Protein 7UBX (pdb70)

Radius of gyration: 33.04 Å; Cα contacts (8 Å, |Δi|>4): 2488; chains: 4; bounding box: 74×95×73 Å

GO terms:
  GO:0005576 extracellular region (C, EXP)
  GO:0008233 peptidase activity (F, IDA)
  GO:0005576 extracellular region (C, IDA)
  GO:0000822 inositol hexakisphosphate binding (F, IDA)
  GO:0016540 protein autoprocessing (P, IDA)
  GO:0090729 toxin activity (F, IDA)
  GO:0034260 negative regulation of GTPase activity (P, IDA)
  GO:0030145 manganese ion binding (F, IDA)
  GO:0044083 symbiont-mediated perturbation of host Rho small GTPase signal transduction (P, IDA)
  GO:0035251 UDP-glucosyltransferase activity (F, IDA)
  GO:0030836 positive regulation of actin filament depolymerization (P, IDA)

Structure (mmCIF, N/CA/C/O backbone):
data_7UBX
#
_entry.id   7UBX
#
_cell.length_a   54.018
_cell.length_b   85.995
_cell.length_c   109.339
_cell.angle_alpha   90.000
_cell.angle_beta   91.452
_cell.angle_gamma   90.000
#
_symmetry.space_group_name_H-M   'P 1 21 1'
#
loop_
_entity.id
_entity.type
_entity.pdbx_description
1 polymer 'Toxin A'
2 polymer 'Nanobody VHH AA6'
3 water water
#
loop_
_atom_site.group_PDB
_atom_site.id
_atom_site.type_symbol
_atom_site.label_atom_id
_atom_site.label_alt_id
_atom_site.label_comp_id
_atom_site.label_asym_id
_atom_site.label_entity_id
_atom_site.label_seq_id
_atom_site.pdbx_PDB_ins_code
_atom_site.Cartn_x
_atom_site.Cartn_y
_atom_site.Cartn_z
_atom_site.occupancy
_atom_site.B_iso_or_equiv
_atom_site.auth_seq_id
_atom_site.auth_comp_id
_atom_site.auth_asym_id
_atom_site.auth_atom_id
_atom_site.pdbx_PDB_model_num
ATOM 1 N N . THR A 1 9 ? 9.34945 -12.41922 61.26690 1.000 74.36569 1080 THR A N 1
ATOM 2 C CA . THR A 1 9 ? 8.88983 -13.24237 60.14965 1.000 76.75472 1080 THR A CA 1
ATOM 3 C C . THR A 1 9 ? 8.54438 -12.36820 58.94559 1.000 75.66291 1080 THR A C 1
ATOM 4 O O . THR A 1 9 ? 9.19492 -12.44231 57.90067 1.000 78.09758 1080 THR A O 1
ATOM 8 N N . VAL A 1 10 ? 7.53348 -11.51015 59.09805 1.000 74.08879 1081 VAL A N 1
ATOM 9 C CA . VAL A 1 10 ? 7.35486 -10.43913 58.12619 1.000 73.78069 1081 VAL A CA 1
ATOM 10 C C . VAL A 1 10 ? 8.54817 -9.49671 58.15517 1.000 75.22662 1081 VAL A C 1
ATOM 11 O O . VAL A 1 10 ? 8.83489 -8.82401 57.15503 1.000 74.68279 1081 VAL A O 1
ATOM 15 N N . ALA A 1 11 ? 9.28128 -9.48830 59.27596 1.000 76.34369 1082 ALA A N 1
ATOM 16 C CA . ALA A 1 11 ? 10.57487 -8.82011 59.34203 1.000 77.58433 1082 ALA A CA 1
ATOM 17 C C . ALA A 1 11 ? 11.58143 -9.48658 58.41552 1.000 77.19322 1082 ALA A C 1
ATOM 18 O O . ALA A 1 11 ? 12.32838 -8.79824 57.70857 1.000 78.65361 1082 ALA A O 1
ATOM 20 N N . SER A 1 12 ? 11.61345 -10.82420 58.40662 1.000 76.55842 1083 SER A N 1
ATOM 21 C CA . SER A 1 12 ? 12.46585 -11.54062 57.46297 1.000 76.37770 1083 SER A CA 1
ATOM 22 C C . SER A 1 12 ? 12.01316 -11.31868 56.02739 1.000 76.13799 1083 SER A C 1
ATOM 23 O O . SER A 1 12 ? 12.84113 -11.28194 55.10341 1.000 76.00916 1083 SER A O 1
ATOM 26 N N . ILE A 1 13 ? 10.70062 -11.19701 55.82906 1.000 75.93797 1084 ILE A N 1
ATOM 27 C CA . ILE A 1 13 ? 10.15249 -10.88615 54.51560 1.000 71.19640 1084 ILE A CA 1
ATOM 28 C C . ILE A 1 13 ? 10.67336 -9.53527 54.03921 1.000 76.12683 1084 ILE A C 1
ATOM 29 O O . ILE A 1 13 ? 11.10900 -9.38090 52.88765 1.000 74.39086 1084 ILE A O 1
ATOM 34 N N . VAL A 1 14 ? 10.64637 -8.54236 54.93364 1.000 76.94695 1085 VAL A N 1
ATOM 35 C CA . VAL A 1 14 ? 11.12215 -7.19959 54.63320 1.000 80.35725 1085 VAL A CA 1
ATOM 36 C C . VAL A 1 14 ? 12.64352 -7.12166 54.58898 1.000 81.61263 1085 VAL A C 1
ATOM 37 O O . VAL A 1 14 ? 13.18227 -6.18533 53.98487 1.000 81.02086 1085 VAL A O 1
ATOM 39 N N . GLY A 1 15 ? 13.35291 -8.07362 55.21735 1.000 81.06157 1086 GLY A N 1
ATOM 40 C CA . GLY A 1 15 ? 14.79845 -8.16230 55.06212 1.000 80.93756 1086 GLY A CA 1
ATOM 41 C C . GLY A 1 15 ? 15.24853 -8.75596 53.74361 1.000 84.30574 1086 GLY A C 1
ATOM 42 O O . GLY A 1 15 ? 16.35114 -8.44972 53.27827 1.000 86.01739 1086 GLY A O 1
ATOM 43 N N . ILE A 1 16 ? 14.41526 -9.58441 53.12500 1.000 82.91223 1087 ILE A N 1
ATOM 44 C CA . ILE A 1 16 ? 14.66830 -10.07755 51.77160 1.000 83.74896 1087 ILE A CA 1
ATOM 45 C C . ILE A 1 16 ? 14.68913 -8.91860 50.79461 1.000 83.90086 1087 ILE A C 1
ATOM 46 O O . ILE A 1 16 ? 15.54027 -8.86305 49.91837 1.000 88.01086 1087 ILE A O 1
ATOM 48 N N . PHE A 1 23 ? 21.29621 -4.47217 43.85086 1.000 95.76086 1094 PHE A N 1
ATOM 49 C CA . PHE A 1 23 ? 22.35667 -5.20450 43.15731 1.000 87.66086 1094 PHE A CA 1
ATOM 50 C C . PHE A 1 23 ? 22.65721 -4.80376 41.71086 1.000 77.11021 1094 PHE A C 1
ATOM 51 O O . PHE A 1 23 ? 21.77966 -4.75266 40.84233 1.000 76.29277 1094 PHE A O 1
ATOM 59 N N . LEU A 1 24 ? 23.94232 -4.54886 41.47336 1.000 71.09594 1095 LEU A N 1
ATOM 60 C CA . LEU A 1 24 ? 24.45654 -4.16718 40.16558 1.000 63.16180 1095 LEU A CA 1
ATOM 61 C C . LEU A 1 24 ? 25.05106 -5.34762 39.40874 1.000 56.17433 1095 LEU A C 1
ATOM 62 O O . LEU A 1 24 ? 26.16236 -5.24355 38.87457 1.000 57.67202 1095 LEU A O 1
ATOM 67 N N . LEU A 1 25 ? 24.34405 -6.47192 39.37511 1.000 52.24474 1096 LEU A N 1
ATOM 68 C CA . LEU A 1 25 ? 24.81108 -7.61219 38.59426 1.000 48.73542 1096 LEU A CA 1
ATOM 69 C C . LEU A 1 25 ? 24.48768 -7.40140 37.11880 1.000 45.21572 1096 LEU A C 1
ATOM 70 O O . LEU A 1 25 ? 23.44424 -6.83239 36.79017 1.000 42.81331 1096 LEU A O 1
ATOM 75 N N . PRO A 1 26 ? 25.34796 -7.84647 36.21470 1.000 39.10805 1097 PRO A N 1
ATOM 76 C CA . PRO A 1 26 ? 25.09626 -7.62171 34.79142 1.000 37.13099 1097 PRO A CA 1
ATOM 77 C C . PRO A 1 26 ? 24.04491 -8.57649 34.24215 1.000 37.55374 1097 PRO A C 1
ATOM 78 O O . PRO A 1 26 ? 23.68259 -9.59062 34.84929 1.000 37.54466 1097 PRO A O 1
ATOM 82 N N . ILE A 1 27 ? 23.52852 -8.20555 33.07711 1.000 33.88716 1098 ILE A N 1
ATOM 83 C CA . ILE A 1 27 ? 22.59326 -9.06875 32.38056 1.000 34.32921 1098 ILE A CA 1
ATOM 84 C C . ILE A 1 27 ? 23.36739 -10.27689 31.85669 1.000 32.80361 1098 ILE A C 1
ATOM 85 O O . ILE A 1 27 ? 24.60420 -10.29127 31.86915 1.000 31.57851 1098 ILE A O 1
ATOM 90 N N . ALA A 1 28 ? 22.65207 -11.31765 31.43981 1.000 33.18445 1099 ALA A N 1
ATOM 91 C CA . ALA A 1 28 ? 23.32283 -12.46801 30.86462 1.000 29.66482 1099 ALA A CA 1
ATOM 92 C C . ALA A 1 28 ? 24.05871 -12.04324 29.59906 1.000 31.37977 1099 ALA A C 1
ATOM 93 O O . ALA A 1 28 ? 23.64089 -11.12085 28.89568 1.000 28.50543 1099 ALA A O 1
ATOM 95 N N . GLY A 1 29 ? 25.16575 -12.72976 29.30743 1.000 31.01284 1100 GLY A N 1
ATOM 96 C CA . GLY A 1 29 ? 25.85335 -12.54091 28.04640 1.000 30.24702 1100 GLY A CA 1
ATOM 97 C C . GLY A 1 29 ? 26.88263 -11.43534 28.02904 1.000 30.86160 1100 GLY A C 1
ATOM 98 O O . GLY A 1 29 ? 27.52655 -11.23607 26.98656 1.000 31.90318 1100 GLY A O 1
ATOM 99 N N . ILE A 1 30 ? 27.06062 -10.70004 29.13262 1.000 31.21143 1101 ILE A N 1
ATOM 100 C CA . ILE A 1 30 ? 28.04849 -9.62672 29.10180 1.000 33.98597 1101 ILE A CA 1
ATOM 101 C C . ILE A 1 30 ? 29.45586 -10.19618 28.92517 1.000 36.06919 1101 ILE A C 1
ATOM 102 O O . ILE A 1 30 ? 30.30052 -9.57921 28.26659 1.000 37.23320 1101 ILE A O 1
ATOM 107 N N . SER A 1 31 ? 29.72885 -11.37779 29.49163 1.000 38.00983 1102 SER A N 1
ATOM 108 C CA . SER A 1 31 ? 31.00622 -12.08009 29.34344 1.000 34.06224 1102 SER A CA 1
ATOM 109 C C . SER A 1 31 ? 31.00332 -13.12593 28.23573 1.000 33.82066 1102 SER A C 1
ATOM 110 O O . SER A 1 31 ? 31.98150 -13.23363 27.49204 1.000 37.90476 1102 SER A O 1
ATOM 113 N N . ALA A 1 32 ? 29.93960 -13.90990 28.09574 1.000 28.77745 1103 ALA A N 1
ATOM 114 C CA . ALA A 1 32 ? 29.92631 -14.94127 27.06577 1.000 32.30398 1103 ALA A CA 1
ATOM 115 C C . ALA A 1 32 ? 29.51761 -14.40889 25.69982 1.000 30.65623 1103 ALA A C 1
ATOM 116 O O . ALA A 1 32 ? 29.76863 -15.07550 24.69612 1.000 33.31607 1103 ALA A O 1
ATOM 118 N N . GLY A 1 33 ? 28.90363 -13.23855 25.63841 1.000 31.02654 1104 GLY A N 1
ATOM 119 C CA . GLY A 1 33 ? 28.33479 -12.71765 24.41453 1.000 33.94603 1104 GLY A CA 1
ATOM 120 C C . GLY A 1 33 ? 26.82837 -12.89556 24.37602 1.000 32.54076 1104 GLY A C 1
ATOM 121 O O . GLY A 1 33 ? 26.26827 -13.85593 24.92594 1.000 33.70176 1104 GLY A O 1
ATOM 122 N N . ILE A 1 34 ? 26.15724 -11.95166 23.73826 1.000 28.16251 1105 ILE A N 1
ATOM 123 C CA . ILE A 1 34 ? 24.72773 -12.03989 23.45259 1.000 30.90003 1105 ILE A CA 1
ATOM 124 C C . ILE A 1 34 ? 24.57997 -12.32369 21.96624 1.000 29.14743 1105 ILE A C 1
ATOM 125 O O . ILE A 1 34 ? 25.15707 -11.59557 21.14953 1.000 32.44465 1105 ILE A O 1
ATOM 130 N N . PRO A 1 35 ? 23.85028 -13.35598 21.57238 1.000 32.71222 1106 PRO A N 1
ATOM 131 C CA . PRO A 1 35 ? 23.82787 -13.73462 20.15720 1.000 33.72455 1106 PRO A CA 1
ATOM 132 C C . PRO A 1 35 ? 23.02702 -12.74210 19.32590 1.000 40.44240 1106 PRO A C 1
ATOM 133 O O . PRO A 1 35 ? 22.24680 -11.93691 19.84319 1.000 38.02519 1106 PRO A O 1
ATOM 137 N N . SER A 1 36 ? 23.24499 -12.81097 18.01115 1.000 41.88388 1107 SER A N 1
ATOM 138 C CA . SER A 1 36 ? 22.51366 -12.02432 17.02650 1.000 42.02169 1107 SER A CA 1
ATOM 139 C C . SER A 1 36 ? 21.80439 -12.95249 16.04898 1.000 45.48426 1107 SER A C 1
ATOM 140 O O . SER A 1 36 ? 22.25272 -14.07518 15.79026 1.000 43.38732 1107 SER A O 1
ATOM 143 N N . LEU A 1 37 ? 20.68702 -12.47934 15.50976 1.000 45.28890 1108 LEU A N 1
ATOM 144 C CA . LEU A 1 37 ? 19.93869 -13.22493 14.50568 1.000 50.71530 1108 LEU A CA 1
ATOM 145 C C . LEU A 1 37 ? 20.44647 -12.80256 13.12956 1.000 50.67466 1108 LEU A C 1
ATOM 146 O O . LEU A 1 37 ? 20.25761 -11.65656 12.71662 1.000 54.09202 1108 LEU A O 1
ATOM 151 N N . VAL A 1 38 ? 21.12047 -13.71107 12.43109 1.000 55.03761 1109 VAL A N 1
ATOM 152 C CA . VAL A 1 38 ? 21.65355 -13.43220 11.10156 1.000 53.75997 1109 VAL A CA 1
ATOM 153 C C . VAL A 1 38 ? 21.16163 -14.52125 10.16199 1.000 57.48313 1109 VAL A C 1
ATOM 154 O O . VAL A 1 38 ? 21.42168 -15.70788 10.39464 1.000 55.08326 1109 VAL A O 1
ATOM 158 N N . ASN A 1 39 ? 20.46082 -14.11591 9.09947 1.000 60.43622 1110 ASN A N 1
ATOM 159 C CA . ASN A 1 39 ? 19.79196 -15.04225 8.18079 1.000 59.52782 1110 ASN A CA 1
ATOM 160 C C . ASN A 1 39 ? 18.99311 -16.09775 8.94064 1.000 57.66778 1110 ASN A C 1
ATOM 161 O O . ASN A 1 39 ? 19.05791 -17.29172 8.64577 1.000 58.82406 1110 ASN A O 1
ATOM 166 N N . ASN A 1 40 ? 18.25192 -15.64177 9.95184 1.000 56.93267 1111 ASN A N 1
ATOM 167 C CA . ASN A 1 40 ? 17.26304 -16.44322 10.66583 1.000 54.16349 1111 ASN A CA 1
ATOM 168 C C . ASN A 1 40 ? 17.89806 -17.57084 11.48115 1.000 56.98786 1111 ASN A C 1
ATOM 169 O O . ASN A 1 40 ? 17.28297 -18.62071 11.68728 1.000 57.71321 1111 ASN A O 1
ATOM 174 N N . GLU A 1 41 ? 19.12583 -17.37859 11.96164 1.000 56.55114 1112 GLU A N 1
ATOM 175 C CA . GLU A 1 41 ? 19.68889 -18.27817 12.96158 1.000 53.60644 1112 GLU A CA 1
ATOM 176 C C . GLU A 1 41 ? 20.54548 -17.46975 13.92673 1.000 49.37088 1112 GLU A C 1
ATOM 177 O O . GLU A 1 41 ? 21.06696 -16.40335 13.58198 1.000 47.78399 1112 GLU A O 1
ATOM 183 N N . LEU A 1 42 ? 20.66731 -17.97234 15.14994 1.000 47.47153 1113 LEU A N 1
ATOM 184 C CA . LEU A 1 42 ? 21.37792 -17.23905 16.18782 1.000 44.31997 1113 LEU A CA 1
ATOM 185 C C . LEU A 1 42 ? 22.87674 -17.46350 16.02788 1.000 37.73692 1113 LEU A C 1
ATOM 186 O O . LEU A 1 42 ? 23.34224 -18.60428 15.96292 1.000 37.47991 1113 LEU A O 1
ATOM 191 N N . ILE A 1 43 ? 23.62556 -16.37297 15.93732 1.000 35.87227 1114 ILE A N 1
ATOM 192 C CA . ILE A 1 43 ? 25.07685 -16.41782 15.86517 1.000 35.77054 1114 ILE A CA 1
ATOM 193 C C . ILE A 1 43 ? 25.59807 -15.87446 17.18237 1.000 36.91661 1114 ILE A C 1
ATOM 194 O O . ILE A 1 43 ? 25.36331 -14.70401 17.50527 1.000 34.95889 1114 ILE A O 1
ATOM 199 N N . LEU A 1 44 ? 26.28889 -16.72073 17.95515 1.000 32.81871 1115 LEU A N 1
ATOM 200 C CA . LEU A 1 44 ? 26.85655 -16.22842 19.20218 1.000 32.44127 1115 LEU A CA 1
ATOM 201 C C . LEU A 1 44 ? 28.13558 -15.44211 18.94949 1.000 33.93148 1115 LEU A C 1
ATOM 202 O O . LEU A 1 44 ? 28.33837 -14.37697 19.54835 1.000 30.83880 1115 LEU A O 1
ATOM 207 N N . HIS A 1 45 ? 29.00672 -15.94513 18.07421 1.000 31.27818 1116 HIS A N 1
ATOM 208 C CA . HIS A 1 45 ? 30.23103 -15.24866 17.70772 1.000 28.53330 1116 HIS A CA 1
ATOM 209 C C . HIS A 1 45 ? 30.54292 -15.54431 16.24748 1.000 31.12536 1116 HIS A C 1
ATOM 210 O O . HIS A 1 45 ? 30.26123 -16.63524 15.74626 1.000 31.20303 1116 HIS A O 1
ATOM 217 N N . ASP A 1 46 ? 31.12715 -14.55477 15.56668 1.000 31.41446 1117 ASP A N 1
ATOM 218 C CA . ASP A 1 46 ? 31.29862 -14.62824 14.11868 1.000 32.97287 1117 ASP A CA 1
ATOM 219 C C . ASP A 1 46 ? 32.71182 -14.27082 13.66594 1.000 33.17823 1117 ASP A C 1
ATOM 220 O O . ASP A 1 46 ? 32.92826 -14.01396 12.47229 1.000 32.51794 1117 ASP A O 1
ATOM 225 N N . LYS A 1 47 ? 33.67854 -14.26435 14.57821 1.000 32.46841 1118 LYS A N 1
ATOM 226 C CA . LYS A 1 47 ? 35.07988 -14.07534 14.23624 1.000 31.98884 1118 LYS A CA 1
ATOM 227 C C . LYS A 1 47 ? 35.88501 -15.17486 14.91805 1.000 33.19363 1118 LYS A C 1
ATOM 228 O O . LYS A 1 47 ? 35.52493 -15.62919 16.00912 1.000 29.49002 1118 LYS A O 1
ATOM 234 N N . ALA A 1 48 ? 36.96153 -15.62860 14.26160 1.000 30.80186 1119 ALA A N 1
ATOM 235 C CA . ALA A 1 48 ? 37.80725 -16.65661 14.87317 1.000 30.63434 1119 ALA A CA 1
ATOM 236 C C . ALA A 1 48 ? 38.25013 -16.24925 16.27865 1.000 28.90756 1119 ALA A C 1
ATOM 237 O O . ALA A 1 48 ? 38.07264 -17.00828 17.23875 1.000 32.18695 1119 ALA A O 1
ATOM 239 N N . THR A 1 49 ? 38.80349 -15.03703 16.42938 1.000 29.40389 1120 THR A N 1
ATOM 240 C CA . THR A 1 49 ? 39.29821 -14.62066 17.73903 1.000 31.05320 1120 THR A CA 1
ATOM 241 C C . THR A 1 49 ? 38.16561 -14.50027 18.75228 1.000 30.76286 1120 THR A C 1
ATOM 242 O O . THR A 1 49 ? 38.36323 -14.77957 19.94270 1.000 30.92108 1120 THR A O 1
ATOM 246 N N . SER A 1 50 ? 36.97992 -14.07517 18.30372 1.000 30.11499 1121 SER A N 1
ATOM 247 C CA . SER A 1 50 ? 35.81851 -13.99372 19.19328 1.000 32.29104 1121 SER A CA 1
ATOM 248 C C . SER A 1 50 ? 35.38490 -15.37386 19.65009 1.000 31.42860 1121 SER A C 1
ATOM 249 O O . SER A 1 50 ? 35.03025 -15.57526 20.82395 1.000 29.21575 1121 SER A O 1
ATOM 252 N N . VAL A 1 51 ? 35.38448 -16.32967 18.72196 1.000 28.74401 1122 VAL A N 1
ATOM 253 C CA . VAL A 1 51 ? 35.06373 -17.70678 19.06235 1.000 28.19952 1122 VAL A CA 1
ATOM 254 C C . VAL A 1 51 ? 36.07379 -18.24291 20.06055 1.000 30.10971 1122 VAL A C 1
ATOM 255 O O . VAL A 1 51 ? 35.69855 -18.78678 21.10255 1.000 28.92763 1122 VAL A O 1
ATOM 259 N N . VAL A 1 52 ? 37.36944 -18.07565 19.77204 1.000 27.53156 1123 VAL A N 1
ATOM 260 C CA . VAL A 1 52 ? 38.39283 -18.53212 20.71315 1.000 28.37326 1123 VAL A CA 1
ATOM 261 C C . VAL A 1 52 ? 38.16085 -17.90339 22.07983 1.000 29.64198 1123 VAL A C 1
ATOM 262 O O . VAL A 1 52 ? 38.22061 -18.58390 23.11704 1.000 27.21390 1123 VAL A O 1
ATOM 266 N N . ASN A 1 53 ? 37.85589 -16.60140 22.09653 1.000 29.32442 1124 ASN A N 1
ATOM 267 C CA . ASN A 1 53 ? 37.60325 -15.90952 23.36137 1.000 30.13631 1124 ASN A CA 1
ATOM 268 C C . ASN A 1 53 ? 36.42811 -16.50762 24.12724 1.000 31.15317 1124 ASN A C 1
ATOM 269 O O . ASN A 1 53 ? 36.41636 -16.46743 25.36512 1.000 30.77869 1124 ASN A O 1
ATOM 274 N N . TYR A 1 54 ? 35.41061 -17.01531 23.42129 1.000 28.53995 1125 TYR A N 1
ATOM 275 C CA . TYR A 1 54 ? 34.30451 -17.67835 24.10326 1.000 29.49102 1125 TYR A CA 1
ATOM 276 C C . TYR A 1 54 ? 34.78960 -18.91537 24.84610 1.000 31.13771 1125 TYR A C 1
ATOM 277 O O . TYR A 1 54 ? 34.40261 -19.16255 25.99755 1.000 30.88015 1125 TYR A O 1
ATOM 286 N N . PHE A 1 55 ? 35.62978 -19.71451 24.19373 1.000 27.48802 1126 PHE A N 1
ATOM 287 C CA . PHE A 1 55 ? 36.20125 -20.87293 24.86299 1.000 29.60306 1126 PHE A CA 1
ATOM 288 C C . PHE A 1 55 ? 37.14777 -20.46032 25.97856 1.000 29.04646 1126 PHE A C 1
ATOM 289 O O . PHE A 1 55 ? 37.23656 -21.14724 27.00145 1.000 31.45714 1126 PHE A O 1
ATOM 297 N N . ASN A 1 56 ? 37.83644 -19.33377 25.81880 1.000 28.47355 1127 ASN A N 1
ATOM 298 C CA . ASN A 1 56 ? 38.63992 -18.80531 26.91206 1.000 31.84006 1127 ASN A CA 1
ATOM 299 C C . ASN A 1 56 ? 37.75440 -18.46696 28.10570 1.000 34.48577 1127 ASN A C 1
ATOM 300 O O . ASN A 1 56 ? 38.05805 -18.84165 29.24902 1.000 34.96214 1127 ASN A O 1
ATOM 305 N N . HIS A 1 57 ? 36.62946 -17.79097 27.85160 1.000 30.97321 1128 HIS A N 1
ATOM 306 C CA . HIS A 1 57 ? 35.66940 -17.51657 28.92456 1.000 32.55013 1128 HIS A CA 1
ATOM 307 C C . HIS A 1 57 ? 35.19971 -18.80951 29.58922 1.000 33.10196 1128 HIS A C 1
ATOM 308 O O . HIS A 1 57 ? 35.13556 -18.90276 30.81866 1.000 32.90565 1128 HIS A O 1
ATOM 315 N N . LEU A 1 58 ? 34.84833 -19.81423 28.78755 1.000 32.49306 1129 LEU A N 1
ATOM 316 C CA . LEU A 1 58 ? 34.39867 -21.09017 29.34032 1.000 32.71895 1129 LEU A CA 1
ATOM 317 C C . LEU A 1 58 ? 35.44194 -21.71432 30.25276 1.000 35.42953 1129 LEU A C 1
ATOM 318 O O . LEU A 1 58 ? 35.09388 -22.29818 31.28648 1.000 33.85809 1129 LEU A O 1
ATOM 323 N N . SER A 1 59 ? 36.72373 -21.60183 29.88657 1.000 36.61864 1130 SER A N 1
ATOM 324 C CA . SER A 1 59 ? 37.81528 -22.15918 30.68128 1.000 36.37943 1130 SER A CA 1
ATOM 325 C C . SER A 1 59 ? 37.88213 -21.57437 32.08804 1.000 40.63732 1130 SER A C 1
ATOM 326 O O . SER A 1 59 ? 38.56474 -22.14530 32.95022 1.000 38.95510 1130 SER A O 1
ATOM 329 N N . GLU A 1 60 ? 37.19018 -20.45490 32.33786 1.000 38.44643 1131 GLU A N 1
ATOM 330 C CA . GLU A 1 60 ? 37.13607 -19.88017 33.67885 1.000 42.91451 1131 GLU A CA 1
ATOM 331 C C . GLU A 1 60 ? 36.42989 -20.80929 34.65628 1.000 38.21377 1131 GLU A C 1
ATOM 332 O O . GLU A 1 60 ? 36.74954 -20.80995 35.84555 1.000 42.29374 1131 GLU A O 1
ATOM 338 N N . SER A 1 61 ? 35.46763 -21.60111 34.17537 1.000 35.44082 1132 SER A N 1
ATOM 339 C CA . SER A 1 61 ? 34.83075 -22.59770 35.02619 1.000 36.95539 1132 SER A CA 1
ATOM 340 C C . SER A 1 61 ? 35.85906 -23.54145 35.63788 1.000 40.81730 1132 SER A C 1
ATOM 341 O O . SER A 1 61 ? 35.65109 -24.04326 36.74893 1.000 39.73171 1132 SER A O 1
ATOM 344 N N . LYS A 1 62 ? 36.97899 -23.78133 34.95010 1.000 37.14552 1133 LYS A N 1
ATOM 345 C CA . LYS A 1 62 ? 38.01736 -24.63675 35.52537 1.000 44.03965 1133 LYS A CA 1
ATOM 346 C C . LYS A 1 62 ? 38.91760 -23.84898 36.46607 1.000 43.12657 1133 LYS A C 1
ATOM 347 O O . LYS A 1 62 ? 39.28522 -24.33971 37.54065 1.000 45.66839 1133 LYS A O 1
ATOM 353 N N . LYS A 1 63 ? 39.26607 -22.62295 36.08299 1.000 40.37217 1134 LYS A N 1
ATOM 354 C CA . LYS A 1 63 ? 40.17535 -21.82399 36.89198 1.000 44.54584 1134 LYS A CA 1
ATOM 355 C C . LYS A 1 63 ? 39.49599 -21.31354 38.15800 1.000 47.68750 1134 LYS A C 1
ATOM 356 O O . LYS A 1 63 ? 40.15168 -21.17885 39.19648 1.000 54.39072 1134 LYS A O 1
ATOM 362 N N . TYR A 1 64 ? 38.18567 -21.05697 38.11180 1.000 46.87213 1135 TYR A N 1
ATOM 363 C CA . TYR A 1 64 ? 37.48210 -20.48142 39.25231 1.000 46.62114 1135 TYR A CA 1
ATOM 364 C C . TYR A 1 64 ? 36.37584 -21.36593 39.81744 1.000 45.43169 1135 TYR A C 1
ATOM 365 O O . TYR A 1 64 ? 35.87022 -21.06719 40.90573 1.000 53.07379 1135 TYR A O 1
ATOM 374 N N . GLY A 1 65 ? 36.00357 -22.45144 39.14224 1.000 42.34402 1136 GLY A N 1
ATOM 375 C CA . GLY A 1 65 ? 34.88236 -23.26234 39.56121 1.000 42.68855 1136 GLY A CA 1
ATOM 376 C C . GLY A 1 65 ? 33.64235 -22.84235 38.80164 1.000 39.77636 1136 GLY A C 1
ATOM 377 O O . GLY A 1 65 ? 33.63900 -21.80612 38.13681 1.000 42.83782 1136 GLY A O 1
ATOM 378 N N . PRO A 1 66 ? 32.56230 -23.62624 38.88907 1.000 38.23560 1137 PRO A N 1
ATOM 379 C CA . PRO A 1 66 ? 31.33088 -23.26180 38.16332 1.000 37.99792 1137 PRO A CA 1
ATOM 380 C C . PRO A 1 66 ? 30.64748 -22.00978 38.69077 1.000 39.91105 1137 PRO A C 1
ATOM 381 O O . PRO A 1 66 ? 29.89883 -21.37131 37.93682 1.000 36.54810 1137 PRO A O 1
ATOM 385 N N . LEU A 1 67 ? 30.84941 -21.65533 39.95567 1.000 36.88860 1138 LEU A N 1
ATOM 386 C CA . LEU A 1 67 ? 30.26770 -20.45242 40.53320 1.000 37.70043 1138 LEU A CA 1
ATOM 387 C C . LEU A 1 67 ? 31.38137 -19.55197 41.04372 1.000 38.75977 1138 LEU A C 1
ATOM 388 O O . LEU A 1 67 ? 32.35152 -20.02369 41.64058 1.000 44.39286 1138 LEU A O 1
ATOM 393 N N . LYS A 1 68 ? 31.24969 -18.26254 40.77863 1.000 40.07045 1139 LYS A N 1
ATOM 394 C CA . LYS A 1 68 ? 32.10852 -17.22737 41.33038 1.000 43.49904 1139 LYS A CA 1
ATOM 395 C C . LYS A 1 68 ? 31.40199 -16.58623 42.50894 1.000 43.94977 1139 LYS A C 1
ATOM 396 O O . LYS A 1 68 ? 30.17446 -16.62859 42.61569 1.000 43.27139 1139 LYS A O 1
ATOM 402 N N . THR A 1 69 ? 32.18627 -15.97926 43.39005 1.000 47.02426 1140 THR A N 1
ATOM 403 C CA . THR A 1 69 ? 31.65728 -15.25899 44.54214 1.000 47.46973 1140 THR A CA 1
ATOM 404 C C . THR A 1 69 ? 31.95302 -13.78086 44.33667 1.000 50.23389 1140 THR A C 1
ATOM 405 O O . THR A 1 69 ? 33.11702 -13.36841 44.32902 1.000 48.57139 1140 THR A O 1
ATOM 409 N N . GLU A 1 70 ? 30.90346 -12.99091 44.14861 1.000 51.43452 1141 GLU A N 1
ATOM 410 C CA . GLU A 1 70 ? 31.04336 -11.56609 43.90193 1.000 51.25558 1141 GLU A CA 1
ATOM 411 C C . GLU A 1 70 ? 30.74224 -10.79180 45.17590 1.000 53.42857 1141 GLU A C 1
ATOM 412 O O . GLU A 1 70 ? 29.76434 -11.08825 45.87586 1.000 50.55475 1141 GLU A O 1
ATOM 418 N N . ASP A 1 71 ? 31.60697 -9.82015 45.48059 1.000 54.30023 1142 ASP A N 1
ATOM 419 C CA . ASP A 1 71 ? 31.42768 -8.90117 46.60227 1.000 56.83476 1142 ASP A CA 1
ATOM 420 C C . ASP A 1 71 ? 31.28336 -9.63634 47.93162 1.000 57.29266 1142 ASP A C 1
ATOM 421 O O . ASP A 1 71 ? 30.68213 -9.11364 48.87143 1.000 58.84763 1142 ASP A O 1
ATOM 423 N N . ASP A 1 72 ? 31.82723 -10.85405 48.00977 1.000 54.56221 1143 ASP A N 1
ATOM 424 C CA . ASP A 1 72 ? 31.77230 -11.68439 49.21838 1.000 57.11433 1143 ASP A CA 1
ATOM 425 C C . ASP A 1 72 ? 30.35013 -11.83578 49.75531 1.000 57.00021 1143 ASP A C 1
ATOM 426 O O . ASP A 1 72 ? 30.13550 -11.98097 50.96077 1.000 60.08876 1143 ASP A O 1
ATOM 431 N N . LYS A 1 73 ? 29.35981 -11.82004 48.87008 1.000 52.25465 1144 LYS A N 1
ATOM 432 C CA . LYS A 1 73 ? 27.98554 -12.00876 49.32371 1.000 52.72740 1144 LYS A CA 1
ATOM 433 C C . LYS A 1 73 ? 27.15579 -12.93246 48.44215 1.000 49.36308 1144 LYS A C 1
ATOM 434 O O . LYS A 1 73 ? 26.23900 -13.57797 48.96445 1.000 42.39099 1144 LYS A O 1
ATOM 436 N N . ILE A 1 74 ? 27.44381 -13.05265 47.14590 1.000 47.76098 1145 ILE A N 1
ATOM 437 C CA . ILE A 1 74 ? 26.53578 -13.73566 46.23391 1.000 44.03178 1145 ILE A CA 1
ATOM 438 C C . ILE A 1 74 ? 27.30345 -14.68559 45.31988 1.000 41.88326 1145 ILE A C 1
ATOM 439 O O . ILE A 1 74 ? 28.36846 -14.35019 44.78949 1.000 43.26610 1145 ILE A O 1
ATOM 444 N N . LEU A 1 75 ? 26.74116 -15.87837 45.14267 1.000 38.49033 1146 LEU A N 1
ATOM 445 C CA . LEU A 1 75 ? 27.26101 -16.89649 44.23815 1.000 34.85751 1146 LEU A CA 1
ATOM 446 C C . LEU A 1 75 ? 26.69981 -16.63553 42.84405 1.000 35.20378 1146 LEU A C 1
ATOM 447 O O . LEU A 1 75 ? 25.48153 -16.50971 42.68074 1.000 34.52570 1146 LEU A O 1
ATOM 452 N N . VAL A 1 76 ? 27.58041 -16.56031 41.84455 1.000 36.41557 1147 VAL A N 1
ATOM 453 C CA . VAL A 1 76 ? 27.20561 -16.24501 40.47463 1.000 32.78752 1147 VAL A CA 1
ATOM 454 C C . VAL A 1 76 ? 27.80111 -17.30261 39.55863 1.000 35.36060 1147 VAL A C 1
ATOM 455 O O . VAL A 1 76 ? 29.03187 -17.40528 39.46425 1.000 35.30627 1147 VAL A O 1
ATOM 459 N N . PRO A 1 77 ? 27.00510 -18.09486 38.85762 1.000 33.74582 1148 PRO A N 1
ATOM 460 C CA . PRO A 1 77 ? 27.56085 -19.08800 37.93449 1.000 31.96459 1148 PRO A CA 1
ATOM 461 C C . PRO A 1 77 ? 28.27541 -18.41522 36.77448 1.000 34.37779 1148 PRO A C 1
ATOM 462 O O . PRO A 1 77 ? 28.02825 -17.25526 36.45012 1.000 32.75885 1148 PRO A O 1
ATOM 466 N N . ILE A 1 78 ? 29.18802 -19.16812 36.15380 1.000 34.06856 1149 ILE A N 1
ATOM 467 C CA . ILE A 1 78 ? 29.88991 -18.67268 34.97631 1.000 33.57753 1149 ILE A CA 1
ATOM 468 C C . ILE A 1 78 ? 28.87399 -18.30531 33.90261 1.000 32.34831 1149 ILE A C 1
ATOM 469 O O . ILE A 1 78 ? 27.92263 -19.05236 33.64278 1.000 30.74435 1149 ILE A O 1
ATOM 474 N N . ASP A 1 79 ? 29.04522 -17.12381 33.30471 1.000 31.52279 1150 ASP A N 1
ATOM 475 C CA . ASP A 1 79 ? 28.11355 -16.67234 32.27922 1.000 31.31024 1150 ASP A CA 1
ATOM 476 C C . ASP A 1 79 ? 28.04044 -17.71306 31.16132 1.000 30.77196 1150 ASP A C 1
ATOM 477 O O . ASP A 1 79 ? 29.06766 -18.12007 30.61282 1.000 32.25161 1150 ASP A O 1
ATOM 482 N N . ASP A 1 80 ? 26.82510 -18.17971 30.87178 1.000 30.85604 1151 ASP A N 1
ATOM 483 C CA . ASP A 1 80 ? 26.50231 -19.16788 29.84166 1.000 29.42270 1151 ASP A CA 1
ATOM 484 C C . ASP A 1 80 ? 26.95116 -20.59010 30.18614 1.000 33.17183 1151 ASP A C 1
ATOM 485 O O . ASP A 1 80 ? 26.96376 -21.45199 29.30784 1.000 30.97372 1151 ASP A O 1
ATOM 490 N N . LEU A 1 81 ? 27.24527 -20.88864 31.45761 1.000 31.76934 1152 LEU A N 1
ATOM 491 C CA . LEU A 1 81 ? 27.53681 -22.26658 31.85770 1.000 32.86291 1152 LEU A CA 1
ATOM 492 C C . LEU A 1 81 ? 26.24102 -23.02738 32.10827 1.000 32.54406 1152 LEU A C 1
ATOM 493 O O . LEU A 1 81 ? 25.40038 -22.59945 32.90537 1.000 30.95054 1152 LEU A O 1
ATOM 498 N N . VAL A 1 82 ? 26.09097 -24.17297 31.45016 1.000 29.78661 1153 VAL A N 1
ATOM 499 C CA . VAL A 1 82 ? 24.83635 -24.90395 31.51876 1.000 30.69073 1153 VAL A CA 1
ATOM 500 C C . VAL A 1 82 ? 24.80789 -25.73459 32.79126 1.000 32.72558 1153 VAL A C 1
ATOM 501 O O . VAL A 1 82 ? 25.35072 -26.84824 32.84368 1.000 33.78291 1153 VAL A O 1
ATOM 505 N N . ILE A 1 83 ? 24.18331 -25.18938 33.81939 1.000 32.70215 1154 ILE A N 1
ATOM 506 C CA . ILE A 1 83 ? 23.95982 -25.89773 35.06676 1.000 32.24503 1154 ILE A CA 1
ATOM 507 C C . ILE A 1 83 ? 22.51744 -26.38236 35.06573 1.000 32.82349 1154 ILE A C 1
ATOM 508 O O . ILE A 1 83 ? 21.58214 -25.57533 35.01043 1.000 37.04119 1154 ILE A O 1
ATOM 513 N N . SER A 1 84 ? 22.33602 -27.69616 35.12785 1.000 33.22718 1155 SER A N 1
ATOM 514 C CA . SER A 1 84 ? 21.01863 -28.31943 35.08285 1.000 30.22512 1155 SER A CA 1
ATOM 515 C C . SER A 1 84 ? 20.47226 -28.68314 36.45710 1.000 33.18552 1155 SER A C 1
ATOM 516 O O . SER A 1 84 ? 19.28749 -29.01996 36.56593 1.000 32.75946 1155 SER A O 1
ATOM 519 N N . GLU A 1 85 ? 21.30525 -28.66341 37.49056 1.000 30.20579 1156 GLU A N 1
ATOM 520 C CA . GLU A 1 85 ? 20.81449 -28.97729 38.82271 1.000 32.37790 1156 GLU A CA 1
ATOM 521 C C . GLU A 1 85 ? 21.75705 -28.35982 39.83638 1.000 35.18181 1156 GLU A C 1
ATOM 522 O O . GLU A 1 85 ? 22.96743 -28.30320 39.60678 1.000 33.77969 1156 GLU A O 1
ATOM 528 N N . ILE A 1 86 ? 21.17966 -27.86166 40.93405 1.000 32.45069 1157 ILE A N 1
ATOM 529 C CA . ILE A 1 86 ? 21.91257 -27.33881 42.07760 1.000 33.19328 1157 ILE A CA 1
ATOM 530 C C . ILE A 1 86 ? 21.34632 -28.05487 43.29451 1.000 35.32599 1157 ILE A C 1
ATOM 531 O O . ILE A 1 86 ? 20.13459 -28.00701 43.52306 1.000 34.59679 1157 ILE A O 1
ATOM 536 N N . ASP A 1 87 ? 22.19848 -28.74732 44.04596 1.000 37.53265 1158 ASP A N 1
ATOM 537 C CA . ASP A 1 87 ? 21.74209 -29.57653 45.16236 1.000 37.16636 1158 ASP A CA 1
ATOM 538 C C . ASP A 1 87 ? 22.39405 -29.02133 46.42174 1.000 40.84268 1158 ASP A C 1
ATOM 539 O O . ASP A 1 87 ? 23.58468 -29.24315 46.66452 1.000 42.55915 1158 ASP A O 1
ATOM 544 N N . PHE A 1 88 ? 21.60361 -28.30056 47.21746 1.000 40.87491 1159 PHE A N 1
ATOM 545 C CA . PHE A 1 88 ? 22.08317 -27.67776 48.44451 1.000 38.97022 1159 PHE A CA 1
ATOM 546 C C . PHE A 1 88 ? 22.23655 -28.67493 49.58024 1.000 43.37435 1159 PHE A C 1
ATOM 547 O O . PHE A 1 88 ? 22.81029 -28.32980 50.62044 1.000 42.15367 1159 PHE A O 1
ATOM 555 N N . ASN A 1 89 ? 21.73513 -29.89087 49.39370 1.000 43.67512 1160 ASN A N 1
ATOM 556 C CA . ASN A 1 89 ? 21.83521 -30.95976 50.37219 1.000 43.66035 1160 ASN A CA 1
ATOM 557 C C . ASN A 1 89 ? 23.14143 -31.72951 50.21780 1.000 46.82286 1160 ASN A C 1
ATOM 558 O O . ASN A 1 89 ? 23.77226 -32.08206 51.22092 1.000 44.12630 1160 ASN A O 1
ATOM 563 N N . ASN A 1 90 ? 23.56438 -31.96439 48.96921 1.000 43.00871 1161 ASN A N 1
ATOM 564 C CA . ASN A 1 90 ? 24.76930 -32.71308 48.62660 1.000 45.09235 1161 ASN A CA 1
ATOM 565 C C . ASN A 1 90 ? 25.92761 -31.81595 48.19332 1.000 47.08023 1161 ASN A C 1
ATOM 566 O O . ASN A 1 90 ? 26.96505 -32.33302 47.76281 1.000 43.87208 1161 ASN A O 1
ATOM 571 N N . ASN A 1 91 ? 25.77047 -30.49108 48.30195 1.000 44.00169 1162 ASN A N 1
ATOM 572 C CA . ASN A 1 91 ? 26.77750 -29.50207 47.88773 1.000 43.58911 1162 ASN A CA 1
ATOM 573 C C . ASN A 1 91 ? 27.33781 -29.81435 46.49957 1.000 43.31358 1162 ASN A C 1
ATOM 574 O O . ASN A 1 91 ? 28.55295 -29.82566 46.27426 1.000 41.81296 1162 ASN A O 1
ATOM 579 N N . SER A 1 92 ? 26.42891 -30.03860 45.55244 1.000 41.85091 1163 SER A N 1
ATOM 580 C CA . SER A 1 92 ? 26.80865 -30.52453 44.23483 1.000 39.64544 1163 SER A CA 1
ATOM 581 C C . SER A 1 92 ? 26.04905 -29.77735 43.14462 1.000 41.70409 1163 SER A C 1
ATOM 582 O O . SER A 1 92 ? 25.04116 -29.10884 43.39232 1.000 37.24318 1163 SER A O 1
ATOM 585 N N . ILE A 1 93 ? 26.56204 -29.92436 41.91933 1.000 41.17576 1164 ILE A N 1
ATOM 586 C CA . ILE A 1 93 ? 26.01398 -29.35469 40.69865 1.000 39.67606 1164 ILE A CA 1
ATOM 587 C C . ILE A 1 93 ? 25.92927 -30.48229 39.68424 1.000 40.87480 1164 ILE A C 1
ATOM 588 O O . ILE A 1 93 ? 26.74865 -31.40313 39.71054 1.000 42.84259 1164 ILE A O 1
ATOM 593 N N . LYS A 1 94 ? 24.93018 -30.42975 38.80190 1.000 37.20053 1165 LYS A N 1
ATOM 594 C CA . LYS A 1 94 ? 24.97296 -31.18255 37.55229 1.000 34.31428 1165 LYS A CA 1
ATOM 595 C C . LYS A 1 94 ? 25.11748 -30.21268 36.38360 1.000 35.34027 1165 LYS A C 1
ATOM 596 O O . LYS A 1 94 ? 24.60379 -29.09400 36.42689 1.000 35.56455 1165 LYS A O 1
ATOM 602 N N . LEU A 1 95 ? 25.82049 -30.63670 35.33996 1.000 31.87770 1166 LEU A N 1
ATOM 603 C CA . LEU A 1 95 ? 25.95550 -29.82512 34.13584 1.000 35.29445 1166 LEU A CA 1
ATOM 604 C C . LEU A 1 95 ? 25.03888 -30.36333 33.04971 1.000 37.14931 1166 LEU A C 1
ATOM 605 O O . LEU A 1 95 ? 24.78045 -31.56785 32.97788 1.000 35.29514 1166 LEU A O 1
ATOM 610 N N . GLY A 1 96 ? 24.51639 -29.45669 32.22699 1.000 34.20180 1167 GLY A N 1
ATOM 611 C CA . GLY A 1 96 ? 23.67614 -29.82353 31.10883 1.000 29.26151 1167 GLY A CA 1
ATOM 612 C C . GLY A 1 96 ? 24.52401 -30.08790 29.88251 1.000 30.14840 1167 GLY A C 1
ATOM 613 O O . GLY A 1 96 ? 25.72781 -30.32818 29.97424 1.000 34.08545 1167 GLY A O 1
ATOM 614 N N . THR A 1 97 ? 23.88302 -30.03881 28.71970 1.000 29.14774 1168 THR A N 1
ATOM 615 C CA . THR A 1 97 ? 24.55535 -30.31897 27.45027 1.000 31.98383 1168 THR A CA 1
ATOM 616 C C . THR A 1 97 ? 25.15726 -29.05765 26.84655 1.000 31.10867 1168 THR A C 1
ATOM 617 O O . THR A 1 97 ? 24.44620 -28.08214 26.57271 1.000 30.46083 1168 THR A O 1
ATOM 621 N N . CYS A 1 98 ? 26.46467 -29.10533 26.59613 1.000 29.47957 1169 CYS A N 1
ATOM 622 C CA . CYS A 1 98 ? 27.18316 -28.06842 25.85584 1.000 31.45781 1169 CYS A CA 1
ATOM 623 C C . CYS A 1 98 ? 28.03890 -28.80295 24.83452 1.000 30.04996 1169 CYS A C 1
ATOM 624 O O . CYS A 1 98 ? 29.18882 -29.14112 25.10556 1.000 32.60090 1169 CYS A O 1
ATOM 627 N N . ASN A 1 99 ? 27.46099 -29.08011 23.67631 1.000 29.62711 1170 ASN A N 1
ATOM 628 C CA . ASN A 1 99 ? 28.13330 -29.85475 22.64907 1.000 31.57797 1170 ASN A CA 1
ATOM 629 C C . ASN A 1 99 ? 28.49227 -28.97904 21.45659 1.000 30.09554 1170 ASN A C 1
ATOM 630 O O . ASN A 1 99 ? 28.02114 -27.84861 21.30436 1.000 31.84161 1170 ASN A O 1
ATOM 635 N N . ILE A 1 100 ? 29.32073 -29.53903 20.58480 1.000 29.05424 1171 ILE A N 1
ATOM 636 C CA . ILE A 1 100 ? 29.69921 -28.88336 19.33838 1.000 29.05043 1171 ILE A CA 1
ATOM 637 C C . ILE A 1 100 ? 29.77718 -29.95795 18.26463 1.000 32.23288 1171 ILE A C 1
ATOM 638 O O . ILE A 1 100 ? 30.20027 -31.08578 18.53859 1.000 31.01383 1171 ILE A O 1
ATOM 643 N N . LEU A 1 101 ? 29.30213 -29.63094 17.06316 1.000 31.72740 1172 LEU A N 1
ATOM 644 C CA . LEU A 1 101 ? 29.22651 -30.62868 15.99645 1.000 31.79059 1172 LEU A CA 1
ATOM 645 C C . LEU A 1 101 ? 30.59867 -31.22231 15.71724 1.000 34.41924 1172 LEU A C 1
ATOM 646 O O . LEU A 1 101 ? 31.62129 -30.52400 15.73990 1.000 33.56415 1172 LEU A O 1
ATOM 651 N N . ALA A 1 102 ? 30.60772 -32.52651 15.43953 1.000 31.25093 1173 ALA A N 1
ATOM 652 C CA . ALA A 1 102 ? 31.81371 -33.26065 15.10375 1.000 34.13950 1173 ALA A CA 1
ATOM 653 C C . ALA A 1 102 ? 32.17723 -33.12544 13.62011 1.000 32.99124 1173 ALA A C 1
ATOM 654 O O . ALA A 1 102 ? 31.39161 -32.67976 12.77654 1.000 32.58618 1173 ALA A O 1
ATOM 656 N N . MET A 1 103 ? 33.38982 -33.56515 13.31083 1.000 33.12702 1174 MET A N 1
ATOM 657 C CA . MET A 1 103 ? 33.94885 -33.57808 11.96937 1.000 35.38316 1174 MET A CA 1
ATOM 658 C C . MET A 1 103 ? 34.14878 -35.02810 11.53222 1.000 36.39435 1174 MET A C 1
ATOM 659 O O . MET A 1 103 ? 34.35622 -35.91307 12.36597 1.000 39.20373 1174 MET A O 1
ATOM 664 N N . GLU A 1 104 ? 34.07076 -35.27356 10.22434 1.000 36.34440 1175 GLU A N 1
ATOM 665 C CA . GLU A 1 104 ? 34.36634 -36.58483 9.65564 1.000 34.84319 1175 GLU A CA 1
ATOM 666 C C . GLU A 1 104 ? 35.18335 -36.40051 8.38596 1.000 36.23318 1175 GLU A C 1
ATOM 667 O O . GLU A 1 104 ? 35.26340 -35.30448 7.82415 1.000 38.56140 1175 GLU A O 1
ATOM 673 N N . GLY A 1 105 ? 35.75355 -37.50141 7.90701 1.000 39.26074 1176 GLY A N 1
ATOM 674 C CA . GLY A 1 105 ? 36.50801 -37.44959 6.67287 1.000 36.90623 1176 GLY A CA 1
ATOM 675 C C . GLY A 1 105 ? 37.86946 -36.80468 6.86121 1.000 40.13878 1176 GLY A C 1
ATOM 676 O O . GLY A 1 105 ? 38.45848 -36.81086 7.95102 1.000 42.79021 1176 GLY A O 1
ATOM 677 N N . GLY A 1 106 ? 38.37617 -36.24171 5.77237 1.000 38.39173 1177 GLY A N 1
ATOM 678 C CA . GLY A 1 106 ? 39.72693 -35.72982 5.76326 1.000 39.77395 1177 GLY A CA 1
ATOM 679 C C . GLY A 1 106 ? 40.75714 -36.82486 5.53718 1.000 42.76890 1177 GLY A C 1
ATOM 680 O O . GLY A 1 106 ? 40.53708 -38.00031 5.81911 1.000 43.12713 1177 GLY A O 1
ATOM 681 N N . SER A 1 107 ? 41.91732 -36.41596 5.02271 1.000 40.15914 1178 SER A N 1
ATOM 682 C CA . SER A 1 107 ? 42.98989 -37.35318 4.72716 1.000 41.00492 1178 SER A CA 1
ATOM 683 C C . SER A 1 107 ? 44.33684 -36.65251 4.84176 1.000 41.30185 1178 SER A C 1
ATOM 684 O O . SER A 1 107 ? 44.44918 -35.43449 4.64596 1.000 37.68932 1178 SER A O 1
ATOM 687 N N . GLY A 1 108 ? 45.35757 -37.44587 5.15365 1.000 34.94566 1179 GLY A N 1
ATOM 688 C CA . GLY A 1 108 ? 46.71075 -36.94503 5.24794 1.000 35.75449 1179 GLY A CA 1
ATOM 689 C C . GLY A 1 108 ? 46.95096 -36.04122 6.42622 1.000 36.81404 1179 GLY A C 1
ATOM 690 O O . GLY A 1 108 ? 47.74692 -35.10491 6.33302 1.000 33.24958 1179 GLY A O 1
ATOM 691 N N . HIS A 1 109 ? 46.29753 -36.30118 7.54883 1.000 36.57800 1180 HIS A N 1
ATOM 692 C CA . HIS A 1 109 ? 46.47391 -35.42826 8.69258 1.000 35.17519 1180 HIS A CA 1
ATOM 693 C C . HIS A 1 109 ? 47.89471 -35.53274 9.23016 1.000 35.48471 1180 HIS A C 1
ATOM 694 O O . HIS A 1 109 ? 48.42938 -36.62832 9.41337 1.000 40.60499 1180 HIS A O 1
ATOM 701 N N . THR A 1 110 ? 48.50054 -34.38650 9.49358 1.000 31.78320 1181 THR A N 1
ATOM 702 C CA . THR A 1 110 ? 49.71804 -34.30615 10.28085 1.000 32.32463 1181 THR A CA 1
ATOM 703 C C . THR A 1 110 ? 49.54667 -33.13701 11.21890 1.000 32.78748 1181 THR A C 1
ATOM 704 O O . THR A 1 110 ? 48.59242 -32.36887 11.10946 1.000 33.56755 1181 THR A O 1
ATOM 708 N N . VAL A 1 111 ? 50.48660 -32.97779 12.13372 1.000 31.16450 1182 VAL A N 1
ATOM 709 C CA . VAL A 1 111 ? 50.51376 -31.78353 12.96128 1.000 35.69383 1182 VAL A CA 1
ATOM 710 C C . VAL A 1 111 ? 51.96602 -31.38024 13.14118 1.000 37.92317 1182 VAL A C 1
ATOM 711 O O . VAL A 1 111 ? 52.82613 -32.22132 13.41881 1.000 36.58437 1182 VAL A O 1
ATOM 715 N N . THR A 1 112 ? 52.24382 -30.10196 12.90877 1.000 36.06857 1183 THR A N 1
ATOM 716 C CA . THR A 1 112 ? 53.58614 -29.54637 12.95616 1.000 34.88449 1183 THR A CA 1
ATOM 717 C C . THR A 1 112 ? 53.48823 -28.27005 13.76883 1.000 35.36058 1183 THR A C 1
ATOM 718 O O . THR A 1 112 ? 52.73957 -27.36201 13.39699 1.000 35.26989 1183 THR A O 1
ATOM 722 N N . GLY A 1 113 ? 54.20751 -28.21058 14.88776 1.000 34.73661 1184 GLY A N 1
ATOM 723 C CA . GLY A 1 113 ? 54.13154 -27.01902 15.71591 1.000 36.21695 1184 GLY A CA 1
ATOM 724 C C . GLY A 1 113 ? 52.75550 -26.78154 16.29490 1.000 33.70074 1184 GLY A C 1
ATOM 725 O O . GLY A 1 113 ? 52.35541 -25.62771 16.48984 1.000 34.48612 1184 GLY A O 1
ATOM 726 N N . ASN A 1 114 ? 52.01910 -27.85550 16.57552 1.000 37.58029 1185 ASN A N 1
ATOM 727 C CA . ASN A 1 114 ? 50.65005 -27.84891 17.07825 1.000 33.06752 1185 ASN A CA 1
ATOM 728 C C . ASN A 1 114 ? 49.66677 -27.26547 16.06596 1.000 34.76980 1185 ASN A C 1
ATOM 729 O O . ASN A 1 114 ? 48.51822 -26.99600 16.41206 1.000 32.10727 1185 ASN A O 1
ATOM 734 N N . ILE A 1 115 ? 50.07570 -27.06912 14.81249 1.000 31.86852 1186 ILE A N 1
ATOM 735 C CA . ILE A 1 115 ? 49.17144 -26.61556 13.76139 1.000 31.16911 1186 ILE A CA 1
ATOM 736 C C . ILE A 1 115 ? 48.73943 -27.83135 12.96280 1.000 33.40716 1186 ILE A C 1
ATOM 737 O O . ILE A 1 115 ? 49.55872 -28.46329 12.28478 1.000 30.85794 1186 ILE A O 1
ATOM 742 N N . ASP A 1 116 ? 47.45818 -28.16490 13.00696 1.000 31.68622 1187 ASP A N 1
ATOM 743 C CA . ASP A 1 116 ? 47.01887 -29.28548 12.19207 1.000 30.18937 1187 ASP A CA 1
ATOM 744 C C . ASP A 1 116 ? 47.13720 -28.97720 10.70828 1.000 31.05970 1187 ASP A C 1
ATOM 745 O O . ASP A 1 116 ? 46.97110 -27.83970 10.26842 1.000 28.32778 1187 ASP A O 1
ATOM 750 N N . HIS A 1 117 ? 47.44922 -30.02567 9.95077 1.000 30.02659 1188 HIS A N 1
ATOM 751 C CA . HIS A 1 117 ? 47.61740 -30.00095 8.50336 1.000 30.75614 1188 HIS A CA 1
ATOM 752 C C . HIS A 1 117 ? 46.85593 -31.16788 7.90029 1.000 31.35938 1188 HIS A C 1
ATOM 753 O O . HIS A 1 117 ? 46.83995 -32.26113 8.46926 1.000 35.36201 1188 HIS A O 1
ATOM 760 N N . PHE A 1 118 ? 46.22675 -30.93686 6.75462 1.000 28.24869 1189 PHE A N 1
ATOM 761 C CA . PHE A 1 118 ? 45.54064 -31.98861 6.01561 1.000 30.97270 1189 PHE A CA 1
ATOM 762 C C . PHE A 1 118 ? 45.92631 -31.92423 4.55192 1.000 32.64677 1189 PHE A C 1
ATOM 763 O O . PHE A 1 118 ? 46.20278 -30.84789 4.01376 1.000 30.53959 1189 PHE A O 1
ATOM 771 N N . PHE A 1 119 ? 45.94252 -33.09487 3.91811 1.000 32.26878 1190 PHE A N 1
ATOM 772 C CA . PHE A 1 119 ? 45.94205 -33.13150 2.46759 1.000 34.58353 1190 PHE A CA 1
ATOM 773 C C . PHE A 1 119 ? 44.55166 -32.82205 1.94800 1.000 37.10651 1190 PHE A C 1
ATOM 774 O O . PHE A 1 119 ? 44.39500 -32.06785 0.98235 1.000 35.58883 1190 PHE A O 1
ATOM 782 N N . SER A 1 120 ? 43.53864 -33.39358 2.59553 1.000 36.95592 1191 SER A N 1
ATOM 783 C CA . SER A 1 120 ? 42.13799 -33.10510 2.33408 1.000 35.57931 1191 SER A CA 1
ATOM 784 C C . SER A 1 120 ? 41.48901 -32.78797 3.67512 1.000 36.44767 1191 SER A C 1
ATOM 785 O O . SER A 1 120 ? 41.66755 -33.53757 4.64352 1.000 36.02563 1191 SER A O 1
ATOM 788 N N . SER A 1 121 ? 40.75052 -31.68828 3.73896 1.000 37.93204 1192 SER A N 1
ATOM 789 C CA . SER A 1 121 ? 40.30004 -31.26293 5.06049 1.000 37.73394 1192 SER A CA 1
ATOM 790 C C . SER A 1 121 ? 39.06817 -32.05145 5.50036 1.000 39.63762 1192 SER A C 1
ATOM 791 O O . SER A 1 121 ? 38.26625 -32.48941 4.66954 1.000 41.23559 1192 SER A O 1
ATOM 794 N N . PRO A 1 122 ? 38.88287 -32.23785 6.80175 1.000 40.00482 1193 PRO A N 1
ATOM 795 C CA . PRO A 1 122 ? 37.65828 -32.88617 7.27351 1.000 40.15474 1193 PRO A CA 1
ATOM 796 C C . PRO A 1 122 ? 36.48032 -31.94074 7.12015 1.000 40.73511 1193 PRO A C 1
ATOM 797 O O . PRO A 1 122 ? 36.61542 -30.77559 6.73516 1.000 41.35297 1193 PRO A O 1
ATOM 801 N N . SER A 1 123 ? 35.30150 -32.47348 7.39490 1.000 38.56181 1194 SER A N 1
ATOM 802 C CA . SER A 1 123 ? 34.06219 -31.77116 7.10893 1.000 39.94275 1194 SER A CA 1
ATOM 803 C C . SER A 1 123 ? 33.15135 -31.85944 8.32513 1.000 35.33637 1194 SER A C 1
ATOM 804 O O . SER A 1 123 ? 33.09275 -32.89835 8.98187 1.000 36.71294 1194 SER A O 1
ATOM 807 N N . ILE A 1 124 ? 32.43611 -30.77806 8.61289 1.000 34.24605 1195 ILE A N 1
ATOM 808 C CA . ILE A 1 124 ? 31.55653 -30.73128 9.77779 1.000 35.32022 1195 ILE A CA 1
ATOM 809 C C . ILE A 1 124 ? 30.23713 -31.39204 9.41091 1.000 36.94592 1195 ILE A C 1
ATOM 810 O O . ILE A 1 124 ? 29.68755 -31.14407 8.33120 1.000 37.38857 1195 ILE A O 1
ATOM 815 N N . SER A 1 125 ? 29.71118 -32.23066 10.30021 1.000 35.53102 1196 SER A N 1
ATOM 816 C CA . SER A 1 125 ? 28.47343 -32.94160 10.01401 1.000 36.17948 1196 SER A CA 1
ATOM 817 C C . SER A 1 125 ? 27.52695 -32.90494 11.20673 1.000 38.53385 1196 SER A C 1
ATOM 818 O O . SER A 1 125 ? 27.94226 -33.13302 12.34648 1.000 36.65543 1196 SER A O 1
ATOM 821 N N . SER A 1 126 ? 26.25165 -32.63746 10.92997 1.000 38.94026 1197 SER A N 1
ATOM 822 C CA . SER A 1 126 ? 25.19304 -32.72793 11.92807 1.000 43.62259 1197 SER A CA 1
ATOM 823 C C . SER A 1 126 ? 24.46133 -34.06133 11.86535 1.000 48.13832 1197 SER A C 1
ATOM 824 O O . SER A 1 126 ? 23.40630 -34.21505 12.49557 1.000 51.81259 1197 SER A O 1
ATOM 827 N N . HIS A 1 127 ? 25.00398 -35.03075 11.13057 1.000 46.82688 1198 HIS A N 1
ATOM 828 C CA . HIS A 1 127 ? 24.40828 -36.35247 11.00643 1.000 47.05688 1198 HIS A CA 1
ATOM 829 C C . HIS A 1 127 ? 25.16058 -37.40011 11.80976 1.000 49.17923 1198 HIS A C 1
ATOM 830 O O . HIS A 1 127 ? 24.85581 -38.59279 11.69599 1.000 52.75686 1198 HIS A O 1
ATOM 837 N N . ILE A 1 128 ? 26.13357 -36.98601 12.61411 1.000 45.11348 1199 ILE A N 1
ATOM 838 C CA . ILE A 1 128 ? 26.87569 -37.89162 13.48442 1.000 42.46113 1199 ILE A CA 1
ATOM 839 C C . ILE A 1 128 ? 26.83101 -37.32236 14.90068 1.000 43.85877 1199 ILE A C 1
ATOM 840 O O . ILE A 1 128 ? 26.45466 -36.15438 15.07762 1.000 42.10787 1199 ILE A O 1
ATOM 845 N N . PRO A 1 129 ? 27.18961 -38.09336 15.93014 1.000 43.58649 1200 PRO A N 1
ATOM 846 C CA . PRO A 1 129 ? 27.08031 -37.58252 17.30418 1.000 42.49550 1200 PRO A CA 1
ATOM 847 C C . PRO A 1 129 ? 27.99925 -36.39487 17.55304 1.000 44.02939 1200 PRO A C 1
ATOM 848 O O . PRO A 1 129 ? 29.16661 -36.39173 17.15106 1.000 39.75529 1200 PRO A O 1
ATOM 852 N N . SER A 1 130 ? 27.46004 -35.38830 18.24162 1.000 41.83470 1201 SER A N 1
ATOM 853 C CA . SER A 1 130 ? 28.21750 -34.19689 18.58670 1.000 37.53545 1201 SER A CA 1
ATOM 854 C C . SER A 1 130 ? 29.13824 -34.45922 19.78044 1.000 37.33984 1201 SER A C 1
ATOM 855 O O . SER A 1 130 ? 29.05717 -35.48713 20.45713 1.000 34.05856 1201 SER A O 1
ATOM 858 N N . LEU A 1 131 ? 30.01947 -33.49871 20.04634 1.000 31.93764 1202 LEU A N 1
ATOM 859 C CA . LEU A 1 131 ? 31.09635 -33.64832 21.01324 1.000 31.39710 1202 LEU A CA 1
ATOM 860 C C . LEU A 1 131 ? 30.85018 -32.78016 22.23434 1.000 33.25831 1202 LEU A C 1
ATOM 861 O O . LEU A 1 131 ? 30.48358 -31.61221 22.10120 1.000 30.86049 1202 LEU A O 1
ATOM 866 N N . SER A 1 132 ? 31.11816 -33.32830 23.41688 1.000 32.16478 1203 SER A N 1
ATOM 867 C CA . SER A 1 132 ? 30.89248 -32.58438 24.64318 1.000 31.99350 1203 SER A CA 1
ATOM 868 C C . SER A 1 132 ? 32.07723 -31.66203 24.92600 1.000 35.31596 1203 SER A C 1
ATOM 869 O O . SER A 1 132 ? 33.20959 -32.12692 25.11819 1.000 31.88813 1203 SER A O 1
ATOM 872 N N . ILE A 1 133 ? 31.81711 -30.35209 24.94690 1.000 30.13355 1204 ILE A N 1
ATOM 873 C CA . ILE A 1 133 ? 32.86204 -29.40025 25.31192 1.000 30.81046 1204 ILE A CA 1
ATOM 874 C C . ILE A 1 133 ? 33.24314 -29.56802 26.77906 1.000 32.13641 1204 ILE A C 1
ATOM 875 O O . ILE A 1 133 ? 34.42289 -29.47545 27.14452 1.000 32.72731 1204 ILE A O 1
ATOM 880 N N . TYR A 1 134 ? 32.25341 -29.79291 27.65252 1.000 33.02227 1205 TYR A N 1
ATOM 881 C CA . TYR A 1 134 ? 32.55764 -29.78857 29.08210 1.000 32.64117 1205 TYR A CA 1
ATOM 882 C C . TYR A 1 134 ? 33.41790 -30.97849 29.48150 1.000 36.25086 1205 TYR A C 1
ATOM 883 O O . TYR A 1 134 ? 34.21049 -30.87778 30.42595 1.000 35.45290 1205 TYR A O 1
ATOM 892 N N . SER A 1 135 ? 33.28358 -32.09967 28.77323 1.000 36.72638 1206 SER A N 1
ATOM 893 C CA . SER A 1 135 ? 34.16645 -33.24143 28.99930 1.000 37.04112 1206 SER A CA 1
ATOM 894 C C . SER A 1 135 ? 35.63414 -32.86393 28.86876 1.000 38.73051 1206 SER A C 1
ATOM 895 O O . SER A 1 135 ? 36.48815 -33.44500 29.54427 1.000 37.73228 1206 SER A O 1
ATOM 898 N N . ALA A 1 136 ? 35.95336 -31.89617 28.01062 1.000 38.95672 1207 ALA A N 1
ATOM 899 C CA . ALA A 1 136 ? 37.33948 -31.48663 27.84071 1.000 35.34967 1207 ALA A CA 1
ATOM 900 C C . ALA A 1 136 ? 37.79410 -30.48506 28.89073 1.000 37.49357 1207 ALA A C 1
ATOM 901 O O . ALA A 1 136 ? 38.99874 -30.22497 28.98708 1.000 39.52154 1207 ALA A O 1
ATOM 903 N N . ILE A 1 137 ? 36.87648 -29.91214 29.66939 1.000 36.84978 1208 ILE A N 1
ATOM 904 C CA . ILE A 1 137 ? 37.25886 -28.96051 30.71053 1.000 37.46759 1208 ILE A CA 1
ATOM 905 C C . ILE A 1 137 ? 37.52091 -29.66225 32.03810 1.000 37.28208 1208 ILE A C 1
ATOM 906 O O . ILE A 1 137 ? 38.41970 -29.27160 32.78979 1.000 38.10871 1208 ILE A O 1
ATOM 911 N N . GLY A 1 138 ? 36.71680 -30.67212 32.35932 1.000 38.26041 1209 GLY A N 1
ATOM 912 C CA . GLY A 1 138 ? 36.75779 -31.30823 33.66271 1.000 38.66522 1209 GLY A CA 1
ATOM 913 C C . GLY A 1 138 ? 36.37480 -30.38716 34.80463 1.000 41.90639 1209 GLY A C 1
ATOM 914 O O . GLY A 1 138 ? 37.18525 -30.13105 35.69695 1.000 42.06314 1209 GLY A O 1
ATOM 915 N N . ILE A 1 139 ? 35.14021 -29.88897 34.78028 1.000 38.75714 1210 ILE A N 1
ATOM 916 C CA . ILE A 1 139 ? 34.65841 -28.91680 35.75760 1.000 37.80328 1210 ILE A CA 1
ATOM 917 C C . ILE A 1 139 ? 34.34668 -29.62990 37.07147 1.000 40.23920 1210 ILE A C 1
ATOM 918 O O . ILE A 1 139 ? 33.66570 -30.66164 37.08808 1.000 37.46548 1210 ILE A O 1
ATOM 923 N N . GLU A 1 140 ? 34.81052 -29.05878 38.18068 1.000 39.20467 1211 GLU A N 1
ATOM 924 C CA . GLU A 1 140 ? 34.52058 -29.62801 39.49316 1.000 40.05783 1211 GLU A CA 1
ATOM 925 C C . GLU A 1 140 ? 33.05233 -29.39517 39.84174 1.000 40.05443 1211 GLU A C 1
ATOM 926 O O . GLU A 1 140 ? 32.59387 -28.25237 39.87516 1.000 44.32770 1211 GLU A O 1
ATOM 928 N N . THR A 1 141 ? 32.30744 -30.47439 40.08882 1.000 41.87843 1212 THR A N 1
ATOM 929 C CA . THR A 1 141 ? 30.87974 -30.37968 40.37195 1.000 41.24552 1212 THR A CA 1
ATOM 930 C C . THR A 1 141 ? 30.52033 -30.87534 41.76567 1.000 44.26420 1212 THR A C 1
ATOM 931 O O . THR A 1 141 ? 29.33406 -31.09511 42.04850 1.000 40.39502 1212 THR A O 1
ATOM 935 N N . GLU A 1 142 ? 31.49625 -31.05489 42.64639 1.000 43.84215 1213 GLU A N 1
ATOM 936 C CA . GLU A 1 142 ? 31.21536 -31.68839 43.92466 1.000 43.55103 1213 GLU A CA 1
ATOM 937 C C . GLU A 1 142 ? 31.96919 -30.97917 45.03005 1.000 43.65038 1213 GLU A C 1
ATOM 938 O O . GLU A 1 142 ? 32.94905 -30.27049 44.79050 1.000 44.22607 1213 GLU A O 1
ATOM 944 N N . ASN A 1 143 ? 31.46970 -31.17042 46.25224 1.000 45.62990 1214 ASN A N 1
ATOM 945 C CA . ASN A 1 143 ? 32.03299 -30.55702 47.44693 1.000 46.17954 1214 ASN A CA 1
ATOM 946 C C . ASN A 1 143 ? 32.19129 -29.05409 47.26280 1.000 46.52404 1214 ASN A C 1
ATOM 947 O O . ASN A 1 143 ? 33.22189 -28.46423 47.58854 1.000 50.90524 1214 ASN A O 1
ATOM 952 N N . LEU A 1 144 ? 31.14328 -28.43721 46.72356 1.000 44.59665 1215 LEU A N 1
ATOM 953 C CA . LEU A 1 144 ? 31.12113 -27.00555 46.48582 1.000 45.29907 1215 LEU A CA 1
ATOM 954 C C . LEU A 1 144 ? 30.78391 -26.25720 47.77391 1.000 48.23178 1215 LEU A C 1
ATOM 955 O O . LEU A 1 144 ? 30.20732 -26.81097 48.71610 1.000 46.79437 1215 LEU A O 1
ATOM 960 N N . ASP A 1 145 ? 31.15726 -24.97904 47.80623 1.000 48.04711 1216 ASP A N 1
ATOM 961 C CA . ASP A 1 145 ? 30.93555 -24.11918 48.96563 1.000 47.35113 1216 ASP A CA 1
ATOM 962 C C . ASP A 1 145 ? 29.64576 -23.33855 48.73822 1.000 48.91847 1216 ASP A C 1
ATOM 963 O O . ASP A 1 145 ? 29.62201 -22.35817 47.99100 1.000 48.43750 1216 ASP A O 1
ATOM 968 N N . PHE A 1 146 ? 28.57298 -23.77892 49.39008 1.000 44.86580 1217 PHE A N 1
ATOM 969 C CA . PHE A 1 146 ? 27.28065 -23.10335 49.34946 1.000 44.21167 1217 PHE A CA 1
ATOM 970 C C . PHE A 1 146 ? 27.03289 -22.33070 50.64147 1.000 45.39322 1217 PHE A C 1
ATOM 971 O O . PHE A 1 146 ? 25.90463 -22.25285 51.13766 1.000 45.27168 1217 PHE A O 1
ATOM 979 N N . SER A 1 147 ? 28.10101 -21.74907 51.19831 1.000 45.52829 1218 SER A N 1
ATOM 980 C CA . SER A 1 147 ? 27.99616 -20.98382 52.43675 1.000 47.94153 1218 SER A CA 1
ATOM 981 C C . SER A 1 147 ? 27.20572 -19.70277 52.23425 1.000 47.26849 1218 SER A C 1
ATOM 982 O O . SER A 1 147 ? 26.40595 -19.32158 53.09627 1.000 46.59787 1218 SER A O 1
ATOM 985 N N . LYS A 1 148 ? 27.44154 -19.00867 51.12258 1.000 43.79491 1219 LYS A N 1
ATOM 986 C CA . LYS A 1 148 ? 26.67474 -17.81209 50.80336 1.000 43.14580 1219 LYS A CA 1
ATOM 987 C C . LYS A 1 148 ? 25.21800 -18.19095 50.57576 1.000 42.59247 1219 LYS A C 1
ATOM 988 O O . LYS A 1 148 ? 24.92614 -19.16011 49.86923 1.000 45.62593 1219 LYS A O 1
ATOM 994 N N . LYS A 1 149 ? 24.29882 -17.42929 51.16984 1.000 37.59076 1220 LYS A N 1
ATOM 995 C CA . LYS A 1 149 ? 22.87741 -17.73530 51.08109 1.000 41.74559 1220 LYS A CA 1
ATOM 996 C C . LYS A 1 149 ? 22.15870 -16.93184 50.00182 1.000 40.49895 1220 LYS A C 1
ATOM 997 O O . LYS A 1 149 ? 20.92565 -16.97597 49.92932 1.000 42.58666 1220 LYS A O 1
ATOM 1003 N N . ILE A 1 150 ? 22.90041 -16.21721 49.15937 1.000 41.36795 1221 ILE A N 1
ATOM 1004 C CA . ILE A 1 150 ? 22.35741 -15.47806 48.02473 1.000 36.66013 1221 ILE A CA 1
ATOM 1005 C C . ILE A 1 150 ? 23.00356 -16.03835 46.76291 1.000 37.64021 1221 ILE A C 1
ATOM 1006 O O . ILE A 1 150 ? 24.22987 -16.18961 46.71027 1.000 36.99215 1221 ILE A O 1
ATOM 1011 N N . MET A 1 151 ? 22.19453 -16.35607 45.75124 1.000 35.77601 1222 MET A N 1
ATOM 1012 C CA . MET A 1 151 ? 22.80956 -16.86011 44.52790 1.000 33.24815 1222 MET A CA 1
ATOM 1013 C C . MET A 1 151 ? 21.99559 -16.43084 43.31125 1.000 33.44891 1222 MET A C 1
ATOM 1014 O O . MET A 1 151 ? 20.76223 -16.45771 43.33100 1.000 31.56961 1222 MET A O 1
ATOM 1019 N N . MET A 1 152 ? 22.69808 -15.99900 42.26300 1.000 33.94843 1223 MET A N 1
ATOM 1020 C CA . MET A 1 152 ? 22.06263 -15.78686 40.96914 1.000 33.67288 1223 MET A CA 1
ATOM 1021 C C . MET A 1 152 ? 21.86270 -17.11582 40.25714 1.000 29.14313 1223 MET A C 1
ATOM 1022 O O . MET A 1 152 ? 22.77568 -17.94154 40.19340 1.000 29.24873 1223 MET A O 1
ATOM 1027 N N . LEU A 1 153 ? 20.66644 -17.32669 39.72585 1.000 28.99383 1224 LEU A N 1
ATOM 1028 C CA . LEU A 1 153 ? 20.36645 -18.58705 39.08060 1.000 28.41232 1224 LEU A CA 1
ATOM 1029 C C . LEU A 1 153 ? 21.13788 -18.68080 37.76235 1.000 28.40427 1224 LEU A C 1
ATOM 1030 O O . LEU A 1 153 ? 21.52204 -17.65475 37.19770 1.000 27.49551 1224 LEU A O 1
ATOM 1035 N N . PRO A 1 154 ? 21.42965 -19.89845 37.29337 1.000 26.96451 1225 PRO A N 1
ATOM 1036 C CA . PRO A 1 154 ? 22.10852 -20.05269 36.00034 1.000 28.50389 1225 PRO A CA 1
ATOM 1037 C C . PRO A 1 154 ? 21.23640 -19.53245 34.86759 1.000 30.71445 1225 PRO A C 1
ATOM 1038 O O . PRO A 1 154 ? 20.00498 -19.49823 34.95474 1.000 28.33959 1225 PRO A O 1
ATOM 1042 N N . ASN A 1 155 ? 21.90020 -19.14057 33.77632 1.000 31.35621 1226 ASN A N 1
ATOM 1043 C CA . ASN A 1 155 ? 21.24570 -18.42237 32.68862 1.000 30.12066 1226 ASN A CA 1
ATOM 1044 C C . ASN A 1 155 ? 21.38623 -19.14011 31.35084 1.000 32.37099 1226 ASN A C 1
ATOM 1045 O O . ASN A 1 155 ? 21.18718 -18.52648 30.30139 1.000 27.35965 1226 ASN A O 1
ATOM 1050 N N . ALA A 1 156 ? 21.73693 -20.42124 31.35354 1.000 29.60880 1227 ALA A N 1
ATOM 1051 C CA . ALA A 1 156 ? 22.24442 -21.07458 30.14285 1.000 30.60271 1227 ALA A CA 1
ATOM 1052 C C . ALA A 1 156 ? 21.49375 -22.34972 29.80524 1.000 32.07816 1227 ALA A C 1
ATOM 1053 O O . ALA A 1 156 ? 21.64795 -23.36089 30.52421 1.000 31.64111 1227 ALA A O 1
ATOM 1055 N N . PRO A 1 157 ? 20.72784 -22.37804 28.71628 1.000 33.17402 1228 PRO A N 1
ATOM 1056 C CA . PRO A 1 157 ? 20.10744 -23.63488 28.29489 1.000 30.82744 1228 PRO A CA 1
ATOM 1057 C C . PRO A 1 157 ? 21.10963 -24.55566 27.62938 1.000 28.11892 1228 PRO A C 1
ATOM 1058 O O . PRO A 1 157 ? 22.13112 -24.12441 27.08476 1.000 31.03855 1228 PRO A O 1
ATOM 1062 N N . SER A 1 158 ? 20.80205 -25.84755 27.68590 1.000 28.31414 1229 SER A N 1
ATOM 1063 C CA . SER A 1 158 ? 21.55370 -26.82626 26.90574 1.000 27.67664 1229 SER A CA 1
ATOM 1064 C C . SER A 1 158 ? 21.58909 -26.40608 25.44067 1.000 30.47695 1229 SER A C 1
ATOM 1065 O O . SER A 1 158 ? 20.69985 -25.70000 24.95833 1.000 29.54666 1229 SER A O 1
ATOM 1068 N N . ARG A 1 159 ? 22.62174 -26.85212 24.72532 1.000 32.80043 1230 ARG A N 1
ATOM 1069 C CA . ARG A 1 159 ? 22.77796 -26.47138 23.32746 1.000 28.73366 1230 ARG A CA 1
ATOM 1070 C C . ARG A 1 159 ? 23.71210 -27.44515 22.63303 1.000 31.75433 1230 ARG A C 1
ATOM 1071 O O . ARG A 1 159 ? 24.56863 -28.07253 23.25905 1.000 31.44689 1230 ARG A O 1
ATOM 1079 N N . VAL A 1 160 ? 23.57507 -27.50565 21.31572 1.000 32.98933 1231 VAL A N 1
ATOM 1080 C CA . VAL A 1 160 ? 24.62153 -28.00081 20.43563 1.000 33.11138 1231 VAL A CA 1
ATOM 1081 C C . VAL A 1 160 ? 25.06864 -26.82398 19.58249 1.000 31.28207 1231 VAL A C 1
ATOM 1082 O O . VAL A 1 160 ? 24.23335 -26.15123 18.96570 1.000 29.97840 1231 VAL A O 1
ATOM 1086 N N . PHE A 1 161 ? 26.37603 -26.56593 19.55649 1.000 30.80436 1232 PHE A N 1
ATOM 1087 C CA . PHE A 1 161 ? 26.93060 -25.48374 18.75043 1.000 30.32284 1232 PHE A CA 1
ATOM 1088 C C . PHE A 1 161 ? 27.13667 -25.99795 17.33304 1.000 31.05816 1232 PHE A C 1
ATOM 1089 O O . PHE A 1 161 ? 28.00481 -26.84555 17.09248 1.000 29.19631 1232 PHE A O 1
ATOM 1097 N N . TRP A 1 162 ? 26.34696 -25.49512 16.39593 1.000 30.55547 1233 TRP A N 1
ATOM 1098 C CA . TRP A 1 162 ? 26.75476 -25.64414 15.01135 1.000 33.54382 1233 TRP A CA 1
ATOM 1099 C C . TRP A 1 162 ? 27.87874 -24.65830 14.74358 1.000 30.92423 1233 TRP A C 1
ATOM 1100 O O . TRP A 1 162 ? 28.05106 -23.67921 15.46640 1.000 30.12490 1233 TRP A O 1
ATOM 1111 N N . TRP A 1 163 ? 28.68407 -24.93316 13.72103 1.000 30.07622 1234 TRP A N 1
ATOM 1112 C CA . TRP A 1 163 ? 29.79466 -24.02324 13.48529 1.000 28.24962 1234 TRP A CA 1
ATOM 1113 C C . TRP A 1 163 ? 30.24200 -24.12480 12.03990 1.000 30.49700 1234 TRP A C 1
ATOM 1114 O O . TRP A 1 163 ? 29.78180 -24.97355 11.28266 1.000 29.33085 1234 TRP A O 1
ATOM 1125 N N . GLU A 1 164 ? 31.13357 -23.21397 11.67030 1.000 31.67257 1235 GLU A N 1
ATOM 1126 C CA . GLU A 1 164 ? 31.63213 -23.10425 10.30957 1.000 30.18666 1235 GLU A CA 1
ATOM 1127 C C . GLU A 1 164 ? 33.12268 -22.81129 10.36853 1.000 29.71939 1235 GLU A C 1
ATOM 1128 O O . GLU A 1 164 ? 33.60647 -22.18289 11.31161 1.000 29.71228 1235 GLU A O 1
ATOM 1134 N N . THR A 1 165 ? 33.85316 -23.26823 9.35590 1.000 32.31968 1236 THR A N 1
ATOM 1135 C CA . THR A 1 165 ? 35.21501 -22.81367 9.15870 1.000 30.76211 1236 THR A CA 1
ATOM 1136 C C . THR A 1 165 ? 35.26288 -21.83489 7.99046 1.000 34.10474 1236 THR A C 1
ATOM 1137 O O . THR A 1 165 ? 34.37182 -21.78199 7.13556 1.000 31.61836 1236 THR A O 1
ATOM 1141 N N . GLY A 1 166 ? 36.31778 -21.04207 7.97330 1.000 30.12287 1237 GLY A N 1
ATOM 1142 C CA . GLY A 1 166 ? 36.58943 -20.21592 6.81558 1.000 30.29755 1237 GLY A CA 1
ATOM 1143 C C . GLY A 1 166 ? 38.07839 -20.01425 6.70854 1.000 31.12961 1237 GLY A C 1
ATOM 1144 O O . GLY A 1 166 ? 38.84314 -20.37145 7.61121 1.000 28.84620 1237 GLY A O 1
ATOM 1145 N N . ALA A 1 167 ? 38.49076 -19.44552 5.57447 1.000 27.63491 1238 ALA A N 1
ATOM 1146 C CA . ALA A 1 167 ? 39.87710 -19.06650 5.40079 1.000 29.68980 1238 ALA A CA 1
ATOM 1147 C C . ALA A 1 167 ? 40.21730 -17.92596 6.35008 1.000 31.50725 1238 ALA A C 1
ATOM 1148 O O . ALA A 1 167 ? 39.66437 -16.82285 6.23942 1.000 30.80794 1238 ALA A O 1
ATOM 1150 N N . VAL A 1 168 ? 41.14086 -18.17666 7.26683 1.000 30.29262 1239 VAL A N 1
ATOM 1151 C CA . VAL A 1 168 ? 41.55704 -17.14792 8.21886 1.000 28.07694 1239 VAL A CA 1
ATOM 1152 C C . VAL A 1 168 ? 43.07033 -17.23383 8.39260 1.000 31.95287 1239 VAL A C 1
ATOM 1153 O O . VAL A 1 168 ? 43.59736 -18.14861 9.05356 1.000 30.16597 1239 VAL A O 1
ATOM 1157 N N . PRO A 1 169 ? 43.81326 -16.33022 7.76454 1.000 33.09066 1240 PRO A N 1
ATOM 1158 C CA . PRO A 1 169 ? 45.26734 -16.36505 7.88347 1.000 30.14015 1240 PRO A CA 1
ATOM 1159 C C . PRO A 1 169 ? 45.73728 -15.64234 9.13206 1.000 32.44927 1240 PRO A C 1
ATOM 1160 O O . PRO A 1 169 ? 44.99550 -14.90087 9.78683 1.000 31.29867 1240 PRO A O 1
ATOM 1164 N N . GLY A 1 170 ? 46.98571 -15.92465 9.48456 1.000 31.03043 1241 GLY A N 1
ATOM 1165 C CA . GLY A 1 170 ? 47.63970 -15.21630 10.55936 1.000 30.49135 1241 GLY A CA 1
ATOM 1166 C C . GLY A 1 170 ? 47.22905 -15.64485 11.94536 1.000 33.13857 1241 GLY A C 1
ATOM 1167 O O . GLY A 1 170 ? 47.41322 -14.88348 12.89064 1.000 30.94650 1241 GLY A O 1
ATOM 1168 N N . LEU A 1 171 ? 46.66779 -16.84420 12.09677 1.000 27.13503 1242 LEU A N 1
ATOM 1169 C CA . LEU A 1 171 ? 46.16893 -17.29656 13.38327 1.000 29.63485 1242 LEU A CA 1
ATOM 1170 C C . LEU A 1 171 ? 47.08676 -18.32114 14.03342 1.000 29.88558 1242 LEU A C 1
ATOM 1171 O O . LEU A 1 171 ? 46.73777 -18.87494 15.07905 1.000 33.00678 1242 LEU A O 1
ATOM 1176 N N . ARG A 1 172 ? 48.25418 -18.59800 13.43953 1.000 31.44132 1243 ARG A N 1
ATOM 1177 C CA . ARG A 1 172 ? 49.07959 -19.70096 13.93104 1.000 29.40389 1243 ARG A CA 1
ATOM 1178 C C . ARG A 1 172 ? 49.78322 -19.38766 15.23882 1.000 34.12786 1243 ARG A C 1
ATOM 1179 O O . ARG A 1 172 ? 50.25218 -20.31243 15.90245 1.000 31.87312 1243 ARG A O 1
ATOM 1187 N N . SER A 1 173 ? 49.88154 -18.11695 15.62664 1.000 32.03150 1244 SER A N 1
ATOM 1188 C CA . SER A 1 173 ? 50.56824 -17.78272 16.86062 1.000 30.76103 1244 SER A CA 1
ATOM 1189 C C . SER A 1 173 ? 49.60860 -17.54917 18.01940 1.000 33.66030 1244 SER A C 1
ATOM 1190 O O . SER A 1 173 ? 50.06721 -17.35274 19.14687 1.000 34.53212 1244 SER A O 1
ATOM 1193 N N . LEU A 1 174 ? 48.29960 -17.58610 17.77335 1.000 30.39111 1245 LEU A N 1
ATOM 1194 C CA . LEU A 1 174 ? 47.33635 -17.39430 18.85124 1.000 33.15386 1245 LEU A CA 1
ATOM 1195 C C . LEU A 1 174 ? 47.41365 -18.54804 19.85018 1.000 32.46154 1245 LEU A C 1
ATOM 1196 O O . LEU A 1 174 ? 47.31637 -19.72646 19.47804 1.000 32.27396 1245 LEU A O 1
ATOM 1201 N N . GLU A 1 175 ? 47.58320 -18.20356 21.12697 1.000 30.80226 1246 GLU A N 1
ATOM 1202 C CA . GLU A 1 175 ? 47.70686 -19.19120 22.19070 1.000 33.59210 1246 GLU A CA 1
ATOM 1203 C C . GLU A 1 175 ? 47.18644 -18.58942 23.48781 1.000 33.65073 1246 GLU A C 1
ATOM 1204 O O . GLU A 1 175 ? 47.75667 -17.61672 23.98664 1.000 31.74913 1246 GLU A O 1
ATOM 1210 N N . ASN A 1 176 ? 46.12331 -19.16742 24.03498 1.000 33.94996 1247 ASN A N 1
ATOM 1211 C CA . ASN A 1 176 ? 45.56426 -18.68860 25.29684 1.000 29.63226 1247 ASN A CA 1
ATOM 1212 C C . ASN A 1 176 ? 44.73929 -19.82438 25.88106 1.000 32.49740 1247 ASN A C 1
ATOM 1213 O O . ASN A 1 176 ? 44.74514 -20.94570 25.36051 1.000 31.20260 1247 ASN A O 1
ATOM 1218 N N . ASP A 1 177 ? 44.02480 -19.55300 26.97382 1.000 31.33757 1248 ASP A N 1
ATOM 1219 C CA . ASP A 1 177 ? 43.27130 -20.64065 27.58586 1.000 31.79071 1248 ASP A CA 1
ATOM 1220 C C . ASP A 1 177 ? 42.15952 -21.11697 26.66204 1.000 31.59744 1248 ASP A C 1
ATOM 1221 O O . ASP A 1 177 ? 41.75604 -22.28246 26.72736 1.000 33.74615 1248 ASP A O 1
ATOM 1226 N N . GLY A 1 178 ? 41.68756 -20.24895 25.76308 1.000 27.15746 1249 GLY A N 1
ATOM 1227 C CA . GLY A 1 178 ? 40.70438 -20.67855 24.76988 1.000 29.06093 1249 GLY A CA 1
ATOM 1228 C C . GLY A 1 178 ? 41.26299 -21.65165 23.74092 1.000 31.17147 1249 GLY A C 1
ATOM 1229 O O . GLY A 1 178 ? 40.63727 -22.67415 23.43513 1.000 27.18777 1249 GLY A O 1
ATOM 1230 N N . THR A 1 179 ? 42.43140 -21.34046 23.16523 1.000 31.98228 1250 THR A N 1
ATOM 1231 C CA . THR A 1 179 ? 43.00988 -22.26547 22.18570 1.000 31.04837 1250 THR A CA 1
ATOM 1232 C C . THR A 1 179 ? 43.39218 -23.58665 22.84312 1.000 31.89021 1250 THR A C 1
ATOM 1233 O O . THR A 1 179 ? 43.27899 -24.65027 22.21743 1.000 31.02150 1250 THR A O 1
ATOM 1237 N N . ARG A 1 180 ? 43.84345 -23.52700 24.09838 1.000 32.17658 1251 ARG A N 1
ATOM 1238 C CA . ARG A 1 180 ? 44.13345 -24.72786 24.86915 1.000 32.89266 1251 ARG A CA 1
ATOM 1239 C C . ARG A 1 180 ? 42.89527 -25.60617 25.00773 1.000 32.62541 1251 ARG A C 1
ATOM 1240 O O . ARG A 1 180 ? 42.95036 -26.81901 24.76526 1.000 31.95774 1251 ARG A O 1
ATOM 1248 N N . LEU A 1 181 ? 41.76070 -25.00519 25.38499 1.000 30.36282 1252 LEU A N 1
ATOM 1249 C CA . LEU A 1 181 ? 40.52337 -25.76932 25.47508 1.000 31.18600 1252 LEU A CA 1
ATOM 1250 C C . LEU A 1 181 ? 40.12259 -26.32571 24.11716 1.000 29.93024 1252 LEU A C 1
ATOM 1251 O O . LEU A 1 181 ? 39.70258 -27.48270 24.01379 1.000 30.54761 1252 LEU A O 1
ATOM 1256 N N . LEU A 1 182 ? 40.22874 -25.51919 23.05513 1.000 27.79923 1253 LEU A N 1
ATOM 1257 C CA . LEU A 1 182 ? 39.90030 -26.05345 21.73596 1.000 26.88808 1253 LEU A CA 1
ATOM 1258 C C . LEU A 1 182 ? 40.82907 -27.20533 21.36400 1.000 28.71140 1253 LEU A C 1
ATOM 1259 O O . LEU A 1 182 ? 40.38605 -28.20894 20.79782 1.000 26.58758 1253 LEU A O 1
ATOM 1264 N N . ASP A 1 183 ? 42.12114 -27.07964 21.66462 1.000 27.82296 1254 ASP A N 1
ATOM 1265 C CA . ASP A 1 183 ? 43.02774 -28.20538 21.44676 1.000 28.61888 1254 ASP A CA 1
ATOM 1266 C C . ASP A 1 183 ? 42.62080 -29.40177 22.29392 1.000 28.25577 1254 ASP A C 1
ATOM 1267 O O . ASP A 1 183 ? 42.73407 -30.55099 21.85950 1.000 32.82463 1254 ASP A O 1
ATOM 1272 N N . SER A 1 184 ? 42.16221 -29.14892 23.51638 1.000 30.45822 1255 SER A N 1
ATOM 1273 C CA . SER A 1 184 ? 41.74845 -30.24469 24.38696 1.000 29.33067 1255 SER A CA 1
ATOM 1274 C C . SER A 1 184 ? 40.58559 -31.01523 23.77839 1.000 31.18545 1255 SER A C 1
ATOM 1275 O O . SER A 1 184 ? 40.54066 -32.25154 23.85228 1.000 32.66115 1255 SER A O 1
ATOM 1278 N N . ILE A 1 185 ? 39.63796 -30.30178 23.16227 1.000 27.97261 1256 ILE A N 1
ATOM 1279 C CA . ILE A 1 185 ? 38.55290 -30.95956 22.43681 1.000 28.43086 1256 ILE A CA 1
ATOM 1280 C C . ILE A 1 185 ? 39.11340 -31.79035 21.29409 1.000 32.23782 1256 ILE A C 1
ATOM 1281 O O . ILE A 1 185 ? 38.76337 -32.96824 21.12587 1.000 32.98856 1256 ILE A O 1
ATOM 1286 N N . ARG A 1 186 ? 39.99820 -31.18276 20.49239 1.000 29.16258 1257 ARG A N 1
ATOM 1287 C CA . ARG A 1 186 ? 40.62767 -31.90576 19.39031 1.000 31.27395 1257 ARG A CA 1
ATOM 1288 C C . ARG A 1 186 ? 41.31456 -33.16922 19.89109 1.000 30.84699 1257 ARG A C 1
ATOM 1289 O O . ARG A 1 186 ? 41.11301 -34.25370 19.33918 1.000 32.83745 1257 ARG A O 1
ATOM 1297 N N . ASP A 1 187 ? 42.09507 -33.05661 20.97434 1.000 32.74772 1258 ASP A N 1
ATOM 1298 C CA . ASP A 1 187 ? 42.84638 -34.20916 21.46908 1.000 32.27438 1258 ASP A CA 1
ATOM 1299 C C . ASP A 1 187 ? 41.94443 -35.26312 22.11283 1.000 36.01695 1258 ASP A C 1
ATOM 1300 O O . ASP A 1 187 ? 42.26238 -36.45983 22.06676 1.000 35.19353 1258 ASP A O 1
ATOM 1305 N N . LEU A 1 188 ? 40.81691 -34.85308 22.69318 1.000 33.27246 1259 LEU A N 1
ATOM 1306 C CA . LEU A 1 188 ? 39.93925 -35.80311 23.37787 1.000 31.27393 1259 LEU A CA 1
ATOM 1307 C C . LEU A 1 188 ? 39.09921 -36.61668 22.40203 1.000 35.46738 1259 LEU A C 1
ATOM 1308 O O . LEU A 1 188 ? 38.68235 -37.73878 22.72364 1.000 32.28716 1259 LEU A O 1
ATOM 1313 N N . TYR A 1 189 ? 38.82205 -36.07305 21.21897 1.000 32.51722 1260 TYR A N 1
ATOM 1314 C CA . TYR A 1 189 ? 38.01683 -36.74183 20.20055 1.000 35.20434 1260 TYR A CA 1
ATOM 1315 C C . TYR A 1 189 ? 38.83672 -36.80967 18.91626 1.000 36.19119 1260 TYR A C 1
ATOM 1316 O O . TYR A 1 189 ? 38.49472 -36.15524 17.92275 1.000 33.22358 1260 TYR A O 1
ATOM 1325 N N . PRO A 1 190 ? 39.91830 -37.59336 18.90283 1.000 36.76115 1261 PRO A N 1
ATOM 1326 C CA . PRO A 1 190 ? 40.84660 -37.55665 17.75516 1.000 36.07514 1261 PRO A CA 1
ATOM 1327 C C . PRO A 1 190 ? 40.14140 -37.84179 16.44048 1.000 37.19380 1261 PRO A C 1
ATOM 1328 O O . PRO A 1 190 ? 39.34108 -38.77214 16.32836 1.000 38.88430 1261 PRO A O 1
ATOM 1332 N N . GLY A 1 191 ? 40.43168 -37.00466 15.44264 1.000 37.30689 1262 GLY A N 1
ATOM 1333 C CA . GLY A 1 191 ? 39.83349 -37.12018 14.13583 1.000 33.40285 1262 GLY A CA 1
ATOM 1334 C C . GLY A 1 191 ? 38.48797 -36.44863 13.97313 1.000 35.59883 1262 GLY A C 1
ATOM 1335 O O . GLY A 1 191 ? 38.01428 -36.32927 12.83680 1.000 36.94310 1262 GLY A O 1
ATOM 1336 N N . LYS A 1 192 ? 37.85405 -35.99996 15.06450 1.000 32.99106 1263 LYS A N 1
ATOM 1337 C CA . LYS A 1 192 ? 36.50941 -35.44818 14.99798 1.000 34.91610 1263 LYS A CA 1
ATOM 1338 C C . LYS A 1 192 ? 36.43185 -33.94491 15.26134 1.000 33.17712 1263 LYS A C 1
ATOM 1339 O O . LYS A 1 192 ? 35.34319 -33.37924 15.14349 1.000 35.66237 1263 LYS A O 1
ATOM 1345 N N . PHE A 1 193 ? 37.53145 -33.27631 15.60560 1.000 33.82870 1264 PHE A N 1
ATOM 1346 C CA . PHE A 1 193 ? 37.46198 -31.83380 15.84428 1.000 31.26481 1264 PHE A CA 1
ATOM 1347 C C . PHE A 1 193 ? 38.78421 -31.15027 15.50846 1.000 33.60087 1264 PHE A C 1
ATOM 1348 O O . PHE A 1 193 ? 39.81393 -31.45308 16.12060 1.000 33.10797 1264 PHE A O 1
ATOM 1356 N N . TYR A 1 194 ? 38.74390 -30.20386 14.56524 1.000 29.46289 1265 TYR A N 1
ATOM 1357 C CA . TYR A 1 194 ? 39.90217 -29.38036 14.20672 1.000 31.67682 1265 TYR A CA 1
ATOM 1358 C C . TYR A 1 194 ? 39.42792 -27.94993 14.01745 1.000 29.10773 1265 TYR A C 1
ATOM 1359 O O . TYR A 1 194 ? 38.58938 -27.67885 13.15184 1.000 30.27122 1265 TYR A O 1
ATOM 1368 N N . TRP A 1 195 ? 39.95519 -27.03915 14.83109 1.000 28.39692 1266 TRP A N 1
ATOM 1369 C CA . TRP A 1 195 ? 39.44706 -25.68171 14.87680 1.000 29.14037 1266 TRP A CA 1
ATOM 1370 C C . TRP A 1 195 ? 40.36210 -24.70829 14.15749 1.000 29.26425 1266 TRP A C 1
ATOM 1371 O O . TRP A 1 195 ? 39.94361 -23.58021 13.88290 1.000 26.98241 1266 TRP A O 1
ATOM 1382 N N . ARG A 1 196 ? 41.58137 -25.14397 13.82188 1.000 26.42523 1267 ARG A N 1
ATOM 1383 C CA . ARG A 1 196 ? 42.58485 -24.34628 13.12329 1.000 27.89862 1267 ARG A CA 1
ATOM 1384 C C . ARG A 1 196 ? 43.44061 -25.32876 12.34065 1.000 29.52779 1267 ARG A C 1
ATOM 1385 O O . ARG A 1 196 ? 44.04980 -26.21284 12.95201 1.000 29.59183 1267 ARG A O 1
ATOM 1393 N N . PHE A 1 197 ? 43.48140 -25.20356 11.01818 1.000 27.30565 1268 PHE A N 1
ATOM 1394 C CA . PHE A 1 197 ? 44.23352 -26.18675 10.25338 1.000 25.91438 1268 PHE A CA 1
ATOM 1395 C C . PHE A 1 197 ? 44.60907 -25.64969 8.88022 1.000 27.19879 1268 PHE A C 1
ATOM 1396 O O . PHE A 1 197 ? 43.96048 -24.75743 8.32299 1.000 27.22163 1268 PHE A O 1
ATOM 1404 N N . TYR A 1 198 ? 45.66905 -26.22651 8.34170 1.000 26.99993 1269 TYR A N 1
ATOM 1405 C CA . TYR A 1 198 ? 46.14916 -25.88451 7.01100 1.000 26.69080 1269 TYR A CA 1
ATOM 1406 C C . TYR A 1 198 ? 45.75144 -26.97321 6.03224 1.000 28.87299 1269 TYR A C 1
ATOM 1407 O O . TYR A 1 198 ? 45.97996 -28.15754 6.29163 1.000 26.68203 1269 TYR A O 1
ATOM 1416 N N . ALA A 1 199 ? 45.17228 -26.56093 4.90124 1.000 29.16259 1270 ALA A N 1
ATOM 1417 C CA . ALA A 1 199 ? 44.88884 -27.45677 3.78217 1.000 30.31676 1270 ALA A CA 1
ATOM 1418 C C . ALA A 1 199 ? 44.98209 -26.58361 2.52838 1.000 28.73630 1270 ALA A C 1
ATOM 1419 O O . ALA A 1 199 ? 43.97066 -26.15035 1.98040 1.000 31.59757 1270 ALA A O 1
ATOM 1421 N N . PHE A 1 200 ? 46.22105 -26.31798 2.11002 1.000 28.63223 1271 PHE A N 1
ATOM 1422 C CA . PHE A 1 200 ? 46.58888 -25.36810 1.04940 1.000 26.00340 1271 PHE A CA 1
ATOM 1423 C C . PHE A 1 200 ? 46.44048 -23.91368 1.49172 1.000 29.58887 1271 PHE A C 1
ATOM 1424 O O . PHE A 1 200 ? 47.26973 -23.07256 1.12006 1.000 29.66726 1271 PHE A O 1
ATOM 1432 N N . PHE A 1 201 ? 45.40069 -23.61382 2.28162 1.000 30.60650 1272 PHE A N 1
ATOM 1433 C CA . PHE A 1 201 ? 45.20759 -22.33393 2.96241 1.000 28.56631 1272 PHE A CA 1
ATOM 1434 C C . PHE A 1 201 ? 45.03920 -22.61787 4.44164 1.000 29.09262 1272 PHE A C 1
ATOM 1435 O O . PHE A 1 201 ? 44.69712 -23.73230 4.82723 1.000 29.00761 1272 PHE A O 1
ATOM 1443 N N . ASP A 1 202 ? 45.23254 -21.58822 5.26538 1.000 27.50167 1273 ASP A N 1
ATOM 1444 C CA . ASP A 1 202 ? 44.92749 -21.70114 6.68559 1.000 27.06617 1273 ASP A CA 1
ATOM 1445 C C . ASP A 1 202 ? 43.43758 -21.47817 6.88772 1.000 28.94895 1273 ASP A C 1
ATOM 1446 O O . ASP A 1 202 ? 42.88788 -20.46870 6.42631 1.000 27.97071 1273 ASP A O 1
ATOM 1451 N N . TYR A 1 203 ? 42.79221 -22.40405 7.59050 1.000 28.81774 1274 TYR A N 1
ATOM 1452 C CA . TYR A 1 203 ? 41.38787 -22.30473 7.94977 1.000 27.02817 1274 TYR A CA 1
ATOM 1453 C C . TYR A 1 203 ? 41.24959 -22.29562 9.46736 1.000 25.99802 1274 TYR A C 1
ATOM 1454 O O . TYR A 1 203 ? 42.13704 -22.75543 10.19494 1.000 27.85979 1274 TYR A O 1
ATOM 1463 N N . ALA A 1 204 ? 40.11070 -21.79517 9.93546 1.000 27.01845 1275 ALA A N 1
ATOM 1464 C CA . ALA A 1 204 ? 39.76518 -21.93196 11.34933 1.000 26.35098 1275 ALA A CA 1
ATOM 1465 C C . ALA A 1 204 ? 38.27497 -21.74457 11.54342 1.000 26.00316 1275 ALA A C 1
ATOM 1466 O O . ALA A 1 204 ? 37.55692 -21.25130 10.67024 1.000 26.77967 1275 ALA A O 1
ATOM 1468 N N . ILE A 1 205 ? 37.82540 -22.12730 12.74150 1.000 27.83311 1276 ILE A N 1
ATOM 1469 C CA . ILE A 1 205 ? 36.45540 -21.85168 13.13054 1.000 28.27533 1276 ILE A CA 1
ATOM 1470 C C . ILE A 1 205 ? 36.22499 -20.34995 13.09393 1.000 29.04026 1276 ILE A C 1
ATOM 1471 O O . ILE A 1 205 ? 37.03819 -19.55595 13.59144 1.000 29.79913 1276 ILE A O 1
ATOM 1476 N N . THR A 1 206 ? 35.14165 -19.95019 12.43959 1.000 30.00637 1277 THR A N 1
ATOM 1477 C CA . THR A 1 206 ? 34.78150 -18.54711 12.33227 1.000 29.64459 1277 THR A CA 1
ATOM 1478 C C . THR A 1 206 ? 33.44983 -18.21677 12.98016 1.000 31.96023 1277 THR A C 1
ATOM 1479 O O . THR A 1 206 ? 33.16214 -17.03311 13.18664 1.000 30.60153 1277 THR A O 1
ATOM 1483 N N . THR A 1 207 ? 32.62408 -19.21156 13.27765 1.000 30.58478 1278 THR A N 1
ATOM 1484 C CA . THR A 1 207 ? 31.22906 -18.94444 13.58267 1.000 29.26701 1278 THR A CA 1
ATOM 1485 C C . THR A 1 207 ? 30.74304 -19.97816 14.57232 1.000 32.71636 1278 THR A C 1
ATOM 1486 O O . THR A 1 207 ? 31.01001 -21.17166 14.40855 1.000 28.35681 1278 THR A O 1
ATOM 1490 N N . LEU A 1 208 ? 30.04011 -19.51007 15.59719 1.000 32.51587 1279 LEU A N 1
ATOM 1491 C CA . LEU A 1 208 ? 29.47109 -20.36309 16.62450 1.000 29.80500 1279 LEU A CA 1
ATOM 1492 C C . LEU A 1 208 ? 27.97161 -20.11546 16.59847 1.000 30.03336 1279 LEU A C 1
ATOM 1493 O O . LEU A 1 208 ? 27.53177 -18.97664 16.77145 1.000 29.62723 1279 LEU A O 1
ATOM 1498 N N . LYS A 1 209 ? 27.19308 -21.16208 16.31577 1.000 30.46643 1280 LYS A N 1
ATOM 1499 C CA . LYS A 1 209 ? 25.75266 -21.04534 16.09226 1.000 32.92965 1280 LYS A CA 1
ATOM 1500 C C . LYS A 1 209 ? 25.03940 -22.00327 17.03618 1.000 32.54359 1280 LYS A C 1
ATOM 1501 O O . LYS A 1 209 ? 24.88075 -23.19506 16.73322 1.000 32.95851 1280 LYS A O 1
ATOM 1507 N N . PRO A 1 210 ? 24.62634 -21.52480 18.20797 1.000 31.65199 1281 PRO A N 1
ATOM 1508 C CA . PRO A 1 210 ? 23.96852 -22.41597 19.17006 1.000 30.93406 1281 PRO A CA 1
ATOM 1509 C C . PRO A 1 210 ? 22.57805 -22.78517 18.69930 1.000 33.37477 1281 PRO A C 1
ATOM 1510 O O . PRO A 1 210 ? 21.85358 -21.95703 18.14557 1.000 34.02495 1281 PRO A O 1
ATOM 1514 N N . VAL A 1 211 ? 22.21652 -24.04557 18.90483 1.000 29.51076 1282 VAL A N 1
ATOM 1515 C CA . VAL A 1 211 ? 20.84155 -24.49985 18.76433 1.000 27.26452 1282 VAL A CA 1
ATOM 1516 C C . VAL A 1 211 ? 20.42292 -24.91854 20.17020 1.000 32.17090 1282 VAL A C 1
ATOM 1517 O O . VAL A 1 211 ? 20.83716 -25.97102 20.67083 1.000 31.11640 1282 VAL A O 1
ATOM 1521 N N . TYR A 1 212 ? 19.66943 -24.04786 20.83238 1.000 31.51518 1283 TYR A N 1
ATOM 1522 C CA . TYR A 1 212 ? 19.34003 -24.23252 22.24133 1.000 28.45335 1283 TYR A CA 1
ATOM 1523 C C . TYR A 1 212 ? 18.22602 -25.25387 22.39577 1.000 31.71420 1283 TYR A C 1
ATOM 1524 O O . TYR A 1 212 ? 17.40857 -25.45199 21.49052 1.000 33.63522 1283 TYR A O 1
ATOM 1533 N N . GLU A 1 213 ? 18.18740 -25.89272 23.57203 1.000 35.76554 1284 GLU A N 1
ATOM 1534 C CA . GLU A 1 213 ? 17.24650 -26.96351 23.86953 1.000 29.89023 1284 GLU A CA 1
ATOM 1535 C C . GLU A 1 213 ? 16.53604 -26.66341 25.17569 1.000 36.21107 1284 GLU A C 1
ATOM 1536 O O . GLU A 1 213 ? 17.10666 -26.03728 26.07378 1.000 33.54440 1284 GLU A O 1
ATOM 1542 N N . 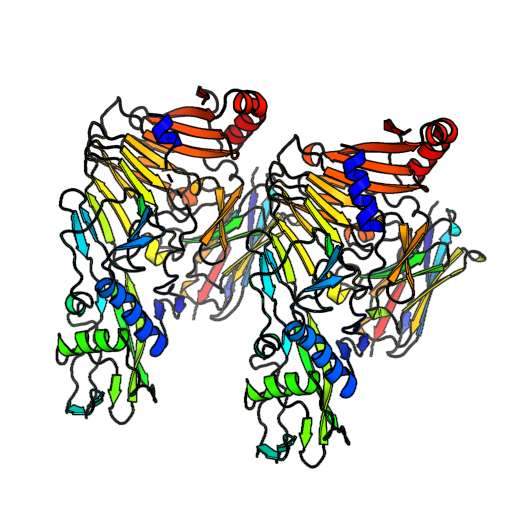ASP A 1 214 ? 15.28053 -27.10293 25.26863 1.000 33.67615 1285 ASP A N 1
ATOM 1543 C CA . ASP A 1 214 ? 14.50629 -26.86527 26.48288 1.000 34.60432 1285 ASP A CA 1
ATOM 1544 C C . ASP A 1 214 ? 15.26407 -27.44379 27.66244 1.000 32.36224 1285 ASP A C 1
ATOM 1545 O O . ASP A 1 214 ? 15.71075 -28.59354 27.62114 1.000 32.69010 1285 ASP A O 1
ATOM 1550 N N . THR A 1 215 ? 15.43122 -26.63666 28.70490 1.000 31.84601 1286 THR A N 1
ATOM 1551 C CA . THR A 1 215 ? 16.31830 -26.98122 29.81226 1.000 31.71015 1286 THR A CA 1
ATOM 1552 C C . THR A 1 215 ? 15.60696 -26.65518 31.12013 1.000 34.42933 1286 THR A C 1
ATOM 1553 O O . THR A 1 215 ? 15.36166 -25.48526 31.42291 1.000 30.35096 1286 THR A O 1
ATOM 1557 N N . ASN A 1 216 ? 15.25779 -27.67849 31.88546 1.000 29.08950 1287 ASN A N 1
ATOM 1558 C CA . ASN A 1 216 ? 14.71880 -27.46269 33.22139 1.000 32.17053 12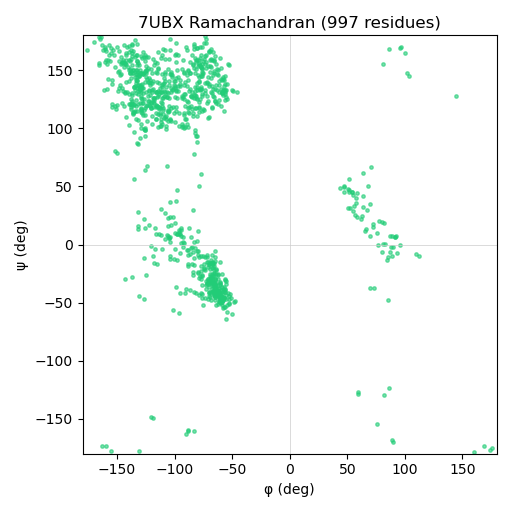87 ASN A CA 1
ATOM 1559 C C . ASN A 1 216 ? 15.86202 -27.53421 34.22533 1.000 34.58709 1287 ASN A C 1
ATOM 1560 O O . ASN A 1 216 ? 16.65298 -28.48167 34.20950 1.000 40.57193 1287 ASN A O 1
ATOM 1565 N N . ILE A 1 217 ? 15.97420 -26.51689 35.06439 1.000 33.18943 1288 ILE A N 1
ATOM 1566 C CA . ILE A 1 217 ? 17.04357 -26.42347 36.04784 1.000 33.41503 1288 ILE A CA 1
ATOM 1567 C C . ILE A 1 217 ? 16.44144 -26.73950 37.41041 1.000 34.48619 1288 ILE A C 1
ATOM 1568 O O . ILE A 1 217 ? 15.60260 -25.98781 37.92037 1.000 36.39525 1288 ILE A O 1
ATOM 1573 N N . LYS A 1 218 ? 16.88690 -27.84150 38.00281 1.000 33.37157 1289 LYS A N 1
ATOM 1574 C CA . LYS A 1 218 ? 16.31557 -28.34567 39.24120 1.000 34.23917 1289 LYS A CA 1
ATOM 1575 C C . LYS A 1 218 ? 17.12527 -27.79084 40.41154 1.000 34.37559 1289 LYS A C 1
ATOM 1576 O O . LYS A 1 218 ? 18.35448 -27.92001 40.43901 1.000 36.64799 1289 LYS A O 1
ATOM 1582 N N . ILE A 1 219 ? 16.45265 -27.14821 41.36115 1.000 36.87135 1290 ILE A N 1
ATOM 1583 C CA . ILE A 1 219 ? 17.11169 -26.58144 42.53676 1.000 32.13262 1290 ILE A CA 1
ATOM 1584 C C . ILE A 1 219 ? 16.57266 -27.33833 43.73931 1.000 34.91452 1290 ILE A C 1
ATOM 1585 O O . ILE A 1 219 ? 15.41000 -27.15739 44.12318 1.000 34.10545 1290 ILE A O 1
ATOM 1590 N N . LYS A 1 220 ? 17.41513 -28.18911 44.32035 1.000 36.53046 1291 LYS A N 1
ATOM 1591 C CA . LYS A 1 220 ? 17.05187 -29.04133 45.45149 1.000 33.89969 1291 LYS A CA 1
ATOM 1592 C C . LYS A 1 220 ? 17.43149 -28.28705 46.71784 1.000 34.19355 1291 LYS A C 1
ATOM 1593 O O . LYS A 1 220 ? 18.60622 -28.20961 47.08010 1.000 38.05219 1291 LYS A O 1
ATOM 1599 N N . LEU A 1 221 ? 16.44425 -27.68740 47.37353 1.000 36.49014 1292 LEU A N 1
ATOM 1600 C CA . LEU A 1 221 ? 16.72746 -26.83410 48.51662 1.000 35.17855 1292 LEU A CA 1
ATOM 1601 C C . LEU A 1 221 ? 16.93524 -27.66012 49.79110 1.000 40.20695 1292 LEU A C 1
ATOM 1602 O O . LEU A 1 221 ? 16.47676 -28.79815 49.90505 1.000 39.77112 1292 LEU A O 1
ATOM 1607 N N . ASP A 1 222 ? 17.64213 -27.06090 50.75231 1.000 39.39936 1293 ASP A N 1
ATOM 1608 C CA . ASP A 1 222 ? 17.77175 -27.58333 52.10531 1.000 41.63278 1293 ASP A CA 1
ATOM 1609 C C . ASP A 1 222 ? 16.87926 -26.77621 53.05748 1.000 43.70740 1293 ASP A C 1
ATOM 1610 O O . ASP A 1 222 ? 16.21730 -25.81065 52.66131 1.000 38.73337 1293 ASP A O 1
ATOM 1615 N N . LYS A 1 223 ? 16.85134 -27.18596 54.33327 1.000 41.57841 1294 LYS A N 1
ATOM 1616 C CA . LYS A 1 223 ? 16.19419 -26.41045 55.39072 1.000 43.09763 1294 LYS A CA 1
ATOM 1617 C C . LYS A 1 223 ? 17.11234 -25.29076 55.84766 1.000 46.74615 1294 LYS A C 1
ATOM 1618 O O . LYS A 1 223 ? 17.86571 -25.43092 56.81439 1.000 47.28189 1294 LYS A O 1
ATOM 1624 N N . ASP A 1 224 ? 17.01538 -24.15127 55.17377 1.000 41.92756 1295 ASP A N 1
ATOM 1625 C CA . ASP A 1 224 ? 17.83446 -22.98883 55.48303 1.000 44.96364 1295 ASP A CA 1
ATOM 1626 C C . ASP A 1 224 ? 17.21196 -21.78478 54.78386 1.000 42.30832 1295 ASP A C 1
ATOM 1627 O O . ASP A 1 224 ? 16.21502 -21.90302 54.06541 1.000 41.23716 1295 ASP A O 1
ATOM 1632 N N . THR A 1 225 ? 17.80143 -20.61926 55.01024 1.000 44.21157 1296 THR A N 1
ATOM 1633 C CA . THR A 1 225 ? 17.40007 -19.40368 54.31712 1.000 43.00033 1296 THR A CA 1
ATOM 1634 C C . THR A 1 225 ? 18.21184 -19.31913 53.02776 1.000 46.72644 1296 THR A C 1
ATOM 1635 O O . THR A 1 225 ? 19.43954 -19.19127 53.06589 1.000 50.59451 1296 THR A O 1
ATOM 1639 N N . ARG A 1 226 ? 17.52855 -19.41918 51.88806 1.000 43.06068 1297 ARG A N 1
ATOM 1640 C CA . ARG A 1 226 ? 18.15407 -19.33459 50.57026 1.000 42.64321 1297 ARG A CA 1
ATOM 1641 C C . ARG A 1 226 ? 17.49045 -18.22005 49.77260 1.000 39.64497 1297 ARG A C 1
ATOM 1642 O O . ARG A 1 226 ? 16.26021 -18.19797 49.63244 1.000 40.16235 1297 ARG A O 1
ATOM 1650 N N . ASN A 1 227 ? 18.30859 -17.31924 49.23909 1.000 37.92474 1298 ASN A N 1
ATOM 1651 C CA . ASN A 1 227 ? 17.86476 -16.17261 48.45856 1.000 35.17907 1298 ASN A CA 1
ATOM 1652 C C . ASN A 1 227 ? 18.39601 -16.30495 47.03806 1.000 33.87677 1298 ASN A C 1
ATOM 1653 O O . ASN A 1 227 ? 19.58024 -16.57730 46.84078 1.000 36.37007 1298 ASN A O 1
ATOM 1658 N N . PHE A 1 228 ? 17.51858 -16.13412 46.06145 1.000 31.01541 1299 PHE A N 1
ATOM 1659 C CA . PHE A 1 228 ? 17.85058 -16.36119 44.66376 1.000 31.62703 1299 PHE A CA 1
ATOM 1660 C C . PHE A 1 228 ? 17.56684 -15.08646 43.88336 1.000 32.86177 1299 PHE A C 1
ATOM 1661 O O . PHE A 1 228 ? 16.58879 -14.37948 44.16833 1.000 31.70599 1299 PHE A O 1
ATOM 1669 N N . ILE A 1 229 ? 18.47149 -14.77021 42.95179 1.000 34.80174 1300 ILE A N 1
ATOM 1670 C CA . ILE A 1 229 ? 18.29925 -13.69719 41.98113 1.000 34.59323 1300 ILE A CA 1
ATOM 1671 C C . ILE A 1 229 ? 18.08556 -14.33722 40.61820 1.000 34.60335 1300 ILE A C 1
ATOM 1672 O O . ILE A 1 229 ? 18.87243 -15.19679 40.19002 1.000 29.36382 1300 ILE A O 1
ATOM 1677 N N . MET A 1 230 ? 17.02442 -13.94154 39.95596 1.000 32.18696 1301 MET A N 1
ATOM 1678 C CA . MET A 1 230 ? 16.85407 -14.51178 38.62564 1.000 30.58710 1301 MET A CA 1
ATOM 1679 C C . MET A 1 230 ? 17.62996 -13.67550 37.61043 1.000 30.96074 1301 MET A C 1
ATOM 1680 O O . MET A 1 230 ? 17.60104 -12.43982 37.67831 1.000 30.31843 1301 MET A O 1
ATOM 1685 N N . PRO A 1 231 ? 18.38636 -14.30656 36.71683 1.000 27.99919 1302 PRO A N 1
ATOM 1686 C CA . PRO A 1 231 ? 19.18276 -13.54165 35.75255 1.000 27.25123 1302 PRO A CA 1
ATOM 1687 C C . PRO A 1 231 ? 18.28007 -12.77639 34.80670 1.000 29.28723 1302 PRO A C 1
ATOM 1688 O O . PRO A 1 231 ? 17.12026 -13.12611 34.59106 1.000 28.30380 1302 PRO A O 1
ATOM 1692 N N . THR A 1 232 ? 18.84369 -11.73642 34.20694 1.000 29.30221 1303 THR A N 1
ATOM 1693 C CA . THR A 1 232 ? 18.13958 -10.94640 33.20896 1.000 29.59948 1303 THR A CA 1
ATOM 1694 C C . THR A 1 232 ? 18.68036 -11.37159 31.84917 1.000 28.56786 1303 THR A C 1
ATOM 1695 O O . THR A 1 232 ? 19.81283 -11.03886 31.50740 1.000 27.65468 1303 THR A O 1
ATOM 1699 N N . ILE A 1 233 ? 17.87376 -12.12535 31.10758 1.000 25.78035 1304 ILE A N 1
ATOM 1700 C CA . ILE A 1 233 ? 18.23432 -12.72596 29.82313 1.000 26.84057 1304 ILE A CA 1
ATOM 1701 C C . ILE A 1 233 ? 17.46339 -11.97663 28.74639 1.000 27.74219 1304 ILE A C 1
ATOM 1702 O O . ILE A 1 233 ? 16.24779 -12.16040 28.60962 1.000 25.92844 1304 ILE A O 1
ATOM 1707 N N . THR A 1 234 ? 18.17188 -11.17401 27.94594 1.000 27.00362 1305 THR A N 1
ATOM 1708 C CA . THR A 1 234 ? 17.50644 -10.26718 27.02691 1.000 28.70368 1305 THR A CA 1
ATOM 1709 C C . THR A 1 234 ? 17.19949 -10.89540 25.67046 1.000 33.65305 1305 THR A C 1
ATOM 1710 O O . THR A 1 234 ? 16.56466 -10.24020 24.83706 1.000 32.13017 1305 THR A O 1
ATOM 1714 N N . THR A 1 235 ? 17.63715 -12.13369 25.42005 1.000 32.44100 1306 THR A N 1
ATOM 1715 C CA . THR A 1 235 ? 17.33128 -12.85212 24.18241 1.000 32.32081 1306 THR A CA 1
ATOM 1716 C C . THR A 1 235 ? 16.12887 -13.77022 24.41416 1.000 31.50390 1306 THR A C 1
ATOM 1717 O O . THR A 1 235 ? 16.22513 -14.74609 25.16241 1.000 29.57441 1306 THR A O 1
ATOM 1721 N N . ASN A 1 236 ? 15.00413 -13.45345 23.75709 1.000 31.23099 1307 ASN A N 1
ATOM 1722 C CA . ASN A 1 236 ? 13.77899 -14.24610 23.86780 1.000 31.50226 1307 ASN A CA 1
ATOM 1723 C C . ASN A 1 236 ? 14.04525 -15.73368 23.68945 1.000 34.11758 1307 ASN A C 1
ATOM 1724 O O . ASN A 1 236 ? 13.58772 -16.56052 24.48693 1.000 34.97666 1307 ASN A O 1
ATOM 1729 N N . GLU A 1 237 ? 14.76771 -16.09230 22.62653 1.000 32.69421 1308 GLU A N 1
ATOM 1730 C CA . GLU A 1 237 ? 14.92158 -17.49800 22.25923 1.000 33.65872 1308 GLU A CA 1
ATOM 1731 C C . GLU A 1 237 ? 15.73940 -18.26689 23.28420 1.000 37.42445 1308 GLU A C 1
ATOM 1732 O O . GLU A 1 237 ? 15.55826 -19.47784 23.42461 1.000 41.26364 1308 GLU A O 1
ATOM 1734 N N . ILE A 1 238 ? 16.64321 -17.59530 24.00236 1.000 32.10404 1309 ILE A N 1
ATOM 1735 C CA . ILE A 1 238 ? 17.32276 -18.24427 25.11564 1.000 31.30407 1309 ILE A CA 1
ATOM 1736 C C . ILE A 1 238 ? 16.37748 -18.35483 26.30483 1.000 32.68725 1309 ILE A C 1
ATOM 1737 O O . ILE A 1 238 ? 16.16159 -19.44003 26.85705 1.000 29.74865 1309 ILE A O 1
ATOM 1742 N N . ARG A 1 239 ? 15.77327 -17.22851 26.68963 1.000 30.25459 1310 ARG A N 1
ATOM 1743 C CA . ARG A 1 239 ? 14.97308 -17.19317 27.90350 1.000 32.70179 1310 ARG A CA 1
ATOM 1744 C C . ARG A 1 239 ? 13.83049 -18.19799 27.83045 1.000 32.44441 1310 ARG A C 1
ATOM 1745 O O . ARG A 1 239 ? 13.54883 -18.89253 28.81176 1.000 32.63130 1310 ARG A O 1
ATOM 1753 N N . ASN A 1 240 ? 13.23574 -18.37801 26.64221 1.000 31.17252 1311 ASN A N 1
ATOM 1754 C CA . ASN A 1 240 ? 12.10782 -19.29331 26.50805 1.000 33.77386 1311 ASN A CA 1
ATOM 1755 C C . ASN A 1 240 ? 12.49976 -20.76689 26.52494 1.000 36.37858 1311 ASN A C 1
ATOM 1756 O O . ASN A 1 240 ? 11.61149 -21.62390 26.61000 1.000 38.44843 1311 ASN A O 1
ATOM 1761 N N . LYS A 1 241 ? 13.78428 -21.09686 26.45538 1.000 34.42070 1312 LYS A N 1
ATOM 1762 C CA . LYS A 1 241 ? 14.19066 -22.48988 26.60999 1.000 35.01614 1312 LYS A CA 1
ATOM 1763 C C . LYS A 1 241 ? 14.40591 -22.89140 28.06408 1.000 38.27298 1312 LYS A C 1
ATOM 1764 O O . LYS A 1 241 ? 14.57253 -24.08430 28.33786 1.000 37.67812 1312 LYS A O 1
ATOM 1770 N N . LEU A 1 242 ? 14.37807 -21.94016 28.99403 1.000 29.89264 1313 LEU A N 1
ATOM 1771 C CA . LEU A 1 242 ? 14.76627 -22.16310 30.37523 1.000 34.40955 1313 LEU A CA 1
ATOM 1772 C C . LEU A 1 242 ? 13.54472 -22.26662 31.27557 1.000 33.07124 1313 LEU A C 1
ATOM 1773 O O . LEU A 1 242 ? 12.53162 -21.59125 31.05711 1.000 34.21395 1313 LEU A O 1
ATOM 1778 N N . SER A 1 243 ? 13.66489 -23.10416 32.30903 1.000 33.05491 1314 SER A N 1
ATOM 1779 C CA . SER A 1 243 ? 12.72000 -23.10456 33.41787 1.000 30.77305 1314 SER A CA 1
ATOM 1780 C C . SER A 1 243 ? 13.46286 -23.49623 34.68744 1.000 32.07304 1314 SER A C 1
ATOM 1781 O O . SER A 1 243 ? 14.46150 -24.22051 34.64050 1.000 33.67513 1314 SER A O 1
ATOM 1784 N N . TYR A 1 244 ? 12.99938 -22.96805 35.81919 1.000 30.43122 1315 TYR A N 1
ATOM 1785 C CA . TYR A 1 244 ? 13.52047 -23.34195 37.12494 1.000 34.44212 1315 TYR A CA 1
ATOM 1786 C C . TYR A 1 244 ? 12.46823 -24.16941 37.85459 1.000 34.07763 1315 TYR A C 1
ATOM 1787 O O . TYR A 1 244 ? 11.27375 -23.86200 37.79516 1.000 33.06637 1315 TYR A O 1
ATOM 1796 N N . SER A 1 245 ? 12.91104 -25.22078 38.53614 1.000 36.74343 1316 SER A N 1
ATOM 1797 C CA . SER A 1 245 ? 12.03015 -26.05196 39.35488 1.000 34.84323 1316 SER A CA 1
ATOM 1798 C C . SER A 1 245 ? 12.67766 -26.15754 40.72456 1.000 35.61045 1316 SER A C 1
ATOM 1799 O O . SER A 1 245 ? 13.76071 -26.73544 40.84642 1.000 35.27709 1316 SER A O 1
ATOM 1802 N N . PHE A 1 246 ? 12.03648 -25.57696 41.74667 1.000 34.71390 1317 PHE A N 1
ATOM 1803 C CA . PHE A 1 246 ? 12.54597 -25.59722 43.10946 1.000 35.61242 1317 PHE A CA 1
ATOM 1804 C C . PHE A 1 246 ? 11.84781 -26.68458 43.91461 1.000 35.86050 1317 PHE A C 1
ATOM 1805 O O . PHE A 1 246 ? 10.62516 -26.82860 43.83848 1.000 37.41648 1317 PHE A O 1
ATOM 1813 N N . ASP A 1 247 ? 12.62770 -27.43120 44.69831 1.000 38.58840 1318 ASP A N 1
ATOM 1814 C CA . ASP A 1 247 ? 12.09865 -28.43118 45.62381 1.000 38.22450 1318 ASP A CA 1
ATOM 1815 C C . ASP A 1 247 ? 12.22368 -27.86578 47.02798 1.000 38.34442 1318 ASP A C 1
ATOM 1816 O O . ASP A 1 247 ? 13.33287 -27.79349 47.57086 1.000 36.32544 1318 ASP A O 1
ATOM 1821 N N . GLY A 1 248 ? 11.09599 -27.46211 47.60974 1.000 39.95730 1319 GLY A N 1
ATOM 1822 C CA . GLY A 1 248 ? 11.12107 -26.92189 48.95632 1.000 38.60331 1319 GLY A CA 1
ATOM 1823 C C . GLY A 1 248 ? 11.39914 -28.00459 49.99106 1.000 41.06652 1319 GLY A C 1
ATOM 1824 O O . GLY A 1 248 ? 10.96476 -29.15104 49.86013 1.000 40.65919 1319 GLY A O 1
ATOM 1825 N N . ALA A 1 249 ? 12.14280 -27.62191 51.03656 1.000 37.62629 1320 ALA A N 1
ATOM 1826 C CA . ALA A 1 249 ? 12.48498 -28.51325 52.14005 1.000 41.34881 1320 ALA A CA 1
ATOM 1827 C C . ALA A 1 249 ? 12.10688 -27.91983 53.49662 1.000 42.56773 1320 ALA A C 1
ATOM 1828 O O . ALA A 1 249 ? 12.68444 -28.31044 54.51759 1.000 40.64376 1320 ALA A O 1
ATOM 1830 N N . GLY A 1 250 ? 11.16581 -26.97859 53.53329 1.000 37.67022 1321 GLY A N 1
ATOM 1831 C CA . GLY A 1 250 ? 10.71682 -26.40861 54.78725 1.000 39.31851 1321 GLY A CA 1
ATOM 1832 C C . GLY A 1 250 ? 11.51843 -25.23417 55.29767 1.000 39.58098 1321 GLY A C 1
ATOM 1833 O O . GLY A 1 250 ? 11.26698 -24.78246 56.42116 1.000 39.69977 1321 GLY A O 1
ATOM 1834 N N . GLY A 1 251 ? 12.47078 -24.72179 54.51114 1.000 40.34252 1322 GLY A N 1
ATOM 1835 C CA . GLY A 1 251 ? 13.20444 -23.52154 54.85412 1.000 36.07232 1322 GLY A CA 1
ATOM 1836 C C . GLY A 1 251 ? 12.46278 -22.25109 54.47322 1.000 35.30391 1322 GLY A C 1
ATOM 1837 O O . GLY A 1 251 ? 11.24489 -22.23805 54.27344 1.000 39.01815 1322 GLY A O 1
ATOM 1838 N N . THR A 1 252 ? 13.22395 -21.16132 54.38589 1.000 35.23521 1323 THR A N 1
ATOM 1839 C CA . THR A 1 252 ? 12.73045 -19.84505 53.98987 1.000 31.15267 1323 THR A CA 1
ATOM 1840 C C . THR A 1 252 ? 13.39006 -19.45532 52.66859 1.000 35.89127 1323 THR A C 1
ATOM 1841 O O . THR A 1 252 ? 14.61280 -19.30935 52.60678 1.000 33.49023 1323 THR A O 1
ATOM 1845 N N . TYR A 1 253 ? 12.58222 -19.24878 51.63450 1.000 32.52972 1324 TYR A N 1
ATOM 1846 C CA . TYR A 1 253 ? 13.07944 -19.13054 50.26755 1.000 35.63373 1324 TYR A CA 1
ATOM 1847 C C . TYR A 1 253 ? 12.59793 -17.82611 49.65476 1.000 32.86378 1324 TYR A C 1
ATOM 1848 O O . TYR A 1 253 ? 11.40513 -17.50819 49.72771 1.000 34.88502 1324 TYR A O 1
ATOM 1857 N N . SER A 1 254 ? 13.51600 -17.07646 49.04775 1.000 36.28569 1325 SER A N 1
ATOM 1858 C CA . SER A 1 254 ? 13.13392 -15.86847 48.33648 1.000 30.92634 1325 SER A CA 1
ATOM 1859 C C . SER A 1 254 ? 13.66428 -15.92872 46.91012 1.000 34.97439 1325 SER A C 1
ATOM 1860 O O . SER A 1 254 ? 14.70066 -16.54598 46.63291 1.000 32.45814 1325 SER A O 1
ATOM 1863 N N . LEU A 1 255 ? 12.91477 -15.30880 46.00237 1.000 29.65294 1326 LEU A N 1
ATOM 1864 C CA . LEU A 1 255 ? 13.27395 -15.29220 44.58497 1.000 27.50877 1326 LEU A CA 1
ATOM 1865 C C . LEU A 1 255 ? 12.99123 -13.89656 44.05231 1.000 32.54562 1326 LEU A C 1
ATOM 1866 O O . LEU A 1 255 ? 11.85390 -13.42020 44.14870 1.000 31.65074 1326 LEU A O 1
ATOM 1871 N N . LEU A 1 256 ? 14.02928 -13.22941 43.53736 1.000 32.13567 1327 LEU A N 1
ATOM 1872 C CA . LEU A 1 256 ? 13.88964 -11.90947 42.92694 1.000 28.95840 1327 LEU A CA 1
ATOM 1873 C C . LEU A 1 256 ? 13.63660 -12.10924 41.43874 1.000 33.15110 1327 LEU A C 1
ATOM 1874 O O . LEU A 1 256 ? 14.53797 -12.49775 40.69753 1.000 30.49097 1327 LEU A O 1
ATOM 1879 N N . LEU A 1 257 ? 12.41283 -11.84994 41.00916 1.000 32.73029 1328 LEU A N 1
ATOM 1880 C CA . LEU A 1 257 ? 12.01533 -12.11734 39.64221 1.000 30.98520 1328 LEU A CA 1
ATOM 1881 C C . LEU A 1 257 ? 12.57766 -11.05622 38.69635 1.000 30.99585 1328 LEU A C 1
ATOM 1882 O O . LEU A 1 257 ? 12.73107 -9.88978 39.05954 1.000 29.68713 1328 LEU A O 1
ATOM 1887 N N . SER A 1 258 ? 12.90292 -11.47444 37.47624 1.000 29.44056 1329 SER A N 1
ATOM 1888 C CA . SER A 1 258 ? 13.35741 -10.52698 36.46496 1.000 28.46693 1329 SER A CA 1
ATOM 1889 C C . SER A 1 258 ? 12.16451 -10.04311 35.64941 1.000 29.06794 1329 SER A C 1
ATOM 1890 O O . SER A 1 258 ? 11.20526 -10.78349 35.41151 1.000 28.91430 1329 SER A O 1
ATOM 1893 N N . SER A 1 259 ? 12.24171 -8.79083 35.19092 1.000 27.48472 1330 SER A N 1
ATOM 1894 C CA . SER A 1 259 ? 11.19370 -8.25919 34.33228 1.000 27.60203 1330 SER A CA 1
ATOM 1895 C C . SER A 1 259 ? 11.12244 -9.01083 33.01105 1.000 29.31937 1330 SER A C 1
ATOM 1896 O O . SER A 1 259 ? 10.09877 -8.94297 32.31831 1.000 29.79732 1330 SER A O 1
ATOM 1899 N N . TYR A 1 260 ? 12.20577 -9.68262 32.63571 1.000 28.87797 1331 TYR A N 1
ATOM 1900 C CA . TYR A 1 260 ? 12.25815 -10.60774 31.51105 1.000 28.64123 1331 TYR A CA 1
ATOM 1901 C C . TYR A 1 260 ? 11.92069 -11.98312 32.07465 1.000 26.31848 1331 TYR A C 1
ATOM 1902 O O . TYR A 1 260 ? 12.78482 -12.60561 32.69443 1.000 28.12856 1331 TYR A O 1
ATOM 1911 N N . PRO A 1 261 ? 10.69967 -12.48030 31.90749 1.000 29.53256 1332 PRO A N 1
ATOM 1912 C CA . PRO A 1 261 ? 10.24326 -13.61899 32.72101 1.000 30.10951 1332 PRO A CA 1
ATOM 1913 C C . PRO A 1 261 ? 10.81264 -14.96213 32.29170 1.000 30.96263 1332 PRO A C 1
ATOM 1914 O O . PRO A 1 261 ? 11.05703 -15.21974 31.11197 1.000 30.17393 1332 PRO A O 1
ATOM 1918 N N . ILE A 1 262 ? 10.98278 -15.84154 33.28853 1.000 29.28954 1333 ILE A N 1
ATOM 1919 C CA . ILE A 1 262 ? 11.44141 -17.20812 33.07763 1.000 29.44677 1333 ILE A CA 1
ATOM 1920 C C . ILE A 1 262 ? 10.48447 -18.12955 33.81948 1.000 31.18239 1333 ILE A C 1
ATOM 1921 O O . ILE A 1 262 ? 10.08606 -17.83197 34.95493 1.000 30.00916 1333 ILE A O 1
ATOM 1926 N N . SER A 1 263 ? 10.09546 -19.21823 33.16008 1.000 28.63124 1334 SER A N 1
ATOM 1927 C CA . SER A 1 263 ? 9.18046 -20.19588 33.74225 1.000 33.34463 1334 SER A CA 1
ATOM 1928 C C . SER A 1 263 ? 9.73260 -20.73694 35.05100 1.000 33.11195 1334 SER A C 1
ATOM 1929 O O . SER A 1 263 ? 10.91546 -21.06886 35.16173 1.000 31.26855 1334 SER A O 1
ATOM 1932 N N . THR A 1 264 ? 8.86135 -20.83887 36.04638 1.000 34.35579 1335 THR A N 1
ATOM 1933 C CA . THR A 1 264 ? 9.29641 -21.18321 37.38755 1.000 30.59927 1335 THR A CA 1
ATOM 1934 C C . THR A 1 264 ? 8.22588 -22.06399 38.00022 1.000 33.58534 1335 THR A C 1
ATOM 1935 O O . THR A 1 264 ? 7.03679 -21.75201 37.89890 1.000 32.17601 1335 THR A O 1
ATOM 1939 N N . ASN A 1 265 ? 8.65413 -23.18769 38.56982 1.000 32.45319 1336 ASN A N 1
ATOM 1940 C CA . ASN A 1 265 ? 7.78093 -24.10690 39.28659 1.000 33.55549 1336 ASN A CA 1
ATOM 1941 C C . ASN A 1 265 ? 8.30281 -24.24022 40.70820 1.000 33.62054 1336 ASN A C 1
ATOM 1942 O O . ASN A 1 265 ? 9.51720 -24.29742 40.93131 1.000 31.93135 1336 ASN A O 1
ATOM 1947 N N . ILE A 1 266 ? 7.38891 -24.27141 41.67130 1.000 35.11000 1337 ILE A N 1
ATOM 1948 C CA . ILE A 1 266 ? 7.74458 -24.39627 43.07518 1.000 34.53878 1337 ILE A CA 1
ATOM 1949 C C . ILE A 1 266 ? 7.07557 -25.66549 43.59731 1.000 36.22832 1337 ILE A C 1
ATOM 1950 O O . ILE A 1 266 ? 5.84505 -25.78242 43.55392 1.000 35.51250 1337 ILE A O 1
ATOM 1955 N N . ASN A 1 267 ? 7.88268 -26.62823 44.03614 1.000 36.88710 1338 ASN A N 1
ATOM 1956 C CA . ASN A 1 267 ? 7.37128 -27.84504 44.65861 1.000 39.21531 1338 ASN A CA 1
ATOM 1957 C C . ASN A 1 267 ? 7.24082 -27.55513 46.14525 1.000 36.03461 1338 ASN A C 1
ATOM 1958 O O . ASN A 1 267 ? 8.23299 -27.55960 46.87343 1.000 37.75501 1338 ASN A O 1
ATOM 1963 N N . LEU A 1 268 ? 6.02077 -27.27897 46.58928 1.000 36.54444 1339 LEU A N 1
ATOM 1964 C CA . LEU A 1 268 ? 5.79055 -26.81714 47.95425 1.000 38.84253 1339 LEU A CA 1
ATOM 1965 C C . LEU A 1 268 ? 5.88020 -27.95474 48.96850 1.000 41.46312 1339 LEU A C 1
ATOM 1966 O O . LEU A 1 268 ? 5.21884 -28.98823 48.82307 1.000 43.04584 1339 LEU A O 1
ATOM 1971 N N . SER A 1 269 ? 6.69483 -27.74618 49.99593 1.000 39.28830 1340 SER A N 1
ATOM 1972 C CA . SER A 1 269 ? 6.77492 -28.59364 51.17599 1.000 42.21981 1340 SER A CA 1
ATOM 1973 C C . SER A 1 269 ? 5.95790 -27.96308 52.30390 1.000 40.14063 1340 SER A C 1
ATOM 1974 O O . SER A 1 269 ? 5.62133 -26.77634 52.26391 1.000 39.05924 1340 SER A O 1
ATOM 1977 N N . LYS A 1 270 ? 5.65570 -28.77025 53.32697 1.000 38.68188 1341 LYS A N 1
ATOM 1978 C CA . LYS A 1 270 ? 4.73229 -28.33752 54.37633 1.000 42.06541 1341 LYS A CA 1
ATOM 1979 C C . LYS A 1 270 ? 5.11953 -26.99852 55.00338 1.000 35.85481 1341 LYS A C 1
ATOM 1980 O O . LYS A 1 270 ? 4.28014 -26.10191 55.13660 1.000 37.46582 1341 LYS A O 1
ATOM 1986 N N . ASP A 1 271 ? 6.37346 -26.84904 55.42429 1.000 35.78807 1342 ASP A N 1
ATOM 1987 C CA . ASP A 1 271 ? 6.77686 -25.69879 56.22142 1.000 38.56042 1342 ASP A CA 1
ATOM 1988 C C . ASP A 1 271 ? 7.54553 -24.64465 55.42660 1.000 39.70941 1342 ASP A C 1
ATOM 1989 O O . ASP A 1 271 ? 8.20749 -23.78813 56.03066 1.000 37.82978 1342 ASP A O 1
ATOM 1994 N N . ASP A 1 272 ? 7.47935 -24.69031 54.09479 1.000 41.95295 1343 ASP A N 1
ATOM 1995 C CA . ASP A 1 272 ? 8.13134 -23.67555 53.27041 1.000 34.73351 1343 ASP A CA 1
ATOM 1996 C C . ASP A 1 272 ? 7.59653 -22.28310 53.57122 1.000 32.84454 1343 ASP A C 1
ATOM 1997 O O . ASP A 1 272 ? 6.38201 -22.07336 53.59917 1.000 35.88116 1343 ASP A O 1
ATOM 2002 N N . LEU A 1 273 ? 8.50075 -21.31509 53.72261 1.000 30.69446 1344 LEU A N 1
ATOM 2003 C CA . LEU A 1 273 ? 8.14124 -19.90144 53.64244 1.000 30.99654 1344 LEU A CA 1
ATOM 2004 C C . LEU A 1 273 ? 8.69876 -19.35283 52.32666 1.000 33.71617 1344 LEU A C 1
ATOM 2005 O O . LEU A 1 273 ? 9.91476 -19.21002 52.18229 1.000 32.35728 1344 LEU A O 1
ATOM 2010 N N . TRP A 1 274 ? 7.81349 -19.02830 51.38803 1.000 30.96605 1345 TRP A N 1
ATOM 2011 C CA . TRP A 1 274 ? 8.19972 -18.52760 50.06703 1.000 33.53368 1345 TRP A CA 1
ATOM 2012 C C . TRP A 1 274 ? 7.91949 -17.03689 49.96210 1.000 34.28245 1345 TRP A C 1
ATOM 2013 O O . TRP A 1 274 ? 6.82109 -16.58037 50.30893 1.000 31.76105 1345 TRP A O 1
ATOM 2024 N N . ILE A 1 275 ? 8.91816 -16.28974 49.48500 1.000 32.14337 1346 ILE A N 1
ATOM 2025 C CA . ILE A 1 275 ? 8.82574 -14.85165 49.28811 1.000 29.83251 1346 ILE A CA 1
ATOM 2026 C C . ILE A 1 275 ? 9.28769 -14.56800 47.86763 1.000 32.00145 1346 ILE A C 1
ATOM 2027 O O . ILE A 1 275 ? 10.37672 -15.00184 47.47917 1.000 31.51202 1346 ILE A O 1
ATOM 2032 N N . PHE A 1 276 ? 8.45865 -13.87342 47.09208 1.000 29.47611 1347 PHE A N 1
ATOM 2033 C CA . PHE A 1 276 ? 8.79186 -13.49777 45.72093 1.000 32.52993 1347 PHE A CA 1
ATOM 2034 C C . PHE A 1 276 ? 8.91470 -11.98613 45.67200 1.000 34.32483 1347 PHE A C 1
ATOM 2035 O O . PHE A 1 276 ? 7.95801 -11.26598 45.99403 1.000 33.96003 1347 PHE A O 1
ATOM 2043 N N . ASN A 1 277 ? 10.09932 -11.50558 45.32727 1.000 32.77533 1348 ASN A N 1
ATOM 2044 C CA . ASN A 1 277 ? 10.33676 -10.07141 45.26465 1.000 34.43214 1348 ASN A CA 1
ATOM 2045 C C . ASN A 1 277 ? 9.94058 -9.64640 43.85604 1.000 31.49546 1348 ASN A C 1
ATOM 2046 O O . ASN A 1 277 ? 10.54611 -10.08939 42.86865 1.000 27.07227 1348 ASN A O 1
ATOM 2051 N N . ILE A 1 278 ? 8.88055 -8.85302 43.76059 1.000 32.15931 1349 ILE A N 1
ATOM 2052 C CA . ILE A 1 278 ? 8.30658 -8.47829 42.47904 1.000 29.14740 1349 ILE A CA 1
ATOM 2053 C C . ILE A 1 278 ? 8.64835 -7.03625 42.11781 1.000 29.62494 1349 ILE A C 1
ATOM 2054 O O . ILE A 1 278 ? 7.94642 -6.42115 41.32084 1.000 28.75961 1349 ILE A O 1
ATOM 2059 N N . ASP A 1 279 ? 9.72134 -6.48478 42.68918 1.000 27.65627 1350 ASP A N 1
ATOM 2060 C CA . ASP A 1 279 ? 9.96549 -5.06212 42.49765 1.000 29.86624 1350 ASP A CA 1
ATOM 2061 C C . ASP A 1 279 ? 10.36527 -4.76628 41.06196 1.000 33.80864 1350 ASP A C 1
ATOM 2062 O O . ASP A 1 279 ? 10.05374 -3.68713 40.54515 1.000 33.25176 1350 ASP A O 1
ATOM 2067 N N . ASN A 1 280 ? 11.01776 -5.71538 40.39077 1.000 28.02103 1351 ASN A N 1
ATOM 2068 C CA . ASN A 1 280 ? 11.30129 -5.50579 38.97441 1.000 29.83749 1351 ASN A CA 1
ATOM 2069 C C . ASN A 1 280 ? 10.04447 -5.62710 38.12498 1.000 31.16681 1351 ASN A C 1
ATOM 2070 O O . ASN A 1 280 ? 9.92093 -4.94409 37.09981 1.000 33.04345 1351 ASN A O 1
ATOM 2075 N N . GLU A 1 281 ? 9.12678 -6.51065 38.50649 1.000 26.16585 1352 GLU A N 1
ATOM 2076 C CA . GLU A 1 281 ? 7.94080 -6.74745 37.69094 1.000 27.55495 1352 GLU A CA 1
ATOM 2077 C C . GLU A 1 281 ? 6.97623 -5.56934 37.72876 1.000 28.94035 1352 GLU A C 1
ATOM 2078 O O . GLU A 1 281 ? 6.24583 -5.34137 36.75831 1.000 28.67113 1352 GLU A O 1
ATOM 2084 N N . VAL A 1 282 ? 6.91976 -4.84051 38.84834 1.000 27.12940 1353 VAL A N 1
ATOM 2085 C CA . VAL A 1 282 ? 5.95511 -3.75316 38.98929 1.000 25.65695 1353 VAL A CA 1
ATOM 2086 C C . VAL A 1 282 ? 6.51432 -2.41099 38.55976 1.000 26.88153 1353 VAL A C 1
ATOM 2087 O O . VAL A 1 282 ? 5.78233 -1.41284 38.60388 1.000 29.09729 1353 VAL A O 1
ATOM 2091 N N . ARG A 1 283 ? 7.76335 -2.36139 38.09390 1.000 27.20517 1354 ARG A N 1
ATOM 2092 C CA . ARG A 1 283 ? 8.46822 -1.11676 37.83466 1.000 28.19507 1354 ARG A CA 1
ATOM 2093 C C . ARG A 1 283 ? 8.94811 -1.06596 36.39335 1.000 27.75234 1354 ARG A C 1
ATOM 2094 O O . ARG A 1 283 ? 9.23722 -2.10813 35.78641 1.000 25.78358 1354 ARG A O 1
ATOM 2102 N N . GLU A 1 284 ? 9.03252 0.15961 35.85251 1.000 25.66717 1355 GLU A N 1
ATOM 2103 C CA . GLU A 1 284 ? 9.70680 0.37998 34.57843 1.000 25.34194 1355 GLU A CA 1
ATOM 2104 C C . GLU A 1 284 ? 11.14616 -0.12641 34.64906 1.000 28.69534 1355 GLU A C 1
ATOM 2105 O O . GLU A 1 284 ? 11.84275 0.07160 35.64766 1.000 28.21219 1355 GLU A O 1
ATOM 2111 N N . ILE A 1 285 ? 11.59245 -0.79542 33.57931 1.000 24.62821 1356 ILE A N 1
ATOM 2112 C CA . ILE A 1 285 ? 12.92773 -1.37165 33.50936 1.000 26.76010 1356 ILE A CA 1
ATOM 2113 C C . ILE A 1 285 ? 13.56722 -0.95062 32.19059 1.000 27.09370 1356 ILE A C 1
ATOM 2114 O O . ILE A 1 285 ? 12.90393 -0.94504 31.15070 1.000 27.58751 1356 ILE A O 1
ATOM 2119 N N . SER A 1 286 ? 14.84191 -0.57394 32.24286 1.000 25.64847 1357 SER A N 1
ATOM 2120 C CA . SER A 1 286 ? 15.65237 -0.38286 31.04437 1.000 28.80590 1357 SER A CA 1
ATOM 2121 C C . SER A 1 286 ? 17.05259 -0.90433 31.33813 1.000 31.22687 1357 SER A C 1
ATOM 2122 O O . SER A 1 286 ? 17.37387 -1.27674 32.47405 1.000 31.67488 1357 SER A O 1
ATOM 2125 N N . ILE A 1 287 ? 17.87566 -1.00077 30.29707 1.000 28.99282 1358 ILE A N 1
ATOM 2126 C CA . ILE A 1 287 ? 19.23109 -1.51917 30.42816 1.000 32.18465 1358 ILE A CA 1
ATOM 2127 C C . ILE A 1 287 ? 20.21505 -0.38778 30.21568 1.000 40.46984 1358 ILE A C 1
ATOM 2128 O O . ILE A 1 287 ? 20.19739 0.28054 29.17135 1.000 36.35769 1358 ILE A O 1
ATOM 2133 N N . GLU A 1 288 ? 21.10955 -0.21542 31.17801 1.000 39.47615 1359 GLU A N 1
ATOM 2134 C CA . GLU A 1 288 ? 22.15815 0.77821 31.05410 1.000 45.14213 1359 GLU A CA 1
ATOM 2135 C C . GLU A 1 288 ? 23.44910 0.19398 31.59731 1.000 43.91188 1359 GLU A C 1
ATOM 2136 O O . GLU A 1 288 ? 23.46662 -0.35108 32.70506 1.000 40.42527 1359 GLU A O 1
ATOM 2142 N N . ASN A 1 289 ? 24.51539 0.29201 30.80113 1.000 45.48800 1360 ASN A N 1
ATOM 2143 C CA . ASN A 1 289 ? 25.83124 -0.20534 31.19262 1.000 44.43703 1360 ASN A CA 1
ATOM 2144 C C . ASN A 1 289 ? 25.75454 -1.67822 31.57771 1.000 44.97322 1360 ASN A C 1
ATOM 2145 O O . ASN A 1 289 ? 26.31797 -2.11236 32.58553 1.000 47.80163 1360 ASN A O 1
ATOM 2150 N N . GLY A 1 290 ? 25.01436 -2.44630 30.78169 1.000 39.91818 1361 GLY A N 1
ATOM 2151 C CA . GLY A 1 290 ? 24.86266 -3.87079 31.01127 1.000 36.17323 1361 GLY A CA 1
ATOM 2152 C C . GLY A 1 290 ? 24.12173 -4.26747 32.26654 1.000 39.95875 1361 GLY A C 1
ATOM 2153 O O . GLY A 1 290 ? 24.17388 -5.43869 32.65172 1.000 35.88522 1361 GLY A O 1
ATOM 2154 N N . THR A 1 291 ? 23.43522 -3.34041 32.92775 1.000 37.89057 1362 THR A N 1
ATOM 2155 C CA . THR A 1 291 ? 22.72630 -3.64112 34.16397 1.000 35.77008 1362 THR A CA 1
ATOM 2156 C C . THR A 1 291 ? 21.31132 -3.07894 34.11900 1.000 39.02730 1362 THR A C 1
ATOM 2157 O O . THR A 1 291 ? 20.99330 -2.20433 33.31277 1.000 36.63785 1362 THR A O 1
ATOM 2161 N N . ILE A 1 292 ? 20.47187 -3.58953 35.02629 1.000 36.44198 1363 ILE A N 1
ATOM 2162 C CA . ILE A 1 292 ? 19.08237 -3.16128 35.15129 1.000 35.60831 1363 ILE A CA 1
ATOM 2163 C C . ILE A 1 292 ? 19.01440 -1.73921 35.70007 1.000 36.76823 1363 ILE A C 1
ATOM 2164 O O . ILE A 1 292 ? 19.72360 -1.39043 36.65360 1.000 37.06423 1363 ILE A O 1
ATOM 2169 N N . LYS A 1 293 ? 18.14675 -0.90952 35.11174 1.000 33.93853 1364 LYS A N 1
ATOM 2170 C CA . LYS A 1 293 ? 17.80527 0.40353 35.66074 1.000 33.45141 1364 LYS A CA 1
ATOM 2171 C C . LYS A 1 293 ? 16.31613 0.43218 35.97925 1.000 32.40043 1364 LYS A C 1
ATOM 2172 O O . LYS A 1 293 ? 15.48334 0.29920 35.07532 1.000 30.60110 1364 LYS A O 1
ATOM 2174 N N . LYS A 1 294 ? 15.97764 0.62512 37.25559 1.000 32.35751 1365 LYS A N 1
ATOM 2175 C CA . LYS A 1 294 ? 14.58452 0.67142 37.68241 1.000 34.30654 1365 LYS A CA 1
ATOM 2176 C C . LYS A 1 294 ? 14.02266 2.08931 37.66435 1.000 31.87156 1365 LYS A C 1
ATOM 2177 O O . LYS A 1 294 ? 14.68755 3.04250 38.08254 1.000 34.76392 1365 LYS A O 1
ATOM 2183 N N . GLY A 1 295 ? 12.77037 2.20788 37.22488 1.000 27.15922 1366 GLY A N 1
ATOM 2184 C CA . GLY A 1 295 ? 12.06139 3.47003 37.22120 1.000 31.70200 1366 GLY A CA 1
ATOM 2185 C C . GLY A 1 295 ? 10.81424 3.42342 38.08251 1.000 32.63794 1366 GLY A C 1
ATOM 2186 O O . GLY A 1 295 ? 10.74754 2.67105 39.05992 1.000 33.38419 1366 GLY A O 1
ATOM 2187 N N . LYS A 1 296 ? 9.80056 4.19368 37.70599 1.000 33.14894 1367 LYS A N 1
ATOM 2188 C CA . LYS A 1 296 ? 8.59242 4.32375 38.50245 1.000 31.14043 1367 LYS A CA 1
ATOM 2189 C C . LYS A 1 296 ? 7.69449 3.09326 38.35726 1.000 31.14804 1367 LYS A C 1
ATOM 2190 O O . LYS A 1 296 ? 7.90744 2.23062 37.51022 1.000 27.65426 1367 LYS A O 1
ATOM 2196 N N . LEU A 1 297 ? 6.67119 3.03062 39.20857 1.000 27.97497 1368 LEU A N 1
ATOM 2197 C CA . LEU A 1 297 ? 5.68697 1.95498 39.18315 1.000 27.25449 1368 LEU A CA 1
ATOM 2198 C C . LEU A 1 297 ? 4.85868 1.99877 37.90117 1.000 28.99992 1368 LEU A C 1
ATOM 2199 O O . LEU A 1 297 ? 4.57762 3.06393 37.34960 1.000 32.78080 1368 LEU A O 1
ATOM 2204 N N . ILE A 1 298 ? 4.45071 0.82530 37.43378 1.000 27.31708 1369 ILE A N 1
ATOM 2205 C CA . ILE A 1 298 ? 3.65901 0.70106 36.21843 1.000 28.81048 1369 ILE A CA 1
ATOM 2206 C C . ILE A 1 298 ? 2.17848 0.70114 36.56789 1.000 31.74738 1369 ILE A C 1
ATOM 2207 O O . ILE A 1 298 ? 1.70849 -0.11236 37.37653 1.000 32.27627 1369 ILE A O 1
ATOM 2212 N N . LYS A 1 299 ? 1.43471 1.58615 35.92396 1.000 32.57283 1370 LYS A N 1
ATOM 2213 C CA . LYS A 1 299 ? 0.00147 1.70750 36.14706 1.000 31.33826 1370 LYS A CA 1
ATOM 2214 C C . LYS A 1 299 ? -0.72884 0.38283 35.93264 1.000 33.89681 1370 LYS A C 1
ATOM 2215 O O . LYS A 1 299 ? -0.59791 -0.25186 34.88350 1.000 32.75111 1370 LYS A O 1
ATOM 2221 N N . ASP A 1 300 ? -1.51141 -0.02922 36.93697 1.000 31.66375 1371 ASP A N 1
ATOM 2222 C CA . ASP A 1 300 ? -2.37560 -1.20675 36.85352 1.000 31.74017 1371 ASP A CA 1
ATOM 2223 C C . ASP A 1 300 ? -1.62384 -2.49467 36.53578 1.000 32.40651 1371 ASP A C 1
ATOM 2224 O O . ASP A 1 300 ? -2.23102 -3.45005 36.05733 1.000 31.76776 1371 ASP A O 1
ATOM 2229 N N . VAL A 1 301 ? -0.32338 -2.56630 36.82617 1.000 31.53018 1372 VAL A N 1
ATOM 2230 C CA . VAL A 1 301 ? 0.42977 -3.78348 36.52167 1.000 32.05130 1372 VAL A CA 1
ATOM 2231 C C . VAL A 1 301 ? -0.10667 -4.98546 37.30297 1.000 36.83978 1372 VAL A C 1
ATOM 2232 O O . VAL A 1 301 ? 0.03174 -6.13830 36.86440 1.000 36.40834 1372 VAL A O 1
ATOM 2236 N N . LEU A 1 302 ? -0.72363 -4.74766 38.46360 1.000 32.24860 1373 LEU A N 1
ATOM 2237 C CA . LEU A 1 302 ? -1.27384 -5.81794 39.29059 1.000 35.30369 1373 LEU A CA 1
ATOM 2238 C C . LEU A 1 302 ? -2.79686 -5.78647 39.33412 1.000 40.94181 1373 LEU A C 1
ATOM 2239 O O . LEU A 1 302 ? -3.40343 -6.15825 40.34682 1.000 40.51463 1373 LEU A O 1
ATOM 2244 N N . SER A 1 303 ? -3.43315 -5.31993 38.26270 1.000 38.63786 1374 SER A N 1
ATOM 2245 C CA . SER A 1 303 ? -4.88850 -5.23514 38.27012 1.000 40.71402 1374 SER A CA 1
ATOM 2246 C C . SER A 1 303 ? -5.55546 -6.58614 38.05164 1.000 48.50754 1374 SER A C 1
ATOM 2247 O O . SER A 1 303 ? -6.74111 -6.73166 38.37191 1.000 48.19142 1374 SER A O 1
ATOM 2250 N N . LYS A 1 304 ? -4.83254 -7.57717 37.52609 1.000 46.65103 1375 LYS A N 1
ATOM 2251 C CA . LYS A 1 304 ? -5.40746 -8.89778 37.28721 1.000 50.38554 1375 LYS A CA 1
ATOM 2252 C C . LYS A 1 304 ? -4.46082 -10.00927 37.75071 1.000 44.40580 1375 LYS A C 1
ATOM 2253 O O . LYS A 1 304 ? -4.08663 -10.89834 36.99156 1.000 48.71665 1375 LYS A O 1
ATOM 2259 N N . ILE A 1 305 ? -4.07382 -9.96538 39.02598 1.000 44.86049 1376 ILE A N 1
ATOM 2260 C CA . ILE A 1 305 ? -3.42783 -11.11525 39.64831 1.000 44.08568 1376 ILE A CA 1
ATOM 2261 C C . ILE A 1 305 ? -4.34267 -12.32273 39.55684 1.000 44.25174 1376 ILE A C 1
ATOM 2262 O O . ILE A 1 305 ? -5.51628 -12.26326 39.94302 1.000 50.69674 1376 ILE A O 1
ATOM 2267 N N . ASP A 1 306 ? -3.80600 -13.43259 39.06307 1.000 39.50013 1377 ASP A N 1
ATOM 2268 C CA . ASP A 1 306 ? -4.56485 -14.66559 38.88609 1.000 43.71095 1377 ASP A CA 1
ATOM 2269 C C . ASP A 1 306 ? -4.03414 -15.71541 39.85128 1.000 43.37206 1377 ASP A C 1
ATOM 2270 O O . ASP A 1 306 ? -2.91842 -16.21694 39.67146 1.000 38.45426 1377 ASP A O 1
ATOM 2275 N N . ILE A 1 307 ? -4.85129 -16.07570 40.84786 1.000 43.34951 1378 ILE A N 1
ATOM 2276 C CA . ILE A 1 307 ? -4.45758 -16.97392 41.92905 1.000 42.69035 1378 ILE A CA 1
ATOM 2277 C C . ILE A 1 307 ? -5.19036 -18.30131 41.77376 1.000 44.41851 1378 ILE A C 1
ATOM 2278 O O . ILE A 1 307 ? -6.42473 -18.33427 41.69717 1.000 48.84508 1378 ILE A O 1
ATOM 2283 N N . ASN A 1 308 ? -4.42857 -19.39088 41.74012 1.000 38.06030 1379 ASN A N 1
ATOM 2284 C CA . ASN A 1 308 ? -4.96719 -20.74043 41.74576 1.000 41.24723 1379 ASN A CA 1
ATOM 2285 C C . ASN A 1 308 ? -4.04890 -21.60728 42.59553 1.000 43.89960 1379 ASN A C 1
ATOM 2286 O O . ASN A 1 308 ? -2.88997 -21.25479 42.83900 1.000 38.47438 1379 ASN A O 1
ATOM 2288 N N . LYS A 1 309 ? -4.59228 -22.74140 43.07228 1.000 41.28339 1380 LYS A N 1
ATOM 2289 C CA . LYS A 1 309 ? -3.82632 -23.63355 43.94560 1.000 38.90875 1380 LYS A CA 1
ATOM 2290 C C . LYS A 1 309 ? -2.50521 -24.06138 43.31657 1.000 39.11986 1380 LYS A C 1
ATOM 2291 O O . LYS A 1 309 ? -1.50502 -24.24745 44.02521 1.000 35.15847 1380 LYS A O 1
ATOM 2293 N N . ASN A 1 310 ? -2.47482 -24.22430 41.99771 1.000 38.18682 1381 ASN A N 1
ATOM 2294 C CA . ASN A 1 310 ? -1.27184 -24.69496 41.32518 1.000 35.34790 1381 ASN A CA 1
ATOM 2295 C C . ASN A 1 310 ? -0.63956 -23.64593 40.40909 1.000 39.64108 1381 ASN A C 1
ATOM 2296 O O . ASN A 1 310 ? 0.29830 -23.97521 39.67321 1.000 35.02598 1381 ASN A O 1
ATOM 2301 N N . LYS A 1 311 ? -1.10493 -22.39526 40.43984 1.000 38.52394 1382 LYS A N 1
ATOM 2302 C CA . LYS A 1 311 ? -0.56691 -21.39539 39.51758 1.000 37.13715 1382 LYS A CA 1
ATOM 2303 C C . LYS A 1 311 ? -0.88582 -19.99155 40.00386 1.000 39.92995 1382 LYS A C 1
ATOM 2304 O O . LYS A 1 311 ? -2.02973 -19.70282 40.37051 1.000 40.68572 1382 LYS A O 1
ATOM 2310 N N . LEU A 1 312 ? 0.13070 -19.12725 39.99132 1.000 41.66349 1383 LEU A N 1
ATOM 2311 C CA . LEU A 1 312 ? 0.00808 -17.70720 40.28799 1.000 32.63994 1383 LEU A CA 1
ATOM 2312 C C . LEU A 1 312 ? 0.50907 -16.93910 39.07062 1.000 34.65771 1383 LEU A C 1
ATOM 2313 O O . LEU A 1 312 ? 1.59730 -17.22577 38.56962 1.000 32.89678 1383 LEU A O 1
ATOM 2318 N N . ILE A 1 313 ? -0.29406 -15.99853 38.58342 1.000 33.98329 1384 ILE A N 1
ATOM 2319 C CA . ILE A 1 313 ? 0.07647 -15.11562 37.47775 1.000 34.95880 1384 ILE A CA 1
ATOM 2320 C C . ILE A 1 313 ? 0.15189 -13.69766 38.02973 1.000 38.41619 1384 ILE A C 1
ATOM 2321 O O . ILE A 1 313 ? -0.84898 -13.16919 38.53471 1.000 36.87902 1384 ILE A O 1
ATOM 2326 N N . ILE A 1 314 ? 1.34116 -13.09551 37.95462 1.000 36.30660 1385 ILE A N 1
ATOM 2327 C CA . ILE A 1 314 ? 1.61271 -11.74444 38.43836 1.000 34.83434 1385 ILE A CA 1
ATOM 2328 C C . ILE A 1 314 ? 2.20967 -10.97410 37.27227 1.000 32.42926 1385 ILE A C 1
ATOM 2329 O O . ILE A 1 314 ? 3.41909 -11.06016 37.04755 1.000 31.94692 1385 ILE A O 1
ATOM 2334 N N . GLY A 1 315 ? 1.39645 -10.19228 36.57011 1.000 31.60079 1386 GLY A N 1
ATOM 2335 C CA . GLY A 1 315 ? 1.91718 -9.49655 35.39551 1.000 30.09943 1386 GLY A CA 1
ATOM 2336 C C . GLY A 1 315 ? 2.44318 -10.52517 34.41995 1.000 31.85180 1386 GLY A C 1
ATOM 2337 O O . GLY A 1 315 ? 1.75387 -11.49527 34.08709 1.000 32.55423 1386 GLY A O 1
ATOM 2338 N N . ASN A 1 316 ? 3.69071 -10.33683 33.97173 1.000 32.19982 1387 ASN A N 1
ATOM 2339 C CA . ASN A 1 316 ? 4.33187 -11.24366 33.02137 1.000 30.86282 1387 ASN A CA 1
ATOM 2340 C C . ASN A 1 316 ? 4.94968 -12.45105 33.69390 1.000 30.35178 1387 ASN A C 1
ATOM 2341 O O . ASN A 1 316 ? 5.56211 -13.26728 33.00256 1.000 25.87660 1387 ASN A O 1
ATOM 2346 N N . GLN A 1 317 ? 4.81488 -12.57210 35.01440 1.000 30.97090 1388 GLN A N 1
ATOM 2347 C CA . GLN A 1 317 ? 5.33615 -13.71364 35.75377 1.000 33.31618 1388 GLN A CA 1
ATOM 2348 C C . GLN A 1 317 ? 4.27948 -14.80163 35.86586 1.000 35.00073 1388 GLN A C 1
ATOM 2349 O O . GLN A 1 317 ? 3.10731 -14.52249 36.12163 1.000 33.38055 1388 GLN A O 1
ATOM 2355 N N . THR A 1 318 ? 4.70595 -16.04362 35.67187 1.000 32.86311 1389 THR A N 1
ATOM 2356 C CA . THR A 1 318 ? 3.84745 -17.20307 35.86441 1.000 33.95952 1389 THR A CA 1
ATOM 2357 C C . THR A 1 318 ? 4.62296 -18.15000 36.76652 1.000 36.45242 1389 THR A C 1
ATOM 2358 O O . THR A 1 318 ? 5.69109 -18.63907 36.38779 1.000 34.14306 1389 THR A O 1
ATOM 2362 N N . ILE A 1 319 ? 4.12293 -18.36797 37.97595 1.000 35.43871 1390 ILE A N 1
ATOM 2363 C CA . ILE A 1 319 ? 4.73927 -19.29629 38.91555 1.000 35.70786 1390 ILE A CA 1
ATOM 2364 C C . ILE A 1 319 ? 3.80208 -20.48840 39.06202 1.000 35.17719 1390 ILE A C 1
ATOM 2365 O O . ILE A 1 319 ? 2.65062 -20.33400 39.48898 1.000 38.01023 1390 ILE A O 1
ATOM 2370 N N . ASP A 1 320 ? 4.28755 -21.66779 38.70101 1.000 31.93262 1391 ASP A N 1
ATOM 2371 C CA . ASP A 1 320 ? 3.53116 -22.89532 38.88824 1.000 35.43757 1391 ASP A CA 1
ATOM 2372 C C . ASP A 1 320 ? 3.90196 -23.54616 40.21572 1.000 37.51357 1391 ASP A C 1
ATOM 2373 O O . ASP A 1 320 ? 5.01730 -23.38591 40.72587 1.000 34.17245 1391 ASP A O 1
ATOM 2378 N N . PHE A 1 321 ? 2.94378 -24.26806 40.79053 1.000 34.28097 1392 PHE A N 1
ATOM 2379 C CA . PHE A 1 321 ? 3.13023 -24.84218 42.11445 1.000 35.52808 1392 PHE A CA 1
ATOM 2380 C C . PHE A 1 321 ? 2.78991 -26.32139 42.06910 1.000 35.77286 1392 PHE A C 1
ATOM 2381 O O . PHE A 1 321 ? 1.79481 -26.71307 41.45040 1.000 39.35725 1392 PHE A O 1
ATOM 2389 N N . SER A 1 322 ? 3.64283 -27.13963 42.67651 1.000 38.52335 1393 SER A N 1
ATOM 2390 C CA . SER A 1 322 ? 3.39031 -28.56784 42.81469 1.000 42.83806 1393 SER A CA 1
ATOM 2391 C C . SER A 1 322 ? 3.62205 -28.96552 44.26602 1.000 41.34414 1393 SER A C 1
ATOM 2392 O O . SER A 1 322 ? 3.93454 -28.13261 45.12176 1.000 43.56180 1393 SER A O 1
ATOM 2395 N N . GLY A 1 323 ? 3.47539 -30.25601 44.53775 1.000 44.93740 1394 GLY A N 1
ATOM 2396 C CA . GLY A 1 323 ? 3.68882 -30.74982 45.88879 1.000 43.84417 1394 GLY A CA 1
ATOM 2397 C C . GLY A 1 323 ? 2.46458 -30.52778 46.74075 1.000 45.22217 1394 GLY A C 1
ATOM 2398 O O . GLY A 1 323 ? 1.34438 -30.87333 46.35032 1.000 45.13411 1394 GLY A O 1
ATOM 2399 N N . ASP A 1 324 ? 2.67315 -29.93044 47.91164 1.000 42.01929 1395 ASP A N 1
ATOM 2400 C CA . ASP A 1 324 ? 1.61223 -29.73012 48.89321 1.000 47.23455 1395 ASP A CA 1
ATOM 2401 C C . ASP A 1 324 ? 0.68599 -28.57128 48.50360 1.000 46.98638 1395 ASP A C 1
ATOM 2402 O O . ASP A 1 324 ? 0.50901 -27.59772 49.23348 1.000 44.02029 1395 ASP A O 1
ATOM 2407 N N . ILE A 1 325 ? 0.04531 -28.71292 47.33754 1.000 47.11608 1396 ILE A N 1
ATOM 2408 C CA . ILE A 1 325 ? -0.79395 -27.63328 46.81760 1.000 45.30177 1396 ILE A CA 1
ATOM 2409 C C . ILE A 1 325 ? -2.20985 -27.61672 47.37129 1.000 48.31596 1396 ILE A C 1
ATOM 2410 O O . ILE A 1 325 ? -2.96678 -26.67811 47.07474 1.000 48.70086 1396 ILE A O 1
ATOM 2415 N N . ASP A 1 326 ? -2.60755 -28.61427 48.15414 1.000 49.55621 1397 ASP A N 1
ATOM 2416 C CA . ASP A 1 326 ? -3.95142 -28.62447 48.71208 1.000 49.35094 1397 ASP A CA 1
ATOM 2417 C C . ASP A 1 326 ? -3.97546 -28.13581 50.15231 1.000 52.98916 1397 ASP A C 1
ATOM 2418 O O . ASP A 1 326 ? -5.01986 -28.20305 50.81293 1.000 53.96486 1397 ASP A O 1
ATOM 2423 N N . ASN A 1 327 ? -2.85748 -27.59473 50.62676 1.000 50.65012 1398 ASN A N 1
ATOM 2424 C CA . ASN A 1 327 ? -2.74926 -27.03603 51.96795 1.000 48.64943 1398 ASN A CA 1
ATOM 2425 C C . ASN A 1 327 ? -3.56358 -25.74891 52.06439 1.000 52.28247 1398 ASN A C 1
ATOM 2426 O O . ASN A 1 327 ? -3.18849 -24.71868 51.49516 1.000 49.77500 1398 ASN A O 1
ATOM 2431 N N . LYS A 1 328 ? -4.67229 -25.79699 52.80585 1.000 50.33560 1399 LYS A N 1
ATOM 2432 C CA . LYS A 1 328 ? -5.52820 -24.62511 52.94662 1.000 49.26362 1399 LYS A CA 1
ATOM 2433 C C . LYS A 1 328 ? -4.89384 -23.53260 53.80039 1.000 49.62598 1399 LYS A C 1
ATOM 2434 O O . LYS A 1 328 ? -5.31894 -22.37414 53.71222 1.000 48.96726 1399 LYS A O 1
ATOM 2436 N N . ASP A 1 329 ? -3.88622 -23.86300 54.61453 1.000 49.42589 1400 ASP A N 1
ATOM 2437 C CA . ASP A 1 329 ? -3.35963 -22.92576 55.59876 1.000 44.63633 1400 ASP A CA 1
ATOM 2438 C C . ASP A 1 329 ? -2.14512 -22.13773 55.12543 1.000 46.08349 1400 ASP A C 1
ATOM 2439 O O . ASP A 1 329 ? -1.71425 -21.22352 55.83513 1.000 45.73731 1400 ASP A O 1
ATOM 2441 N N . ARG A 1 330 ? -1.58472 -22.44449 53.95666 1.000 45.91101 1401 ARG A N 1
ATOM 2442 C CA . ARG A 1 330 ? -0.34414 -21.80213 53.54097 1.000 42.84962 1401 ARG A CA 1
ATOM 2443 C C . ARG A 1 330 ? -0.57407 -20.41766 52.96031 1.000 42.95134 1401 ARG A C 1
ATOM 2444 O O . ARG A 1 330 ? -1.49989 -20.19775 52.17068 1.000 41.12320 1401 ARG A O 1
ATOM 2452 N N . TYR A 1 331 ? 0.31034 -19.49498 53.31729 1.000 40.96409 1402 TYR A N 1
ATOM 2453 C CA . TYR A 1 331 ? 0.38452 -18.20629 52.65428 1.000 41.60188 1402 TYR A CA 1
ATOM 2454 C C . TYR A 1 331 ? 1.76790 -18.07222 52.02155 1.000 41.74219 1402 TYR A C 1
ATOM 2455 O O . TYR A 1 331 ? 2.77092 -18.51325 52.59961 1.000 40.50206 1402 TYR A O 1
ATOM 2464 N N . ILE A 1 332 ? 1.81821 -17.49611 50.82088 1.000 38.15870 1403 ILE A N 1
ATOM 2465 C CA . ILE A 1 332 ? 3.06953 -17.02903 50.23542 1.000 39.05728 1403 ILE A CA 1
ATOM 2466 C C . ILE A 1 332 ? 2.99438 -15.51204 50.12960 1.000 38.74214 1403 ILE A C 1
ATOM 2467 O O . ILE A 1 332 ? 1.92873 -14.90346 50.25779 1.000 39.61714 1403 ILE A O 1
ATOM 2472 N N . PHE A 1 333 ? 4.14221 -14.89810 49.90330 1.000 31.25076 1404 PHE A N 1
ATOM 2473 C CA . PHE A 1 333 ? 4.23683 -13.45078 49.99500 1.000 31.43947 1404 PHE A CA 1
ATOM 2474 C C . PHE A 1 333 ? 4.92279 -12.88040 48.76381 1.000 33.25848 1404 PHE A C 1
ATOM 2475 O O . PHE A 1 333 ? 5.94216 -13.40526 48.31135 1.000 32.91484 1404 PHE A O 1
ATOM 2483 N N . LEU A 1 334 ? 4.35423 -11.80519 48.23264 1.000 34.15992 1405 LEU A N 1
ATOM 2484 C CA . LEU A 1 334 ? 4.99692 -10.99583 47.20632 1.000 31.11771 1405 LEU A CA 1
ATOM 2485 C C . LEU A 1 334 ? 5.40505 -9.69239 47.86929 1.000 35.05072 1405 LEU A C 1
ATOM 2486 O O . LEU A 1 334 ? 4.65964 -9.15805 48.71224 1.000 31.98135 1405 LEU A O 1
ATOM 2491 N N . THR A 1 335 ? 6.57857 -9.17639 47.51313 1.000 29.48132 1406 THR A N 1
ATOM 2492 C CA . THR A 1 335 ? 7.05625 -7.94315 48.11932 1.000 33.87427 1406 THR A CA 1
ATOM 2493 C C . THR A 1 335 ? 7.59167 -6.97156 47.07532 1.000 35.13948 1406 THR A C 1
ATOM 2494 O O . THR A 1 335 ? 8.10123 -7.36930 46.02302 1.000 29.15810 1406 THR A O 1
ATOM 2498 N N . CYS A 1 336 ? 7.46902 -5.68485 47.38736 1.000 32.18466 1407 CYS A N 1
ATOM 2499 C CA . CYS A 1 336 ? 8.04460 -4.64467 46.54883 1.000 38.46598 1407 CYS A CA 1
ATOM 2500 C C . CYS A 1 336 ? 8.12403 -3.36987 47.36719 1.000 41.24565 1407 CYS A C 1
ATOM 2501 O O . CYS A 1 336 ? 7.52560 -3.25187 48.44004 1.000 39.17247 1407 CYS A O 1
ATOM 2504 N N . GLU A 1 337 ? 8.86733 -2.41265 46.83747 1.000 43.33370 1408 GLU A N 1
ATOM 2505 C CA . GLU A 1 337 ? 9.09295 -1.14120 47.49962 1.000 44.99803 1408 GLU A CA 1
ATOM 2506 C C . GLU A 1 337 ? 8.17064 -0.08978 46.90237 1.000 47.14526 1408 GLU A C 1
ATOM 2507 O O . GLU A 1 337 ? 8.10601 0.06401 45.68310 1.000 42.51987 1408 GLU A O 1
ATOM 2513 N N . LEU A 1 338 ? 7.42111 0.60022 47.75882 1.000 46.60284 1409 LEU A N 1
ATOM 2514 C CA . LEU A 1 338 ? 6.57785 1.67904 47.26833 1.000 45.80251 1409 LEU A CA 1
ATOM 2515 C C . LEU A 1 338 ? 7.31929 3.00321 47.31021 1.000 50.77697 1409 LEU A C 1
ATOM 2516 O O . LEU A 1 338 ? 7.23165 3.80142 46.37158 1.000 52.37776 1409 LEU A O 1
ATOM 2521 N N . ASP A 1 339 ? 8.05337 3.22861 48.39124 1.000 51.12267 1410 ASP A N 1
ATOM 2522 C CA . ASP A 1 339 ? 8.92243 4.37294 48.60639 1.000 54.13163 1410 ASP A CA 1
ATOM 2523 C C . ASP A 1 339 ? 10.24679 3.82830 49.11465 1.000 54.03009 1410 ASP A C 1
ATOM 2524 O O . ASP A 1 339 ? 10.36736 2.63937 49.42747 1.000 49.01601 1410 ASP A O 1
ATOM 2526 N N . ASP A 1 340 ? 11.24221 4.70401 49.23545 1.000 52.78554 1411 ASP A N 1
ATOM 2527 C CA . ASP A 1 340 ? 12.50368 4.26973 49.82206 1.000 55.98177 1411 ASP A CA 1
ATOM 2528 C C . ASP A 1 340 ? 12.36892 3.85999 51.29034 1.000 55.92145 1411 ASP A C 1
ATOM 2529 O O . ASP A 1 340 ? 13.33682 3.34972 51.86441 1.000 58.48834 1411 ASP A O 1
ATOM 2534 N N . LYS A 1 341 ? 11.19570 4.03463 51.90368 1.000 53.50774 1412 LYS A N 1
ATOM 2535 C CA . LYS A 1 341 ? 11.00112 3.67166 53.29943 1.000 54.59630 1412 LYS A CA 1
ATOM 2536 C C . LYS A 1 341 ? 9.82005 2.74411 53.54816 1.000 53.21562 1412 LYS A C 1
ATOM 2537 O O . LYS A 1 341 ? 9.71395 2.20176 54.65241 1.000 55.68557 1412 LYS A O 1
ATOM 2539 N N . ILE A 1 342 ? 8.94031 2.53262 52.57082 1.000 50.62084 1413 ILE A N 1
ATOM 2540 C CA . ILE A 1 342 ? 7.73444 1.73155 52.75701 1.000 48.67926 1413 ILE A CA 1
ATOM 2541 C C . ILE A 1 342 ? 7.75501 0.53135 51.81973 1.000 48.71836 1413 ILE A C 1
ATOM 2542 O O . ILE A 1 342 ? 7.87502 0.69742 50.59809 1.000 45.50509 1413 ILE A O 1
ATOM 2547 N N . SER A 1 343 ? 7.58405 -0.66665 52.38951 1.000 42.84119 1414 SER A N 1
ATOM 2548 C CA . SER A 1 343 ? 7.49228 -1.91252 51.63579 1.000 44.22478 1414 SER A CA 1
ATOM 2549 C C . SER A 1 343 ? 6.05363 -2.40077 51.58911 1.000 42.91602 1414 SER A C 1
ATOM 2550 O O . SER A 1 343 ? 5.31975 -2.30258 52.57792 1.000 42.73679 1414 SER A O 1
ATOM 2553 N N . LEU A 1 344 ? 5.65716 -2.91870 50.43425 1.000 35.79535 1415 LEU A N 1
ATOM 2554 C CA . LEU A 1 344 ? 4.35026 -3.52807 50.24700 1.000 35.64315 1415 LEU A CA 1
ATOM 2555 C C . LEU A 1 344 ? 4.51362 -5.03379 50.20205 1.000 37.29622 1415 LEU A C 1
ATOM 2556 O O . LEU A 1 344 ? 5.30730 -5.55176 49.40882 1.000 36.10656 1415 LEU A O 1
ATOM 2561 N N . ILE A 1 345 ? 3.76613 -5.72897 51.05441 1.000 35.03168 1416 ILE A N 1
ATOM 2562 C CA . ILE A 1 345 ? 3.72701 -7.18428 51.07965 1.000 35.63102 1416 ILE A CA 1
ATOM 2563 C C . ILE A 1 345 ? 2.32419 -7.61401 50.68995 1.000 37.21127 1416 ILE A C 1
ATOM 2564 O O . ILE A 1 345 ? 1.33854 -7.14519 51.27670 1.000 35.27686 1416 ILE A O 1
ATOM 2569 N N . ILE A 1 346 ? 2.23282 -8.48789 49.69797 1.000 30.46898 1417 ILE A N 1
ATOM 2570 C CA . ILE A 1 346 ? 0.96520 -9.04454 49.24203 1.000 33.84362 1417 ILE A CA 1
ATOM 2571 C C . ILE A 1 346 ? 0.90180 -10.46892 49.78270 1.000 36.78127 1417 ILE A C 1
ATOM 2572 O O . ILE A 1 346 ? 1.64180 -11.34748 49.32342 1.000 32.72451 1417 ILE A O 1
ATOM 2577 N N . GLU A 1 347 ? 0.05637 -10.69689 50.79033 1.000 33.87286 1418 GLU A N 1
ATOM 2578 C CA . GLU A 1 347 ? -0.08202 -12.01958 51.39392 1.000 31.66156 1418 GLU A CA 1
ATOM 2579 C C . GLU A 1 347 ? -1.07967 -12.82931 50.57397 1.000 37.25845 1418 GLU A C 1
ATOM 2580 O O . GLU A 1 347 ? -2.25308 -12.45916 50.47614 1.000 38.26671 1418 GLU A O 1
ATOM 2582 N N . ILE A 1 348 ? -0.61982 -13.92857 49.97418 1.000 32.35053 1419 ILE A N 1
ATOM 2583 C CA . ILE A 1 348 ? -1.41021 -14.71155 49.02884 1.000 36.49421 1419 ILE A CA 1
ATOM 2584 C C . ILE A 1 348 ? -1.69146 -16.08323 49.62502 1.000 39.10123 1419 ILE A C 1
ATOM 2585 O O . ILE A 1 348 ? -0.77260 -16.75009 50.11705 1.000 43.93198 1419 ILE A O 1
ATOM 2590 N N . ASN A 1 349 ? -2.95393 -16.51622 49.55825 1.000 41.68321 1420 ASN A N 1
ATOM 2591 C CA . ASN A 1 349 ? -3.34365 -17.88871 49.88083 1.000 40.51899 1420 ASN A CA 1
ATOM 2592 C C . ASN A 1 349 ? -3.78951 -18.55831 48.59092 1.000 41.77086 1420 ASN A C 1
ATOM 2593 O O . ASN A 1 349 ? -4.86006 -18.23777 48.06092 1.000 42.34487 1420 ASN A O 1
ATOM 2598 N N . LEU A 1 350 ? -2.96285 -19.48167 48.08474 1.000 39.88772 1421 LEU A N 1
ATOM 2599 C CA . LEU A 1 350 ? -3.22616 -20.06032 46.77437 1.000 41.64964 1421 LEU A CA 1
ATOM 2600 C C . LEU A 1 350 ? -4.53072 -20.84514 46.76594 1.000 43.74142 1421 LEU A C 1
ATOM 2601 O O . LEU A 1 350 ? -5.26980 -20.83281 45.77110 1.000 41.04641 1421 LEU A O 1
ATOM 2606 N N . VAL A 1 351 ? -4.83046 -21.53984 47.86381 1.000 42.40343 1422 VAL A N 1
ATOM 2607 C CA . VAL A 1 351 ? -6.02857 -22.36818 47.90113 1.000 43.65567 1422 VAL A CA 1
ATOM 2608 C C . VAL A 1 351 ? -7.27004 -21.49224 48.01305 1.000 42.62325 1422 VAL A C 1
ATOM 2609 O O . VAL A 1 351 ? -8.24414 -21.66814 47.27150 1.000 44.15507 1422 VAL A O 1
ATOM 2613 N N . ALA A 1 352 ? -7.24223 -20.51080 48.91462 1.000 45.82084 1423 ALA A N 1
ATOM 2614 C CA . ALA A 1 352 ? -8.35574 -19.57409 49.01675 1.000 45.49019 1423 ALA A CA 1
ATOM 2615 C C . ALA A 1 352 ? -8.49931 -18.68188 47.78633 1.000 45.92268 1423 ALA A C 1
ATOM 2616 O O . ALA A 1 352 ? -9.55601 -18.05935 47.61285 1.000 44.61117 1423 ALA A O 1
ATOM 2618 N N . LYS A 1 353 ? -7.47494 -18.60648 46.93118 1.000 48.38717 1424 LYS A N 1
ATOM 2619 C CA . LYS A 1 353 ? -7.49626 -17.73868 45.75189 1.000 43.64465 1424 LYS A CA 1
ATOM 2620 C C . LYS A 1 353 ? -7.71750 -16.28253 46.16864 1.000 43.43634 1424 LYS A C 1
ATOM 2621 O O . LYS A 1 353 ? -8.50459 -15.54064 45.56886 1.000 41.42511 1424 LYS A O 1
ATOM 2627 N N . SER A 1 354 ? -6.99886 -15.87226 47.21132 1.000 38.62478 1425 SER A N 1
ATOM 2628 C CA . SER A 1 354 ? -7.24081 -14.60167 47.87319 1.000 41.51132 1425 SER A CA 1
ATOM 2629 C C . SER A 1 354 ? -5.91539 -13.92567 48.18925 1.000 37.82335 1425 SER A C 1
ATOM 2630 O O . SER A 1 354 ? -4.87316 -14.57303 48.28222 1.000 40.02414 1425 SER A O 1
ATOM 2633 N N . TYR A 1 355 ? -5.97217 -12.61192 48.39319 1.000 40.85208 1426 TYR A N 1
ATOM 2634 C CA . TYR A 1 355 ? -4.82442 -11.88693 48.90794 1.000 37.36994 1426 TYR A CA 1
ATOM 2635 C C . TYR A 1 355 ? -5.28677 -10.76058 49.80570 1.000 36.93292 1426 TYR A C 1
ATOM 2636 O O . TYR A 1 355 ? -6.41500 -10.27014 49.69463 1.000 39.56561 1426 TYR A O 1
ATOM 2645 N N . SER A 1 356 ? -4.38249 -10.34175 50.68906 1.000 33.18024 1427 SER A N 1
ATOM 2646 C CA . SER A 1 356 ? -4.53658 -9.10629 51.43982 1.000 37.51904 1427 SER A CA 1
ATOM 2647 C C . SER A 1 356 ? -3.19010 -8.40920 51.43581 1.000 37.39410 1427 SER A C 1
ATOM 2648 O O . SER A 1 356 ? -2.17656 -8.96718 50.99805 1.000 38.37354 1427 SER A O 1
ATOM 2651 N N . LEU A 1 357 ? -3.18626 -7.17993 51.92989 1.000 36.54298 1428 LEU A N 1
ATOM 2652 C CA . LEU A 1 357 ? -2.01859 -6.32018 51.86204 1.000 36.16248 1428 LEU A CA 1
ATOM 2653 C C . LEU A 1 357 ? -1.48819 -6.01760 53.25194 1.000 39.42469 1428 LEU A C 1
ATOM 2654 O O . LEU A 1 357 ? -2.24383 -5.91377 54.22498 1.000 38.72976 1428 LEU A O 1
ATOM 2659 N N . LEU A 1 358 ? -0.17391 -5.85574 53.31804 1.000 37.91306 1429 LEU A N 1
ATOM 2660 C CA . LEU A 1 358 ? 0.52414 -5.43340 54.52074 1.000 37.43660 1429 LEU A CA 1
ATOM 2661 C C . LEU A 1 358 ? 1.49326 -4.34282 54.10634 1.000 38.93728 1429 LEU A C 1
ATOM 2662 O O . LEU A 1 358 ? 2.30134 -4.53856 53.19171 1.000 40.83790 1429 LEU A O 1
ATOM 2667 N N . LEU A 1 359 ? 1.38550 -3.18931 54.74001 1.000 36.13241 1430 LEU A N 1
ATOM 2668 C CA . LEU A 1 359 ? 2.34889 -2.11854 54.56555 1.000 37.64977 1430 LEU A CA 1
ATOM 2669 C C . LEU A 1 359 ? 3.30742 -2.13745 55.74512 1.000 42.52848 1430 LEU A C 1
ATOM 2670 O O . LEU A 1 359 ? 2.88878 -2.31483 56.89539 1.000 44.00934 1430 LEU A O 1
ATOM 2675 N N . SER A 1 360 ? 4.59159 -1.96520 55.46495 1.000 40.98104 1431 SER A N 1
ATOM 2676 C CA . SER A 1 360 ? 5.59652 -2.03879 56.51237 1.000 46.12398 1431 SER A CA 1
ATOM 2677 C C . SER A 1 360 ? 6.56610 -0.87843 56.37196 1.000 48.18713 1431 SER A C 1
ATOM 2678 O O . SER A 1 360 ? 7.03722 -0.58392 55.27083 1.000 46.26538 1431 SER A O 1
ATOM 2681 N N . GLY A 1 361 ? 6.83984 -0.21358 57.48459 1.000 47.52980 1432 GLY A N 1
ATOM 2682 C CA . GLY A 1 361 ? 7.78653 0.88104 57.50622 1.000 48.24104 1432 GLY A CA 1
ATOM 2683 C C . GLY A 1 361 ? 7.76044 1.53038 58.86987 1.000 54.85931 1432 GLY A C 1
ATOM 2684 O O . GLY A 1 361 ? 7.05043 1.08890 59.77592 1.000 53.18185 1432 GLY A O 1
ATOM 2685 N N . ASP A 1 362 ? 8.54287 2.59836 59.00055 1.000 58.02296 1433 ASP A N 1
ATOM 2686 C CA . ASP A 1 362 ? 8.53027 3.36061 60.24368 1.000 59.60136 1433 ASP A CA 1
ATOM 2687 C C . ASP A 1 362 ? 7.13821 3.94136 60.49657 1.000 60.17150 1433 ASP A C 1
ATOM 2688 O O . ASP A 1 362 ? 6.48986 4.46685 59.58565 1.000 56.47231 1433 ASP A O 1
ATOM 2693 N N . LYS A 1 363 ? 6.68798 3.84896 61.75521 1.000 58.95681 1434 LYS A N 1
ATOM 2694 C CA . LYS A 1 363 ? 5.33215 4.26831 62.11391 1.000 58.02887 1434 LYS A CA 1
ATOM 2695 C C . LYS A 1 363 ? 5.09010 5.73291 61.77722 1.000 58.10076 1434 LYS A C 1
ATOM 2696 O O . LYS A 1 363 ? 4.07332 6.08325 61.16560 1.000 55.75850 1434 LYS A O 1
ATOM 2698 N N . ASN A 1 364 ? 6.00603 6.60791 62.19374 1.000 61.03610 1435 ASN A N 1
ATOM 2699 C CA . ASN A 1 364 ? 5.86094 8.03063 61.91164 1.000 61.04799 1435 ASN A CA 1
ATOM 2700 C C . ASN A 1 364 ? 5.75767 8.27692 60.40947 1.000 61.53300 1435 ASN A C 1
ATOM 2701 O O . ASN A 1 364 ? 4.78734 8.87671 59.93023 1.000 59.75354 1435 ASN A O 1
ATOM 2703 N N . TYR A 1 365 ? 6.74187 7.78942 59.64402 1.000 59.91179 1436 TYR A N 1
ATOM 2704 C CA . TYR A 1 365 ? 6.72989 7.99959 58.19707 1.000 60.25187 1436 TYR A CA 1
ATOM 2705 C C . TYR A 1 365 ? 5.47548 7.40820 57.55840 1.000 59.52034 1436 TYR A C 1
ATOM 2706 O O . TYR A 1 365 ? 4.78468 8.08082 56.78185 1.000 58.65996 1436 TYR A O 1
ATOM 2715 N N . LEU A 1 366 ? 5.17478 6.14307 57.85943 1.000 57.40151 1437 LEU A N 1
ATOM 2716 C CA . LEU A 1 366 ? 4.08361 5.45925 57.17262 1.000 53.29732 1437 LEU A CA 1
ATOM 2717 C C . LEU A 1 366 ? 2.75048 6.16471 57.40395 1.000 55.39091 1437 LEU A C 1
ATOM 2718 O O . LEU A 1 366 ? 1.99555 6.40762 56.45443 1.000 53.07581 1437 LEU A O 1
ATOM 2723 N N . ILE A 1 367 ? 2.44231 6.50872 58.66144 1.000 56.35342 1438 ILE A N 1
ATOM 2724 C CA . ILE A 1 367 ? 1.15934 7.14925 58.94967 1.000 54.50971 1438 ILE A CA 1
ATOM 2725 C C . ILE A 1 367 ? 1.10323 8.53691 58.31796 1.000 55.16437 1438 ILE A C 1
ATOM 2726 O O . ILE A 1 367 ? 0.04807 8.97117 57.83353 1.000 53.50213 1438 ILE A O 1
ATOM 2731 N N . SER A 1 368 ? 2.23923 9.24104 58.28590 1.000 51.23567 1439 SER A N 1
ATOM 2732 C CA . SER A 1 368 ? 2.31503 10.51012 57.56938 1.000 57.00340 1439 SER A CA 1
ATOM 2733 C C . SER A 1 368 ? 1.89278 10.33865 56.11570 1.000 58.51621 1439 SER A C 1
ATOM 2734 O O . SER A 1 368 ? 0.88191 10.90011 55.67232 1.000 57.91215 1439 SER A O 1
ATOM 2737 N N . ASN A 1 369 ? 2.66169 9.54223 55.36218 1.000 58.85260 1440 ASN A N 1
ATOM 2738 C CA . ASN A 1 369 ? 2.45557 9.33584 53.93124 1.000 57.34203 1440 ASN A CA 1
ATOM 2739 C C . ASN A 1 369 ? 1.40650 8.26932 53.62765 1.000 56.10479 1440 ASN A C 1
ATOM 2740 O O . ASN A 1 369 ? 1.49684 7.60292 52.58935 1.000 54.28252 1440 ASN A O 1
ATOM 2745 N N . LEU A 1 370 ? 0.40819 8.09279 54.49773 1.000 56.15185 1441 LEU A N 1
ATOM 2746 C CA . LEU A 1 370 ? -0.57861 7.03693 54.28482 1.000 54.53889 1441 LEU A CA 1
ATOM 2747 C C . LEU A 1 370 ? -1.40656 7.29572 53.03406 1.000 56.99408 1441 LEU A C 1
ATOM 2748 O O . LEU A 1 370 ? -1.64989 6.38145 52.23832 1.000 51.61929 1441 LEU A O 1
ATOM 2753 N N . SER A 1 371 ? -1.86170 8.53479 52.85157 1.000 57.11454 1442 SER A N 1
ATOM 2754 C CA . SER A 1 371 ? -2.63503 8.86936 51.66007 1.000 57.68271 1442 SER A CA 1
ATOM 2755 C C . SER A 1 371 ? -1.83592 8.59278 50.39366 1.000 53.93427 1442 SER A C 1
ATOM 2756 O O . SER A 1 371 ? -2.31537 7.90941 49.48117 1.000 52.58245 1442 SER A O 1
ATOM 2759 N N . ASN A 1 372 ? -0.61262 9.12700 50.31990 1.000 53.65273 1443 ASN A N 1
ATOM 2760 C CA . ASN A 1 372 ? 0.24511 8.87664 49.16722 1.000 50.88121 1443 ASN A CA 1
ATOM 2761 C C . ASN A 1 372 ? 0.38826 7.37998 48.92089 1.000 54.74765 1443 ASN A C 1
ATOM 2762 O O . ASN A 1 372 ? 0.30849 6.90823 47.77938 1.000 48.96153 1443 ASN A O 1
ATOM 2764 N N . THR A 1 373 ? 0.55707 6.61273 49.99841 1.000 48.86249 1444 THR A N 1
ATOM 2765 C CA . THR A 1 373 ? 0.83332 5.19114 49.85861 1.000 45.32802 1444 THR A CA 1
ATOM 2766 C C . THR A 1 373 ? -0.38695 4.43775 49.34524 1.000 46.31047 1444 THR A C 1
ATOM 2767 O O . THR A 1 373 ? -0.26388 3.54918 48.49395 1.000 43.85909 1444 THR A O 1
ATOM 2771 N N . ILE A 1 374 ? -1.57815 4.78379 49.83248 1.000 46.97906 1445 ILE A N 1
ATOM 2772 C CA . ILE A 1 374 ? -2.76820 4.08523 49.35787 1.000 46.84638 1445 ILE A CA 1
ATOM 2773 C C . ILE A 1 374 ? -3.05406 4.45131 47.91050 1.000 46.11061 1445 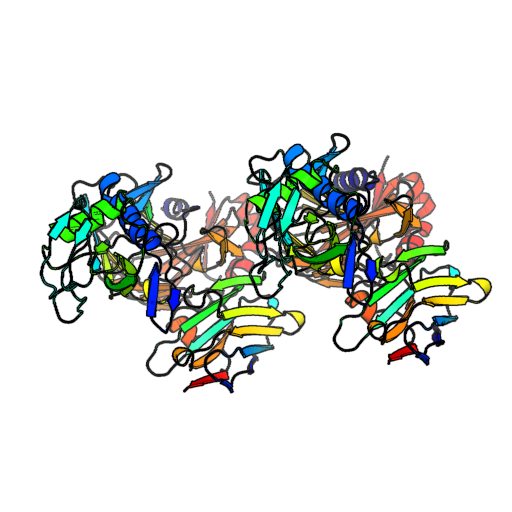ILE A C 1
ATOM 2774 O O . ILE A 1 374 ? -3.68973 3.67882 47.17845 1.000 44.57378 1445 ILE A O 1
ATOM 2779 N N . GLU A 1 375 ? -2.60478 5.63294 47.47726 1.000 48.12179 1446 GLU A N 1
ATOM 2780 C CA . GLU A 1 375 ? -2.74010 5.99740 46.07328 1.000 46.56317 1446 GLU A CA 1
ATOM 2781 C C . GLU A 1 375 ? -1.89333 5.08282 45.19654 1.000 46.11774 1446 GLU A C 1
ATOM 2782 O O . GLU A 1 375 ? -2.34948 4.61999 44.14341 1.000 47.70080 1446 GLU A O 1
ATOM 2784 N N . LYS A 1 376 ? -0.65688 4.80908 45.62218 1.000 42.67487 1447 LYS A N 1
ATOM 2785 C CA . LYS A 1 376 ? 0.22035 3.91313 44.87516 1.000 42.40688 1447 LYS A CA 1
ATOM 2786 C C . LYS A 1 376 ? -0.38030 2.51693 44.75510 1.000 42.21670 1447 LYS A C 1
ATOM 2787 O O . LYS A 1 376 ? -0.33181 1.89550 43.68847 1.000 38.85484 1447 LYS A O 1
ATOM 2793 N N . ILE A 1 377 ? -0.92220 1.99343 45.85549 1.000 36.63242 1448 ILE A N 1
ATOM 2794 C CA . ILE A 1 377 ? -1.56806 0.68726 45.83099 1.000 35.06246 1448 ILE A CA 1
ATOM 2795 C C . ILE A 1 377 ? -2.68215 0.67559 44.80004 1.000 39.02507 1448 ILE A C 1
ATOM 2796 O O . ILE A 1 377 ? -2.80494 -0.25641 43.99544 1.000 36.82608 1448 ILE A O 1
ATOM 2801 N N . ASN A 1 378 ? -3.50200 1.72600 44.79911 1.000 39.30216 1449 ASN A N 1
ATOM 2802 C CA . ASN A 1 378 ? -4.60919 1.80404 43.85695 1.000 39.85705 1449 ASN A CA 1
ATOM 2803 C C . ASN A 1 378 ? -4.10487 1.99455 42.43251 1.000 40.15068 1449 ASN A C 1
ATOM 2804 O O . ASN A 1 378 ? -4.72237 1.49352 41.48647 1.000 41.71837 1449 ASN A O 1
ATOM 2809 N N . THR A 1 379 ? -2.98954 2.70939 42.27093 1.000 40.52286 1450 THR A N 1
ATOM 2810 C CA . THR A 1 379 ? -2.39334 2.88210 40.94929 1.000 40.06539 1450 THR A CA 1
ATOM 2811 C C . THR A 1 379 ? -1.90587 1.54621 40.40805 1.000 39.27516 1450 THR A C 1
ATOM 2812 O O . THR A 1 379 ? -2.08350 1.24381 39.22394 1.000 37.98729 1450 THR A O 1
ATOM 2816 N N . LEU A 1 380 ? -1.32749 0.71135 41.27798 1.000 36.50682 1451 LEU A N 1
ATOM 2817 C CA . LEU A 1 380 ? -0.89339 -0.61854 40.87268 1.000 35.73576 1451 LEU A CA 1
ATOM 2818 C C . LEU A 1 380 ? -2.05208 -1.51760 40.46208 1.000 36.52743 1451 LEU A C 1
ATOM 2819 O O . LEU A 1 380 ? -1.80454 -2.58594 39.90802 1.000 35.87213 1451 LEU A O 1
ATOM 2824 N N . GLY A 1 381 ? -3.29965 -1.11753 40.70206 1.000 36.17272 1452 GLY A N 1
ATOM 2825 C CA . GLY A 1 381 ? -4.43891 -1.94434 40.35274 1.000 33.91568 1452 GLY A CA 1
ATOM 2826 C C . GLY A 1 381 ? -4.91264 -2.88084 41.44868 1.000 39.19568 1452 GLY A C 1
ATOM 2827 O O . GLY A 1 381 ? -5.81234 -3.69195 41.20268 1.000 36.32346 1452 GLY A O 1
ATOM 2828 N N . LEU A 1 382 ? -4.34661 -2.78276 42.64446 1.000 34.29646 1453 LEU A N 1
ATOM 2829 C CA . LEU A 1 382 ? -4.69712 -3.66636 43.75316 1.000 35.30198 1453 LEU A CA 1
ATOM 2830 C C . LEU A 1 382 ? -5.96223 -3.21355 44.47606 1.000 40.23354 1453 LEU A C 1
ATOM 2831 O O . LEU A 1 382 ? -6.25732 -2.01957 44.56293 1.000 39.59942 1453 LEU A O 1
ATOM 2836 N N . ASP A 1 383 ? -6.71298 -4.20247 44.97855 1.000 39.83225 1454 ASP A N 1
ATOM 2837 C CA . ASP A 1 383 ? -7.77214 -3.99059 45.96327 1.000 42.13233 1454 ASP A CA 1
ATOM 2838 C C . ASP A 1 383 ? -7.14951 -3.48530 47.25410 1.000 36.52517 1454 ASP A C 1
ATOM 2839 O O . ASP A 1 383 ? -6.26574 -4.13967 47.81369 1.000 39.26092 1454 ASP A O 1
ATOM 2844 N N . SER A 1 384 ? -7.59847 -2.32768 47.72930 1.000 41.44834 1455 SER A N 1
ATOM 2845 C CA . SER A 1 384 ? -7.07290 -1.75106 48.95626 1.000 42.44393 1455 SER A CA 1
ATOM 2846 C C . SER A 1 384 ? -8.01015 -1.97377 50.13555 1.000 42.33623 1455 SER A C 1
ATOM 2847 O O . SER A 1 384 ? -7.96895 -1.20241 51.09543 1.000 47.25481 1455 SER A O 1
ATOM 2850 N N . LYS A 1 385 ? -8.86799 -2.99568 50.06466 1.000 42.41228 1456 LYS A N 1
ATOM 2851 C CA . LYS A 1 385 ? -9.93220 -3.16318 51.05120 1.000 45.06093 1456 LYS A CA 1
ATOM 2852 C C . LYS A 1 385 ? -9.45723 -3.87765 52.31046 1.000 44.69517 1456 LYS A C 1
ATOM 2853 O O . LYS A 1 385 ? -10.04007 -3.67970 53.38422 1.000 43.29819 1456 LYS A O 1
ATOM 2855 N N . ASN A 1 386 ? -8.41234 -4.69791 52.20805 1.000 42.82503 1457 ASN A N 1
ATOM 2856 C CA . ASN A 1 386 ? -7.88068 -5.46116 53.33599 1.000 43.09499 1457 ASN A CA 1
ATOM 2857 C C . ASN A 1 386 ? -6.40504 -5.10969 53.47709 1.000 41.29888 1457 ASN A C 1
ATOM 2858 O O . ASN A 1 386 ? -5.58071 -5.53930 52.65712 1.000 42.29083 1457 ASN A O 1
ATOM 2863 N N . ILE A 1 387 ? -6.06508 -4.33056 54.49942 1.000 36.56294 1458 ILE A N 1
ATOM 2864 C CA . ILE A 1 387 ? -4.70867 -3.81824 54.66948 1.000 39.22964 1458 ILE A CA 1
ATOM 2865 C C . ILE A 1 387 ? -4.31829 -3.94033 56.13039 1.000 40.37576 1458 ILE A C 1
ATOM 2866 O O . ILE A 1 387 ? -5.05300 -3.47115 57.00764 1.000 42.68393 1458 ILE A O 1
ATOM 2871 N N . ALA A 1 388 ? -3.15701 -4.53734 56.39562 1.000 39.28068 1459 ALA A N 1
ATOM 2872 C CA . ALA A 1 388 ? -2.55000 -4.52361 57.72048 1.000 38.55024 1459 ALA A CA 1
ATOM 2873 C C . ALA A 1 388 ? -1.32022 -3.62352 57.71919 1.000 40.21733 1459 ALA A C 1
ATOM 2874 O O . ALA A 1 388 ? -0.73077 -3.33763 56.67024 1.000 38.96390 1459 ALA A O 1
ATOM 2876 N N . TYR A 1 389 ? -0.92788 -3.17827 58.91376 1.000 38.10812 1460 TYR A N 1
ATOM 2877 C CA . TYR A 1 389 ? 0.14041 -2.19430 59.06919 1.000 39.00881 1460 TYR A CA 1
ATOM 2878 C C . TYR A 1 389 ? 1.16839 -2.69093 60.07004 1.000 46.04666 1460 TYR A C 1
ATOM 2879 O O . TYR A 1 389 ? 0.82640 -3.00838 61.21495 1.000 45.02831 1460 TYR A O 1
ATOM 2888 N N . ASN A 1 390 ? 2.42561 -2.72941 59.64351 1.000 44.31821 1461 ASN A N 1
ATOM 2889 C CA . ASN A 1 390 ? 3.54117 -3.19014 60.46270 1.000 49.00775 1461 ASN A CA 1
ATOM 2890 C C . ASN A 1 390 ? 4.53237 -2.04347 60.61019 1.000 50.44481 1461 ASN A C 1
ATOM 2891 O O . ASN A 1 390 ? 5.18547 -1.65217 59.63855 1.000 50.07931 1461 ASN A O 1
ATOM 2896 N N . TYR A 1 391 ? 4.63698 -1.49368 61.81736 1.000 47.87573 1462 TYR A N 1
ATOM 2897 C CA . TYR A 1 391 ? 5.56292 -0.40006 62.07234 1.000 52.39890 1462 TYR A CA 1
ATOM 2898 C C . TYR A 1 391 ? 6.87581 -0.93458 62.62914 1.000 55.22545 1462 TYR A C 1
ATOM 2899 O O . TYR A 1 391 ? 6.89205 -1.87873 63.42306 1.000 58.03497 1462 TYR A O 1
ATOM 2908 N N . THR A 1 392 ? 7.97671 -0.33168 62.19343 1.000 56.73470 1463 THR A N 1
ATOM 2909 C CA . THR A 1 392 ? 9.30689 -0.76927 62.60013 1.000 61.20753 1463 THR A CA 1
ATOM 2910 C C . THR A 1 392 ? 9.80346 -0.01971 63.83555 1.000 63.08088 1463 THR A C 1
ATOM 2911 O O . THR A 1 392 ? 10.13443 1.16536 63.76704 1.000 65.37571 1463 THR A O 1
ATOM 2915 N N . GLN B 2 2 ? -13.92442 2.27464 25.31332 1.000 54.12369 1 GLN D N 1
ATOM 2916 C CA . GLN B 2 2 ? -13.48636 3.64842 25.09133 1.000 48.67702 1 GLN D CA 1
ATOM 2917 C C . GLN B 2 2 ? -12.02616 3.72989 24.64579 1.000 45.40242 1 GLN D C 1
ATOM 2918 O O . GLN B 2 2 ? -11.65101 4.63111 23.90362 1.000 43.29893 1 GLN D O 1
ATOM 2924 N N . VAL B 2 3 ? -11.19853 2.79147 25.10190 1.000 41.39582 2 VAL D N 1
ATOM 2925 C CA . VAL B 2 3 ? -9.81374 2.74130 24.65262 1.000 38.40103 2 VAL D CA 1
ATOM 2926 C C . VAL B 2 3 ? -9.77037 2.35958 23.18020 1.000 39.21457 2 VAL D C 1
ATOM 2927 O O . VAL B 2 3 ? -10.41359 1.39209 22.75286 1.000 37.85476 2 VAL D O 1
ATOM 2931 N N . GLN B 2 4 ? -9.02231 3.12950 22.39196 1.000 36.23720 3 GLN D N 1
ATOM 2932 C CA . GLN B 2 4 ? -8.82047 2.85249 20.97051 1.000 40.33031 3 GLN D CA 1
ATOM 2933 C C . GLN B 2 4 ? -7.32815 2.70847 20.70876 1.000 32.08594 3 GLN D C 1
ATOM 2934 O O . GLN B 2 4 ? -6.53405 3.53910 21.16746 1.000 31.76398 3 GLN D O 1
ATOM 2940 N N . LEU B 2 5 ? -6.95245 1.66123 19.97673 1.000 30.34481 4 LEU D N 1
ATOM 2941 C CA . LEU B 2 5 ? -5.59363 1.49337 19.47925 1.000 31.56652 4 LEU D CA 1
ATOM 2942 C C . LEU B 2 5 ? -5.72409 0.99997 18.05625 1.000 31.69551 4 LEU D C 1
ATOM 2943 O O . LEU B 2 5 ? -6.41106 0.00198 17.81817 1.000 30.71059 4 LEU D O 1
ATOM 2948 N N . VAL B 2 6 ? -5.08937 1.70062 17.11727 1.000 25.67856 5 VAL D N 1
ATOM 2949 C CA . VAL B 2 6 ? -5.18558 1.35860 15.69750 1.000 26.87138 5 VAL D CA 1
ATOM 2950 C C . VAL B 2 6 ? -3.81211 1.47763 15.05123 1.000 30.97901 5 VAL D C 1
ATOM 2951 O O . VAL B 2 6 ? -3.26022 2.58031 14.95860 1.000 32.85572 5 VAL D O 1
ATOM 2955 N N . GLU B 2 7 ? -3.28285 0.35946 14.55613 1.000 30.82893 6 GLU D N 1
ATOM 2956 C CA . GLU B 2 7 ? -1.98234 0.33734 13.90688 1.000 32.36837 6 GLU D CA 1
ATOM 2957 C C . GLU B 2 7 ? -2.10305 0.63790 12.41540 1.000 30.95858 6 GLU D C 1
ATOM 2958 O O . GLU B 2 7 ? -3.11843 0.34654 11.78214 1.000 32.68629 6 GLU D O 1
ATOM 2964 N N . SER B 2 8 ? -1.04872 1.23164 11.87116 1.000 29.03917 7 SER D N 1
ATOM 2965 C CA . SER B 2 8 ? -0.92474 1.53087 10.44954 1.000 32.53855 7 SER D CA 1
ATOM 2966 C C . SER B 2 8 ? 0.51214 1.30327 10.01657 1.000 33.10223 7 SER D C 1
ATOM 2967 O O . SER B 2 8 ? 1.43038 1.26038 10.83684 1.000 33.41877 7 SER D O 1
ATOM 2970 N N . GLY B 2 9 ? 0.70965 1.19793 8.70578 1.000 36.83175 8 GLY D N 1
ATOM 2971 C CA . GLY B 2 9 ? 2.04176 1.21285 8.13450 1.000 34.02079 8 GLY D CA 1
ATOM 2972 C C . GLY B 2 9 ? 2.52639 -0.10349 7.56170 1.000 34.21808 8 GLY D C 1
ATOM 2973 O O . GLY B 2 9 ? 3.59052 -0.12181 6.93444 1.000 40.48242 8 GLY D O 1
ATOM 2974 N N . GLY B 2 10 ? 1.80200 -1.19841 7.74911 1.000 34.00231 9 GLY D N 1
ATOM 2975 C CA . GLY B 2 10 ? 2.23411 -2.46341 7.20014 1.000 35.88679 9 GLY D CA 1
ATOM 2976 C C . GLY B 2 10 ? 2.06155 -2.51948 5.69233 1.000 39.05573 9 GLY D C 1
ATOM 2977 O O . GLY B 2 10 ? 1.56474 -1.59450 5.05061 1.000 39.12548 9 GLY D O 1
ATOM 2978 N N . GLY B 2 11 ? 2.49871 -3.62593 5.11307 1.000 36.77636 10 GLY D N 1
ATOM 2979 C CA . GLY B 2 11 ? 2.36614 -3.81488 3.68162 1.000 41.29023 10 GLY D CA 1
ATOM 2980 C C . GLY B 2 11 ? 3.33394 -4.86268 3.17823 1.000 41.63501 10 GLY D C 1
ATOM 2981 O O . GLY B 2 11 ? 4.08406 -5.46878 3.93963 1.000 40.74905 10 GLY D O 1
ATOM 2982 N N . LEU B 2 12 ? 3.28939 -5.06962 1.86505 1.000 44.68850 11 LEU D N 1
ATOM 2983 C CA . LEU B 2 12 ? 4.21241 -5.98432 1.21051 1.000 43.27300 11 LEU D CA 1
ATOM 2984 C C . LEU B 2 12 ? 5.53463 -5.26577 0.99812 1.000 42.90784 11 LEU D C 1
ATOM 2985 O O . LEU B 2 12 ? 5.57355 -4.17024 0.44115 1.000 46.11252 11 LEU D O 1
ATOM 2987 N N . VAL B 2 13 ? 6.60864 -5.85718 1.48442 1.000 42.90933 12 VAL D N 1
ATOM 2988 C CA . VAL B 2 13 ? 7.91457 -5.22424 1.46969 1.000 45.44391 12 VAL D CA 1
ATOM 2989 C C . VAL B 2 13 ? 8.90357 -6.23188 0.90309 1.000 48.45590 12 VAL D C 1
ATOM 2990 O O . VAL B 2 13 ? 8.76283 -7.44460 1.09501 1.000 46.99620 12 VAL D O 1
ATOM 2994 N N . GLN B 2 14 ? 9.86810 -5.72890 0.16007 1.000 48.56494 13 GLN D N 1
ATOM 2995 C CA . GLN B 2 14 ? 10.87483 -6.62587 -0.37669 1.000 52.81086 13 GLN D CA 1
ATOM 2996 C C . GLN B 2 14 ? 11.99924 -6.82614 0.63611 1.000 52.38086 13 GLN D C 1
ATOM 2997 O O . GLN B 2 14 ? 12.32220 -5.90851 1.40022 1.000 50.54649 13 GLN D O 1
ATOM 2999 N N . PRO B 2 15 ? 12.59831 -8.01842 0.64851 1.000 53.83420 14 PRO D N 1
ATOM 3000 C CA . PRO B 2 15 ? 13.69124 -8.29776 1.58925 1.000 50.19937 14 PRO D CA 1
ATOM 3001 C C . PRO B 2 15 ? 14.76301 -7.21696 1.55288 1.000 49.99179 14 PRO D C 1
ATOM 3002 O O . PRO B 2 15 ? 15.21584 -6.80145 0.48603 1.000 52.57331 14 PRO D O 1
ATOM 3006 N N . GLY B 2 16 ? 15.16872 -6.75590 2.73645 1.000 48.18781 15 GLY D N 1
ATOM 3007 C CA . GLY B 2 16 ? 16.10301 -5.65891 2.85540 1.000 43.65490 15 GLY D CA 1
ATOM 3008 C C . GLY B 2 16 ? 15.46864 -4.28937 2.99108 1.000 45.60853 15 GLY D C 1
ATOM 3009 O O . GLY B 2 16 ? 16.18816 -3.30882 3.22109 1.000 42.87228 15 GLY D O 1
ATOM 3010 N N . GLY B 2 17 ? 14.15061 -4.17996 2.84922 1.000 44.18704 16 GLY D N 1
ATOM 3011 C CA . GLY B 2 17 ? 13.51530 -2.88283 2.95579 1.000 47.41781 16 GLY D CA 1
ATOM 3012 C C . GLY B 2 17 ? 13.30159 -2.44403 4.40029 1.000 47.39792 16 GLY D C 1
ATOM 3013 O O . GLY B 2 17 ? 13.47219 -3.22090 5.34099 1.000 43.59623 16 GLY D O 1
ATOM 3014 N N . SER B 2 18 ? 12.93567 -1.16593 4.55363 1.000 49.80386 17 SER D N 1
ATOM 3015 C CA . SER B 2 18 ? 12.56257 -0.58404 5.83736 1.000 45.51224 17 SER D CA 1
ATOM 3016 C C . SER B 2 18 ? 11.10286 -0.15467 5.83211 1.000 47.24266 17 SER D C 1
ATOM 3017 O O . SER B 2 18 ? 10.51114 0.12083 4.78778 1.000 43.38012 17 SER D O 1
ATOM 3020 N N . LEU B 2 19 ? 10.53962 -0.08245 7.03639 1.000 37.95254 18 LEU D N 1
ATOM 3021 C CA . LEU B 2 19 ? 9.12454 0.16838 7.24223 1.000 37.84285 18 LEU D CA 1
ATOM 3022 C C . LEU B 2 19 ? 8.99171 0.79952 8.62202 1.000 37.78814 18 LEU D C 1
ATOM 3023 O O . LEU B 2 19 ? 9.69511 0.38909 9.54717 1.000 35.97625 18 LEU D O 1
ATOM 3028 N N . ARG B 2 20 ? 8.14179 1.81989 8.74922 1.000 36.47320 19 ARG D N 1
ATOM 3029 C CA . ARG B 2 20 ? 7.82766 2.41138 10.05186 1.000 36.18070 19 ARG D CA 1
ATOM 3030 C C . ARG B 2 20 ? 6.35804 2.19357 10.36047 1.000 36.21210 19 ARG D C 1
ATOM 3031 O O . ARG B 2 20 ? 5.48607 2.75985 9.69270 1.000 39.30854 19 ARG D O 1
ATOM 3039 N N . LEU B 2 21 ? 6.09038 1.38803 11.38132 1.000 32.63835 20 LEU D N 1
ATOM 3040 C CA . LEU B 2 21 ? 4.73155 1.21214 11.84834 1.000 34.47186 20 LEU D CA 1
ATOM 3041 C C . LEU B 2 21 ? 4.40384 2.29045 12.86618 1.000 30.25688 20 LEU D C 1
ATOM 3042 O O . LEU B 2 21 ? 5.28823 2.88144 13.49108 1.000 28.39448 20 LEU D O 1
ATOM 3047 N N . SER B 2 22 ? 3.11264 2.54583 13.00711 1.000 33.14263 21 SER D N 1
ATOM 3048 C CA . SER B 2 22 ? 2.60701 3.52871 13.94359 1.000 32.45800 21 SER D CA 1
ATOM 3049 C C . SER B 2 22 ? 1.34578 2.97255 14.57901 1.000 31.43323 21 SER D C 1
ATOM 3050 O O . SER B 2 22 ? 0.64521 2.14750 13.99355 1.000 32.04533 21 SER D O 1
ATOM 3053 N N . CYS B 2 23 ? 1.05936 3.42101 15.79233 1.000 25.68745 22 CYS D N 1
ATOM 3054 C CA . CYS B 2 23 ? -0.19285 3.05671 16.43548 1.000 29.94087 22 CYS D CA 1
ATOM 3055 C C . CYS B 2 23 ? -0.73569 4.30717 17.08239 1.000 31.44706 22 CYS D C 1
ATOM 3056 O O . CYS B 2 23 ? -0.03334 4.92709 17.88102 1.000 28.39134 22 CYS D O 1
ATOM 3059 N N . ALA B 2 24 ? -1.94386 4.69754 16.68571 1.000 29.18825 23 ALA D N 1
ATOM 3060 C CA . ALA B 2 24 ? -2.63278 5.82503 17.28061 1.000 29.60905 23 ALA D CA 1
ATOM 3061 C C . ALA B 2 24 ? -3.43454 5.33514 18.46683 1.000 31.46322 23 ALA D C 1
ATOM 3062 O O . ALA B 2 24 ? -4.03689 4.26199 18.40651 1.000 29.48722 23 ALA D O 1
ATOM 3064 N N . ALA B 2 25 ? -3.46450 6.13816 19.52727 1.000 31.89825 24 ALA D N 1
ATOM 3065 C CA . ALA B 2 25 ? -4.14354 5.77751 20.76636 1.000 31.14431 24 ALA D CA 1
ATOM 3066 C C . ALA B 2 25 ? -5.10263 6.88256 21.16892 1.000 35.08744 24 ALA D C 1
ATOM 3067 O O . ALA B 2 25 ? -4.83535 8.07011 20.93944 1.000 33.80346 24 ALA D O 1
ATOM 3069 N N . SER B 2 26 ? -6.21370 6.47975 21.78575 1.000 31.87434 25 SER D N 1
ATOM 3070 C CA . SER B 2 26 ? -7.13049 7.43682 22.39006 1.000 30.52987 25 SER D CA 1
ATOM 3071 C C . SER B 2 26 ? -7.91033 6.73017 23.48939 1.000 34.85694 25 SER D C 1
ATOM 3072 O O . SER B 2 26 ? -7.93577 5.49806 23.56714 1.000 33.23941 25 SER D O 1
ATOM 3075 N N . GLY B 2 27 ? -8.55314 7.52601 24.33729 1.000 32.19825 26 GLY D N 1
ATOM 3076 C CA . GLY B 2 27 ? -9.39955 6.97100 25.37056 1.000 32.58521 26 GLY D CA 1
ATOM 3077 C C . GLY B 2 27 ? -8.72276 6.81079 26.70308 1.000 36.57652 26 GLY D C 1
ATOM 3078 O O . GLY B 2 27 ? -9.36244 6.33746 27.65547 1.000 33.95755 26 GLY D O 1
ATOM 3079 N N . PHE B 2 28 ? -7.45030 7.17370 26.79558 1.000 29.90639 27 PHE D N 1
ATOM 3080 C CA . PHE B 2 28 ? -6.69508 7.13837 28.03636 1.000 33.67394 27 PHE D CA 1
ATOM 3081 C C . PHE B 2 28 ? -5.57027 8.14917 27.90271 1.000 34.65071 27 PHE D C 1
ATOM 3082 O O . PHE B 2 28 ? -5.31654 8.68420 26.81942 1.000 33.91381 27 PHE D O 1
ATOM 3090 N N . THR B 2 29 ? -4.91182 8.41688 29.02525 1.000 32.11693 28 THR D N 1
ATOM 3091 C CA . THR B 2 29 ? -3.77335 9.33430 29.08270 1.000 34.30814 28 THR D CA 1
ATOM 3092 C C . THR B 2 29 ? -2.53082 8.56950 28.63296 1.000 36.03798 28 THR D C 1
ATOM 3093 O O . THR B 2 29 ? -1.85885 7.90047 29.42309 1.000 33.35827 28 THR D O 1
ATOM 3097 N N . PHE B 2 30 ? -2.24276 8.67437 27.32973 1.000 32.87767 29 PHE D N 1
ATOM 3098 C CA . PHE B 2 30 ? -1.14909 7.94088 26.68309 1.000 31.53285 29 PHE D CA 1
ATOM 3099 C C . PHE B 2 30 ? 0.15912 8.02042 27.46220 1.000 29.41602 29 PHE D C 1
ATOM 3100 O O . PHE B 2 30 ? 0.82771 7.00250 27.68847 1.000 30.49231 29 PHE D O 1
ATOM 3108 N N . SER B 2 31 ? 0.54732 9.22642 27.86200 1.000 26.83216 30 SER D N 1
ATOM 3109 C CA . SER B 2 31 ? 1.84503 9.43748 28.48139 1.000 28.11840 30 SER D CA 1
ATOM 3110 C C . SER B 2 31 ? 1.96372 8.78051 29.85443 1.000 31.80114 30 SER D C 1
ATOM 3111 O O . SER B 2 31 ? 3.08506 8.61922 30.34647 1.000 30.94313 30 SER D O 1
ATOM 3114 N N . ASP B 2 32 ? 0.84918 8.38813 30.46757 1.000 30.89526 31 ASP D N 1
ATOM 3115 C CA . ASP B 2 32 ? 0.86621 7.70325 31.75490 1.000 30.36635 31 ASP D CA 1
ATOM 3116 C C . ASP B 2 32 ? 1.17788 6.21458 31.63163 1.000 29.68667 31 ASP D C 1
ATOM 3117 O O . ASP B 2 32 ? 1.34250 5.54581 32.65640 1.000 28.57967 31 ASP D O 1
ATOM 3122 N N . TYR B 2 33 ? 1.27960 5.67321 30.41836 1.000 24.73971 32 TYR D N 1
ATOM 3123 C CA . TYR B 2 33 ? 1.42713 4.23527 30.25219 1.000 27.14550 32 TYR D CA 1
ATOM 3124 C C . TYR B 2 33 ? 2.73219 3.90669 29.55050 1.000 29.40662 32 TYR D C 1
ATOM 3125 O O . TYR B 2 33 ? 3.22510 4.67139 28.71053 1.000 28.09075 32 TYR D O 1
ATOM 3134 N N . VAL B 2 34 ? 3.28632 2.76707 29.91856 1.000 27.26917 33 VAL D N 1
ATOM 3135 C CA . VAL B 2 34 ? 4.29945 2.13388 29.08886 1.000 27.13927 33 VAL D CA 1
ATOM 3136 C C . VAL B 2 34 ? 3.54458 1.42407 27.97576 1.000 26.39251 33 VAL D C 1
ATOM 3137 O O . VAL B 2 34 ? 2.37771 1.05013 28.14724 1.000 26.11705 33 VAL D O 1
ATOM 3141 N N . MET B 2 35 ? 4.19117 1.24024 26.82153 1.000 26.27206 34 MET D N 1
ATOM 3142 C CA . MET B 2 35 ? 3.53304 0.68671 25.64517 1.000 25.46665 34 MET D CA 1
ATOM 3143 C C . MET B 2 35 ? 4.43619 -0.34061 24.97364 1.000 22.35594 34 MET D C 1
ATOM 3144 O O . MET B 2 35 ? 5.66127 -0.19404 24.95471 1.000 26.58513 34 MET D O 1
ATOM 3149 N N . THR B 2 36 ? 3.80689 -1.35457 24.38371 1.000 24.36131 35 THR D N 1
ATOM 3150 C CA . THR B 2 36 ? 4.48681 -2.53628 23.84434 1.000 22.26520 35 THR D CA 1
ATOM 3151 C C . THR B 2 36 ? 4.15782 -2.75692 22.37420 1.000 28.31347 35 THR D C 1
ATOM 3152 O O . THR B 2 36 ? 3.01195 -2.56157 21.95955 1.000 29.42225 35 THR D O 1
ATOM 3156 N N . TRP B 2 37 ? 5.15812 -3.19426 21.58851 1.000 24.70662 36 TRP D N 1
ATOM 3157 C CA . TRP B 2 37 ? 4.90893 -3.79355 20.28004 1.000 28.63740 36 TRP D CA 1
ATOM 3158 C C . TRP B 2 37 ? 5.06396 -5.30169 20.37874 1.000 27.19308 36 TRP D C 1
ATOM 3159 O O . TRP B 2 37 ? 6.02722 -5.80250 20.97330 1.000 24.66594 36 TRP D O 1
ATOM 3170 N N . VAL B 2 38 ? 4.11092 -6.01204 19.77963 1.000 26.17241 37 VAL D N 1
ATOM 3171 C CA . VAL B 2 38 ? 4.09825 -7.46605 19.68233 1.000 30.99731 37 VAL D CA 1
ATOM 3172 C C . VAL B 2 38 ? 3.97357 -7.83414 18.21261 1.000 33.76723 37 VAL D C 1
ATOM 3173 O O . VAL B 2 38 ? 3.45637 -7.05793 17.40536 1.000 32.99370 37 VAL D O 1
ATOM 3177 N N . ARG B 2 39 ? 4.47403 -9.00912 17.85029 1.000 31.00713 38 ARG D N 1
ATOM 3178 C CA . ARG B 2 39 ? 4.12943 -9.57287 16.55964 1.000 36.46160 38 ARG D CA 1
ATOM 3179 C C . ARG B 2 39 ? 3.70347 -11.01496 16.73510 1.000 39.27693 38 ARG D C 1
ATOM 3180 O O . ARG B 2 39 ? 4.09216 -11.68160 17.69738 1.000 36.93801 38 ARG D O 1
ATOM 3188 N N . GLN B 2 40 ? 2.88088 -11.48499 15.80240 1.000 39.70653 39 GLN D N 1
ATOM 3189 C CA . GLN B 2 40 ? 2.33281 -12.82958 15.89701 1.000 38.66709 39 GLN D CA 1
ATOM 3190 C C . GLN B 2 40 ? 2.22463 -13.42392 14.50863 1.000 40.30050 39 GLN D C 1
ATOM 3191 O O . GLN B 2 40 ? 1.54041 -12.86608 13.64895 1.000 39.95788 39 GLN D O 1
ATOM 3197 N N . ALA B 2 41 ? 2.92543 -14.53391 14.28777 1.000 41.25902 40 ALA D N 1
ATOM 3198 C CA . ALA B 2 41 ? 2.78854 -15.33297 13.08410 1.000 40.76540 40 ALA D CA 1
ATOM 3199 C C . ALA B 2 41 ? 2.01557 -16.60592 13.39742 1.000 41.41962 40 ALA D C 1
ATOM 3200 O O . ALA B 2 41 ? 2.05299 -17.09181 14.53061 1.000 42.64100 40 ALA D O 1
ATOM 3202 N N . PRO B 2 42 ? 1.29078 -17.15988 12.42779 1.000 44.20384 41 PRO D N 1
ATOM 3203 C CA . PRO B 2 42 ? 0.66823 -18.47340 12.63897 1.000 41.71783 41 PRO D CA 1
ATOM 3204 C C . PRO B 2 42 ? 1.70795 -19.51933 13.02009 1.000 43.96218 41 PRO D C 1
ATOM 3205 O O . PRO B 2 42 ? 2.85003 -19.48986 12.55905 1.000 43.16304 41 PRO D O 1
ATOM 3209 N N . GLY B 2 43 ? 1.30180 -20.45194 13.88156 1.000 45.52085 42 GLY D N 1
ATOM 3210 C CA . GLY B 2 43 ? 2.18645 -21.52899 14.28512 1.000 45.03658 42 GLY D CA 1
ATOM 3211 C C . GLY B 2 43 ? 3.18484 -21.17824 15.36499 1.000 49.87442 42 GLY D C 1
ATOM 3212 O O . GLY B 2 43 ? 3.97527 -22.05110 15.75749 1.000 47.05498 42 GLY D O 1
ATOM 3213 N N . LYS B 2 44 ? 3.17231 -19.93624 15.86301 1.000 47.82088 43 LYS D N 1
ATOM 3214 C CA . LYS B 2 44 ? 4.01771 -19.51399 16.96920 1.000 42.43179 43 LYS D CA 1
ATOM 3215 C C . LYS B 2 44 ? 3.17606 -18.84197 18.04925 1.000 43.14576 43 LYS D C 1
ATOM 3216 O O . LYS B 2 44 ? 2.04881 -18.39324 17.81480 1.000 41.34036 43 LYS D O 1
ATOM 3222 N N . GLY B 2 45 ? 3.73457 -18.77881 19.25180 1.000 40.81676 44 GLY D N 1
ATOM 3223 C CA . GLY B 2 45 ? 3.17046 -17.93189 20.27183 1.000 39.95131 44 GLY D CA 1
ATOM 3224 C C . GLY B 2 45 ? 3.38173 -16.48389 19.87899 1.000 35.84073 44 GLY D C 1
ATOM 3225 O O . GLY B 2 45 ? 4.14290 -16.17843 18.95687 1.000 36.65107 44 GLY D O 1
ATOM 3226 N N . PRO B 2 46 ? 2.70275 -15.56216 20.55347 1.000 38.85474 45 PRO D N 1
ATOM 3227 C CA . PRO B 2 46 ? 2.99021 -14.14021 20.32157 1.000 37.13095 45 PRO D CA 1
ATOM 3228 C C . PRO B 2 46 ? 4.43034 -13.82742 20.70279 1.000 38.32512 45 PRO D C 1
ATOM 3229 O O . PRO B 2 46 ? 4.97489 -14.40373 21.64822 1.000 39.19884 45 PRO D O 1
ATOM 3233 N N . GLU B 2 47 ? 5.05132 -12.90450 19.96555 1.000 31.12077 46 GLU D N 1
ATOM 3234 C CA . GLU B 2 47 ? 6.43975 -12.53188 20.19605 1.000 32.62310 46 GLU D CA 1
ATOM 3235 C C . GLU B 2 47 ? 6.51001 -11.10300 20.70698 1.000 32.49765 46 GLU D C 1
ATOM 3236 O O . GLU B 2 47 ? 6.17214 -10.16127 19.97630 1.000 34.43971 46 GLU D O 1
ATOM 3242 N N . TRP B 2 48 ? 7.00848 -10.93815 21.92551 1.000 30.72361 47 TRP D N 1
ATOM 3243 C CA . TRP B 2 48 ? 7.24825 -9.59764 22.44686 1.000 29.35629 47 TRP D CA 1
ATOM 3244 C C . TRP B 2 48 ? 8.44334 -8.96984 21.73194 1.000 30.39941 47 TRP D C 1
ATOM 3245 O O . TRP B 2 48 ? 9.51899 -9.57285 21.64598 1.000 31.30293 47 TRP D O 1
ATOM 3256 N N . ILE B 2 49 ? 8.25807 -7.75903 21.20687 1.000 25.93173 48 ILE D N 1
ATOM 3257 C CA . ILE B 2 49 ? 9.34751 -7.04622 20.54961 1.000 28.29149 48 ILE D CA 1
ATOM 3258 C C . ILE B 2 49 ? 10.03928 -6.07376 21.49477 1.000 25.93766 48 ILE D C 1
ATOM 3259 O O . ILE B 2 49 ? 11.25545 -6.16010 21.70534 1.000 28.23870 48 ILE D O 1
ATOM 3264 N N . ALA B 2 50 ? 9.28196 -5.12376 22.04302 1.000 24.58772 49 ALA D N 1
ATOM 3265 C CA . ALA B 2 50 ? 9.86159 -4.07566 22.86838 1.000 26.03295 49 ALA D CA 1
ATOM 3266 C C . ALA B 2 50 ? 8.75182 -3.35691 23.62860 1.000 25.67679 49 ALA D C 1
ATOM 3267 O O . ALA B 2 50 ? 7.58999 -3.33888 23.20443 1.000 26.41709 49 ALA D O 1
ATOM 3269 N N . THR B 2 51 ? 9.13849 -2.74231 24.74477 1.000 24.24024 50 THR D N 1
ATOM 3270 C CA . THR B 2 51 ? 8.25896 -1.92040 25.56494 1.000 23.59540 50 THR D CA 1
ATOM 3271 C C . THR B 2 51 ? 8.95470 -0.59373 25.80939 1.000 26.58837 50 THR D C 1
ATOM 3272 O O . THR B 2 51 ? 10.14826 -0.58536 26.12655 1.000 26.80176 50 THR D O 1
ATOM 3276 N N . ILE B 2 52 ? 8.21594 0.52161 25.68420 1.000 21.09339 51 ILE D N 1
ATOM 3277 C CA . ILE B 2 52 ? 8.77340 1.84673 25.93285 1.000 21.98952 51 ILE D CA 1
ATOM 3278 C C . ILE B 2 52 ? 8.13378 2.41293 27.19088 1.000 26.36620 51 ILE D C 1
ATOM 3279 O O . ILE B 2 52 ? 6.91191 2.34753 27.36843 1.000 25.92429 51 ILE D O 1
ATOM 3284 N N . ASN B 2 53 ? 8.97775 2.90934 28.08076 1.000 26.71854 52 ASN D N 1
ATOM 3285 C CA . ASN B 2 53 ? 8.59818 3.41765 29.38875 1.000 24.15060 52 ASN D CA 1
ATOM 3286 C C . ASN B 2 53 ? 8.05225 4.83483 29.25309 1.000 25.19195 52 ASN D C 1
ATOM 3287 O O . ASN B 2 53 ? 8.16014 5.46815 28.19746 1.000 25.75957 52 ASN D O 1
ATOM 3292 N N . THR B 2 54 ? 7.44945 5.34693 30.33420 1.000 27.65484 53 THR D N 1
ATOM 3293 C CA . THR B 2 54 ? 6.88952 6.69244 30.25027 1.000 24.90670 53 THR D CA 1
ATOM 3294 C C . THR B 2 54 ? 7.97638 7.74535 30.08770 1.000 26.49139 53 THR D C 1
ATOM 3295 O O . THR B 2 54 ? 7.67943 8.86875 29.65555 1.000 29.99855 53 THR D O 1
ATOM 3299 N N . ASP B 2 55 ? 9.22512 7.42110 30.42271 1.000 27.49587 54 ASP D N 1
ATOM 3300 C CA . ASP B 2 55 ? 10.33438 8.35430 30.27401 1.000 31.03960 54 ASP D CA 1
ATOM 3301 C C . ASP B 2 55 ? 11.10100 8.16344 28.97139 1.000 29.44522 54 ASP D C 1
ATOM 3302 O O . ASP B 2 55 ? 12.18927 8.72223 28.82217 1.000 32.34900 54 ASP D O 1
ATOM 3307 N N . GLY B 2 56 ? 10.58034 7.37262 28.04553 1.000 30.03715 55 GLY D N 1
ATOM 3308 C CA . GLY B 2 56 ? 11.23659 7.16420 26.76577 1.000 26.59459 55 GLY D CA 1
ATOM 3309 C C . GLY B 2 56 ? 12.31458 6.09722 26.76258 1.000 29.93707 55 GLY D C 1
ATOM 3310 O O . GLY B 2 56 ? 12.76276 5.69086 25.67881 1.000 30.26231 55 GLY D O 1
ATOM 3311 N N . SER B 2 57 ? 12.76174 5.64518 27.93339 1.000 31.38366 56 SER D N 1
ATOM 3312 C CA . SER B 2 57 ? 13.64242 4.48930 27.97696 1.000 29.58647 56 SER D CA 1
ATOM 3313 C C . SER B 2 57 ? 12.88322 3.26133 27.48244 1.000 27.76805 56 SER D C 1
ATOM 3314 O O . SER B 2 57 ? 11.65818 3.25002 27.41098 1.000 27.83425 56 SER D O 1
ATOM 3317 N N . THR B 2 58 ? 13.62473 2.22089 27.11869 1.000 27.49886 57 THR D N 1
ATOM 3318 C CA . THR B 2 58 ? 13.02302 1.05882 26.48387 1.000 30.17909 57 THR D CA 1
ATOM 3319 C C . THR B 2 58 ? 13.51706 -0.22743 27.12074 1.000 29.10993 57 THR D C 1
ATOM 3320 O O . THR B 2 58 ? 14.58056 -0.28935 27.74694 1.000 28.60659 57 THR D O 1
ATOM 3324 N N . MET B 2 59 ? 12.71354 -1.26349 26.94844 1.000 28.00414 58 MET D N 1
ATOM 3325 C CA . MET B 2 59 ? 13.12137 -2.61494 27.26379 1.000 30.28789 58 MET D CA 1
ATOM 3326 C C . MET B 2 59 ? 12.83535 -3.44336 26.01294 1.000 27.36477 58 MET D C 1
ATOM 3327 O O . MET B 2 59 ? 11.75039 -3.33835 25.43900 1.000 28.44543 58 MET D O 1
ATOM 3332 N N . ARG B 2 60 ? 13.80583 -4.22510 25.55374 1.000 31.02448 59 ARG D N 1
ATOM 3333 C CA . ARG B 2 60 ? 13.65617 -4.86146 24.25135 1.000 30.17234 59 ARG D CA 1
ATOM 3334 C C . ARG B 2 60 ? 14.32407 -6.22745 24.20217 1.000 33.60331 59 ARG D C 1
ATOM 3335 O O . ARG B 2 60 ? 15.24114 -6.52942 24.96902 1.000 33.22256 59 ARG D O 1
ATOM 3343 N N . ASP B 2 61 ? 13.81344 -7.05510 23.29414 1.000 32.49956 60 ASP D N 1
ATOM 3344 C CA . ASP B 2 61 ? 14.45711 -8.31433 22.95015 1.000 34.72876 60 ASP D CA 1
ATOM 3345 C C . ASP B 2 61 ? 15.69878 -8.02633 22.11564 1.000 39.20894 60 ASP D C 1
ATOM 3346 O O . ASP B 2 61 ? 15.64525 -7.26697 21.14346 1.000 37.33679 60 ASP D O 1
ATOM 3351 N N . ASP B 2 62 ? 16.82442 -8.62063 22.49774 1.000 37.49857 61 ASP D N 1
ATOM 3352 C CA . ASP B 2 62 ? 18.08221 -8.30526 21.83311 1.000 38.11965 61 ASP D CA 1
ATOM 3353 C C . ASP B 2 62 ? 18.28450 -9.08005 20.53846 1.000 40.50213 61 ASP D C 1
ATOM 3354 O O . ASP B 2 62 ? 19.27610 -8.84488 19.84937 1.000 41.11218 61 ASP D O 1
ATOM 3359 N N . SER B 2 63 ? 17.36929 -9.97955 20.17741 1.000 40.50861 62 SER D N 1
ATOM 3360 C CA . SER B 2 63 ? 17.39683 -10.52816 18.82876 1.000 44.40174 62 SER D CA 1
ATOM 3361 C C . SER B 2 63 ? 16.82245 -9.54048 17.80253 1.000 45.52728 62 SER D C 1
ATOM 3362 O O . SER B 2 63 ? 17.26231 -9.53053 16.64566 1.000 46.31721 62 SER D O 1
ATOM 3365 N N . THR B 2 64 ? 15.87954 -8.67914 18.21349 1.000 46.24938 63 THR D N 1
ATOM 3366 C CA . THR B 2 64 ? 15.39710 -7.54150 17.42129 1.000 43.98258 63 THR D CA 1
ATOM 3367 C C . THR B 2 64 ? 16.35228 -6.33482 17.48309 1.000 49.53075 63 THR D C 1
ATOM 3368 O O . THR B 2 64 ? 15.98255 -5.23557 17.03656 1.000 46.39285 63 THR D O 1
ATOM 3372 N N . LYS B 2 65 ? 17.56652 -6.53912 18.01201 1.000 51.17817 64 LYS D N 1
ATOM 3373 C CA . LYS B 2 65 ? 18.47595 -5.45136 18.36715 1.000 53.63753 64 LYS D CA 1
ATOM 3374 C C . LYS B 2 65 ? 18.92466 -4.67102 17.14506 1.000 47.90742 64 LYS D C 1
ATOM 3375 O O . LYS B 2 65 ? 19.51272 -5.22554 16.20927 1.000 55.82323 64 LYS D O 1
ATOM 3377 N N . GLY B 2 66 ? 18.68815 -3.38155 17.18263 1.000 52.26502 65 GLY D N 1
ATOM 3378 C CA . GLY B 2 66 ? 19.10904 -2.50517 16.12093 1.000 48.97189 65 GLY D CA 1
ATOM 3379 C C . GLY B 2 66 ? 18.11516 -2.44510 15.00772 1.000 49.62521 65 GLY D C 1
ATOM 3380 O O . GLY B 2 66 ? 17.76109 -1.35443 14.56193 1.000 50.90830 65 GLY D O 1
ATOM 3381 N N . ARG B 2 67 ? 17.63209 -3.60933 14.55100 1.000 43.14564 66 ARG D N 1
ATOM 3382 C CA . ARG B 2 67 ? 16.73164 -3.62010 13.40226 1.000 42.01811 66 ARG D CA 1
ATOM 3383 C C . ARG B 2 67 ? 15.36312 -3.04406 13.73417 1.000 40.74799 66 ARG D C 1
ATOM 3384 O O . ARG B 2 67 ? 14.74785 -2.39087 12.88453 1.000 37.24913 66 ARG D O 1
ATOM 3392 N N . PHE B 2 68 ? 14.85003 -3.29562 14.94088 1.000 35.96162 67 PHE D N 1
ATOM 3393 C CA . PHE B 2 68 ? 13.55749 -2.77130 15.36438 1.000 35.47110 67 PHE D CA 1
ATOM 3394 C C . PHE B 2 68 ? 13.78340 -1.72838 16.45745 1.000 36.94603 67 PHE D C 1
ATOM 3395 O O . PHE B 2 68 ? 14.52891 -1.97986 17.40705 1.000 36.02488 67 PHE D O 1
ATOM 3403 N N . THR B 2 69 ? 13.15204 -0.55965 16.32863 1.000 31.25881 68 THR D N 1
ATOM 3404 C CA . THR B 2 69 ? 13.31984 0.50885 17.31184 1.000 31.03741 68 THR D CA 1
ATOM 3405 C C . THR B 2 69 ? 11.95474 1.04508 17.69901 1.000 29.83822 68 THR D C 1
ATOM 3406 O O . THR B 2 69 ? 11.22787 1.55706 16.84169 1.000 30.78591 68 THR D O 1
ATOM 3410 N N . ILE B 2 70 ? 11.61572 0.96532 18.99937 1.000 25.16549 69 ILE D N 1
ATOM 3411 C CA . ILE B 2 70 ? 10.37261 1.54005 19.49727 1.000 26.49327 69 ILE D CA 1
ATOM 3412 C C . ILE B 2 70 ? 10.61513 2.98691 19.91359 1.000 27.93272 69 ILE D C 1
ATOM 3413 O O . ILE B 2 70 ? 11.69269 3.35045 20.40388 1.000 28.86342 69 ILE D O 1
ATOM 3418 N N . SER B 2 71 ? 9.60526 3.82023 19.71001 1.000 26.61462 70 SER D N 1
ATOM 3419 C CA . SER B 2 71 ? 9.65195 5.21975 20.10267 1.000 24.13112 70 SER D CA 1
ATOM 3420 C C . SER B 2 71 ? 8.21389 5.68768 20.24752 1.000 26.79396 70 SER D C 1
ATOM 3421 O O . SER B 2 71 ? 7.27829 5.01890 19.79622 1.000 26.17458 70 SER D O 1
ATOM 3424 N N . ARG B 2 72 ? 8.04113 6.81717 20.93184 1.000 26.47092 71 ARG D N 1
ATOM 3425 C CA . ARG B 2 72 ? 6.72083 7.36158 21.18368 1.000 26.51341 71 ARG D CA 1
ATOM 3426 C C . ARG B 2 72 ? 6.72560 8.86446 20.94329 1.000 26.59510 71 ARG D C 1
ATOM 3427 O O . ARG B 2 72 ? 7.74420 9.53222 21.11587 1.000 27.92931 71 ARG D O 1
ATOM 3435 N N . ASP B 2 73 ? 5.57402 9.38895 20.52350 1.000 27.89470 72 ASP D N 1
ATOM 3436 C CA . ASP B 2 73 ? 5.34417 10.83227 20.42039 1.000 31.52598 72 ASP D CA 1
ATOM 3437 C C . ASP B 2 73 ? 4.07227 11.09824 21.22203 1.000 29.58975 72 ASP D 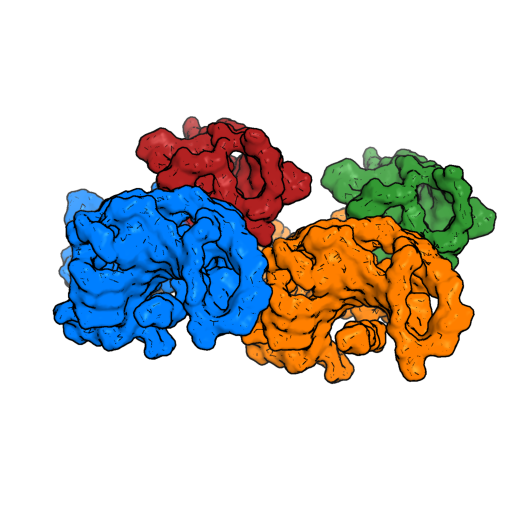C 1
ATOM 3438 O O . ASP B 2 73 ? 2.96302 10.85887 20.73773 1.000 30.76851 72 ASP D O 1
ATOM 3443 N N . ASN B 2 74 ? 4.23976 11.56561 22.46116 1.000 30.22986 73 ASN D N 1
ATOM 3444 C CA . ASN B 2 74 ? 3.09442 11.72452 23.36048 1.000 29.61895 73 ASN D CA 1
ATOM 3445 C C .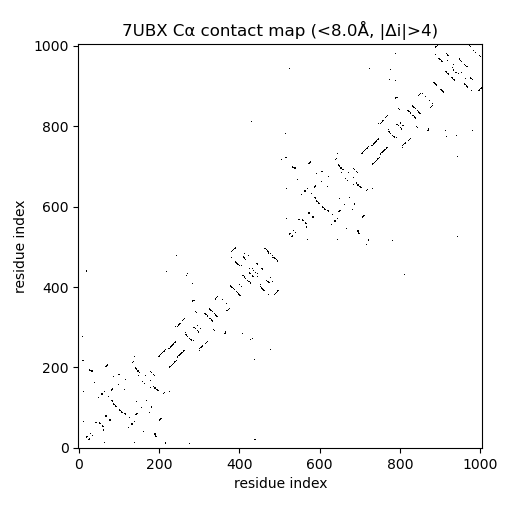 ASN B 2 74 ? 2.10323 12.76602 22.84812 1.000 33.97721 73 ASN D C 1
ATOM 3446 O O . ASN B 2 74 ? 0.88388 12.56766 22.93067 1.000 32.98378 73 ASN D O 1
ATOM 3451 N N . ALA B 2 75 ? 2.60616 13.87730 22.31294 1.000 32.05025 74 ALA D N 1
ATOM 3452 C CA . ALA B 2 75 ? 1.72113 14.91172 21.77681 1.000 33.22760 74 ALA D CA 1
ATOM 3453 C C . ALA B 2 75 ? 0.84385 14.39635 20.63770 1.000 32.56032 74 ALA D C 1
ATOM 3454 O O . ALA B 2 75 ? -0.27404 14.88647 20.45317 1.000 37.44649 74 ALA D O 1
ATOM 3456 N N . LYS B 2 76 ? 1.33197 13.44187 19.84488 1.000 33.44389 75 LYS D N 1
ATOM 3457 C CA . LYS B 2 76 ? 0.54247 12.84548 18.76743 1.000 30.69075 75 LYS D CA 1
ATOM 3458 C C . LYS B 2 76 ? -0.19633 11.58805 19.20661 1.000 31.45319 75 LYS D C 1
ATOM 3459 O O . LYS B 2 76 ? -0.88200 10.96963 18.38159 1.000 31.85910 75 LYS D O 1
ATOM 3465 N N . ASN B 2 77 ? -0.08171 11.20366 20.48292 1.000 31.93731 76 ASN D N 1
ATOM 3466 C CA . ASN B 2 77 ? -0.64713 9.95123 20.99169 1.000 30.08433 76 ASN D CA 1
ATOM 3467 C C . ASN B 2 77 ? -0.33265 8.77131 20.08135 1.000 29.00951 76 ASN D C 1
ATOM 3468 O O . ASN B 2 77 ? -1.21387 7.98207 19.73140 1.000 30.27772 76 ASN D O 1
ATOM 3473 N N . THR B 2 78 ? 0.93338 8.63659 19.71131 1.000 30.33269 77 THR D N 1
ATOM 3474 C CA . THR B 2 78 ? 1.31963 7.64125 18.72062 1.000 27.82569 77 THR D CA 1
ATOM 3475 C C . THR B 2 78 ? 2.56596 6.89690 19.17165 1.000 30.43025 77 THR D C 1
ATOM 3476 O O . THR B 2 78 ? 3.51606 7.49044 19.69626 1.000 28.57208 77 THR D O 1
ATOM 3480 N N . LEU B 2 79 ? 2.52192 5.58296 19.00213 1.000 28.99634 78 LEU D N 1
ATOM 3481 C CA . LEU B 2 79 ? 3.65591 4.69844 19.18575 1.000 26.81420 78 LEU D CA 1
ATOM 3482 C C . LEU B 2 79 ? 4.20350 4.33284 17.80841 1.000 29.34552 78 LEU D C 1
ATOM 3483 O O . LEU B 2 79 ? 3.43112 4.14344 16.86542 1.000 27.25999 78 LEU D O 1
ATOM 3488 N N . TYR B 2 80 ? 5.52434 4.19862 17.70528 1.000 26.63782 79 TYR D N 1
ATOM 3489 C CA . TYR B 2 80 ? 6.18091 3.87679 16.44266 1.000 30.03274 79 TYR D CA 1
ATOM 3490 C C . TYR B 2 80 ? 7.04838 2.63726 16.59453 1.000 28.17831 79 TYR D C 1
ATOM 3491 O O . TYR B 2 80 ? 7.61895 2.38666 17.65928 1.000 26.35215 79 TYR D O 1
ATOM 3500 N N . LEU B 2 81 ? 7.19117 1.89093 15.49777 1.000 28.52154 80 LEU D N 1
ATOM 3501 C CA . LEU B 2 81 ? 8.17063 0.81727 15.42192 1.000 25.40226 80 LEU D CA 1
ATOM 3502 C C . LEU B 2 81 ? 8.88243 0.97667 14.09392 1.000 30.05567 80 LEU D C 1
ATOM 3503 O O . LEU B 2 81 ? 8.28136 0.74524 13.04172 1.000 28.03665 80 LEU D O 1
ATOM 3508 N N . GLN B 2 82 ? 10.13560 1.40168 14.14184 1.000 28.21511 81 GLN D N 1
ATOM 3509 C CA . GLN B 2 82 ? 10.95374 1.47158 12.94242 1.000 33.37472 81 GLN D CA 1
ATOM 3510 C C . GLN B 2 82 ? 11.57924 0.10928 12.69923 1.000 35.18080 81 GLN D C 1
ATOM 3511 O O . GLN B 2 82 ? 12.19881 -0.46508 13.60079 1.000 33.24944 81 GLN D O 1
ATOM 3517 N N . MET B 2 83 ? 11.39986 -0.41212 11.48846 1.000 36.82209 82 MET D N 1
ATOM 3518 C CA . MET B 2 83 ? 11.93443 -1.70986 11.11240 1.000 34.97996 82 MET D CA 1
ATOM 3519 C C . MET B 2 83 ? 12.88944 -1.52455 9.94276 1.000 39.30497 82 MET D C 1
ATOM 3520 O O . MET B 2 83 ? 12.61977 -0.73913 9.02520 1.000 37.78462 82 MET D O 1
ATOM 3525 N N . THR B 2 84 ? 14.00378 -2.24856 9.99458 1.000 38.56960 83 THR D N 1
ATOM 3526 C CA . THR B 2 84 ? 15.14044 -2.08372 9.09536 1.000 41.02625 83 THR D CA 1
ATOM 3527 C C . THR B 2 84 ? 15.59492 -3.45870 8.62043 1.000 42.11371 83 THR D C 1
ATOM 3528 O O . THR B 2 84 ? 15.50283 -4.43378 9.37033 1.000 36.41994 83 THR D O 1
ATOM 3532 N N . SER B 2 85 ? 16.03941 -3.55209 7.36577 1.000 40.71657 84 SER D N 1
ATOM 3533 C CA . SER B 2 85 ? 16.54907 -4.80718 6.80186 1.000 39.37421 84 SER D CA 1
ATOM 3534 C C . SER B 2 85 ? 15.56581 -5.95763 7.00521 1.000 43.17987 84 SER D C 1
ATOM 3535 O O . SER B 2 85 ? 15.88759 -6.99064 7.60273 1.000 43.43507 84 SER D O 1
ATOM 3538 N N . LEU B 2 86 ? 14.34573 -5.77131 6.51617 1.000 41.04183 85 LEU D N 1
ATOM 3539 C CA . LEU B 2 86 ? 13.35571 -6.81704 6.72597 1.000 43.89110 85 LEU D CA 1
ATOM 3540 C C . LEU B 2 86 ? 13.70568 -8.07934 5.93811 1.000 46.50164 85 LEU D C 1
ATOM 3541 O O . LEU B 2 86 ? 14.38815 -8.04405 4.90557 1.000 46.86799 85 LEU D O 1
ATOM 3546 N N . LYS B 2 87 ? 13.23938 -9.20349 6.46319 1.000 43.23967 86 LYS D N 1
ATOM 3547 C CA . LYS B 2 87 ? 13.53095 -10.53168 5.95655 1.000 45.20414 86 LYS D CA 1
ATOM 3548 C C . LYS B 2 87 ? 12.25076 -11.34305 6.00224 1.000 45.92688 86 LYS D C 1
ATOM 3549 O O . LYS B 2 87 ? 11.32166 -11.00651 6.74803 1.000 46.60897 86 LYS D O 1
ATOM 3551 N N . PRO B 2 88 ? 12.14280 -12.40380 5.19322 1.000 48.04423 87 PRO D N 1
ATOM 3552 C CA . PRO B 2 88 ? 10.87918 -13.16381 5.14854 1.000 41.11109 87 PRO D CA 1
ATOM 3553 C C . PRO B 2 88 ? 10.41788 -13.69276 6.49072 1.000 45.13007 87 PRO D C 1
ATOM 3554 O O . PRO B 2 88 ? 9.20698 -13.82004 6.71590 1.000 46.57372 87 PRO D O 1
ATOM 3558 N N . GLU B 2 89 ? 11.34485 -14.00924 7.39455 1.000 43.09449 88 GLU D N 1
ATOM 3559 C CA . GLU B 2 89 ? 10.99502 -14.49987 8.72170 1.000 46.47477 88 GLU D CA 1
ATOM 3560 C C . GLU B 2 89 ? 10.30854 -13.44640 9.58663 1.000 41.31326 88 GLU D C 1
ATOM 3561 O O . GLU B 2 89 ? 9.71048 -13.81021 10.60384 1.000 45.12665 88 GLU D O 1
ATOM 3567 N N . ASP B 2 90 ? 10.38023 -12.17047 9.19988 1.000 44.55593 89 ASP D N 1
ATOM 3568 C CA . ASP B 2 90 ? 9.71036 -11.06763 9.88551 1.000 41.97480 89 ASP D CA 1
ATOM 3569 C C . ASP B 2 90 ? 8.22434 -10.96020 9.54330 1.000 45.86895 89 ASP D C 1
ATOM 3570 O O . ASP B 2 90 ? 7.50513 -10.17655 10.18286 1.000 40.29113 89 ASP D O 1
ATOM 3575 N N . THR B 2 91 ? 7.74824 -11.72124 8.56149 1.000 43.17045 90 THR D N 1
ATOM 3576 C CA . THR B 2 91 ? 6.34094 -11.69299 8.18772 1.000 40.01724 90 THR D CA 1
ATOM 3577 C C . THR B 2 91 ? 5.46785 -12.08642 9.36979 1.000 42.39537 90 THR D C 1
ATOM 3578 O O . THR B 2 91 ? 5.58750 -13.19398 9.90376 1.000 39.44510 90 THR D O 1
ATOM 3582 N N . ALA B 2 92 ? 4.59326 -11.17322 9.78489 1.000 37.03420 91 ALA D N 1
ATOM 3583 C CA . ALA B 2 92 ? 3.66651 -11.43329 10.87490 1.000 40.80233 91 ALA D CA 1
ATOM 3584 C C . ALA B 2 92 ? 2.67141 -10.28893 10.92182 1.000 35.58197 91 ALA D C 1
ATOM 3585 O O . ALA B 2 92 ? 2.78917 -9.30996 10.18603 1.000 36.32894 91 ALA D O 1
ATOM 3587 N N . LEU B 2 93 ? 1.68411 -10.43791 11.79248 1.000 37.02815 92 LEU D N 1
ATOM 3588 C CA . LEU B 2 93 ? 0.81307 -9.34155 12.17147 1.000 33.94692 92 LEU D CA 1
ATOM 3589 C C . LEU B 2 93 ? 1.46625 -8.61288 13.34405 1.000 36.09049 92 LEU D C 1
ATOM 3590 O O . LEU B 2 93 ? 1.67516 -9.20298 14.40482 1.000 38.04338 92 LEU D O 1
ATOM 3595 N N . TYR B 2 94 ? 1.79143 -7.33858 13.15801 1.000 34.49420 93 TYR D N 1
ATOM 3596 C CA . TYR B 2 94 ? 2.39276 -6.51968 14.20583 1.000 32.73266 93 TYR D CA 1
ATOM 3597 C C . TYR B 2 94 ? 1.30725 -5.69951 14.88190 1.000 31.96336 93 TYR D C 1
ATOM 3598 O O . TYR B 2 94 ? 0.49892 -5.06778 14.20591 1.000 31.76174 93 TYR D O 1
ATOM 3607 N N . TYR B 2 95 ? 1.29022 -5.70271 16.21048 1.000 32.02728 94 TYR D N 1
ATOM 3608 C CA . TYR B 2 95 ? 0.27599 -4.94038 16.91975 1.000 30.00244 94 TYR D CA 1
ATOM 3609 C C . TYR B 2 95 ? 0.82003 -4.35161 18.20439 1.000 30.34050 94 TYR D C 1
ATOM 3610 O O . TYR B 2 95 ? 1.82624 -4.79235 18.75367 1.000 28.38245 94 TYR D O 1
ATOM 3619 N N . CYS B 2 96 ? 0.13797 -3.30031 18.62586 1.000 28.71621 95 CYS D N 1
ATOM 3620 C CA . CYS B 2 96 ? 0.45895 -2.53274 19.81324 1.000 29.95729 95 CYS D CA 1
ATOM 3621 C C . CYS B 2 96 ? -0.39633 -2.99810 20.97689 1.000 31.03425 95 CYS D C 1
ATOM 3622 O O . CYS B 2 96 ? -1.56766 -3.32304 20.79725 1.000 31.61439 95 CYS D O 1
ATOM 3625 N N . ALA B 2 97 ? 0.18680 -2.99845 22.16898 1.000 28.76203 96 ALA D N 1
ATOM 3626 C CA . ALA B 2 97 ? -0.56006 -3.34523 23.36628 1.000 31.86883 96 ALA D CA 1
ATOM 3627 C C . ALA B 2 97 ? -0.26491 -2.31065 24.43298 1.000 30.23412 96 ALA D C 1
ATOM 3628 O O . ALA B 2 97 ? 0.85394 -1.80496 24.51595 1.000 29.11019 96 ALA D O 1
ATOM 3630 N N . ARG B 2 98 ? -1.27237 -1.99038 25.24055 1.000 31.07455 97 ARG D N 1
ATOM 3631 C CA . ARG B 2 98 ? -1.06200 -1.03822 26.31357 1.000 28.60059 97 ARG D CA 1
ATOM 3632 C C . ARG B 2 98 ? -0.37201 -1.75068 27.46914 1.000 32.54483 97 ARG D C 1
ATOM 3633 O O . ARG B 2 98 ? -0.67603 -2.90805 27.76866 1.000 32.53232 97 ARG D O 1
ATOM 3641 N N . GLY B 2 99 ? 0.56242 -1.06500 28.11147 1.000 29.05224 98 GLY D N 1
ATOM 3642 C CA . GLY B 2 99 ? 1.25187 -1.65342 29.23985 1.000 28.69391 98 GLY D CA 1
ATOM 3643 C C . GLY B 2 99 ? 2.47241 -2.42885 28.79909 1.000 26.47876 98 GLY D C 1
ATOM 3644 O O . GLY B 2 99 ? 2.94489 -2.32526 27.66608 1.000 27.96147 98 GLY D O 1
ATOM 3645 N N . ARG B 2 100 ? 3.01980 -3.20087 29.73415 1.000 25.72999 99 ARG D N 1
ATOM 3646 C CA . ARG B 2 100 ? 4.19396 -4.02530 29.46702 1.000 29.20653 99 ARG D CA 1
ATOM 3647 C C . ARG B 2 100 ? 3.73324 -5.47947 29.41929 1.000 29.87405 99 ARG D C 1
ATOM 3648 O O . ARG B 2 100 ? 3.55138 -6.10622 30.47003 1.000 29.00876 99 ARG D O 1
ATOM 3656 N N . VAL B 2 101 ? 3.53510 -6.01794 28.21171 1.000 27.80538 100 VAL D N 1
ATOM 3657 C CA . VAL B 2 101 ? 3.00034 -7.36695 28.05857 1.000 28.09687 100 VAL D CA 1
ATOM 3658 C C . VAL B 2 101 ? 4.01317 -8.20838 27.28970 1.000 28.75975 100 VAL D C 1
ATOM 3659 O O . VAL B 2 101 ? 4.35213 -7.92897 26.12849 1.000 27.99184 100 VAL D O 1
ATOM 3663 N N . ILE B 2 102 ? 4.51711 -9.24366 27.96422 1.000 30.31544 101 ILE D N 1
ATOM 3664 C CA . ILE B 2 102 ? 5.62875 -10.04319 27.47718 1.000 29.27931 101 ILE D CA 1
ATOM 3665 C C . ILE B 2 102 ? 5.30135 -11.52837 27.45783 1.000 27.56254 101 ILE D C 1
ATOM 3666 O O . ILE B 2 102 ? 5.59679 -12.21403 26.47120 1.000 28.77241 101 ILE D O 1
ATOM 3671 N N . SER B 2 103 ? 4.72548 -12.05895 28.54588 1.000 27.49725 102 SER D N 1
ATOM 3672 C CA . SER B 2 103 ? 4.33696 -13.45540 28.56258 1.000 30.04367 102 SER D CA 1
ATOM 3673 C C . SER B 2 103 ? 3.16211 -13.67887 27.61855 1.000 34.51985 102 SER D C 1
ATOM 3674 O O . SER B 2 103 ? 2.42656 -12.74861 27.27063 1.000 32.14743 102 SER D O 1
ATOM 3677 N N . ALA B 2 104 ? 2.98765 -14.93684 27.20074 1.000 34.60351 103 ALA D N 1
ATOM 3678 C CA . ALA B 2 104 ? 1.90486 -15.25863 26.28073 1.000 35.00261 103 ALA D CA 1
ATOM 3679 C C . ALA B 2 104 ? 0.55901 -14.88755 26.88180 1.000 35.95439 103 ALA D C 1
ATOM 3680 O O . ALA B 2 104 ? -0.27255 -14.25369 26.22511 1.000 37.17835 103 ALA D O 1
ATOM 3682 N N . SER B 2 105 ? 0.32700 -15.25696 28.14020 1.000 34.07460 104 SER D N 1
ATOM 3683 C CA . SER B 2 105 ? -0.96664 -14.96248 28.73773 1.000 36.30932 104 SER D CA 1
ATOM 3684 C C . SER B 2 105 ? -1.19040 -13.46231 28.85029 1.000 32.76948 104 SER D C 1
ATOM 3685 O O . SER B 2 105 ? -2.28886 -12.97704 28.56688 1.000 35.34073 104 SER D O 1
ATOM 3688 N N . ALA B 2 106 ? -0.16655 -12.71299 29.28185 1.000 31.85659 105 ALA D N 1
ATOM 3689 C CA . ALA B 2 106 ? -0.30124 -11.25898 29.37432 1.000 32.59311 105 ALA D CA 1
ATOM 3690 C C . ALA B 2 106 ? -0.59533 -10.64106 28.01185 1.000 32.80862 105 ALA D C 1
ATOM 3691 O O . ALA B 2 106 ? -1.41609 -9.71944 27.90002 1.000 34.75415 105 ALA D O 1
ATOM 3693 N N . ILE B 2 107 ? 0.07712 -11.12186 26.96644 1.000 30.36392 106 ILE D N 1
ATOM 3694 C CA . ILE B 2 107 ? -0.19945 -10.61339 25.62779 1.000 33.61064 106 ILE D CA 1
ATOM 3695 C C . ILE B 2 107 ? -1.62018 -10.95730 25.20998 1.000 35.36022 106 ILE D C 1
ATOM 3696 O O . ILE B 2 107 ? -2.35645 -10.09615 24.71625 1.000 32.01390 106 ILE D O 1
ATOM 3701 N N . ARG B 2 108 ? -2.03362 -12.22508 25.39050 1.000 35.34113 107 ARG D N 1
ATOM 3702 C CA . ARG B 2 108 ? -3.38189 -12.57970 24.94460 1.000 35.68849 107 ARG D CA 1
ATOM 3703 C C . ARG B 2 108 ? -4.47158 -11.87765 25.73575 1.000 34.65626 107 ARG D C 1
ATOM 3704 O O . ARG B 2 108 ? -5.57468 -11.71784 25.20895 1.000 39.26514 107 ARG D O 1
ATOM 3712 N N . GLY B 2 109 ? -4.20134 -11.45604 26.96732 1.000 34.27101 108 GLY D N 1
ATOM 3713 C CA . GLY B 2 109 ? -5.14618 -10.67334 27.73851 1.000 34.75298 108 GLY D CA 1
ATOM 3714 C C . GLY B 2 109 ? -4.98216 -9.16582 27.65722 1.000 36.50096 108 GLY D C 1
ATOM 3715 O O . GLY B 2 109 ? -5.60077 -8.43863 28.44831 1.000 35.97816 108 GLY D O 1
ATOM 3716 N N . ALA B 2 110 ? -4.18380 -8.66587 26.71280 1.000 34.37921 109 ALA D N 1
ATOM 3717 C CA . ALA B 2 110 ? -3.80068 -7.26370 26.70857 1.000 32.40310 109 ALA D CA 1
ATOM 3718 C C . ALA B 2 110 ? -4.88864 -6.39568 26.07788 1.000 31.68087 109 ALA D C 1
ATOM 3719 O O . ALA B 2 110 ? -5.77013 -6.86802 25.35825 1.000 33.22808 109 ALA D O 1
ATOM 3721 N N . VAL B 2 111 ? -4.83043 -5.10674 26.37776 1.000 32.75504 110 VAL D N 1
ATOM 3722 C CA . VAL B 2 111 ? -5.57025 -4.12844 25.59421 1.000 29.68313 110 VAL D CA 1
ATOM 3723 C C . VAL B 2 111 ? -4.71310 -3.85241 24.37153 1.000 31.65857 110 VAL D C 1
ATOM 3724 O O . VAL B 2 111 ? -3.56662 -3.41278 24.50031 1.000 32.15662 110 VAL D O 1
ATOM 3728 N N . ARG B 2 112 ? -5.24085 -4.16201 23.19253 1.000 30.13917 111 ARG D N 1
ATOM 3729 C CA . ARG B 2 112 ? -4.41292 -4.17845 21.99915 1.000 32.56240 111 ARG D CA 1
ATOM 3730 C C . ARG B 2 112 ? -5.21874 -3.73408 20.78939 1.000 33.27924 111 ARG D C 1
ATOM 3731 O O . ARG B 2 112 ? -6.45142 -3.75596 20.79131 1.000 33.84388 111 ARG D O 1
ATOM 3739 N N . GLY B 2 113 ? -4.49780 -3.34955 19.74181 1.000 31.00584 112 GLY D N 1
ATOM 3740 C CA . GLY B 2 113 ? -5.11813 -3.00759 18.49117 1.000 32.19392 112 GLY D CA 1
ATOM 3741 C C . GLY B 2 113 ? -5.23781 -4.22491 17.59808 1.000 36.11794 112 GLY D C 1
ATOM 3742 O O . GLY B 2 113 ? -4.67544 -5.29242 17.87991 1.000 38.03813 112 GLY D O 1
ATOM 3743 N N . PRO B 2 114 ? -5.98483 -4.08199 16.49769 1.000 35.57517 113 PRO D N 1
ATOM 3744 C CA . PRO B 2 114 ? -6.17001 -5.21412 15.57314 1.000 36.87391 113 PRO D CA 1
ATOM 3745 C C . PRO B 2 114 ? -4.89243 -5.65022 14.87268 1.000 35.15193 113 PRO D C 1
ATOM 3746 O O . PRO B 2 114 ? -4.83778 -6.78470 14.38293 1.000 36.06617 113 PRO D O 1
ATOM 3750 N N . GLY B 2 115 ? -3.88632 -4.78236 14.77781 1.000 33.79359 114 GLY D N 1
ATOM 3751 C CA . GLY B 2 115 ? -2.62318 -5.09415 14.14964 1.000 34.27853 114 GLY D CA 1
ATOM 3752 C C . GLY B 2 115 ? -2.52636 -4.54343 12.73585 1.000 38.11444 114 GLY D C 1
ATOM 3753 O O . GLY B 2 115 ? -3.51781 -4.15043 12.11648 1.000 36.26330 114 GLY D O 1
ATOM 3754 N N . THR B 2 116 ? -1.29492 -4.51298 12.21947 1.000 36.35115 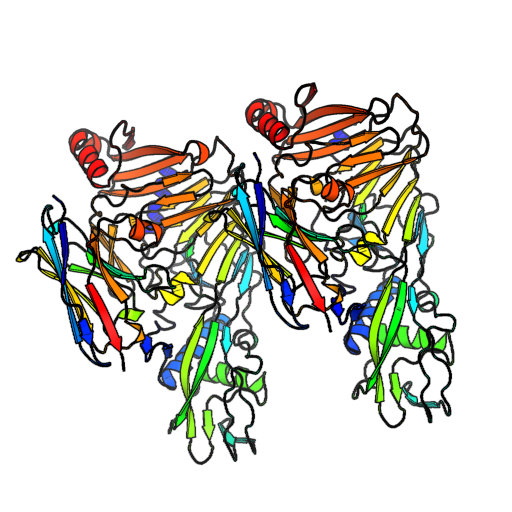115 THR D N 1
ATOM 3755 C CA . THR B 2 116 ? -1.03268 -4.18668 10.81929 1.000 35.34313 115 THR D CA 1
ATOM 3756 C C . THR B 2 116 ? -0.13634 -5.27081 10.23082 1.000 36.72647 115 THR D C 1
ATOM 3757 O O . THR B 2 116 ? 0.89712 -5.62491 10.81591 1.000 35.47157 115 THR D O 1
ATOM 3761 N N . GLN B 2 117 ? -0.55830 -5.83789 9.10300 1.000 37.62500 116 GLN D N 1
ATOM 3762 C CA . GLN B 2 117 ? 0.13618 -6.99204 8.55717 1.000 37.87440 116 GLN D CA 1
ATOM 3763 C C . GLN B 2 117 ? 1.38966 -6.53744 7.82649 1.000 35.79249 116 GLN D C 1
ATOM 3764 O O . GLN B 2 117 ? 1.35456 -5.58783 7.03961 1.000 36.14503 116 GLN D O 1
ATOM 3770 N N . VAL B 2 118 ? 2.49648 -7.22407 8.08360 1.000 37.44688 117 VAL D N 1
ATOM 3771 C CA . VAL B 2 118 ? 3.75930 -6.96888 7.41253 1.000 38.01779 117 VAL D CA 1
ATOM 3772 C C . VAL B 2 118 ? 4.15303 -8.25545 6.70563 1.000 37.99760 117 VAL D C 1
ATOM 3773 O O . VAL B 2 118 ? 4.27541 -9.30535 7.34443 1.000 37.48706 117 VAL D O 1
ATOM 3777 N N . THR B 2 119 ? 4.32103 -8.18618 5.39230 1.000 38.79148 118 THR D N 1
ATOM 3778 C CA . THR B 2 119 ? 4.64389 -9.36924 4.59483 1.000 42.34579 118 THR D CA 1
ATOM 3779 C C . THR B 2 119 ? 5.91031 -9.10901 3.79570 1.000 38.15329 118 THR D C 1
ATOM 3780 O O . THR B 2 119 ? 5.95941 -8.17432 2.99352 1.000 43.84672 118 THR D O 1
ATOM 3784 N N . VAL B 2 120 ? 6.94208 -9.91574 4.04810 1.000 44.04499 119 VAL D N 1
ATOM 3785 C CA . VAL B 2 120 ? 8.21592 -9.84933 3.34314 1.000 40.66194 119 VAL D CA 1
ATOM 3786 C C . VAL B 2 120 ? 8.39368 -11.18718 2.63696 1.000 43.37560 119 VAL D C 1
ATOM 3787 O O . VAL B 2 120 ? 8.30694 -12.24708 3.27071 1.000 45.23980 119 VAL D O 1
ATOM 3791 N N . SER B 2 121 ? 8.62099 -11.15525 1.33649 1.000 39.81581 120 SER D N 1
ATOM 3792 C CA . SER B 2 121 ? 8.68883 -12.43150 0.63912 1.000 44.73422 120 SER D CA 1
ATOM 3793 C C . SER B 2 121 ? 9.57643 -12.32028 -0.58715 1.000 44.01946 120 SER D C 1
ATOM 3794 O O . SER B 2 121 ? 9.88904 -11.22152 -1.05982 1.000 43.48601 120 SER D O 1
ATOM 3797 N N . SER B 2 122 ? 9.98391 -13.49450 -1.07718 1.000 42.48283 121 SER D N 1
ATOM 3798 C CA . SER B 2 122 ? 10.82565 -13.65213 -2.25667 1.000 43.60541 121 SER D CA 1
ATOM 3799 C C . SER B 2 122 ? 9.98043 -14.12629 -3.43117 1.000 38.88185 121 SER D C 1
ATOM 3800 O O . SER B 2 122 ? 8.80420 -13.76839 -3.52428 1.000 40.76502 121 SER D O 1
ATOM 3803 N N . THR C 1 9 ? 14.14470 28.80832 54.03428 1.000 71.70709 1080 THR B N 1
ATOM 3804 C CA . THR C 1 9 ? 13.34397 28.46191 52.86717 1.000 68.71398 1080 THR B CA 1
ATOM 3805 C C . THR C 1 9 ? 13.49691 29.52363 51.77100 1.000 65.59110 1080 THR B C 1
ATOM 3806 O O . THR C 1 9 ? 14.27740 29.35027 50.83918 1.000 68.33666 1080 THR B O 1
ATOM 3810 N N . VAL C 1 10 ? 12.75765 30.62654 51.90549 1.000 65.72028 1081 VAL B N 1
ATOM 3811 C CA . VAL C 1 10 ? 12.79832 31.70137 50.91372 1.000 66.06164 1081 VAL B CA 1
ATOM 3812 C C . VAL C 1 10 ? 14.22376 32.20587 50.72344 1.000 67.88465 1081 VAL B C 1
ATOM 3813 O O . VAL C 1 10 ? 14.65806 32.48428 49.59761 1.000 65.01129 1081 VAL B O 1
ATOM 3817 N N . ALA C 1 11 ? 14.97460 32.33103 51.82236 1.000 69.12179 1082 ALA B N 1
ATOM 3818 C CA . ALA C 1 11 ? 16.31026 32.91367 51.74735 1.000 69.41264 1082 ALA B CA 1
ATOM 3819 C C . ALA C 1 11 ? 17.29991 31.97947 51.06068 1.000 68.86696 1082 ALA B C 1
ATOM 3820 O O . ALA C 1 11 ? 18.22236 32.44715 50.38316 1.000 69.31983 1082 ALA B O 1
ATOM 3822 N N . SER C 1 12 ? 17.13370 30.66641 51.22353 1.000 65.37787 1083 SER B N 1
ATOM 3823 C CA . SER C 1 12 ? 17.99092 29.72947 50.50499 1.000 68.00918 1083 SER B CA 1
ATOM 3824 C C . SER C 1 12 ? 17.78327 29.84251 48.99915 1.000 69.03322 1083 SER B C 1
ATOM 3825 O O . SER C 1 12 ? 18.74299 29.77655 48.22031 1.000 67.26878 1083 SER B O 1
ATOM 3828 N N . ILE C 1 13 ? 16.53571 30.03549 48.57282 1.000 66.50301 1084 ILE B N 1
ATOM 3829 C CA . ILE C 1 13 ? 16.24626 30.13559 47.14772 1.000 63.30001 1084 ILE B CA 1
ATOM 3830 C C . ILE C 1 13 ? 16.90984 31.37099 46.54871 1.000 68.92958 1084 ILE B C 1
ATOM 3831 O O . ILE C 1 13 ? 17.49066 31.31366 45.45554 1.000 68.39194 1084 ILE B O 1
ATOM 3836 N N . VAL C 1 14 ? 16.85589 32.50364 47.25374 1.000 68.84701 1085 VAL B N 1
ATOM 3837 C CA . VAL C 1 14 ? 17.50907 33.69493 46.72142 1.000 69.92202 1085 VAL B CA 1
ATOM 3838 C C . VAL C 1 14 ? 19.02359 33.60342 46.84948 1.000 72.04772 1085 VAL B C 1
ATOM 3839 O O . VAL C 1 14 ? 19.74194 34.31484 46.13454 1.000 74.54649 1085 VAL B O 1
ATOM 3843 N N . GLY C 1 15 ? 19.53033 32.74289 47.73599 1.000 71.46942 1086 GLY B N 1
ATOM 3844 C CA . GLY C 1 15 ? 20.95808 32.47351 47.74952 1.000 72.94275 1086 GLY B CA 1
ATOM 3845 C C . GLY C 1 15 ? 21.42715 31.83725 46.45662 1.000 77.22398 1086 GLY B C 1
ATOM 3846 O O . GLY C 1 15 ? 22.48657 32.18695 45.92811 1.000 83.49926 1086 GLY B O 1
ATOM 3847 N N . ILE C 1 16 ? 20.63693 30.90039 45.92498 1.000 74.94629 1087 ILE B N 1
ATOM 3848 C CA . ILE C 1 16 ? 20.93095 30.31717 44.61581 1.000 76.28714 1087 ILE B CA 1
ATOM 3849 C C . ILE C 1 16 ? 21.01270 31.40110 43.54921 1.000 79.05939 1087 ILE B C 1
ATOM 3850 O O . ILE C 1 16 ? 22.00407 31.49658 42.81387 1.000 80.65950 1087 ILE B O 1
ATOM 3855 N N . GLY C 1 17 ? 19.96976 32.23101 43.44920 1.000 77.33038 1088 GLY B N 1
ATOM 3856 C CA . GLY C 1 17 ? 19.94243 33.25472 42.41504 1.000 78.30853 1088 GLY B CA 1
ATOM 3857 C C . GLY C 1 17 ? 21.14146 34.17896 42.46523 1.000 83.89506 1088 GLY B C 1
ATOM 3858 O O . GLY C 1 17 ? 21.68359 34.56843 41.43014 1.000 85.29711 1088 GLY B O 1
ATOM 3859 N N . ALA C 1 18 ? 21.58095 34.53094 43.67531 1.000 85.51424 1089 ALA B N 1
ATOM 3860 C CA . ALA C 1 18 ? 22.74278 35.39908 43.83865 1.000 88.26969 1089 ALA B CA 1
ATOM 3861 C C . ALA C 1 18 ? 23.96210 34.84839 43.10592 1.000 90.22420 1089 ALA B C 1
ATOM 3862 O O . ALA C 1 18 ? 24.53029 35.51121 42.23051 1.000 92.08960 1089 ALA B O 1
ATOM 3864 N N . GLU C 1 19 ? 24.37025 33.62369 43.44826 1.000 89.73205 1090 GLU B N 1
ATOM 3865 C CA . GLU C 1 19 ? 25.59183 33.06011 42.87985 1.000 93.12743 1090 GLU B CA 1
ATOM 3866 C C . GLU C 1 19 ? 25.48223 32.90818 41.36696 1.000 91.53213 1090 GLU B C 1
ATOM 3867 O O . GLU C 1 19 ? 26.35837 33.36055 40.61953 1.000 92.50981 1090 GLU B O 1
ATOM 3869 N N . VAL C 1 20 ? 24.40193 32.27715 40.89943 1.000 89.43313 1091 VAL B N 1
ATOM 3870 C CA . VAL C 1 20 ? 24.23793 32.00062 39.47271 1.000 88.07396 1091 VAL B CA 1
ATOM 3871 C C . VAL C 1 20 ? 24.32629 33.28589 38.65492 1.000 86.34387 1091 VAL B C 1
ATOM 3872 O O . VAL C 1 20 ? 24.94320 33.31826 37.58205 1.000 83.19560 1091 VAL B O 1
ATOM 3874 N N . THR C 1 21 ? 23.74904 34.37453 39.17007 1.000 87.80471 1092 THR B N 1
ATOM 3875 C CA . THR C 1 21 ? 23.60589 35.59125 38.37342 1.000 87.09439 1092 THR B CA 1
ATOM 3876 C C . THR C 1 21 ? 24.94639 36.28192 38.11164 1.000 88.07104 1092 THR B C 1
ATOM 3877 O O . THR C 1 21 ? 25.12463 36.90597 37.05952 1.000 86.18948 1092 THR B O 1
ATOM 3881 N N . ILE C 1 22 ? 25.90865 36.17184 39.03409 1.000 91.25124 1093 ILE B N 1
ATOM 3882 C CA . ILE C 1 22 ? 27.09625 37.03125 38.98768 1.000 91.09501 1093 ILE B CA 1
ATOM 3883 C C . ILE C 1 22 ? 28.25953 36.52792 38.13008 1.000 86.89677 1093 ILE B C 1
ATOM 3884 O O . ILE C 1 22 ? 29.36652 37.06557 38.23123 1.000 87.41554 1093 ILE B O 1
ATOM 3889 N N . PHE C 1 23 ? 28.05129 35.53898 37.26275 1.000 84.87382 1094 PHE B N 1
ATOM 3890 C CA . PHE C 1 23 ? 29.07612 35.21074 36.27034 1.000 78.34551 1094 PHE B CA 1
ATOM 3891 C C . PHE C 1 23 ? 28.82921 35.84420 34.90744 1.000 72.44563 1094 PHE B C 1
ATOM 3892 O O . PHE C 1 23 ? 27.71482 35.81165 34.37913 1.000 75.49887 1094 PHE B O 1
ATOM 3900 N N . LEU C 1 24 ? 29.90178 36.37583 34.32704 1.000 69.68945 1095 LEU B N 1
ATOM 3901 C CA . LEU C 1 24 ? 29.92945 36.81726 32.93645 1.000 61.90569 1095 LEU B CA 1
ATOM 3902 C C . LEU C 1 24 ? 30.75141 35.82031 32.12114 1.000 58.37411 1095 LEU B C 1
ATOM 3903 O O . LEU C 1 24 ? 31.83906 36.11667 31.62058 1.000 56.74650 1095 LEU B O 1
ATOM 3905 N N . LEU C 1 25 ? 30.21707 34.61689 31.99882 1.000 52.37588 1096 LEU B N 1
ATOM 3906 C CA . LEU C 1 25 ? 30.86202 33.57417 31.21717 1.000 49.29458 1096 LEU B CA 1
ATOM 3907 C C . LEU C 1 25 ? 30.64629 33.81550 29.72119 1.000 45.40251 1096 LEU B C 1
ATOM 3908 O O . LEU C 1 25 ? 29.66785 34.45616 29.32207 1.000 43.66514 1096 LEU B O 1
ATOM 3913 N N . PRO C 1 26 ? 31.55688 33.33762 28.87499 1.000 39.72498 1097 PRO B N 1
ATOM 3914 C CA . PRO C 1 26 ? 31.40814 33.57564 27.43555 1.000 38.77877 1097 PRO B CA 1
ATOM 3915 C C . PRO C 1 26 ? 30.31012 32.70811 26.84831 1.000 35.55098 1097 PRO B C 1
ATOM 3916 O O . PRO C 1 26 ? 29.96649 31.63745 27.36302 1.000 34.54309 1097 PRO B O 1
ATOM 3920 N N . ILE C 1 27 ? 29.75391 33.18923 25.74480 1.000 31.37461 1098 ILE B N 1
ATOM 3921 C CA . ILE C 1 27 ? 28.83382 32.35654 24.98053 1.000 30.07911 1098 ILE B CA 1
ATOM 3922 C C . ILE C 1 27 ? 29.58031 31.17031 24.36391 1.000 30.66424 1098 ILE B C 1
ATOM 3923 O O . ILE C 1 27 ? 30.81232 31.11372 24.31694 1.000 31.34641 1098 ILE B O 1
ATOM 3928 N N . ALA C 1 28 ? 28.80445 30.19267 23.90606 1.000 28.63413 1099 ALA B N 1
ATOM 3929 C CA . ALA C 1 28 ? 29.36675 29.05476 23.20113 1.000 26.22416 1099 ALA B CA 1
ATOM 3930 C C . ALA C 1 28 ? 30.11367 29.52555 21.95664 1.000 30.09449 1099 ALA B C 1
ATOM 3931 O O . ALA C 1 28 ? 29.69142 30.47266 21.29173 1.000 31.40780 1099 ALA B O 1
ATOM 3933 N N . GLY C 1 29 ? 31.23871 28.86903 21.65056 1.000 28.41586 1100 GLY B N 1
ATOM 3934 C CA . GLY C 1 29 ? 31.95782 29.11051 20.41257 1.000 28.11430 1100 GLY B CA 1
ATOM 3935 C C . GLY C 1 29 ? 33.01962 30.19471 20.46399 1.000 30.03388 1100 GLY B C 1
ATOM 3936 O O . GLY C 1 29 ? 33.69339 30.42343 19.45349 1.000 31.93034 1100 GLY B O 1
ATOM 3937 N N . ILE C 1 30 ? 33.19375 30.88050 21.59882 1.000 29.31747 1101 ILE B N 1
ATOM 3938 C CA . ILE C 1 30 ? 34.20508 31.94159 21.63890 1.000 30.28822 1101 ILE B CA 1
ATOM 3939 C C . ILE C 1 30 ? 35.59734 31.35717 21.43698 1.000 33.43828 1101 ILE B C 1
ATOM 3940 O O . ILE C 1 30 ? 36.46440 31.99352 20.82386 1.000 35.72918 1101 ILE B O 1
ATOM 3945 N N . SER C 1 31 ? 35.83261 30.13413 21.91425 1.000 30.94248 1102 SER B N 1
ATOM 3946 C CA . SER C 1 31 ? 37.13269 29.48595 21.76546 1.000 32.72936 1102 SER B CA 1
ATOM 3947 C C . SER C 1 31 ? 37.17528 28.51185 20.60197 1.000 31.90127 1102 SER B C 1
ATOM 3948 O O . SER C 1 31 ? 38.19621 28.41965 19.90424 1.000 35.15184 1102 SER B O 1
ATOM 3951 N N . ALA C 1 32 ? 36.07873 27.80171 20.36131 1.000 28.54445 1103 ALA B N 1
ATOM 3952 C CA . ALA C 1 32 ? 36.03992 26.81317 19.29874 1.000 30.29763 1103 ALA B CA 1
ATOM 3953 C C . ALA C 1 32 ? 35.61829 27.38432 17.95826 1.000 33.76823 1103 ALA B C 1
ATOM 3954 O O . ALA C 1 32 ? 35.82151 26.72281 16.93282 1.000 34.62401 1103 ALA B O 1
ATOM 3956 N N . GLY C 1 33 ? 35.02218 28.56802 17.94337 1.000 30.92681 1104 GLY B N 1
ATOM 3957 C CA . GLY C 1 33 ? 34.49927 29.12969 16.71637 1.000 35.82584 1104 GLY B CA 1
ATOM 3958 C C . GLY C 1 33 ? 32.99329 28.99567 16.67611 1.000 34.09712 1104 GLY B C 1
ATOM 3959 O O . GLY C 1 33 ? 32.43194 28.01840 17.20315 1.000 32.83970 1104 GLY B O 1
ATOM 3960 N N . ILE C 1 34 ? 32.33010 29.98041 16.08675 1.000 29.40183 1105 ILE B N 1
ATOM 3961 C CA . ILE C 1 34 ? 30.90219 29.90826 15.78060 1.000 29.73583 1105 ILE B CA 1
ATOM 3962 C C . ILE C 1 34 ? 30.75873 29.71483 14.27607 1.000 29.58930 1105 ILE B C 1
ATOM 3963 O O . ILE C 1 34 ? 31.34889 30.48769 13.50856 1.000 33.48692 1105 ILE B O 1
ATOM 3968 N N . PRO C 1 35 ? 30.02701 28.70270 13.81079 1.000 28.57466 1106 PRO B N 1
ATOM 3969 C CA . PRO C 1 35 ? 30.00634 28.41069 12.37236 1.000 35.11481 1106 PRO B CA 1
ATOM 3970 C C . PRO C 1 35 ? 29.19209 29.43186 11.59382 1.000 36.36314 1106 PRO B C 1
ATOM 3971 O O . PRO C 1 35 ? 28.35391 30.15528 12.13443 1.000 32.75287 1106 PRO B O 1
ATOM 3975 N N . SER C 1 36 ? 29.42555 29.44771 10.28804 1.000 37.56361 1107 SER B N 1
ATOM 3976 C CA . SER C 1 36 ? 28.69866 30.31800 9.37928 1.000 37.09991 1107 SER B CA 1
ATOM 3977 C C . SER C 1 36 ? 28.02087 29.47430 8.31648 1.000 39.11207 1107 SER B C 1
ATOM 3978 O O . SER C 1 36 ? 28.56340 28.45258 7.88862 1.000 38.11270 1107 SER B O 1
ATOM 3981 N N . LEU C 1 37 ? 26.82391 29.89235 7.91709 1.000 39.33779 1108 LEU B N 1
ATOM 3982 C CA . LEU C 1 37 ? 26.12846 29.26446 6.80509 1.000 41.54965 1108 LEU B CA 1
ATOM 3983 C C . LEU C 1 37 ? 26.70919 29.78283 5.49738 1.000 43.15109 1108 LEU B C 1
ATOM 3984 O O . LEU C 1 37 ? 26.67137 30.98730 5.22658 1.000 43.80346 1108 LEU B O 1
ATOM 3989 N N . VAL C 1 38 ? 27.28046 28.88757 4.70345 1.000 40.83122 1109 VAL B N 1
ATOM 3990 C CA . VAL C 1 38 ? 27.86061 29.24861 3.42017 1.000 42.35058 1109 VAL B CA 1
ATOM 3991 C C . VAL C 1 38 ? 27.34339 28.23596 2.41201 1.000 47.71507 1109 VAL B C 1
ATOM 3992 O O . VAL C 1 38 ? 27.63925 27.04091 2.52746 1.000 44.43497 1109 VAL B O 1
ATOM 3996 N N . ASN C 1 39 ? 26.55354 28.70607 1.44510 1.000 48.44586 1110 ASN B N 1
ATOM 3997 C CA . ASN C 1 39 ? 25.90452 27.84261 0.45531 1.000 47.83946 1110 ASN B CA 1
ATOM 3998 C C . ASN C 1 39 ? 25.16436 26.68226 1.12990 1.000 48.03449 1110 ASN B C 1
ATOM 3999 O O . ASN C 1 39 ? 25.29355 25.51672 0.74531 1.000 49.23974 1110 ASN B O 1
ATOM 4004 N N . ASN C 1 40 ? 24.38664 27.02191 2.16172 1.000 43.19654 1111 ASN B N 1
ATOM 4005 C CA . ASN C 1 40 ? 23.53772 26.07094 2.89686 1.000 48.03057 1111 ASN B CA 1
ATOM 4006 C C . ASN C 1 40 ? 24.32096 24.97204 3.61429 1.000 44.63184 1111 ASN B C 1
ATOM 4007 O O . ASN C 1 40 ? 23.78059 23.89908 3.89156 1.000 41.53793 1111 ASN B O 1
ATOM 4012 N N . GLU C 1 41 ? 25.58420 25.22614 3.93653 1.000 42.66307 1112 GLU B N 1
ATOM 4013 C CA . GLU C 1 41 ? 26.37375 24.34550 4.78746 1.000 40.88515 1112 GLU B CA 1
ATOM 4014 C C . GLU C 1 41 ? 26.93640 25.15974 5.93359 1.000 37.39642 1112 GLU B C 1
ATOM 4015 O O . GLU C 1 41 ? 27.38890 26.29466 5.73171 1.000 39.60736 1112 GLU B O 1
ATOM 4021 N N . LEU C 1 42 ? 26.94000 24.57592 7.12439 1.000 36.73833 1113 LEU B N 1
ATOM 4022 C CA . LEU C 1 42 ? 27.58795 25.23417 8.24621 1.000 35.31814 1113 LEU B CA 1
ATOM 4023 C C . LEU C 1 42 ? 29.08918 25.02095 8.12753 1.000 30.38181 1113 LEU B C 1
ATOM 4024 O O . LEU C 1 42 ? 29.56269 23.88107 8.08388 1.000 30.81924 1113 LEU B O 1
ATOM 4029 N N . ILE C 1 43 ? 29.83023 26.11778 8.07680 1.000 32.13250 1114 ILE B N 1
ATOM 4030 C CA . ILE C 1 43 ? 31.27939 26.09700 7.98050 1.000 32.45739 1114 ILE B CA 1
ATOM 4031 C C . ILE C 1 43 ? 31.82891 26.49659 9.34138 1.000 31.42418 1114 ILE B C 1
ATOM 4032 O O . ILE C 1 43 ? 31.60881 27.62542 9.79339 1.000 32.33523 1114 ILE B O 1
ATOM 4037 N N . LEU C 1 44 ? 32.54263 25.58722 10.00594 1.000 29.75496 1115 LEU B N 1
ATOM 4038 C CA . LEU C 1 44 ? 33.08236 25.97832 11.30573 1.000 28.54118 1115 LEU B CA 1
ATOM 4039 C C . LEU C 1 44 ? 34.35962 26.77834 11.14085 1.000 30.63036 1115 LEU B C 1
ATOM 4040 O O . LEU C 1 44 ? 34.56097 27.77917 11.84036 1.000 27.66721 1115 LEU B O 1
ATOM 4045 N N . HIS C 1 45 ? 35.22764 26.35589 10.21988 1.000 26.80153 1116 HIS B N 1
ATOM 4046 C CA . HIS C 1 45 ? 36.46249 27.06596 9.93422 1.000 29.24323 1116 HIS B CA 1
ATOM 4047 C C . HIS C 1 45 ? 36.78687 26.90106 8.45937 1.000 29.68368 1116 HIS B C 1
ATOM 4048 O O . HIS C 1 45 ? 36.49925 25.86144 7.86324 1.000 27.94049 1116 HIS B O 1
ATOM 4055 N N . ASP C 1 46 ? 37.37531 27.94378 7.87654 1.000 31.14414 1117 ASP B N 1
ATOM 4056 C CA . ASP C 1 46 ? 37.52452 28.01447 6.43140 1.000 32.54198 1117 ASP B CA 1
ATOM 4057 C C . ASP C 1 46 ? 38.92586 28.39140 5.96510 1.000 31.99085 1117 ASP B C 1
ATOM 4058 O O . ASP C 1 46 ? 39.09309 28.71811 4.79016 1.000 31.29240 1117 ASP B O 1
ATOM 4063 N N . LYS C 1 47 ? 39.93132 28.36163 6.84244 1.000 29.74894 1118 LYS B N 1
ATOM 4064 C CA . LYS C 1 47 ? 41.32920 28.50916 6.44733 1.000 30.92526 1118 LYS B CA 1
ATOM 4065 C C . LYS C 1 47 ? 42.13682 27.41676 7.12915 1.000 29.92745 1118 LYS B C 1
ATOM 4066 O O . LYS C 1 47 ? 41.81179 27.01081 8.24960 1.000 30.04023 1118 LYS B O 1
ATOM 4068 N N . ALA C 1 48 ? 43.18129 26.92936 6.44430 1.000 27.55831 1119 ALA B N 1
ATOM 4069 C CA . ALA C 1 48 ? 44.00864 25.86465 7.01241 1.000 26.33627 1119 ALA B CA 1
ATOM 4070 C C . ALA C 1 48 ? 44.48092 26.20596 8.42513 1.000 28.39025 1119 ALA B C 1
ATOM 4071 O O . ALA C 1 48 ? 44.40930 25.37628 9.33981 1.000 25.86789 1119 ALA B O 1
ATOM 4073 N N . THR C 1 49 ? 44.96236 27.42817 8.63519 1.000 27.49692 1120 THR B N 1
ATOM 4074 C CA . THR C 1 49 ? 45.48982 27.74016 9.95897 1.000 28.70553 1120 THR B CA 1
ATOM 4075 C C . THR C 1 49 ? 44.38873 27.73524 11.01552 1.000 28.50261 1120 THR B C 1
ATOM 4076 O O . THR C 1 49 ? 44.63215 27.35498 12.16957 1.000 28.91034 1120 THR B O 1
ATOM 4080 N N . SER C 1 50 ? 43.17694 28.18026 10.66523 1.000 29.62967 1121 SER B N 1
ATOM 4081 C CA . SER C 1 50 ? 42.13947 28.20580 11.69588 1.000 29.02068 1121 SER B CA 1
ATOM 4082 C C . SER C 1 50 ? 41.55656 26.82031 11.92307 1.000 29.42963 1121 SER B C 1
ATOM 4083 O O . SER C 1 50 ? 41.13842 26.50638 13.04189 1.000 26.97961 1121 SER B O 1
ATOM 4086 N N . VAL C 1 51 ? 41.55227 25.96520 10.89478 1.000 27.39191 1122 VAL B N 1
ATOM 4087 C CA . VAL C 1 51 ? 41.21820 24.56228 11.11661 1.000 27.07216 1122 VAL B CA 1
ATOM 4088 C C . VAL C 1 51 ? 42.22121 23.94065 12.08074 1.000 28.81511 1122 VAL B C 1
ATOM 4089 O O . VAL C 1 51 ? 41.84238 23.28213 13.05503 1.000 27.42214 1122 VAL B O 1
ATOM 4093 N N . VAL C 1 52 ? 43.51757 24.13911 11.82179 1.000 26.81455 1123 VAL B N 1
ATOM 4094 C CA . VAL C 1 52 ? 44.53626 23.59337 12.71815 1.000 27.53691 1123 VAL B CA 1
ATOM 4095 C C . VAL C 1 52 ? 44.33495 24.13725 14.12971 1.000 28.47760 1123 VAL B C 1
ATOM 4096 O O . VAL C 1 52 ? 44.45223 23.40839 15.11764 1.000 28.54306 1123 VAL B O 1
ATOM 4100 N N . ASN C 1 53 ? 44.04154 25.43058 14.24422 1.000 27.74964 1124 ASN B N 1
ATOM 4101 C CA . ASN C 1 53 ? 43.79920 26.00275 15.56291 1.000 27.67143 1124 ASN B CA 1
ATOM 4102 C C . ASN C 1 53 ? 42.62242 25.35458 16.26527 1.000 30.07729 1124 ASN B C 1
ATOM 4103 O O . ASN C 1 53 ? 42.61584 25.25290 17.50095 1.000 29.42075 1124 ASN B O 1
ATOM 4108 N N . TYR C 1 54 ? 41.59726 24.94903 15.51814 1.000 28.04708 1125 TYR B N 1
ATOM 4109 C CA . TYR C 1 54 ? 40.49006 24.25281 16.16305 1.000 28.81470 1125 TYR B CA 1
ATOM 4110 C C . TYR C 1 54 ? 40.96650 22.94872 16.80392 1.000 28.44263 1125 TYR B C 1
ATOM 4111 O O . TYR C 1 54 ? 40.59154 22.62959 17.93966 1.000 29.52855 1125 TYR B O 1
ATOM 4120 N N . PHE C 1 55 ? 41.79397 22.17630 16.09522 1.000 28.18009 1126 PHE B N 1
ATOM 4121 C CA . PHE C 1 55 ? 42.32026 20.95194 16.69409 1.000 29.23281 1126 PHE B CA 1
ATOM 4122 C C . PHE C 1 55 ? 43.25659 21.25711 17.85639 1.000 27.68528 1126 PHE B C 1
ATOM 4123 O O . PHE C 1 55 ? 43.28759 20.50243 18.83940 1.000 30.07127 1126 PHE B O 1
ATOM 4131 N N . ASN C 1 56 ? 43.98465 22.37610 17.78382 1.000 28.68978 1127 ASN B N 1
ATOM 4132 C CA . ASN C 1 56 ? 44.78204 22.82098 18.92408 1.000 29.03031 1127 ASN B CA 1
ATOM 4133 C C . ASN C 1 56 ? 43.89363 23.07694 20.13379 1.000 31.58397 1127 ASN B C 1
ATOM 4134 O O . ASN C 1 56 ? 44.21159 22.65687 21.25529 1.000 30.96190 1127 ASN B O 1
ATOM 4139 N N . HIS C 1 57 ? 42.76722 23.76173 19.92202 1.000 30.19090 1128 HIS B N 1
ATOM 4140 C CA . HIS C 1 57 ? 41.82824 23.99902 21.00969 1.000 30.96011 1128 HIS B CA 1
ATOM 4141 C C . HIS C 1 57 ? 41.32427 22.68138 21.58049 1.000 32.20141 1128 HIS B C 1
ATOM 4142 O O . HIS C 1 57 ? 41.28495 22.49267 22.79958 1.000 29.13239 1128 HIS B O 1
ATOM 4149 N N . LEU C 1 58 ? 40.97535 21.73605 20.70344 1.000 31.14250 1129 LEU B N 1
ATOM 4150 C CA . LEU C 1 58 ? 40.40152 20.47395 21.16046 1.000 30.34136 1129 LEU B CA 1
ATOM 4151 C C . LEU C 1 58 ? 41.40263 19.69047 22.00545 1.000 31.29233 1129 LEU B C 1
ATOM 4152 O O . LEU C 1 58 ? 41.01844 19.01427 22.97345 1.000 33.91402 1129 LEU B O 1
ATOM 4157 N N . SER C 1 59 ? 42.69035 19.77987 21.65819 1.000 32.81810 1130 SER B N 1
ATOM 4158 C CA . SER C 1 59 ? 43.76202 19.09474 22.38315 1.000 33.54297 1130 SER B CA 1
ATOM 4159 C C . SER C 1 59 ? 43.93709 19.60916 23.80613 1.000 36.31451 1130 SER B C 1
ATOM 4160 O O . SER C 1 59 ? 44.57297 18.93684 24.62995 1.000 38.26898 1130 SER B O 1
ATOM 4163 N N . GLU C 1 60 ? 43.38543 20.77381 24.12129 1.000 35.10120 1131 GLU B N 1
ATOM 4164 C CA . GLU C 1 60 ? 43.41187 21.21871 25.50338 1.000 38.66916 1131 GLU B CA 1
ATOM 4165 C C . GLU C 1 60 ? 42.58924 20.31599 26.41332 1.000 42.01063 1131 GLU B C 1
ATOM 4166 O O . GLU C 1 60 ? 42.74964 20.39721 27.63595 1.000 46.32217 1131 GLU B O 1
ATOM 4172 N N . SER C 1 61 ? 41.73896 19.44464 25.85035 1.000 36.92865 1132 SER B N 1
ATOM 4173 C CA . SER C 1 61 ? 41.00631 18.49275 26.68060 1.000 37.30965 1132 SER B CA 1
ATOM 4174 C C . SER C 1 61 ? 41.92754 17.41008 27.22942 1.000 43.31149 1132 SER B C 1
ATOM 4175 O O . SER C 1 61 ? 41.66787 16.87016 28.30416 1.000 43.16087 1132 SER B O 1
ATOM 4178 N N . LYS C 1 62 ? 42.99285 17.05966 26.50663 1.000 43.57067 1133 LYS B N 1
ATOM 4179 C CA . LYS C 1 62 ? 43.98202 16.15062 27.07589 1.000 46.45978 1133 LYS B CA 1
ATOM 4180 C C . LYS C 1 62 ? 44.85917 16.88223 28.08074 1.000 49.63072 1133 LYS B C 1
ATOM 4181 O O . LYS C 1 62 ? 45.09723 16.39436 29.19065 1.000 49.33409 1133 LYS B O 1
ATOM 4187 N N . LYS C 1 63 ? 45.32696 18.07264 27.71333 1.000 48.58809 1134 LYS B N 1
ATOM 4188 C CA . LYS C 1 63 ? 46.29295 18.76733 28.54931 1.000 51.98397 1134 LYS B CA 1
ATOM 4189 C C . LYS C 1 63 ? 45.67742 19.23367 29.86693 1.000 53.92277 1134 LYS B C 1
ATOM 4190 O O . LYS C 1 63 ? 46.36665 19.24017 30.89279 1.000 57.33238 1134 LYS B O 1
ATOM 4196 N N . TYR C 1 64 ? 44.38807 19.59662 29.87351 1.000 50.90864 1135 TYR B N 1
ATOM 4197 C CA . TYR C 1 64 ? 43.73117 20.13235 31.06477 1.000 53.62577 1135 TYR B CA 1
ATOM 4198 C C . TYR C 1 64 ? 42.54042 19.31403 31.54855 1.000 50.43516 1135 TYR B C 1
ATOM 4199 O O . TYR C 1 64 ? 41.94076 19.67551 32.56431 1.000 52.36999 1135 TYR B O 1
ATOM 4208 N N . GLY C 1 65 ? 42.18263 18.22781 30.87104 1.000 45.66826 1136 GLY B N 1
ATOM 4209 C CA . GLY C 1 65 ? 40.99415 17.48579 31.21086 1.000 44.86827 1136 GLY B CA 1
ATOM 4210 C C . GLY C 1 65 ? 39.76623 18.06241 30.53188 1.000 44.63422 1136 GLY B C 1
ATOM 4211 O O . GLY C 1 65 ? 39.79583 19.16443 29.97705 1.000 43.29237 1136 GLY B O 1
ATOM 4212 N N . PRO C 1 66 ? 38.65138 17.32461 30.57295 1.000 43.32130 1137 PRO B N 1
ATOM 4213 C CA . PRO C 1 66 ? 37.43508 17.77950 29.87563 1.000 39.28882 1137 PRO B CA 1
ATOM 4214 C C . PRO C 1 66 ? 36.75113 18.97201 30.53034 1.000 40.44545 1137 PRO B C 1
ATOM 4215 O O . PRO C 1 66 ? 35.88689 19.59643 29.89691 1.000 36.86285 1137 PRO B O 1
ATOM 4219 N N . LEU C 1 67 ? 37.08452 19.30252 31.76955 1.000 39.41164 1138 LEU B N 1
ATOM 4220 C CA . LEU C 1 67 ? 36.45782 20.42767 32.44349 1.000 40.41577 1138 LEU B CA 1
ATOM 4221 C C . LEU C 1 67 ? 37.52357 21.31724 33.05370 1.000 42.54216 1138 LEU B C 1
ATOM 4222 O O . LEU C 1 67 ? 38.47156 20.83087 33.67889 1.000 45.17691 1138 LEU B O 1
ATOM 4227 N N . LYS C 1 68 ? 37.37371 22.61319 32.84152 1.000 40.08624 1139 LYS B N 1
ATOM 4228 C CA . LYS C 1 68 ? 38.19661 23.60932 33.49431 1.000 40.99805 1139 LYS B CA 1
ATOM 4229 C C . LYS C 1 68 ? 37.44647 24.16378 34.69262 1.000 47.00991 1139 LYS B C 1
ATOM 4230 O O . LYS C 1 68 ? 36.21148 24.19559 34.71435 1.000 45.18886 1139 LYS B O 1
ATOM 4232 N N . THR C 1 69 ? 38.20423 24.58260 35.70143 1.000 47.40797 1140 THR B N 1
ATOM 4233 C CA . THR C 1 69 ? 37.65559 25.26963 36.86057 1.000 47.72404 1140 THR B CA 1
ATOM 4234 C C . THR C 1 69 ? 37.96512 26.75147 36.71204 1.000 49.95993 1140 THR B C 1
ATOM 4235 O O . THR C 1 69 ? 39.13547 27.13764 36.66509 1.000 51.62381 1140 THR B O 1
ATOM 4239 N N . GLU C 1 70 ? 36.92435 27.57301 36.61156 1.000 49.06876 1141 GLU B N 1
ATOM 4240 C CA . GLU C 1 70 ? 37.08620 29.01058 36.44564 1.000 51.57655 1141 GLU B CA 1
ATOM 4241 C C . GLU C 1 70 ? 36.89023 29.70153 37.78882 1.000 56.31376 1141 GLU B C 1
ATOM 4242 O O . GLU C 1 70 ? 35.95326 29.37497 38.52841 1.000 54.14660 1141 GLU B O 1
ATOM 4248 N N . ASP C 1 71 ? 37.78574 30.64081 38.10494 1.000 57.84372 1142 ASP B N 1
ATOM 4249 C CA . ASP C 1 71 ? 37.66351 31.49611 39.29252 1.000 59.74109 1142 ASP B CA 1
ATOM 4250 C C . ASP C 1 71 ? 37.41675 30.69201 40.56941 1.000 57.96889 1142 ASP B C 1
ATOM 4251 O O . ASP C 1 71 ? 36.74803 31.16355 41.48730 1.000 61.23565 1142 ASP B O 1
ATOM 4253 N N . ASP C 1 72 ? 37.94724 29.46788 40.62850 1.000 59.22180 1143 ASP B N 1
ATOM 4254 C CA . ASP C 1 72 ? 37.83500 28.59670 41.80486 1.000 60.33426 1143 ASP B CA 1
ATOM 4255 C C . ASP C 1 72 ? 36.38970 28.37441 42.24179 1.000 60.62261 1143 ASP B C 1
ATOM 4256 O O . ASP C 1 72 ? 36.11861 28.13961 43.42465 1.000 58.42666 1143 ASP B O 1
ATOM 4261 N N . LYS C 1 73 ? 35.44254 28.42490 41.30447 1.000 52.75424 1144 LYS B N 1
ATOM 4262 C CA . LYS C 1 73 ? 34.04903 28.31656 41.71934 1.000 54.20622 1144 LYS B CA 1
ATOM 4263 C C . LYS C 1 73 ? 33.17393 27.52786 40.74930 1.000 49.59456 1144 LYS B C 1
ATOM 4264 O O . LYS C 1 73 ? 32.19647 26.90261 41.17400 1.000 43.04360 1144 LYS B O 1
ATOM 4266 N N . ILE C 1 74 ? 33.48092 27.53968 39.45214 1.000 47.95518 1145 ILE B N 1
ATOM 4267 C CA . ILE C 1 74 ? 32.57685 26.94763 38.47092 1.000 42.25591 1145 ILE B CA 1
ATOM 4268 C C . ILE C 1 74 ? 33.33752 26.00323 37.54088 1.000 43.48086 1145 ILE B C 1
ATOM 4269 O O . ILE C 1 74 ? 34.41687 26.34206 37.04132 1.000 44.14344 1145 ILE B O 1
ATOM 4274 N N . LEU C 1 75 ? 32.76387 24.81507 37.32394 1.000 38.29673 1146 LEU B N 1
ATOM 4275 C CA . LEU C 1 75 ? 33.27655 23.80628 36.39894 1.000 39.84221 1146 LEU B CA 1
ATOM 4276 C C . LEU C 1 75 ? 32.74502 24.08508 34.99623 1.000 38.38198 1146 LEU B C 1
ATOM 4277 O O . LEU C 1 75 ? 31.53013 24.21928 34.80792 1.000 36.87403 1146 LEU B O 1
ATOM 4282 N N . VAL C 1 76 ? 33.64687 24.15143 34.01851 1.000 38.78608 1147 VAL B N 1
ATOM 4283 C CA . VAL C 1 76 ? 33.30903 24.60150 32.66791 1.000 35.05083 1147 VAL B CA 1
ATOM 4284 C C . VAL C 1 76 ? 33.90770 23.66526 31.62233 1.000 36.09877 1147 VAL B C 1
ATOM 4285 O O . VAL C 1 76 ? 35.13616 23.59288 31.47223 1.000 36.43732 1147 VAL B O 1
ATOM 4289 N N . PRO C 1 77 ? 33.09175 22.95898 30.85866 1.000 33.69302 1148 PRO B N 1
ATOM 4290 C CA . PRO C 1 77 ? 33.64666 22.06249 29.84528 1.000 31.43187 1148 PRO B CA 1
ATOM 4291 C C . PRO C 1 77 ? 34.37564 22.83753 28.76394 1.000 31.55708 1148 PRO B C 1
ATOM 4292 O O . PRO C 1 77 ? 34.05266 23.98854 28.46516 1.000 32.97068 1148 PRO B O 1
ATOM 4296 N N . ILE C 1 78 ? 35.39441 22.18936 28.19927 1.000 31.91888 1149 ILE B N 1
ATOM 4297 C CA . ILE C 1 78 ? 36.05167 22.68653 26.99321 1.000 28.40385 1149 ILE B CA 1
ATOM 4298 C C . ILE C 1 78 ? 34.98760 23.09662 25.98548 1.000 30.93480 1149 ILE B C 1
ATOM 4299 O O . ILE C 1 78 ? 34.03245 22.35353 25.73959 1.000 27.99110 1149 ILE B O 1
ATOM 4304 N N . ASP C 1 79 ? 35.13594 24.29340 25.42174 1.000 32.59566 1150 ASP B N 1
ATOM 4305 C CA . ASP C 1 79 ? 34.22382 24.76339 24.38732 1.000 29.95726 1150 ASP B CA 1
ATOM 4306 C C . ASP C 1 79 ? 34.15275 23.76236 23.24006 1.000 28.01863 1150 ASP B C 1
ATOM 4307 O O . ASP C 1 79 ? 35.17844 23.38956 22.66373 1.000 29.64580 1150 ASP B O 1
ATOM 4312 N N . ASP C 1 80 ? 32.93308 23.32462 22.92068 1.000 27.37796 1151 ASP B N 1
ATOM 4313 C CA . ASP C 1 80 ? 32.61567 22.41809 21.81262 1.000 28.80835 1151 ASP B CA 1
ATOM 4314 C C . ASP C 1 80 ? 33.05057 20.97927 22.06232 1.000 31.50386 1151 ASP B C 1
ATOM 4315 O O . ASP C 1 80 ? 33.06462 20.17302 21.12383 1.000 30.86780 1151 ASP B O 1
ATOM 4320 N N . LEU C 1 81 ? 33.37672 20.61546 23.29824 1.000 30.61080 1152 LEU B N 1
ATOM 4321 C CA . LEU C 1 81 ? 33.65962 19.22099 23.61245 1.000 31.64378 1152 LEU B CA 1
ATOM 4322 C C . LEU C 1 81 ? 32.35132 18.46614 23.82518 1.000 29.14328 1152 LEU B C 1
ATOM 4323 O O . LEU C 1 81 ? 31.50536 18.88568 24.62059 1.000 31.92487 1152 LEU B O 1
ATOM 4328 N N . VAL C 1 82 ? 32.19257 17.34812 23.11785 1.000 28.72466 1153 VAL B N 1
ATOM 4329 C CA . VAL C 1 82 ? 30.93600 16.60293 23.11080 1.000 25.94891 1153 VAL B CA 1
ATOM 4330 C C . VAL C 1 82 ? 30.91026 15.71404 24.35416 1.000 30.69707 1153 VAL B C 1
ATOM 4331 O O . VAL C 1 82 ? 31.51794 14.64066 24.38940 1.000 29.55661 1153 VAL B O 1
ATOM 4335 N N . ILE C 1 83 ? 30.22420 16.18502 25.39107 1.000 28.82423 1154 ILE B N 1
ATOM 4336 C CA . ILE C 1 83 ? 29.98647 15.41764 26.61642 1.000 30.54352 1154 ILE B CA 1
ATOM 4337 C C . ILE C 1 83 ? 28.54520 14.94731 26.59670 1.000 31.99534 1154 ILE B C 1
ATOM 4338 O O . ILE C 1 83 ? 27.62402 15.77222 26.56260 1.000 33.58021 1154 ILE B O 1
ATOM 4343 N N . SER C 1 84 ? 28.34387 13.62700 26.62127 1.000 28.33644 1155 SER B N 1
ATOM 4344 C CA . SER C 1 84 ? 27.01536 13.03547 26.52781 1.000 29.02832 1155 SER B CA 1
ATOM 4345 C C . SER C 1 84 ? 26.46115 12.59631 27.87674 1.000 29.09853 1155 SER B C 1
ATOM 4346 O O . SER C 1 84 ? 25.26582 12.29028 27.98105 1.000 27.93114 1155 SER B O 1
ATOM 4349 N N . GLU C 1 85 ? 27.29202 12.55395 28.90088 1.000 30.81956 1156 GLU B N 1
ATOM 4350 C CA . GLU C 1 85 ? 26.80160 12.11809 30.19727 1.000 30.25773 1156 GLU B CA 1
ATOM 4351 C C . GLU C 1 85 ? 27.68233 12.72520 31.26638 1.000 33.10455 1156 GLU B C 1
ATOM 4352 O O . GLU C 1 85 ? 28.89399 12.83195 31.08037 1.000 31.91385 1156 GLU B O 1
ATOM 4358 N N . ILE C 1 86 ? 27.06317 13.13619 32.37499 1.000 30.42299 1157 ILE B N 1
ATOM 4359 C CA . ILE C 1 86 ? 27.78250 13.60939 33.54708 1.000 32.89049 1157 ILE B CA 1
ATOM 4360 C C . ILE C 1 86 ? 27.22009 12.83741 34.73859 1.000 37.34820 1157 ILE B C 1
ATOM 4361 O O . ILE C 1 86 ? 26.03323 12.96516 35.05140 1.000 38.51680 1157 ILE B O 1
ATOM 4366 N N . ASP C 1 87 ? 28.06138 12.02099 35.38223 1.000 38.74864 1158 ASP B N 1
ATOM 4367 C CA . ASP C 1 87 ? 27.66150 11.11874 36.46857 1.000 39.03353 1158 ASP B CA 1
ATOM 4368 C C . ASP C 1 87 ? 28.30232 11.61274 37.75825 1.000 39.67738 1158 ASP B C 1
ATOM 4369 O O . ASP C 1 87 ? 29.48932 11.37106 37.99264 1.000 41.86107 1158 ASP B O 1
ATOM 4374 N N . PHE C 1 88 ? 27.52113 12.29237 38.60552 1.000 40.68267 1159 PHE B N 1
ATOM 4375 C CA . PHE C 1 88 ? 28.07777 12.80992 39.85232 1.000 37.07390 1159 PHE B CA 1
ATOM 4376 C C . PHE C 1 88 ? 28.25731 11.72723 40.90843 1.000 43.85801 1159 PHE B C 1
ATOM 4377 O O . PHE C 1 88 ? 29.08987 11.89307 41.81241 1.000 44.01008 1159 PHE B O 1
ATOM 4385 N N . ASN C 1 89 ? 27.49956 10.63198 40.79698 1.000 38.74019 1160 ASN B N 1
ATOM 4386 C CA . ASN C 1 89 ? 27.65542 9.48853 41.69008 1.000 40.45004 1160 ASN B CA 1
ATOM 4387 C C . ASN C 1 89 ? 29.00425 8.80561 41.49744 1.000 45.62551 1160 ASN B C 1
ATOM 4388 O O . ASN C 1 89 ? 29.62223 8.36334 42.47436 1.000 44.74726 1160 ASN B O 1
ATOM 4393 N N . ASN C 1 90 ? 29.46838 8.69914 40.24604 1.000 41.49500 1161 ASN B N 1
ATOM 4394 C CA . ASN C 1 90 ? 30.70049 7.99831 39.89602 1.000 43.19663 1161 ASN B CA 1
ATOM 4395 C C . ASN C 1 90 ? 31.84324 8.91622 39.47385 1.000 45.31353 1161 ASN B C 1
ATOM 4396 O O . ASN C 1 90 ? 32.89883 8.41444 39.07970 1.000 44.26923 1161 ASN B O 1
ATOM 4401 N N . ASN C 1 91 ? 31.66595 10.23475 39.54381 1.000 41.01397 1162 ASN B N 1
ATOM 4402 C CA . ASN C 1 91 ? 32.71619 11.19722 39.20502 1.000 43.32114 1162 ASN B CA 1
ATOM 4403 C C . ASN C 1 91 ? 33.26702 10.94148 37.79870 1.000 45.60525 1162 ASN B C 1
ATOM 4404 O O . ASN C 1 91 ? 34.48215 10.93458 37.56330 1.000 42.41694 1162 ASN B O 1
ATOM 4409 N N . SER C 1 92 ? 32.35388 10.71852 36.85204 1.000 40.41805 1163 SER B N 1
ATOM 4410 C CA . SER C 1 92 ? 32.74944 10.38609 35.48817 1.000 41.59521 1163 SER B CA 1
ATOM 4411 C C . SER C 1 92 ? 31.91761 11.16999 34.48132 1.000 40.12912 1163 SER B C 1
ATOM 4412 O O . SER C 1 92 ? 30.89195 11.77211 34.81098 1.000 37.57391 1163 SER B O 1
ATOM 4415 N N . ILE C 1 93 ? 32.38211 11.15619 33.23174 1.000 41.60726 1164 ILE B N 1
ATOM 4416 C CA . ILE C 1 93 ? 31.61718 11.64822 32.09394 1.000 39.31033 1164 ILE B CA 1
ATOM 4417 C C . ILE C 1 93 ? 31.73756 10.62075 30.98312 1.000 38.63525 1164 ILE B C 1
ATOM 4418 O O . ILE C 1 93 ? 32.63299 9.77512 30.98479 1.000 38.24225 1164 ILE B O 1
ATOM 4423 N N . LYS C 1 94 ? 30.81213 10.69853 30.03482 1.000 33.35392 1165 LYS B N 1
ATOM 4424 C CA . LYS C 1 94 ? 30.91621 9.97960 28.78253 1.000 33.48208 1165 LYS B CA 1
ATOM 4425 C C . LYS C 1 94 ? 31.01902 11.01968 27.67541 1.000 33.43438 1165 LYS B C 1
ATOM 4426 O O . LYS C 1 94 ? 30.47345 12.12328 27.79800 1.000 29.98779 1165 LYS B O 1
ATOM 4432 N N . LEU C 1 95 ? 31.73933 10.67698 26.61256 1.000 31.70019 1166 LEU B N 1
ATOM 4433 C CA . LEU C 1 95 ? 31.88273 11.56854 25.46725 1.000 33.87811 1166 LEU B CA 1
ATOM 4434 C C . LEU C 1 95 ? 30.99461 11.09985 24.33085 1.000 30.04164 1166 LEU B C 1
ATOM 4435 O O . LEU C 1 95 ? 30.76247 9.90235 24.15508 1.000 34.94509 1166 LEU B O 1
ATOM 4440 N N . GLY C 1 96 ? 30.51531 12.05267 23.54255 1.000 31.69489 1167 GLY B N 1
ATOM 4441 C CA . GLY C 1 96 ? 29.72569 11.75214 22.36890 1.000 28.49655 1167 GLY B CA 1
ATOM 4442 C C . GLY C 1 96 ? 30.61049 11.58041 21.14822 1.000 30.74408 1167 GLY B C 1
ATOM 4443 O O . GLY C 1 96 ? 31.82686 11.41598 21.24936 1.000 34.38634 1167 GLY B O 1
ATOM 4444 N N . THR C 1 97 ? 29.98718 11.64529 19.98002 1.000 27.72926 1168 THR B N 1
ATOM 4445 C CA . THR C 1 97 ? 30.67031 11.40404 18.70278 1.000 28.45050 1168 THR B CA 1
ATOM 4446 C C . THR C 1 97 ? 31.26868 12.69430 18.14611 1.000 30.69141 1168 THR B C 1
ATOM 4447 O O . THR C 1 97 ? 30.55262 13.67310 17.90545 1.000 27.60891 1168 THR B O 1
ATOM 4451 N N . CYS C 1 98 ? 32.57505 12.69070 17.91171 1.000 27.56848 1169 CYS B N 1
ATOM 4452 C CA . CYS C 1 98 ? 33.23953 13.78940 17.21159 1.000 30.38235 1169 CYS B CA 1
ATOM 4453 C C . CYS C 1 98 ? 34.11410 13.13471 16.13815 1.000 26.53038 1169 CYS B C 1
ATOM 4454 O O . CYS C 1 98 ? 35.27640 12.81581 16.39414 1.000 28.15855 1169 CYS B O 1
ATOM 4457 N N . ASN C 1 99 ? 33.53441 12.87347 14.97102 1.000 27.91555 1170 ASN B N 1
ATOM 4458 C CA . ASN C 1 99 ? 34.21629 12.15321 13.90168 1.000 24.28318 1170 ASN B CA 1
ATOM 4459 C C . ASN C 1 99 ? 34.57125 13.10188 12.76213 1.000 26.76373 1170 ASN B C 1
ATOM 4460 O O . ASN C 1 99 ? 34.08551 14.23226 12.69632 1.000 28.05561 1170 ASN B O 1
ATOM 4465 N N . ILE C 1 100 ? 35.42491 12.61022 11.86037 1.000 24.78187 1171 ILE B N 1
ATOM 4466 C CA . ILE C 1 100 ? 35.79783 13.32170 10.64353 1.000 25.29124 1171 ILE B CA 1
ATOM 4467 C C . ILE C 1 100 ? 35.86665 12.29759 9.51571 1.000 28.68970 1171 ILE B C 1
ATOM 4468 O O . ILE C 1 100 ? 36.26966 11.14417 9.72692 1.000 28.27427 1171 ILE B O 1
ATOM 4473 N N . LEU C 1 101 ? 35.38826 12.69280 8.33608 1.000 27.73050 1172 LEU B N 1
ATOM 4474 C CA . LEU C 1 101 ? 35.32146 11.76412 7.21206 1.000 27.53998 1172 LEU B CA 1
ATOM 4475 C C . LEU C 1 101 ? 36.69741 11.19778 6.91312 1.000 27.14986 1172 LEU B C 1
ATOM 4476 O O . LEU C 1 101 ? 37.70115 11.91674 6.96675 1.000 27.97188 1172 LEU B O 1
ATOM 4481 N N . ALA C 1 102 ? 36.72981 9.90655 6.57362 1.000 26.57848 1173 ALA B N 1
ATOM 4482 C CA . ALA C 1 102 ? 37.94052 9.21338 6.15434 1.000 27.39530 1173 ALA B CA 1
ATOM 4483 C C . ALA C 1 102 ? 38.28709 9.51004 4.69414 1.000 27.05919 1173 ALA B C 1
ATOM 4484 O O . ALA C 1 102 ? 37.43399 9.88702 3.88317 1.000 28.39679 1173 ALA B O 1
ATOM 4486 N N . MET C 1 103 ? 39.55480 9.29809 4.35855 1.000 26.99876 1174 MET B N 1
ATOM 4487 C CA . MET C 1 103 ? 40.04225 9.30531 2.97923 1.000 23.74560 1174 MET B CA 1
ATOM 4488 C C . MET C 1 103 ? 40.29412 7.88385 2.48317 1.000 27.21695 1174 MET B C 1
ATOM 4489 O O . MET C 1 103 ? 40.31964 6.92108 3.25848 1.000 27.10119 1174 MET B O 1
ATOM 4494 N N . GLU C 1 104 ? 40.47979 7.77837 1.16197 1.000 27.70678 1175 GLU B N 1
ATOM 4495 C CA . GLU C 1 104 ? 40.80440 6.53029 0.48584 1.000 29.77657 1175 GLU B CA 1
ATOM 4496 C C . GLU C 1 104 ? 41.50621 6.86599 -0.82308 1.000 27.00277 1175 GLU B C 1
ATOM 4497 O O . GLU C 1 104 ? 41.36903 7.96622 -1.35711 1.000 29.90468 1175 GLU B O 1
ATOM 4503 N N . GLY C 1 105 ? 42.25999 5.90396 -1.33223 1.000 28.68353 1176 GLY B N 1
ATOM 4504 C CA . GLY C 1 105 ? 42.74297 6.01271 -2.69591 1.000 29.40071 1176 GLY B CA 1
ATOM 4505 C C . GLY C 1 105 ? 43.95387 6.88944 -2.91044 1.000 34.86795 1176 GLY B C 1
ATOM 4506 O O . GLY C 1 105 ? 44.22255 7.28071 -4.05175 1.000 39.69576 1176 GLY B O 1
ATOM 4507 N N . GLY C 1 106 ? 44.72594 7.18692 -1.87164 1.000 35.34658 1177 GLY B N 1
ATOM 4508 C CA . GLY C 1 106 ? 46.00281 7.85071 -2.09539 1.000 33.15421 1177 GLY B CA 1
ATOM 4509 C C . GLY C 1 106 ? 46.99450 6.90722 -2.75670 1.000 33.33403 1177 GLY B C 1
ATOM 4510 O O . GLY C 1 106 ? 47.08856 5.72788 -2.41174 1.000 34.55535 1177 GLY B O 1
ATOM 4511 N N . SER C 1 107 ? 47.74367 7.43348 -3.72436 1.000 30.93268 1178 SER B N 1
ATOM 4512 C CA . SER C 1 107 ? 48.60711 6.61290 -4.56743 1.000 32.10582 1178 SER B CA 1
ATOM 4513 C C . SER C 1 107 ? 50.06733 6.99124 -4.35507 1.000 29.58931 1178 SER B C 1
ATOM 4514 O O . SER C 1 107 ? 50.41608 8.17517 -4.35557 1.000 28.66519 1178 SER B O 1
ATOM 4517 N N . GLY C 1 108 ? 50.91161 5.98814 -4.14298 1.000 29.52056 1179 GLY B N 1
ATOM 4518 C CA . GLY C 1 108 ? 52.34280 6.22962 -3.98896 1.000 29.05837 1179 GLY B CA 1
ATOM 4519 C C . GLY C 1 108 ? 52.72228 7.06204 -2.78096 1.000 27.56012 1179 GLY B C 1
ATOM 4520 O O . GLY C 1 108 ? 53.62186 7.90089 -2.87167 1.000 29.01118 1179 GLY B O 1
ATOM 4521 N N . HIS C 1 109 ? 52.09116 6.81669 -1.63672 1.000 25.46795 1180 HIS B N 1
ATOM 4522 C CA . HIS C 1 109 ? 52.36221 7.62848 -0.45312 1.000 26.93482 1180 HIS B CA 1
ATOM 4523 C C . HIS C 1 109 ? 53.77180 7.41065 0.08582 1.000 26.03911 1180 HIS B C 1
ATOM 4524 O O . HIS C 1 109 ? 54.25341 6.28216 0.17905 1.000 29.21760 1180 HIS B O 1
ATOM 4531 N N . THR C 1 110 ? 54.43746 8.50860 0.44318 1.000 28.17895 1181 THR B N 1
ATOM 4532 C CA . THR C 1 110 ? 55.67868 8.48529 1.20445 1.000 26.54107 1181 THR B CA 1
ATOM 4533 C C . THR C 1 110 ? 55.60564 9.62870 2.20858 1.000 27.91607 1181 THR B C 1
ATOM 4534 O O . THR C 1 110 ? 54.71111 10.47083 2.14810 1.000 27.02380 1181 THR B O 1
ATOM 4538 N N . VAL C 1 111 ? 56.55875 9.67893 3.12834 1.000 27.88296 1182 VAL B N 1
ATOM 4539 C CA . VAL C 1 111 ? 56.63162 10.79592 4.06888 1.000 26.95479 1182 VAL B CA 1
ATOM 4540 C C . VAL C 1 111 ? 58.10163 11.10314 4.31574 1.000 29.12841 1182 VAL B C 1
ATOM 4541 O O . VAL C 1 111 ? 58.90690 10.19366 4.55327 1.000 30.97721 1182 VAL B O 1
ATOM 4545 N N . THR C 1 112 ? 58.46250 12.37807 4.19392 1.000 28.48776 1183 THR B N 1
ATOM 4546 C CA . THR C 1 112 ? 59.80612 12.85614 4.49232 1.000 30.35086 1183 THR B CA 1
ATOM 4547 C C . THR C 1 112 ? 59.68937 14.07991 5.39110 1.000 29.11610 1183 THR B C 1
ATOM 4548 O O . THR C 1 112 ? 58.90316 14.98741 5.10797 1.000 28.04131 1183 THR B O 1
ATOM 4552 N N . GLY C 1 113 ? 60.46178 14.10427 6.46759 1.000 30.33683 1184 GLY B N 1
ATOM 4553 C CA . GLY C 1 113 ? 60.41165 15.23012 7.37962 1.000 32.66229 1184 GLY B CA 1
ATOM 4554 C C . GLY C 1 113 ? 59.01248 15.47769 7.90215 1.000 31.84707 1184 GLY B C 1
ATOM 4555 O O . GLY C 1 113 ? 58.60970 16.62313 8.15301 1.000 27.93774 1184 GLY B O 1
ATOM 4556 N N . ASN C 1 114 ? 58.25927 14.38820 8.06223 1.000 29.97329 1185 ASN B N 1
ATOM 4557 C CA . ASN C 1 114 ? 56.88455 14.38805 8.55705 1.000 29.10745 1185 ASN B CA 1
ATOM 4558 C C . ASN C 1 114 ? 55.89188 15.00343 7.57473 1.000 28.44394 1185 ASN B C 1
ATOM 4559 O O . ASN C 1 114 ? 54.72549 15.19360 7.92594 1.000 28.76287 1185 ASN B O 1
ATOM 4564 N N . ILE C 1 115 ? 56.30781 15.32562 6.35102 1.000 28.55924 1186 ILE B N 1
ATOM 4565 C CA . ILE C 1 115 ? 55.40141 15.89608 5.35995 1.000 25.23014 1186 ILE B CA 1
ATOM 4566 C C . ILE C 1 115 ? 54.96200 14.77418 4.44032 1.000 28.23240 1186 ILE B C 1
ATOM 4567 O O . ILE C 1 115 ? 55.78802 14.18954 3.73368 1.000 26.76754 1186 ILE B O 1
ATOM 4572 N N . ASP C 1 116 ? 53.66710 14.49898 4.40163 1.000 27.08074 1187 ASP B N 1
ATOM 4573 C CA . ASP C 1 116 ? 53.18964 13.44638 3.51711 1.000 26.45094 1187 ASP B CA 1
ATOM 4574 C C . ASP C 1 116 ? 53.31784 13.83894 2.05165 1.000 23.93949 1187 ASP B C 1
ATOM 4575 O O . ASP C 1 116 ? 53.14057 14.99697 1.67520 1.000 24.35555 1187 ASP B O 1
ATOM 4580 N N . HIS C 1 117 ? 53.55147 12.82492 1.21759 1.000 25.36298 1188 HIS B N 1
ATOM 4581 C CA . HIS C 1 117 ? 53.78935 12.95845 -0.21236 1.000 26.71344 1188 HIS B CA 1
ATOM 4582 C C . HIS C 1 117 ? 53.03344 11.86303 -0.95328 1.000 25.69978 1188 HIS B C 1
ATOM 4583 O O . HIS C 1 117 ? 52.95774 10.72877 -0.47582 1.000 26.76192 1188 HIS B O 1
ATOM 4590 N N . PHE C 1 118 ? 52.49732 12.19804 -2.12781 1.000 26.38785 1189 PHE B N 1
ATOM 4591 C CA . PHE C 1 118 ? 51.75037 11.24512 -2.93978 1.000 26.25809 1189 PHE B CA 1
ATOM 4592 C C . PHE C 1 118 ? 52.10387 11.41070 -4.40741 1.000 26.92517 1189 PHE B C 1
ATOM 4593 O O . PHE C 1 118 ? 52.35736 12.51883 -4.87326 1.000 24.22015 1189 PHE B O 1
ATOM 4601 N N . PHE C 1 119 ? 52.07853 10.29750 -5.13578 1.000 27.41523 1190 PHE B N 1
ATOM 4602 C CA . PHE C 1 119 ? 52.00773 10.38405 -6.59390 1.000 28.14461 1190 PHE B CA 1
ATOM 4603 C C . PHE C 1 119 ? 50.67712 10.99819 -7.02057 1.000 31.32662 1190 PHE B C 1
ATOM 4604 O O . PHE C 1 119 ? 50.62877 11.83190 -7.93089 1.000 28.97783 1190 PHE B O 1
ATOM 4612 N N . SER C 1 120 ? 49.59324 10.61288 -6.34855 1.000 26.06957 1191 SER B N 1
ATOM 4613 C CA . SER C 1 120 ? 48.24156 11.07034 -6.64111 1.000 29.90047 1191 SER B CA 1
ATOM 4614 C C . SER C 1 120 ? 47.49335 11.17108 -5.31111 1.000 29.42496 1191 SER B C 1
ATOM 4615 O O . SER C 1 120 ? 47.58509 10.25628 -4.49306 1.000 29.55499 1191 SER B O 1
ATOM 4618 N N . SER C 1 121 ? 46.76923 12.27137 -5.09332 1.000 27.09915 1192 SER B N 1
ATOM 4619 C CA . SER C 1 121 ? 46.24803 12.57713 -3.76230 1.000 28.72605 1192 SER B CA 1
ATOM 4620 C C . SER C 1 121 ? 45.09062 11.65575 -3.36063 1.000 29.95756 1192 SER B C 1
ATOM 4621 O O . SER C 1 121 ? 44.30841 11.21254 -4.20786 1.000 29.27996 1192 SER B O 1
ATOM 4624 N N . PRO C 1 122 ? 44.91344 11.41615 -2.06047 1.000 33.08834 1193 PRO B N 1
ATOM 4625 C CA . PRO C 1 122 ? 43.74421 10.66013 -1.60275 1.000 31.20138 1193 PRO B CA 1
ATOM 4626 C C . PRO C 1 122 ? 42.49521 11.53146 -1.68332 1.000 29.54242 1193 PRO B C 1
ATOM 4627 O O . PRO C 1 122 ? 42.56316 12.75589 -1.78544 1.000 32.01752 1193 PRO B O 1
ATOM 4631 N N . SER C 1 123 ? 41.34210 10.87329 -1.70392 1.000 27.10833 1194 SER B N 1
ATOM 4632 C CA . SER C 1 123 ? 40.06894 11.56457 -1.79419 1.000 25.30442 1194 SER B CA 1
ATOM 4633 C C . SER C 1 123 ? 39.28991 11.32793 -0.50284 1.000 27.23282 1194 SER B C 1
ATOM 4634 O O . SER C 1 123 ? 39.47195 10.31314 0.17322 1.000 27.55958 1194 SER B O 1
ATOM 4637 N N . ILE C 1 124 ? 38.44042 12.27435 -0.15589 1.000 27.90984 1195 ILE B N 1
ATOM 4638 C CA . ILE C 1 124 ? 37.58754 12.16136 1.02282 1.000 27.93040 1195 ILE B CA 1
ATOM 4639 C C . ILE C 1 124 ? 36.28366 11.48918 0.60897 1.000 28.34421 1195 ILE B C 1
ATOM 4640 O O . ILE C 1 124 ? 35.69055 11.86121 -0.41214 1.000 29.61223 1195 ILE B O 1
ATOM 4645 N N . SER C 1 125 ? 35.80525 10.53800 1.41800 1.000 25.27123 1196 SER B N 1
ATOM 4646 C CA . SER C 1 125 ? 34.58084 9.80346 1.11332 1.000 30.67620 1196 SER B CA 1
ATOM 4647 C C . SER C 1 125 ? 33.62321 9.79422 2.29180 1.000 32.35386 1196 SER B C 1
ATOM 4648 O O . SER C 1 125 ? 34.02374 9.48866 3.41706 1.000 30.34635 1196 SER B O 1
ATOM 4651 N N . SER C 1 126 ? 32.35143 10.08139 2.02347 1.000 31.75593 1197 SER B N 1
ATOM 4652 C CA . SER C 1 126 ? 31.30199 9.94925 3.02876 1.000 32.51615 1197 SER B CA 1
ATOM 4653 C C . SER C 1 126 ? 30.62236 8.58118 2.98930 1.000 37.72528 1197 SER B C 1
ATOM 4654 O O . SER C 1 126 ? 29.63619 8.36836 3.69904 1.000 39.16298 1197 SER B O 1
ATOM 4657 N N . HIS C 1 127 ? 31.12169 7.65292 2.17778 1.000 35.67587 1198 HIS B N 1
ATOM 4658 C CA . HIS C 1 127 ? 30.51065 6.33881 2.04311 1.000 33.46493 1198 HIS B CA 1
ATOM 4659 C C . HIS C 1 127 ? 31.32562 5.25618 2.72825 1.000 37.10428 1198 HIS B C 1
ATOM 4660 O O . HIS C 1 127 ? 31.04168 4.06279 2.55129 1.000 38.82086 1198 HIS B O 1
ATOM 4667 N N . ILE C 1 128 ? 32.34489 5.64332 3.48059 1.000 29.96566 1199 ILE B N 1
ATOM 4668 C CA . ILE C 1 128 ? 33.14881 4.71605 4.27012 1.000 31.24769 1199 ILE B CA 1
ATOM 4669 C C . ILE C 1 128 ? 33.06650 5.20488 5.71121 1.000 32.75275 1199 ILE B C 1
ATOM 4670 O O . ILE C 1 128 ? 32.67080 6.35642 5.95817 1.000 31.88903 1199 ILE B O 1
ATOM 4675 N N . PRO C 1 129 ? 33.38827 4.35271 6.68272 1.000 33.03767 1200 PRO B N 1
ATOM 4676 C CA . PRO C 1 129 ? 33.24930 4.77486 8.08701 1.000 31.49028 1200 PRO B CA 1
ATOM 4677 C C . PRO C 1 129 ? 34.15020 5.96414 8.40007 1.000 30.38266 1200 PRO B C 1
ATOM 4678 O O . PRO C 1 129 ? 35.27020 6.06787 7.89449 1.000 32.51731 1200 PRO B O 1
ATOM 4682 N N . SER C 1 130 ? 33.62541 6.89502 9.20063 1.000 29.84554 1201 SER B N 1
ATOM 4683 C CA . SER C 1 130 ? 34.38712 8.07275 9.58644 1.000 30.58964 1201 SER B CA 1
ATOM 4684 C C . SER C 1 130 ? 35.29040 7.74490 10.77791 1.000 30.50948 1201 SER B C 1
ATOM 4685 O O . SER C 1 130 ? 35.18317 6.68223 11.39842 1.000 32.16402 1201 SER B O 1
ATOM 4688 N N . LEU C 1 131 ? 36.17388 8.68060 11.11811 1.000 28.28294 1202 LEU B N 1
ATOM 4689 C CA . LEU C 1 131 ? 37.23563 8.44550 12.08907 1.000 27.80663 1202 LEU B CA 1
ATOM 4690 C C . LEU C 1 131 ? 36.99882 9.23942 13.36338 1.000 28.58489 1202 LEU B C 1
ATOM 4691 O O . LEU C 1 131 ? 36.68047 10.43146 13.30803 1.000 28.85757 1202 LEU B O 1
ATOM 4696 N N . SER C 1 132 ? 37.19099 8.59864 14.51804 1.000 28.59760 1203 SER B N 1
ATOM 4697 C CA . SER C 1 132 ? 36.93343 9.27416 15.78296 1.000 26.05275 1203 SER B CA 1
ATOM 4698 C C . SER C 1 132 ? 38.09565 10.20258 16.12322 1.000 29.92435 1203 SER B C 1
ATOM 4699 O O . SER C 1 132 ? 39.23403 9.74990 16.31821 1.000 27.36030 1203 SER B O 1
ATOM 4702 N N . ILE C 1 133 ? 37.81656 11.50680 16.20171 1.000 26.21504 1204 ILE B N 1
ATOM 4703 C CA . ILE C 1 133 ? 38.85778 12.43060 16.62871 1.000 26.07816 1204 ILE B CA 1
ATOM 4704 C C . ILE C 1 133 ? 39.20161 12.18002 18.09110 1.000 27.89351 1204 ILE B C 1
ATOM 4705 O O . ILE C 1 133 ? 40.37097 12.23874 18.48915 1.000 28.42722 1204 ILE B O 1
ATOM 4710 N N . TYR C 1 134 ? 38.18821 11.88363 18.91483 1.000 31.19599 1205 TYR B N 1
ATOM 4711 C CA . TYR C 1 134 ? 38.43669 11.76087 20.35053 1.000 28.26891 1205 TYR B CA 1
ATOM 4712 C C . TYR C 1 134 ? 39.25785 10.52550 20.67906 1.000 29.04044 1205 TYR B C 1
ATOM 4713 O O . TYR C 1 134 ? 39.96165 10.51165 21.69529 1.000 32.46318 1205 TYR B O 1
ATOM 4722 N N . SER C 1 135 ? 39.17100 9.47989 19.84745 1.000 28.95748 1206 SER B N 1
ATOM 4723 C CA . SER C 1 135 ? 40.03657 8.32336 20.03040 1.000 28.47999 1206 SER B CA 1
ATOM 4724 C C . SER C 1 135 ? 41.49840 8.73090 19.99546 1.000 33.93594 1206 SER B C 1
ATOM 4725 O O . SER C 1 135 ? 42.32257 8.18028 20.73382 1.000 33.34940 1206 SER B O 1
ATOM 4728 N N . ALA C 1 136 ? 41.84049 9.71135 19.14441 1.000 29.55143 1207 ALA B N 1
ATOM 4729 C CA . ALA C 1 136 ? 43.21994 10.16699 19.03822 1.000 32.73518 1207 ALA B CA 1
ATOM 4730 C C . ALA C 1 136 ? 43.62792 11.13159 20.14622 1.000 33.47862 1207 ALA B C 1
ATOM 4731 O O . ALA C 1 136 ? 44.82541 11.24684 20.42222 1.000 37.33742 1207 ALA B O 1
ATOM 4733 N N . ILE C 1 137 ? 42.68269 11.84171 20.78071 1.000 31.58806 1208 ILE B N 1
ATOM 4734 C CA . ILE C 1 137 ? 43.05965 12.71662 21.88952 1.000 32.72334 1208 ILE B CA 1
ATOM 4735 C C . ILE C 1 137 ? 43.32367 11.90559 23.15550 1.000 34.61513 1208 ILE B C 1
ATOM 4736 O O . ILE C 1 137 ? 44.25691 12.19558 23.90853 1.000 34.79810 1208 ILE B O 1
ATOM 4741 N N . GLY C 1 138 ? 42.49022 10.91044 23.43974 1.000 35.58701 1209 GLY B N 1
ATOM 4742 C CA . GLY C 1 138 ? 42.64487 10.16352 24.67725 1.000 32.93958 1209 GLY B CA 1
ATOM 4743 C C . GLY C 1 138 ? 42.26935 10.96573 25.90604 1.000 37.82939 1209 GLY B C 1
ATOM 4744 O O . GLY C 1 138 ? 43.12785 11.29175 26.73218 1.000 42.52715 1209 GLY B O 1
ATOM 4745 N N . ILE C 1 139 ? 40.99190 11.29565 26.03731 1.000 34.97913 1210 ILE B N 1
ATOM 4746 C CA . ILE C 1 139 ? 40.52227 12.19503 27.08703 1.000 35.08622 1210 ILE B CA 1
ATOM 4747 C C . ILE C 1 139 ? 40.22305 11.38900 28.34841 1.000 38.07711 1210 ILE B C 1
ATOM 4748 O O . ILE C 1 139 ? 39.55566 10.34875 28.28713 1.000 38.13600 1210 ILE B O 1
ATOM 4753 N N . GLU C 1 140 ? 40.72221 11.86899 29.49013 1.000 35.87614 1211 GLU B N 1
ATOM 4754 C CA . GLU C 1 140 ? 40.46806 11.23084 30.78391 1.000 39.25093 1211 GLU B CA 1
ATOM 4755 C C . GLU C 1 140 ? 39.04333 11.52981 31.23019 1.000 39.14225 1211 GLU B C 1
ATOM 4756 O O . GLU C 1 140 ? 38.69501 12.69317 31.46691 1.000 42.81170 1211 GLU B O 1
ATOM 4758 N N . THR C 1 141 ? 38.21969 10.48735 31.34182 1.000 38.91926 1212 THR B N 1
ATOM 4759 C CA . THR C 1 141 ? 36.81665 10.62552 31.70614 1.000 37.79251 1212 THR B CA 1
ATOM 4760 C C . THR C 1 141 ? 36.50235 10.04665 33.08138 1.000 42.98565 1212 THR B C 1
ATOM 4761 O O . THR C 1 141 ? 35.32761 9.96079 33.44616 1.000 43.48791 1212 THR B O 1
ATOM 4765 N N . GLU C 1 142 ? 37.51786 9.65166 33.84561 1.000 46.02680 1213 GLU B N 1
ATOM 4766 C CA . GLU C 1 142 ? 37.34117 8.96112 35.11602 1.000 44.82971 1213 GLU B CA 1
ATOM 4767 C C . GLU C 1 142 ? 37.88760 9.78479 36.26838 1.000 46.19819 1213 GLU B C 1
ATOM 4768 O O . GLU C 1 142 ? 38.76721 10.63168 36.09445 1.000 49.09741 1213 GLU B O 1
ATOM 4774 N N . ASN C 1 143 ? 37.36902 9.48833 37.46154 1.000 48.88493 1214 ASN B N 1
ATOM 4775 C CA . ASN C 1 143 ? 37.90465 10.00767 38.71780 1.000 50.44794 1214 ASN B CA 1
ATOM 4776 C C . ASN C 1 143 ? 38.05916 11.52387 38.67745 1.000 50.73234 1214 ASN B C 1
ATOM 4777 O O . ASN C 1 143 ? 39.08245 12.09098 39.07119 1.000 49.03284 1214 ASN B O 1
ATOM 4782 N N . LEU C 1 144 ? 37.00757 12.17944 38.20197 1.000 45.54910 1215 LEU B N 1
ATOM 4783 C CA . LEU C 1 144 ? 37.00909 13.62186 38.05876 1.000 47.98936 1215 LEU B CA 1
ATOM 4784 C C . LEU C 1 144 ? 36.63893 14.28685 39.37749 1.000 48.07401 1215 LEU B C 1
ATOM 4785 O O . LEU C 1 144 ? 35.97195 13.70038 40.23264 1.000 47.63519 1215 LEU B O 1
ATOM 4790 N N . ASP C 1 145 ? 37.08202 15.52704 39.52936 1.000 48.50653 1216 ASP B N 1
ATOM 4791 C CA . ASP C 1 145 ? 36.84714 16.31380 40.73417 1.000 46.21766 1216 ASP B CA 1
ATOM 4792 C C . ASP C 1 145 ? 35.56681 17.11826 40.54951 1.000 49.49670 1216 ASP B C 1
ATOM 4793 O O . ASP C 1 145 ? 35.55983 18.15301 39.87753 1.000 48.43274 1216 ASP B O 1
ATOM 4798 N N . PHE C 1 146 ? 34.47050 16.63744 41.13263 1.000 47.50495 1217 PHE B N 1
ATOM 4799 C CA . PHE C 1 146 ? 33.22588 17.40392 41.17921 1.000 45.18673 1217 PHE B CA 1
ATOM 4800 C C . PHE C 1 146 ? 33.06474 18.09282 42.53022 1.000 44.23167 1217 PHE B C 1
ATOM 4801 O O . PHE C 1 146 ? 31.96331 18.19425 43.08025 1.000 44.34893 1217 PHE B O 1
ATOM 4809 N N . SER C 1 147 ? 34.19118 18.56426 43.07266 1.000 46.96534 1218 SER B N 1
ATOM 4810 C CA . SER C 1 147 ? 34.20233 19.32582 44.31911 1.000 49.34547 1218 SER B CA 1
ATOM 4811 C C . SER C 1 147 ? 33.32851 20.56917 44.22288 1.000 48.96183 1218 SER B C 1
ATOM 4812 O O . SER C 1 147 ? 32.52028 20.85011 45.11952 1.000 47.58083 1218 SER B O 1
ATOM 4815 N N . LYS C 1 148 ? 33.48518 21.33018 43.14553 1.000 43.35957 1219 LYS B N 1
ATOM 4816 C CA . LYS C 1 148 ? 32.73038 22.56104 42.98261 1.000 44.05285 1219 LYS B CA 1
ATOM 4817 C C . LYS C 1 148 ? 31.28176 22.24240 42.64829 1.000 42.55209 1219 LYS B C 1
ATOM 4818 O O . LYS C 1 148 ? 30.99780 21.34971 41.84577 1.000 42.58853 1219 LYS B O 1
ATOM 4824 N N . LYS C 1 149 ? 30.36173 22.99577 43.24974 1.000 35.76007 1220 LYS B N 1
ATOM 4825 C CA . LYS C 1 149 ? 28.93561 22.72071 43.14615 1.000 38.22708 1220 LYS B CA 1
ATOM 4826 C C . LYS C 1 149 ? 28.23758 23.56288 42.08728 1.000 41.09963 1220 LYS B C 1
ATOM 4827 O O . LYS C 1 149 ? 27.00129 23.55893 42.02503 1.000 38.85610 1220 LYS B O 1
ATOM 4833 N N . ILE C 1 150 ? 28.99757 24.29568 41.27172 1.000 37.98967 1221 ILE B N 1
ATOM 4834 C CA . ILE C 1 150 ? 28.46796 25.08137 40.16476 1.000 35.63620 1221 ILE B CA 1
ATOM 4835 C C . ILE C 1 150 ? 29.15730 24.58491 38.89895 1.000 36.94588 1221 ILE B C 1
ATOM 4836 O O . ILE C 1 150 ? 30.38021 24.40935 38.88779 1.000 35.24812 1221 ILE B O 1
ATOM 4841 N N . MET C 1 151 ? 28.37369 24.33007 37.84999 1.000 34.52172 1222 MET B N 1
ATOM 4842 C CA . MET C 1 151 ? 28.90502 23.80822 36.59661 1.000 31.01559 1222 MET B CA 1
ATOM 4843 C C . MET C 1 151 ? 28.11043 24.39350 35.43285 1.000 33.71288 1222 MET B C 1
ATOM 4844 O O . MET C 1 151 ? 26.87832 24.41276 35.47440 1.000 33.10359 1222 MET B O 1
ATOM 4849 N N . MET C 1 152 ? 28.80195 24.88983 34.40919 1.000 32.08947 1223 MET B N 1
ATOM 4850 C CA . MET C 1 152 ? 28.12479 25.19153 33.15114 1.000 31.68461 1223 MET B CA 1
ATOM 4851 C C . MET C 1 152 ? 27.93936 23.91286 32.34873 1.000 28.90664 1223 MET B C 1
ATOM 4852 O O . MET C 1 152 ? 28.87858 23.13070 32.18856 1.000 29.14477 1223 MET B O 1
ATOM 4857 N N . LEU C 1 153 ? 26.73524 23.70805 31.82966 1.000 28.91987 1224 LEU B N 1
ATOM 4858 C CA . LEU C 1 153 ? 26.45525 22.49448 31.09485 1.000 26.97082 1224 LEU B CA 1
ATOM 4859 C C . LEU C 1 153 ? 27.22035 22.50311 29.77062 1.000 27.03998 1224 LEU B C 1
ATOM 4860 O O . LEU C 1 153 ? 27.55703 23.57138 29.25142 1.000 27.55811 1224 LEU B O 1
ATOM 4865 N N . PRO C 1 154 ? 27.53179 21.32490 29.22977 1.000 29.00817 1225 PRO B N 1
ATOM 4866 C CA . PRO C 1 154 ? 28.20709 21.25807 27.93065 1.000 26.80654 1225 PRO B CA 1
ATOM 4867 C C . PRO C 1 154 ? 27.35827 21.89234 26.84269 1.000 28.56010 1225 PRO B C 1
ATOM 4868 O O . PRO C 1 154 ? 26.13403 21.97702 26.95075 1.000 29.12547 1225 PRO B O 1
ATOM 4872 N N . ASN C 1 155 ? 28.02269 22.25469 25.73142 1.000 27.15016 1226 ASN B N 1
ATOM 4873 C CA . ASN C 1 155 ? 27.38542 23.02835 24.66940 1.000 26.10464 1226 ASN B CA 1
ATOM 4874 C C . ASN C 1 155 ? 27.50029 22.36628 23.29354 1.000 29.19046 1226 ASN B C 1
ATOM 4875 O O . ASN C 1 155 ? 27.21665 23.01050 22.28973 1.000 27.89191 1226 ASN B O 1
ATOM 4880 N N . ALA C 1 156 ? 27.86891 21.09292 23.22084 1.000 27.64945 1227 ALA B N 1
ATOM 4881 C CA . ALA C 1 156 ? 28.35177 20.49567 21.97127 1.000 27.77167 1227 ALA B CA 1
ATOM 4882 C C . ALA C 1 156 ? 27.57905 19.24286 21.57285 1.000 28.10214 1227 ALA B C 1
ATOM 4883 O O . ALA C 1 156 ? 27.67964 18.20326 22.25915 1.000 29.28890 1227 ALA B O 1
ATOM 4885 N N . PRO C 1 157 ? 26.80486 19.27945 20.49695 1.000 29.25662 1228 PRO B N 1
ATOM 4886 C CA . PRO C 1 157 ? 26.18390 18.04897 20.00593 1.000 28.80861 1228 PRO B CA 1
ATOM 4887 C C . PRO C 1 157 ? 27.16809 17.18846 19.22597 1.000 26.19216 1228 PRO B C 1
ATOM 4888 O O . PRO C 1 157 ? 28.15451 17.66828 18.65846 1.000 26.45672 1228 PRO B O 1
ATOM 4892 N N . SER C 1 158 ? 26.88843 15.88751 19.20410 1.000 24.15255 1229 SER B N 1
ATOM 4893 C CA . SER C 1 158 ? 27.67123 14.98094 18.37328 1.000 24.66890 1229 SER B CA 1
ATOM 4894 C C . SER C 1 158 ? 27.68084 15.48183 16.93323 1.000 27.74433 1229 SER B C 1
ATOM 4895 O O . SER C 1 158 ? 26.78253 16.21696 16.50874 1.000 27.57335 1229 SER B O 1
ATOM 4898 N N . ARG C 1 159 ? 28.71357 15.09709 16.18482 1.000 29.25699 1230 ARG B N 1
ATOM 4899 C CA . ARG C 1 159 ? 28.87440 15.56769 14.81079 1.000 28.88309 1230 ARG B CA 1
ATOM 4900 C C . ARG C 1 159 ? 29.79295 14.61840 14.06748 1.000 32.20771 1230 ARG B C 1
ATOM 4901 O O . ARG C 1 159 ? 30.61109 13.90615 14.66899 1.000 28.22950 1230 ARG B O 1
ATOM 4909 N N . VAL C 1 160 ? 29.67383 14.66673 12.74168 1.000 29.31341 1231 VAL B N 1
ATOM 4910 C CA . VAL C 1 160 ? 30.68736 14.17997 11.81380 1.000 28.88723 1231 VAL B CA 1
ATOM 4911 C C . VAL C 1 160 ? 31.15059 15.37797 10.99832 1.000 29.86629 1231 VAL B C 1
ATOM 4912 O O . VAL C 1 160 ? 30.33017 16.04906 10.35749 1.000 30.08682 1231 VAL B O 1
ATOM 4916 N N . PHE C 1 161 ? 32.44966 15.66712 11.04602 1.000 28.22736 1232 PHE B N 1
ATOM 4917 C CA . PHE C 1 161 ? 33.01959 16.74440 10.24164 1.000 26.26383 1232 PHE B CA 1
ATOM 4918 C C . PHE C 1 161 ? 33.20646 16.26183 8.80970 1.000 27.67308 1232 PHE B C 1
ATOM 4919 O O . PHE C 1 161 ? 34.01239 15.36357 8.54244 1.000 25.82181 1232 PHE B O 1
ATOM 4927 N N . TRP C 1 162 ? 32.45874 16.84391 7.88351 1.000 27.04625 1233 TRP B N 1
ATOM 4928 C CA . TRP C 1 162 ? 32.88605 16.80062 6.49736 1.000 26.74246 1233 TRP B CA 1
ATOM 4929 C C . TRP C 1 162 ? 33.98174 17.84519 6.32391 1.000 30.63500 1233 TRP B C 1
ATOM 4930 O O . TRP C 1 162 ? 34.13530 18.74414 7.14842 1.000 30.30828 1233 TRP B O 1
ATOM 4941 N N . TRP C 1 163 ? 34.77518 17.71314 5.26968 1.000 25.37215 1234 TRP B N 1
ATOM 4942 C CA . TRP C 1 163 ? 35.88379 18.64967 5.13397 1.000 26.94871 1234 TRP B CA 1
ATOM 4943 C C . TRP C 1 163 ? 36.36360 18.65877 3.70132 1.000 29.09664 1234 TRP B C 1
ATOM 4944 O O . TRP C 1 163 ? 35.98516 17.81041 2.88624 1.000 26.62336 1234 TRP B O 1
ATOM 4955 N N . GLU C 1 164 ? 37.22630 19.63015 3.41380 1.000 29.65911 1235 GLU B N 1
ATOM 4956 C CA . GLU C 1 164 ? 37.73965 19.82986 2.07047 1.000 29.62851 1235 GLU B CA 1
ATOM 4957 C C . GLU C 1 164 ? 39.23789 20.08517 2.12148 1.000 31.13978 1235 GLU B C 1
ATOM 4958 O O . GLU C 1 164 ? 39.73990 20.66799 3.08293 1.000 26.44814 1235 GLU B O 1
ATOM 4964 N N . THR C 1 165 ? 39.94995 19.68975 1.05584 1.000 24.20146 1236 THR B N 1
ATOM 4965 C CA . THR C 1 165 ? 41.33523 20.08845 0.92652 1.000 26.82894 1236 THR B CA 1
ATOM 4966 C C . THR C 1 165 ? 41.45262 21.07025 -0.22911 1.000 31.52522 1236 THR B C 1
ATOM 4967 O O . THR C 1 165 ? 40.55845 21.18981 -1.07007 1.000 33.49002 1236 THR B O 1
ATOM 4971 N N . GLY C 1 166 ? 42.56629 21.78093 -0.25434 1.000 29.23397 1237 GLY B N 1
ATOM 4972 C CA . GLY C 1 166 ? 42.87348 22.60509 -1.40905 1.000 29.74803 1237 GLY B CA 1
ATOM 4973 C C . GLY C 1 166 ? 44.33258 22.98601 -1.38397 1.000 29.77579 1237 GLY B C 1
ATOM 4974 O O . GLY C 1 166 ? 45.07926 22.62577 -0.47179 1.000 26.74183 1237 GLY B O 1
ATOM 4975 N N . ALA C 1 167 ? 44.73996 23.72479 -2.41613 1.000 25.81392 1238 ALA B N 1
ATOM 4976 C CA . ALA C 1 167 ? 46.12738 24.14472 -2.51126 1.000 28.18040 1238 ALA B CA 1
ATOM 4977 C C . ALA C 1 167 ? 46.45368 25.13648 -1.40891 1.000 26.85363 1238 ALA B C 1
ATOM 4978 O O . ALA C 1 167 ? 45.87020 26.22727 -1.34947 1.000 28.75708 1238 ALA B O 1
ATOM 4980 N N . VAL C 1 168 ? 47.39524 24.77245 -0.54246 1.000 26.02063 1239 VAL B N 1
ATOM 4981 C CA . VAL C 1 168 ? 47.82033 25.66459 0.53290 1.000 25.31182 1239 VAL B CA 1
ATOM 4982 C C . VAL C 1 168 ? 49.34203 25.64376 0.59883 1.000 27.81435 1239 VAL B C 1
ATOM 4983 O O . VAL C 1 168 ? 49.93733 24.73588 1.20901 1.000 26.66163 1239 VAL B O 1
ATOM 4987 N N . PRO C 1 169 ? 50.01218 26.60839 -0.02262 1.000 28.77840 1240 PRO B N 1
ATOM 4988 C CA . PRO C 1 169 ? 51.47146 26.64811 0.02798 1.000 27.67227 1240 PRO B CA 1
ATOM 4989 C C . PRO C 1 169 ? 51.96128 27.21984 1.35385 1.000 29.36425 1240 PRO B C 1
ATOM 4990 O O . PRO C 1 169 ? 51.25244 27.93969 2.05626 1.000 28.81120 1240 PRO B O 1
ATOM 4994 N N . GLY C 1 170 ? 53.19159 26.85292 1.70275 1.000 28.49529 1241 GLY B N 1
ATOM 4995 C CA . GLY C 1 170 ? 53.86594 27.48567 2.81770 1.000 29.26799 1241 GLY B CA 1
ATOM 4996 C C . GLY C 1 170 ? 53.51047 26.95405 4.18583 1.000 28.53198 1241 GLY B C 1
ATOM 4997 O O . GLY C 1 170 ? 53.77549 27.62752 5.18612 1.000 28.13680 1241 GLY B O 1
ATOM 4998 N N . LEU C 1 171 ? 52.93708 25.75552 4.27719 1.000 28.69002 1242 LEU B N 1
ATOM 4999 C CA . LEU C 1 171 ? 52.47226 25.22697 5.55514 1.000 25.69269 1242 LEU B CA 1
ATOM 5000 C C . LEU C 1 171 ? 53.38610 24.14040 6.12172 1.000 25.98428 1242 LEU B C 1
ATOM 5001 O O . LEU C 1 171 ? 53.06189 23.54348 7.15247 1.000 26.74541 1242 LEU B O 1
ATOM 5006 N N . ARG C 1 172 ? 54.53231 23.87757 5.48673 1.000 27.71751 124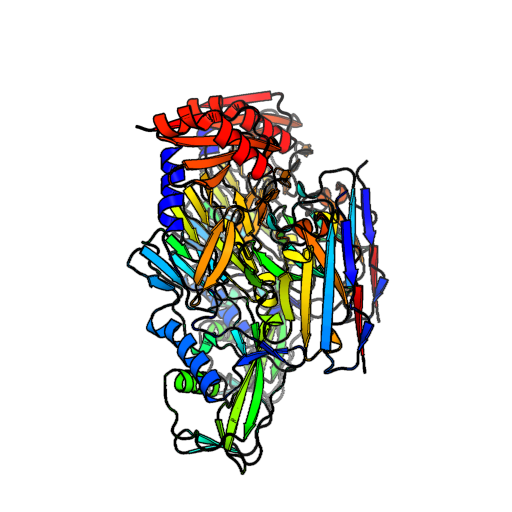3 ARG B N 1
ATOM 5007 C CA . ARG C 1 172 ? 55.34746 22.73004 5.88128 1.000 27.90634 1243 ARG B CA 1
ATOM 5008 C C . ARG C 1 172 ? 56.01327 22.90878 7.23403 1.000 30.36611 1243 ARG B C 1
ATOM 5009 O O . ARG C 1 172 ? 56.48475 21.92125 7.80477 1.000 28.10054 1243 ARG B O 1
ATOM 5017 N N . SER C 1 173 ? 56.10112 24.13327 7.74407 1.000 27.54488 1244 SER B N 1
ATOM 5018 C CA . SER C 1 173 ? 56.78856 24.35999 9.00588 1.000 26.31840 1244 SER B CA 1
ATOM 5019 C C . SER C 1 173 ? 55.82172 24.59682 10.16074 1.000 30.42852 1244 SER B C 1
ATOM 5020 O O . SER C 1 173 ? 56.27428 24.84221 11.28503 1.000 31.94234 1244 SER B O 1
ATOM 5023 N N . LEU C 1 174 ? 54.50781 24.52273 9.91619 1.000 27.15677 1245 LEU B N 1
ATOM 5024 C CA . LEU C 1 174 ? 53.53474 24.73387 10.98072 1.000 27.49233 1245 LEU B CA 1
ATOM 5025 C C . LEU C 1 174 ? 53.56829 23.54199 11.92844 1.000 28.66054 1245 LEU B C 1
ATOM 5026 O O . LEU C 1 174 ? 53.42134 22.38813 11.49632 1.000 26.21201 1245 LEU B O 1
ATOM 5031 N N . GLU C 1 175 ? 53.81129 23.81244 13.21264 1.000 26.86083 1246 GLU B N 1
ATOM 5032 C CA . GLU C 1 175 ? 53.88477 22.75286 14.21739 1.000 28.15887 1246 GLU B CA 1
ATOM 5033 C C . GLU C 1 175 ? 53.33466 23.27394 15.53444 1.000 27.68941 1246 GLU B C 1
ATOM 5034 O O . GLU C 1 175 ? 53.86657 24.24505 16.06698 1.000 30.26175 1246 GLU B O 1
ATOM 5040 N N . ASN C 1 176 ? 52.30923 22.61684 16.06542 1.000 27.94348 1247 ASN B N 1
ATOM 5041 C CA . ASN C 1 176 ? 51.72820 22.98117 17.34923 1.000 27.37858 1247 ASN B CA 1
ATOM 5042 C C . ASN C 1 176 ? 50.90712 21.79000 17.81508 1.000 27.82069 1247 ASN B C 1
ATOM 5043 O O . ASN C 1 176 ? 50.91520 20.72535 17.18273 1.000 27.50267 1247 ASN B O 1
ATOM 5048 N N . ASP C 1 177 ? 50.17254 21.97336 18.91911 1.000 29.41253 1248 ASP B N 1
ATOM 5049 C CA . ASP C 1 177 ? 49.38828 20.86411 19.45425 1.000 28.43690 1248 ASP B CA 1
ATOM 5050 C C . ASP C 1 177 ? 48.28619 20.44603 18.48920 1.000 28.11779 1248 ASP B C 1
ATOM 5051 O O . ASP C 1 177 ? 47.86695 19.27741 18.48377 1.000 27.14017 1248 ASP B O 1
ATOM 5056 N N . GLY C 1 178 ? 47.79477 21.38301 17.67926 1.000 24.59410 1249 GLY B N 1
ATOM 5057 C CA . GLY C 1 178 ? 46.80052 21.02607 16.68034 1.000 25.89872 1249 GLY B CA 1
ATOM 5058 C C . GLY C 1 178 ? 47.37668 20.16048 15.57479 1.000 26.31915 1249 GLY B C 1
ATOM 5059 O O . GLY C 1 178 ? 46.76372 19.16392 15.17269 1.000 26.05302 1249 GLY B O 1
ATOM 5060 N N . THR C 1 179 ? 48.55529 20.52729 15.05778 1.000 27.54179 1250 THR B N 1
ATOM 5061 C CA . THR C 1 179 ? 49.17525 19.67889 14.03606 1.000 27.45601 1250 THR B CA 1
ATOM 5062 C C . THR C 1 179 ? 49.57410 18.32593 14.61683 1.000 28.25326 1250 THR B C 1
ATOM 5063 O O . THR C 1 179 ? 49.49566 17.30406 13.92379 1.000 27.01188 1250 THR B O 1
ATOM 5067 N N . ARG C 1 180 ? 49.95712 18.28745 15.89282 1.000 28.60940 1251 ARG B N 1
ATOM 5068 C CA . ARG C 1 180 ? 50.27247 17.00444 16.50880 1.000 29.04578 1251 ARG B CA 1
ATOM 5069 C C . ARG C 1 180 ? 49.03700 16.11441 16.59257 1.000 28.97210 1251 ARG B C 1
ATOM 5070 O O . ARG C 1 180 ? 49.11167 14.91390 16.30387 1.000 27.35921 1251 ARG B O 1
ATOM 5078 N N . LEU C 1 181 ? 47.89865 16.67872 17.01853 1.000 27.61207 1252 LEU B N 1
ATOM 5079 C CA . LEU C 1 181 ? 46.64698 15.92545 17.03594 1.000 25.69872 1252 LEU B CA 1
ATOM 5080 C C . LEU C 1 181 ? 46.24872 15.46537 15.64171 1.000 26.00635 1252 LEU B C 1
ATOM 5081 O O . LEU C 1 181 ? 45.79733 14.33033 15.45772 1.000 24.73678 1252 LEU B O 1
ATOM 5086 N N . LEU C 1 182 ? 46.38481 16.33798 14.64548 1.000 24.24385 1253 LEU B N 1
ATOM 5087 C CA . LEU C 1 182 ? 46.05972 15.93829 13.28221 1.000 24.37671 1253 LEU B CA 1
ATOM 5088 C C . LEU C 1 182 ? 46.97927 14.81115 12.80842 1.000 26.76085 1253 LEU B C 1
ATOM 5089 O O . LEU C 1 182 ? 46.52513 13.87668 12.13067 1.000 28.47272 1253 LEU B O 1
ATOM 5094 N N . ASP C 1 183 ? 48.27624 14.87536 13.14917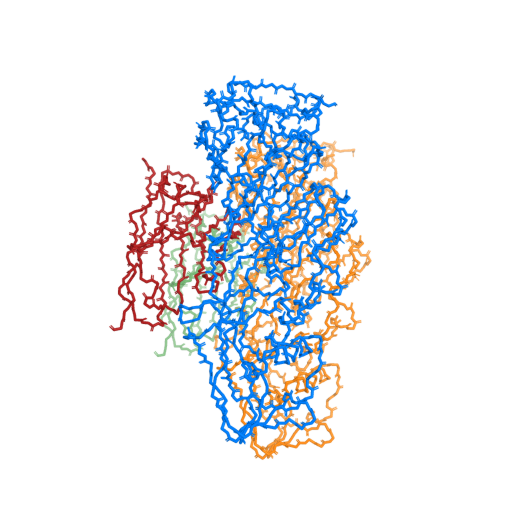 1.000 25.28644 1254 ASP B N 1
ATOM 5095 C CA . ASP C 1 183 ? 49.17088 13.76278 12.80790 1.000 26.91937 1254 ASP B CA 1
ATOM 5096 C C . ASP C 1 183 ? 48.79527 12.49147 13.55490 1.000 27.05230 1254 ASP B C 1
ATOM 5097 O O . ASP C 1 183 ? 49.02939 11.38414 13.05116 1.000 26.69657 1254 ASP B O 1
ATOM 5102 N N . SER C 1 184 ? 48.30112 12.62838 14.78801 1.000 28.73849 1255 SER B N 1
ATOM 5103 C CA . SER C 1 184 ? 47.85471 11.45589 15.53393 1.000 25.80869 1255 SER B CA 1
ATOM 5104 C C . SER C 1 184 ? 46.68815 10.77888 14.84032 1.000 26.87413 1255 SER B C 1
ATOM 5105 O O . SER C 1 184 ? 46.64407 9.54341 14.74788 1.000 28.54828 1255 SER B O 1
ATOM 5108 N N . ILE C 1 185 ? 45.72374 11.56441 14.35808 1.000 24.16681 1256 ILE B N 1
ATOM 5109 C CA . ILE C 1 185 ? 44.63495 10.98812 13.57313 1.000 20.74794 1256 ILE B CA 1
ATOM 5110 C C . ILE C 1 185 ? 45.19289 10.28628 12.34268 1.000 25.71717 1256 ILE B C 1
ATOM 5111 O O . ILE C 1 185 ? 44.84620 9.13454 12.05529 1.000 27.11985 1256 ILE B O 1
ATOM 5116 N N . ARG C 1 186 ? 46.08405 10.96929 11.60947 1.000 24.74170 1257 ARG B N 1
ATOM 5117 C CA . ARG C 1 186 ? 46.72465 10.36450 10.43920 1.000 22.77798 1257 ARG B CA 1
ATOM 5118 C C . ARG C 1 186 ? 47.37146 9.02879 10.78751 1.000 27.62187 1257 ARG B C 1
ATOM 5119 O O . ARG C 1 186 ? 47.23352 8.04307 10.05003 1.000 26.11959 1257 ARG B O 1
ATOM 5127 N N . ASP C 1 187 ? 48.06946 8.97833 11.91908 1.000 23.77812 1258 ASP B N 1
ATOM 5128 C CA . ASP C 1 187 ? 48.88621 7.82090 12.26338 1.000 24.36403 1258 ASP B CA 1
ATOM 5129 C C . ASP C 1 187 ? 48.08608 6.70438 12.93432 1.000 27.47599 1258 ASP B C 1
ATOM 5130 O O . ASP C 1 187 ? 48.50321 5.54117 12.87211 1.000 29.96575 1258 ASP B O 1
ATOM 5135 N N . LEU C 1 188 ? 46.95392 7.02460 13.56550 1.000 26.50296 1259 LEU B N 1
ATOM 5136 C CA . LEU C 1 188 ? 46.10996 6.00052 14.17974 1.000 27.16503 1259 LEU B CA 1
ATOM 5137 C C . LEU C 1 188 ? 45.13928 5.37252 13.18484 1.000 27.30100 1259 LEU B C 1
ATOM 5138 O O . LEU C 1 188 ? 44.59161 4.29151 13.46134 1.000 26.30663 1259 LEU B O 1
ATOM 5143 N N . TYR C 1 189 ? 44.93323 6.02464 12.03285 1.000 29.20004 1260 TYR B N 1
ATOM 5144 C CA . TYR C 1 189 ? 44.12069 5.50572 10.93021 1.000 25.70297 1260 TYR B CA 1
ATOM 5145 C C . TYR C 1 189 ? 44.93864 5.50982 9.64367 1.000 28.52235 1260 TYR B C 1
ATOM 5146 O O . TYR C 1 189 ? 44.62427 6.23598 8.69234 1.000 26.81835 1260 TYR B O 1
ATOM 5155 N N . PRO C 1 190 ? 46.01004 4.72169 9.58004 1.000 29.12512 1261 PRO B N 1
ATOM 5156 C CA . PRO C 1 190 ? 46.92107 4.83664 8.43043 1.000 25.49555 1261 PRO B CA 1
ATOM 5157 C C . PRO C 1 190 ? 46.21423 4.61729 7.09676 1.000 26.18491 1261 PRO B C 1
ATOM 5158 O O . PRO C 1 190 ? 45.42915 3.68461 6.92302 1.000 25.63277 1261 PRO B O 1
ATOM 5162 N N . GLY C 1 191 ? 46.48573 5.52149 6.15559 1.000 26.02372 1262 GLY B N 1
ATOM 5163 C CA . GLY C 1 191 ? 45.85900 5.49863 4.85784 1.000 28.04440 1262 GLY B CA 1
ATOM 5164 C C . GLY C 1 191 ? 44.53685 6.22180 4.78091 1.000 25.82992 1262 GLY B C 1
ATOM 5165 O O . GLY C 1 191 ? 43.99199 6.37600 3.68441 1.000 26.79517 1262 GLY B O 1
ATOM 5166 N N . LYS C 1 192 ? 44.00893 6.69338 5.89742 1.000 25.90664 1263 LYS B N 1
ATOM 5167 C CA . LYS C 1 192 ? 42.65149 7.19703 5.92369 1.000 24.52310 1263 LYS B CA 1
ATOM 5168 C C . LYS C 1 192 ? 42.54791 8.66761 6.26562 1.000 25.42253 1263 LYS B C 1
ATOM 5169 O O . LYS C 1 192 ? 41.43750 9.20368 6.24938 1.000 27.78855 1263 LYS B O 1
ATOM 5175 N N . PHE C 1 193 ? 43.65282 9.33734 6.58233 1.000 28.48280 1264 PHE B N 1
ATOM 5176 C CA . PHE C 1 193 ? 43.56751 10.74899 6.94648 1.000 23.86909 1264 PHE B CA 1
ATOM 5177 C C . PHE C 1 193 ? 44.88043 11.44346 6.66117 1.000 27.32661 1264 PHE B C 1
ATOM 5178 O O . PHE C 1 193 ? 45.89573 11.12143 7.28628 1.000 25.35868 1264 PHE B O 1
ATOM 5186 N N . TYR C 1 194 ? 44.83730 12.43663 5.77570 1.000 24.80265 1265 TYR B N 1
ATOM 5187 C CA . TYR C 1 194 ? 45.99190 13.28102 5.50632 1.000 25.52971 1265 TYR B CA 1
ATOM 5188 C C . TYR C 1 194 ? 45.53444 14.73047 5.46476 1.000 25.85567 1265 TYR B C 1
ATOM 5189 O O . TYR C 1 194 ? 44.67993 15.08832 4.65159 1.000 23.49978 1265 TYR B O 1
ATOM 5198 N N . TRP C 1 195 ? 46.10153 15.56101 6.34093 1.000 26.13405 1266 TRP B N 1
ATOM 5199 C CA . TRP C 1 195 ? 45.64268 16.92900 6.49819 1.000 23.77725 1266 TRP B CA 1
ATOM 5200 C C . TRP C 1 195 ? 46.57804 17.94047 5.85284 1.000 25.38940 1266 TRP B C 1
ATOM 5201 O O . TRP C 1 195 ? 46.19487 19.10774 5.70947 1.000 22.71770 1266 TRP B O 1
ATOM 5212 N N . ARG C 1 196 ? 47.76723 17.50472 5.42561 1.000 22.96633 1267 ARG B N 1
ATOM 5213 C CA . ARG C 1 196 ? 48.75978 18.35594 4.77082 1.000 23.59716 1267 ARG B CA 1
ATOM 5214 C C . ARG C 1 196 ? 49.60808 17.43723 3.90294 1.000 23.55845 1267 ARG B C 1
ATOM 5215 O O . ARG C 1 196 ? 50.22379 16.50848 4.42372 1.000 25.12822 1267 ARG B O 1
ATOM 5223 N N . PHE C 1 197 ? 49.65202 17.66723 2.59936 1.000 24.45893 1268 PHE B N 1
ATOM 5224 C CA . PHE C 1 197 ? 50.41317 16.72175 1.79841 1.000 22.47451 1268 PHE B CA 1
ATOM 5225 C C . PHE C 1 197 ? 50.83684 17.35645 0.48215 1.000 26.29385 1268 PHE B C 1
ATOM 5226 O O . PHE C 1 197 ? 50.22844 18.30928 -0.00066 1.000 24.70642 1268 PHE B O 1
ATOM 5234 N N . TYR C 1 198 ? 51.86805 16.77393 -0.10384 1.000 25.32692 1269 TYR B N 1
ATOM 5235 C CA . TYR C 1 198 ? 52.35141 17.16915 -1.42150 1.000 25.65884 1269 TYR B CA 1
ATOM 5236 C C . TYR C 1 198 ? 51.87849 16.15497 -2.45217 1.000 27.31831 1269 TYR B C 1
ATOM 5237 O O . TYR C 1 198 ? 52.00346 14.93978 -2.24104 1.000 28.23722 1269 TYR B O 1
ATOM 5246 N N . ALA C 1 199 ? 51.33184 16.66510 -3.57155 1.000 24.38614 1270 ALA B N 1
ATOM 5247 C CA . ALA C 1 199 ? 50.99069 15.87392 -4.75243 1.000 29.82061 1270 ALA B CA 1
ATOM 5248 C C . ALA C 1 199 ? 51.09808 16.85501 -5.92258 1.000 29.22784 1270 ALA B C 1
ATOM 5249 O O . ALA C 1 199 ? 50.09065 17.41309 -6.37183 1.000 27.92741 1270 ALA B O 1
ATOM 5251 N N . PHE C 1 200 ? 52.34463 17.06421 -6.36970 1.000 26.35365 1271 PHE B N 1
ATOM 5252 C CA . PHE C 1 200 ? 52.76417 18.08920 -7.33965 1.000 27.37251 1271 PHE B CA 1
ATOM 5253 C C . PHE C 1 200 ? 52.69269 19.51194 -6.78962 1.000 27.58443 1271 PHE B C 1
ATOM 5254 O O . PHE C 1 200 ? 53.55055 20.33955 -7.12073 1.000 31.22730 1271 PHE B O 1
ATOM 5262 N N . PHE C 1 201 ? 51.67218 19.80664 -5.98333 1.000 28.67290 1272 PHE B N 1
ATOM 5263 C CA . PHE C 1 201 ? 51.51080 21.04560 -5.23383 1.000 27.55091 1272 PHE B CA 1
ATOM 5264 C C . PHE C 1 201 ? 51.30314 20.65719 -3.78340 1.000 25.57834 1272 PHE B C 1
ATOM 5265 O O . PHE C 1 201 ? 50.94731 19.51366 -3.49901 1.000 27.60609 1272 PHE B O 1
ATOM 5273 N N . ASP C 1 202 ? 51.48094 21.61150 -2.87017 1.000 24.20228 1273 ASP B N 1
ATOM 5274 C CA . ASP C 1 202 ? 51.11412 21.38364 -1.46787 1.000 23.54466 1273 ASP B CA 1
ATOM 5275 C C . ASP C 1 202 ? 49.62164 21.62254 -1.24397 1.000 27.36740 1273 ASP B C 1
ATOM 5276 O O . ASP C 1 202 ? 49.08623 22.66566 -1.64081 1.000 26.20590 1273 ASP B O 1
ATOM 5281 N N . TYR C 1 203 ? 48.96446 20.67202 -0.55871 1.000 25.60941 1274 TYR B N 1
ATOM 5282 C CA . TYR C 1 203 ? 47.56196 20.73504 -0.18527 1.000 25.10033 1274 TYR B CA 1
ATOM 5283 C C . TYR C 1 203 ? 47.44575 20.71933 1.33413 1.000 23.89035 1274 TYR B C 1
ATOM 5284 O O . TYR C 1 203 ? 48.31873 20.19212 2.02459 1.000 25.23929 1274 TYR B O 1
ATOM 5293 N N . ALA C 1 204 ? 46.35458 21.28148 1.84759 1.000 24.84314 1275 ALA B N 1
ATOM 5294 C CA . ALA C 1 204 ? 45.99214 21.03407 3.24288 1.000 24.03504 1275 ALA B CA 1
ATOM 5295 C C . ALA C 1 204 ? 44.48311 21.06140 3.39896 1.000 25.11058 1275 ALA B C 1
ATOM 5296 O O . ALA C 1 204 ? 43.74838 21.51457 2.51688 1.000 25.95652 1275 ALA B O 1
ATOM 5298 N N . ILE C 1 205 ? 44.01903 20.57753 4.55691 1.000 25.15876 1276 ILE B N 1
ATOM 5299 C CA . ILE C 1 205 ? 42.62787 20.78838 4.91736 1.000 25.84093 1276 ILE B CA 1
ATOM 5300 C C . ILE C 1 205 ? 42.37505 22.28603 4.96633 1.000 26.61199 1276 ILE B C 1
ATOM 5301 O O . ILE C 1 205 ? 43.17371 23.05585 5.51598 1.000 25.91378 1276 ILE B O 1
ATOM 5306 N N . THR C 1 206 ? 41.30050 22.72021 4.32106 1.000 26.69149 1277 THR B N 1
ATOM 5307 C CA . THR C 1 206 ? 40.95564 24.13269 4.34002 1.000 27.76883 1277 THR B CA 1
ATOM 5308 C C . THR C 1 206 ? 39.65390 24.41916 5.04289 1.000 31.15088 1277 THR B C 1
ATOM 5309 O O . THR C 1 206 ? 39.40577 25.57426 5.39012 1.000 30.84965 1277 THR B O 1
ATOM 5313 N N . THR C 1 207 ? 38.81027 23.41705 5.25163 1.000 28.72143 1278 THR B N 1
ATOM 5314 C CA . THR C 1 207 ? 37.42612 23.71056 5.56651 1.000 27.58564 1278 THR B CA 1
ATOM 5315 C C . THR C 1 207 ? 36.92159 22.59730 6.45486 1.000 27.30578 1278 THR B C 1
ATOM 5316 O O . THR C 1 207 ? 37.10230 21.41880 6.12509 1.000 26.11085 1278 THR B O 1
ATOM 5320 N N . LEU C 1 208 ? 36.26459 22.97472 7.54770 1.000 25.29091 1279 LEU B N 1
ATOM 5321 C CA . LEU C 1 208 ? 35.69973 22.03282 8.49555 1.000 28.98522 1279 LEU B CA 1
ATOM 5322 C C . LEU C 1 208 ? 34.19851 22.28804 8.50540 1.000 30.67401 1279 LEU B C 1
ATOM 5323 O O . LEU C 1 208 ? 33.76422 23.42507 8.72476 1.000 28.96673 1279 LEU B O 1
ATOM 5328 N N . LYS C 1 209 ? 33.41171 21.25275 8.20637 1.000 28.85449 1280 LYS B N 1
ATOM 5329 C CA . LYS C 1 209 ? 31.97886 21.38762 7.94465 1.000 28.76650 1280 LYS B CA 1
ATOM 5330 C C . LYS C 1 209 ? 31.22660 20.36684 8.78482 1.000 29.89147 1280 LYS B C 1
ATOM 5331 O O . LYS C 1 209 ? 31.01424 19.21992 8.36228 1.000 30.30502 1280 LYS B O 1
ATOM 5337 N N . PRO C 1 210 ? 30.81552 20.74955 9.98818 1.000 28.81313 1281 PRO B N 1
ATOM 5338 C CA . PRO C 1 210 ? 30.15480 19.78821 10.88044 1.000 27.83330 1281 PRO B CA 1
ATOM 5339 C C . PRO C 1 210 ? 28.75818 19.45399 10.39082 1.000 29.59539 1281 PRO B C 1
ATOM 5340 O O . PRO C 1 210 ? 28.01747 20.32911 9.93452 1.000 30.27513 1281 PRO B O 1
ATOM 5344 N N . VAL C 1 211 ? 28.40205 18.18129 10.48989 1.000 28.17198 1282 VAL B N 1
ATOM 5345 C CA . VAL C 1 211 ? 27.01833 17.74136 10.37910 1.000 26.70369 1282 VAL B CA 1
ATOM 5346 C C . VAL C 1 211 ? 26.60257 17.24359 11.76154 1.000 26.87560 1282 VAL B C 1
ATOM 5347 O O . VAL C 1 211 ? 26.96123 16.13232 12.17214 1.000 24.87923 1282 VAL B O 1
ATOM 5351 N N . TYR C 1 212 ? 25.86073 18.07549 12.48661 1.000 27.99242 1283 TYR B N 1
ATOM 5352 C CA . TYR C 1 212 ? 25.49067 17.78303 13.87097 1.000 27.01423 1283 TYR B CA 1
ATOM 5353 C C . TYR C 1 212 ? 24.35683 16.76898 13.95253 1.000 26.42334 1283 TYR B C 1
ATOM 5354 O O . TYR C 1 212 ? 23.51581 16.67538 13.05403 1.000 30.64041 1283 TYR B O 1
ATOM 5363 N N . GLU C 1 213 ? 24.31638 16.02806 15.06765 1.000 28.93324 1284 GLU B N 1
ATOM 5364 C CA . GLU C 1 213 ? 23.33976 14.96651 15.29206 1.000 26.54908 1284 GLU B CA 1
ATOM 5365 C C . GLU C 1 213 ? 22.65578 15.21079 16.62982 1.000 29.89369 1284 GLU B C 1
ATOM 5366 O O . GLU C 1 213 ? 23.28238 15.72062 17.55189 1.000 26.73023 1284 GLU B O 1
ATOM 5372 N N . ASP C 1 214 ? 21.37478 14.83933 16.71698 1.000 28.02511 1285 ASP B N 1
ATOM 5373 C CA . ASP C 1 214 ? 20.63383 14.91964 17.97874 1.000 29.56129 1285 ASP B CA 1
ATOM 5374 C C . ASP C 1 214 ? 21.43207 14.28924 19.09753 1.000 31.63264 1285 ASP B C 1
ATOM 5375 O O . ASP C 1 214 ? 21.92050 13.16412 18.96783 1.000 29.20699 1285 ASP B O 1
ATOM 5380 N N . THR C 1 215 ? 21.53535 15.00166 20.21644 1.000 25.55656 1286 THR B N 1
ATOM 5381 C CA . THR C 1 215 ? 22.43699 14.59151 21.28622 1.000 24.80280 1286 THR B CA 1
ATOM 5382 C C . THR C 1 215 ? 21.77119 14.88729 22.61803 1.000 31.91265 1286 THR B C 1
ATOM 5383 O O . THR C 1 215 ? 21.61943 16.05153 22.99618 1.000 31.03130 1286 THR B O 1
ATOM 5387 N N . ASN C 1 216 ? 21.37318 13.83635 23.31317 1.000 26.51986 1287 ASN B N 1
ATOM 5388 C CA . ASN C 1 216 ? 20.85892 13.97545 24.66681 1.000 28.28299 1287 ASN B CA 1
ATOM 5389 C C . ASN C 1 216 ? 21.99704 13.84227 25.66646 1.000 29.62393 1287 ASN B C 1
ATOM 5390 O O . ASN C 1 216 ? 22.79351 12.89771 25.59583 1.000 32.18673 1287 ASN B O 1
ATOM 5395 N N . ILE C 1 217 ? 22.08287 14.80150 26.58317 1.000 26.13152 1288 ILE B N 1
ATOM 5396 C CA . ILE C 1 217 ? 23.12580 14.82879 27.59770 1.000 26.58546 1288 ILE B CA 1
ATOM 5397 C C . ILE C 1 217 ? 22.46934 14.43255 28.91032 1.000 30.56226 1288 ILE B C 1
ATOM 5398 O O . ILE C 1 217 ? 21.59146 15.14152 29.40795 1.000 30.44993 1288 ILE B O 1
ATOM 5403 N N . LYS C 1 218 ? 22.86600 13.29092 29.45903 1.000 32.38822 1289 LYS B N 1
ATOM 5404 C CA . LYS C 1 218 ? 22.29465 12.80133 30.71086 1.000 31.28525 1289 LYS B CA 1
ATOM 5405 C C . LYS C 1 218 ? 23.14158 13.29716 31.87532 1.000 34.13261 1289 LYS B C 1
ATOM 5406 O O . LYS C 1 218 ? 24.36910 13.16033 31.86259 1.000 34.79056 1289 LYS B O 1
ATOM 5408 N N . ILE C 1 219 ? 22.48739 13.89083 32.86889 1.000 33.55775 1290 ILE B N 1
ATOM 5409 C CA . ILE C 1 219 ? 23.15744 14.39698 34.05828 1.000 31.73312 1290 ILE B CA 1
ATOM 5410 C C . ILE C 1 219 ? 22.61872 13.57207 35.21079 1.000 34.71339 1290 ILE B C 1
ATOM 5411 O O . ILE C 1 219 ? 21.44366 13.69687 35.56275 1.000 32.52350 1290 ILE B O 1
ATOM 5416 N N . LYS C 1 220 ? 23.45314 12.68887 35.75091 1.000 35.02097 1291 LYS B N 1
ATOM 5417 C CA . LYS C 1 220 ? 23.06755 11.81768 36.86249 1.000 35.16807 1291 LYS B CA 1
ATOM 5418 C C . LYS C 1 220 ? 23.47360 12.49422 38.16276 1.000 32.92053 1291 LYS B C 1
ATOM 5419 O O . LYS C 1 220 ? 24.64832 12.49929 38.53373 1.000 37.00493 1291 LYS B O 1
ATOM 5425 N N . LEU C 1 221 ? 22.49544 13.06538 38.85765 1.000 32.89830 1292 LEU B N 1
ATOM 5426 C CA . LEU C 1 221 ? 22.75118 13.89072 40.02645 1.000 34.25975 1292 LEU B CA 1
ATOM 5427 C C . LEU C 1 221 ? 22.93776 13.02939 41.27449 1.000 38.56854 1292 LEU B C 1
ATOM 5428 O O . LEU C 1 221 ? 22.40047 11.92159 41.37553 1.000 38.98624 1292 LEU B O 1
ATOM 5433 N N . ASP C 1 222 ? 23.70803 13.55381 42.22423 1.000 38.82849 1293 ASP B N 1
ATOM 5434 C CA . ASP C 1 222 ? 23.84194 12.95817 43.54869 1.000 40.64309 1293 ASP B CA 1
ATOM 5435 C C . ASP C 1 222 ? 22.92618 13.67731 44.53454 1.000 43.10844 1293 ASP B C 1
ATOM 5436 O O . ASP C 1 222 ? 22.28822 14.68412 44.20849 1.000 36.26352 1293 ASP B O 1
ATOM 5441 N N . LYS C 1 223 ? 22.84923 13.13308 45.75765 1.000 40.38693 1294 LYS B N 1
ATOM 5442 C CA . LYS C 1 223 ? 22.04915 13.73732 46.82630 1.000 39.87434 1294 LYS B CA 1
ATOM 5443 C C . LYS C 1 223 ? 22.89056 14.82684 47.47896 1.000 45.74736 1294 LYS B C 1
ATOM 5444 O O . LYS C 1 223 ? 23.48703 14.65944 48.54642 1.000 44.71370 1294 LYS B O 1
ATOM 5450 N N . ASP C 1 224 ? 22.95150 15.96329 46.79361 1.000 43.53305 1295 ASP B N 1
ATOM 5451 C CA . ASP C 1 224 ? 23.75477 17.10087 47.20108 1.000 43.02437 1295 ASP B CA 1
ATOM 5452 C C . ASP C 1 224 ? 23.12424 18.33862 46.58003 1.000 41.64367 1295 ASP B C 1
ATOM 5453 O O . ASP C 1 224 ? 22.08075 18.26375 45.92268 1.000 41.64278 1295 ASP B O 1
ATOM 5458 N N . THR C 1 225 ? 23.74807 19.48337 46.80906 1.000 40.68864 1296 THR B N 1
ATOM 5459 C CA . THR C 1 225 ? 23.34474 20.71912 46.15639 1.000 40.55126 1296 THR B CA 1
ATOM 5460 C C . THR C 1 225 ? 24.16076 20.85644 44.87944 1.000 42.86920 1296 THR B C 1
ATOM 5461 O O . THR C 1 225 ? 25.39454 20.80383 44.92234 1.000 46.48992 1296 THR B O 1
ATOM 5465 N N . ARG C 1 226 ? 23.48282 21.02148 43.74808 1.000 38.77983 1297 ARG B N 1
ATOM 5466 C CA . ARG C 1 226 ? 24.16072 21.15420 42.46000 1.000 38.45667 1297 ARG B CA 1
ATOM 5467 C C . ARG C 1 226 ? 23.51934 22.29726 41.69629 1.000 36.94486 1297 ARG B C 1
ATOM 5468 O O . ARG C 1 226 ? 22.31628 22.25554 41.41354 1.000 36.76504 1297 ARG B O 1
ATOM 5476 N N . ASN C 1 227 ? 24.31265 23.31317 41.36859 1.000 36.29837 1298 ASN B N 1
ATOM 5477 C CA . ASN C 1 227 ? 23.83160 24.45081 40.60626 1.000 30.28156 1298 ASN B CA 1
ATOM 5478 C C . ASN C 1 227 ? 24.39298 24.39485 39.19006 1.000 33.01108 1298 ASN B C 1
ATOM 5479 O O . ASN C 1 227 ? 25.58031 24.13494 38.99041 1.000 32.52635 1298 ASN B O 1
ATOM 5484 N N . PHE C 1 228 ? 23.53255 24.64548 38.22037 1.000 26.82865 1299 PHE B N 1
ATOM 5485 C CA . PHE C 1 228 ? 23.91572 24.55160 36.81947 1.000 28.69747 1299 PHE B CA 1
ATOM 5486 C C . PHE C 1 228 ? 23.60906 25.85516 36.09926 1.000 28.54153 1299 PHE B C 1
ATOM 5487 O O . PHE C 1 228 ? 22.64532 26.56474 36.42478 1.000 29.10670 1299 PHE B O 1
ATOM 5495 N N . ILE C 1 229 ? 24.45446 26.15506 35.11407 1.000 31.08937 1300 ILE B N 1
ATOM 5496 C CA . ILE C 1 229 ? 24.29975 27.29311 34.22454 1.000 28.68136 1300 ILE B CA 1
ATOM 5497 C C . ILE C 1 229 ? 24.13803 26.74181 32.81860 1.000 27.68842 1300 ILE B C 1
ATOM 5498 O O . ILE C 1 229 ? 24.98319 25.97420 32.35271 1.000 28.20565 1300 ILE B O 1
ATOM 5503 N N . MET C 1 230 ? 23.07247 27.11228 32.16388 1.000 28.36346 1301 MET B N 1
ATOM 5504 C CA . MET C 1 230 ? 22.90966 26.66091 30.79385 1.000 28.29556 1301 MET B CA 1
ATOM 5505 C C . MET C 1 230 ? 23.74601 27.53854 29.85371 1.000 26.32601 1301 MET B C 1
ATOM 5506 O O . MET C 1 230 ? 23.78524 28.75806 30.01620 1.000 27.33934 1301 MET B O 1
ATOM 5511 N N . PRO C 1 231 ? 24.47398 26.94943 28.90448 1.000 26.12798 1302 PRO B N 1
ATOM 5512 C CA . PRO C 1 231 ? 25.30704 27.76473 28.01570 1.000 27.12621 1302 PRO B CA 1
ATOM 5513 C C . PRO C 1 231 ? 24.43401 28.59854 27.09558 1.000 29.05780 1302 PRO B C 1
ATOM 5514 O O . PRO C 1 231 ? 23.28138 28.26433 26.82575 1.000 29.65884 1302 PRO B O 1
ATOM 5518 N N . THR C 1 232 ? 25.01559 29.66639 26.55458 1.000 29.61181 1303 THR B N 1
ATOM 5519 C CA . THR C 1 232 ? 24.32523 30.49447 25.56928 1.000 29.25621 1303 THR B CA 1
ATOM 5520 C C . THR C 1 232 ? 24.81305 30.09331 24.17825 1.000 27.52543 1303 THR B C 1
ATOM 5521 O O . THR C 1 232 ? 25.93157 30.43343 23.80030 1.000 28.04166 1303 THR B O 1
ATOM 5525 N N . ILE C 1 233 ? 23.97646 29.37593 23.42266 1.000 25.97606 1304 ILE B N 1
ATOM 5526 C CA . ILE C 1 233 ? 24.33973 28.85282 22.10478 1.000 22.54404 1304 ILE B CA 1
ATOM 5527 C C . ILE C 1 233 ? 23.57960 29.65907 21.06092 1.000 27.07578 1304 ILE B C 1
ATOM 5528 O O . ILE C 1 233 ? 22.35943 29.50484 20.91058 1.000 26.48963 1304 ILE B O 1
ATOM 5533 N N . THR C 1 234 ? 24.30504 30.48871 20.30139 1.000 26.85521 1305 THR B N 1
ATOM 5534 C CA . THR C 1 234 ? 23.65320 31.44570 19.42225 1.000 27.35165 1305 THR B CA 1
ATOM 5535 C C . THR C 1 234 ? 23.35593 30.87584 18.04762 1.000 31.41085 1305 THR B C 1
ATOM 5536 O O . THR C 1 234 ? 22.64073 31.52470 17.27080 1.000 33.05389 1305 THR B O 1
ATOM 5540 N N . THR C 1 235 ? 23.86836 29.68300 17.73419 1.000 28.91820 1306 THR B N 1
ATOM 5541 C CA . THR C 1 235 ? 23.56986 29.01180 16.46913 1.000 30.96279 1306 THR B CA 1
ATOM 5542 C C . THR C 1 235 ? 22.36079 28.10475 16.65046 1.000 28.92243 1306 THR B C 1
ATOM 5543 O O . THR C 1 235 ? 22.43962 27.08953 17.35858 1.000 26.47483 1306 THR B O 1
ATOM 5547 N N . ASN C 1 236 ? 21.24968 28.45790 15.99061 1.000 27.20733 1307 ASN B N 1
ATOM 5548 C CA . ASN C 1 236 ? 20.01773 27.68186 16.10979 1.000 28.49411 1307 ASN B CA 1
ATOM 5549 C C . ASN C 1 236 ? 20.26383 26.21289 15.82409 1.000 31.78630 1307 ASN B C 1
ATOM 5550 O O . ASN C 1 236 ? 19.81269 25.33166 16.56707 1.000 29.12855 1307 ASN B O 1
ATOM 5555 N N . GLU C 1 237 ? 20.97553 25.93630 14.73265 1.000 26.59608 1308 GLU B N 1
ATOM 5556 C CA . GLU C 1 237 ? 21.12881 24.56318 14.28305 1.000 32.62294 1308 GLU B CA 1
ATOM 5557 C C . GLU C 1 237 ? 21.84830 23.71687 15.33174 1.000 31.50296 1308 GLU B C 1
ATOM 5558 O O . GLU C 1 237 ? 21.49864 22.55040 15.54484 1.000 38.02822 1308 GLU B O 1
ATOM 5564 N N . ILE C 1 238 ? 22.83425 24.29361 16.01752 1.000 28.57861 1309 ILE B N 1
ATOM 5565 C CA . ILE C 1 238 ? 23.51484 23.58131 17.10028 1.000 30.51342 1309 ILE B CA 1
ATOM 5566 C C . ILE C 1 238 ? 22.59141 23.42943 18.30229 1.000 30.53395 1309 ILE B C 1
ATOM 5567 O O . ILE C 1 238 ? 22.44065 22.33761 18.87425 1.000 28.78510 1309 ILE B O 1
ATOM 5572 N N . ARG C 1 239 ? 21.93451 24.51939 18.68730 1.000 28.95294 1310 ARG B N 1
ATOM 5573 C CA . ARG C 1 239 ? 21.13739 24.50402 19.90608 1.000 30.86721 1310 ARG B CA 1
ATOM 5574 C C . ARG C 1 239 ? 19.96267 23.54026 19.78917 1.000 31.57880 1310 ARG B C 1
ATOM 5575 O O . ARG C 1 239 ? 19.64712 22.82030 20.74393 1.000 33.26645 1310 ARG B O 1
ATOM 5583 N N . ASN C 1 240 ? 19.34981 23.45298 18.60442 1.000 29.16876 1311 ASN B N 1
ATOM 5584 C CA . ASN C 1 240 ? 18.21003 22.56529 18.40312 1.000 31.36531 1311 ASN B CA 1
ATOM 5585 C C . ASN C 1 240 ? 18.58180 21.08732 18.40537 1.000 34.99696 1311 ASN B C 1
ATOM 5586 O O . ASN C 1 240 ? 17.68587 20.24769 18.53663 1.000 33.68679 1311 ASN B O 1
ATOM 5591 N N . LYS C 1 241 ? 19.86008 20.74554 18.28461 1.000 30.80461 1312 LYS B N 1
ATOM 5592 C CA . LYS C 1 241 ? 20.28902 19.35612 18.37143 1.000 31.63937 1312 LYS B CA 1
ATOM 5593 C C . LYS C 1 241 ? 20.61833 18.91171 19.79624 1.000 34.63457 1312 LYS B C 1
ATOM 5594 O O . LYS C 1 241 ? 20.90448 17.72684 20.01445 1.000 33.75508 1312 LYS B O 1
ATOM 5600 N N . LEU C 1 242 ? 20.57453 19.81289 20.76890 1.000 31.98045 1313 LEU B N 1
ATOM 5601 C CA . LEU C 1 242 ? 20.89124 19.46916 22.14977 1.000 32.04409 1313 LEU B CA 1
ATOM 5602 C C . LEU C 1 242 ? 19.63786 19.30373 22.99661 1.000 30.74000 1313 LEU B C 1
ATOM 5603 O O . LEU C 1 242 ? 18.63766 20.00062 22.81623 1.000 33.05421 1313 LEU B O 1
ATOM 5608 N N . SER C 1 243 ? 19.71255 18.37872 23.94336 1.000 32.78979 1314 SER B N 1
ATOM 5609 C CA . SER C 1 243 ? 18.75987 18.31787 25.05115 1.000 28.13347 1314 SER B CA 1
ATOM 5610 C C . SER C 1 243 ? 19.50214 17.91055 26.31302 1.000 27.71347 1314 SER B C 1
ATOM 5611 O O . SER C 1 243 ? 20.56877 17.29547 26.25159 1.000 30.70935 1314 SER B O 1
ATOM 5614 N N . TYR C 1 244 ? 18.94958 18.29204 27.46528 1.000 26.48375 1315 TYR B N 1
ATOM 5615 C CA . TYR C 1 244 ? 19.49284 17.90471 28.75618 1.000 29.43022 1315 TYR B CA 1
ATOM 5616 C C . TYR C 1 244 ? 18.47938 17.01919 29.46811 1.000 29.70411 1315 TYR B C 1
ATOM 5617 O O . TYR C 1 244 ? 17.27020 17.26033 29.40290 1.000 31.46987 1315 TYR B O 1
ATOM 5626 N N . SER C 1 245 ? 18.97379 15.98829 30.13305 1.000 29.96239 1316 SER B N 1
ATOM 5627 C CA . SER C 1 245 ? 18.11610 15.07093 30.88040 1.000 30.33076 1316 SER B CA 1
ATOM 5628 C C . SER C 1 245 ? 18.73918 14.89656 32.25314 1.000 31.74311 1316 SER B C 1
ATOM 5629 O O . SER C 1 245 ? 19.78852 14.25753 32.38137 1.000 33.74418 1316 SER B O 1
ATOM 5632 N N . PHE C 1 246 ? 18.11209 15.48729 33.27365 1.000 29.83388 1317 PHE B N 1
ATOM 5633 C CA . PHE C 1 246 ? 18.59424 15.40238 34.64445 1.000 30.86168 1317 PHE B CA 1
ATOM 5634 C C . PHE C 1 246 ? 17.88221 14.26721 35.36890 1.000 31.49392 1317 PHE B C 1
ATOM 5635 O O . PHE C 1 246 ? 16.66849 14.09327 35.22037 1.000 34.40420 1317 PHE B O 1
ATOM 5643 N N . ASP C 1 247 ? 18.64699 13.50317 36.15348 1.000 33.25516 1318 ASP B N 1
ATOM 5644 C CA . ASP C 1 247 ? 18.12995 12.40569 36.98291 1.000 36.17723 1318 ASP B CA 1
ATOM 5645 C C . ASP C 1 247 ? 18.27156 12.84088 38.43053 1.000 35.46799 1318 ASP B C 1
ATOM 5646 O O . ASP C 1 247 ? 19.37349 12.80294 38.98280 1.000 35.92622 1318 ASP B O 1
ATOM 5651 N N . GLY C 1 248 ? 17.16249 13.23709 39.04914 1.000 35.72558 1319 GLY B N 1
ATOM 5652 C CA . GLY C 1 248 ? 17.23050 13.74031 40.40611 1.000 36.59210 1319 GLY B CA 1
ATOM 5653 C C . GLY C 1 248 ? 17.42441 12.62143 41.41374 1.000 39.91933 1319 GLY B C 1
ATOM 5654 O O . GLY C 1 248 ? 16.95558 11.50035 41.22886 1.000 37.08034 1319 GLY B O 1
ATOM 5655 N N . ALA C 1 249 ? 18.14518 12.93558 42.49669 1.000 38.75513 1320 ALA B N 1
ATOM 5656 C CA . ALA C 1 249 ? 18.46131 11.95285 43.53200 1.000 39.48965 1320 ALA B CA 1
ATOM 5657 C C . ALA C 1 249 ? 18.16534 12.49455 44.92666 1.000 41.96110 1320 ALA B C 1
ATOM 5658 O O . ALA C 1 249 ? 18.79734 12.08866 45.90374 1.000 43.50112 1320 ALA B O 1
ATOM 5660 N N . GLY C 1 250 ? 17.20996 13.40607 45.03697 1.000 38.40834 1321 GLY B N 1
ATOM 5661 C CA . GLY C 1 250 ? 16.77432 13.88471 46.33168 1.000 38.74355 1321 GLY B CA 1
ATOM 5662 C C . GLY C 1 250 ? 17.52638 15.07257 46.87789 1.000 40.82081 1321 GLY B C 1
ATOM 5663 O O . GLY C 1 250 ? 17.28215 15.45141 48.02992 1.000 44.07372 1321 GLY B O 1
ATOM 5664 N N . GLY C 1 251 ? 18.41515 15.68780 46.08785 1.000 40.46749 1322 GLY B N 1
ATOM 5665 C CA . GLY C 1 251 ? 19.17573 16.84668 46.51281 1.000 39.13712 1322 GLY B CA 1
ATOM 5666 C C . GLY C 1 251 ? 18.47099 18.15809 46.23472 1.000 35.34996 1322 GLY B C 1
ATOM 5667 O O . GLY C 1 251 ? 17.25390 18.21593 46.04772 1.000 36.92853 1322 GLY B O 1
ATOM 5668 N N . THR C 1 252 ? 19.26226 19.23082 46.21110 1.000 34.12936 1323 THR B N 1
ATOM 5669 C CA . THR C 1 252 ? 18.79344 20.57768 45.89682 1.000 33.49049 1323 THR B CA 1
ATOM 5670 C C . THR C 1 252 ? 19.47168 21.05304 44.61803 1.000 35.11293 1323 THR B C 1
ATOM 5671 O O . THR C 1 252 ? 20.69738 21.17280 44.57170 1.000 33.31738 1323 THR B O 1
ATOM 5675 N N . TYR C 1 253 ? 18.66925 21.35171 43.60120 1.000 34.16117 1324 TYR B N 1
ATOM 5676 C CA . TYR C 1 253 ? 19.15622 21.52901 42.24084 1.000 32.32394 1324 TYR B CA 1
ATOM 5677 C C . TYR C 1 253 ? 18.66955 22.85974 41.68800 1.000 32.25436 1324 TYR B C 1
ATOM 5678 O O . TYR C 1 253 ? 17.49416 23.20486 41.83681 1.000 33.19046 1324 TYR B O 1
ATOM 5687 N N . SER C 1 254 ? 19.56167 23.61322 41.04996 1.000 34.52980 1325 SER B N 1
ATOM 5688 C CA . SER C 1 254 ? 19.16321 24.86830 40.43501 1.000 30.71365 1325 SER B CA 1
ATOM 5689 C C . SER C 1 254 ? 19.64433 24.89935 38.99458 1.000 29.84790 1325 SER B C 1
ATOM 5690 O O . SER C 1 254 ? 20.70291 24.36315 38.66995 1.000 30.17716 1325 SER B O 1
ATOM 5693 N N . LEU C 1 255 ? 18.86927 25.55949 38.13891 1.000 28.32150 1326 LEU B N 1
ATOM 5694 C CA . LEU C 1 255 ? 19.23943 25.67117 36.72638 1.000 27.14455 1326 LEU B CA 1
ATOM 5695 C C . LEU C 1 255 ? 18.98498 27.10059 36.27699 1.000 27.77815 1326 LEU B C 1
ATOM 5696 O O . LEU C 1 255 ? 17.84569 27.57150 36.34577 1.000 28.30490 1326 LEU B O 1
ATOM 5701 N N . LEU C 1 256 ? 20.04045 27.78779 35.82999 1.000 29.44669 1327 LEU B N 1
ATOM 5702 C CA . LEU C 1 256 ? 19.92027 29.13977 35.28457 1.000 30.81695 1327 LEU B CA 1
ATOM 5703 C C . LEU C 1 256 ? 19.67797 29.00911 33.78986 1.000 30.62279 1327 LEU B C 1
ATOM 5704 O O . LEU C 1 256 ? 20.57383 28.60811 33.04299 1.000 29.82354 1327 LEU B O 1
ATOM 5709 N N . LEU C 1 257 ? 18.45533 29.29467 33.36151 1.000 29.39238 1328 LEU B N 1
ATOM 5710 C CA . LEU C 1 257 ? 18.06428 29.05736 31.97999 1.000 27.56363 1328 LEU B CA 1
ATOM 5711 C C . LEU C 1 257 ? 18.62302 30.14373 31.06321 1.000 26.56698 1328 LEU B C 1
ATOM 5712 O O . LEU C 1 257 ? 18.73357 31.30674 31.44631 1.000 27.96202 1328 LEU B O 1
ATOM 5717 N N . SER C 1 258 ? 18.98787 29.75145 29.83968 1.000 27.17539 1329 SER B N 1
ATOM 5718 C CA . SER C 1 258 ? 19.40684 30.73372 28.84609 1.000 25.14443 1329 SER B CA 1
ATOM 5719 C C . SER C 1 258 ? 18.20385 31.27798 28.08355 1.000 25.80742 1329 SER B C 1
ATOM 5720 O O . SER C 1 258 ? 17.23304 30.56506 27.83113 1.000 27.64293 1329 SER B O 1
ATOM 5723 N N . SER C 1 259 ? 18.29135 32.55084 27.67823 1.000 25.53401 1330 SER B N 1
ATOM 5724 C CA . SER C 1 259 ? 17.26673 33.10291 26.80316 1.000 26.28464 1330 SER B CA 1
ATOM 5725 C C . SER C 1 259 ? 17.27952 32.42877 25.43078 1.000 26.77737 1330 SER B C 1
ATOM 5726 O O . SER C 1 259 ? 16.28587 32.50254 24.70132 1.000 27.33743 1330 SER B O 1
ATOM 5729 N N . TYR C 1 260 ? 18.36671 31.76062 25.08261 1.000 24.95523 1331 TYR B N 1
ATOM 5730 C CA . TYR C 1 260 ? 18.41893 30.91190 23.89386 1.000 26.70204 1331 TYR B CA 1
ATOM 5731 C C . TYR C 1 260 ? 18.06538 29.51543 24.39360 1.000 24.53113 1331 TYR B C 1
ATOM 5732 O O . TYR C 1 260 ? 18.91936 28.84212 24.97100 1.000 26.22177 1331 TYR B O 1
ATOM 5741 N N . PRO C 1 261 ? 16.84058 29.04954 24.20855 1.000 24.66818 1332 PRO B N 1
ATOM 5742 C CA . PRO C 1 261 ? 16.36122 27.90337 24.99354 1.000 26.93182 1332 PRO B CA 1
ATOM 5743 C C . PRO C 1 261 ? 16.92086 26.57217 24.51052 1.000 28.61286 1332 PRO B C 1
ATOM 5744 O O . PRO C 1 261 ? 17.19776 26.38386 23.32995 1.000 26.04155 1332 PRO B O 1
ATOM 5748 N N . ILE C 1 262 ? 17.05491 25.62610 25.44835 1.000 27.14311 1333 ILE B N 1
ATOM 5749 C CA . ILE C 1 262 ? 17.54356 24.27957 25.14493 1.000 26.39734 1333 ILE B CA 1
ATOM 5750 C C . ILE C 1 262 ? 16.60142 23.28639 25.80699 1.000 31.02000 1333 ILE B C 1
ATOM 5751 O O . ILE C 1 262 ? 16.21763 23.47488 26.96925 1.000 28.93198 1333 ILE B O 1
ATOM 5756 N N . SER C 1 263 ? 16.22211 22.24426 25.06928 1.000 27.34620 1334 SER B N 1
ATOM 5757 C CA . SER C 1 263 ? 15.30705 21.23903 25.60285 1.000 28.68061 1334 SER B CA 1
ATOM 5758 C C . SER C 1 263 ? 15.86479 20.65625 26.88310 1.000 27.18521 1334 SER B C 1
ATOM 5759 O O . SER C 1 263 ? 17.02819 20.25166 26.93723 1.000 27.36148 1334 SER B O 1
ATOM 5762 N N . THR C 1 264 ? 15.02090 20.59723 27.91001 1.000 32.29282 1335 THR B N 1
ATOM 5763 C CA . THR C 1 264 ? 15.43785 20.14127 29.22393 1.000 29.43501 1335 THR B CA 1
ATOM 5764 C C . THR C 1 264 ? 14.35438 19.21662 29.75344 1.000 28.62648 1335 THR B C 1
ATOM 5765 O O . THR C 1 264 ? 13.16605 19.53018 29.65860 1.000 28.65788 1335 THR B O 1
ATOM 5769 N N . ASN C 1 265 ? 14.76379 18.05325 30.23053 1.000 29.31946 1336 ASN B N 1
ATOM 5770 C CA . ASN C 1 265 ? 13.87390 17.13598 30.92918 1.000 31.24493 1336 ASN B CA 1
ATOM 5771 C C . ASN C 1 265 ? 14.42135 16.87189 32.31415 1.000 31.05411 1336 ASN B C 1
ATOM 5772 O O . ASN C 1 265 ? 15.63497 16.73508 32.49796 1.000 30.76181 1336 ASN B O 1
ATOM 5777 N N . ILE C 1 266 ? 13.52471 16.78314 33.29500 1.000 32.35865 1337 ILE B N 1
ATOM 5778 C CA . ILE C 1 266 ? 13.93275 16.53911 34.66644 1.000 31.18876 1337 ILE B CA 1
ATOM 5779 C C . ILE C 1 266 ? 13.20881 15.30059 35.16975 1.000 33.90290 1337 ILE B C 1
ATOM 5780 O O . ILE C 1 266 ? 11.97177 15.24495 35.14794 1.000 31.42572 1337 ILE B O 1
ATOM 5785 N N . ASN C 1 267 ? 13.98152 14.28579 35.55121 1.000 34.62606 1338 ASN B N 1
ATOM 5786 C CA . ASN C 1 267 ? 13.42334 13.06146 36.11159 1.000 33.98590 1338 ASN B CA 1
ATOM 5787 C C . ASN C 1 267 ? 13.33512 13.27922 37.61239 1.000 33.54408 1338 ASN B C 1
ATOM 5788 O O . ASN C 1 267 ? 14.34245 13.19682 38.31774 1.000 33.99455 1338 ASN B O 1
ATOM 5793 N N . LEU C 1 268 ? 12.12412 13.54084 38.09056 1.000 35.17031 1339 LEU B N 1
ATOM 5794 C CA . LEU C 1 268 ? 11.89630 13.94462 39.46962 1.000 33.82319 1339 LEU B CA 1
ATOM 5795 C C . LEU C 1 268 ? 11.99444 12.74366 40.40467 1.000 35.96050 1339 LEU B C 1
ATOM 5796 O O . LEU C 1 268 ? 11.37564 11.70433 40.15748 1.000 34.66828 1339 LEU B O 1
ATOM 5801 N N . SER C 1 269 ? 12.78834 12.89530 41.46080 1.000 37.95105 1340 SER B N 1
ATOM 5802 C CA . SER C 1 269 ? 12.85697 12.00006 42.60658 1.000 38.46076 1340 SER B CA 1
ATOM 5803 C C . SER C 1 269 ? 12.03528 12.58037 43.75691 1.000 35.47987 1340 SER B C 1
ATOM 5804 O O . SER C 1 269 ? 11.68744 13.76439 43.76721 1.000 35.29443 1340 SER B O 1
ATOM 5807 N N . LYS C 1 270 ? 11.72014 11.72423 44.73292 1.000 37.90115 1341 LYS B N 1
ATOM 5808 C CA . LYS C 1 270 ? 10.80413 12.12701 45.80081 1.000 36.72508 1341 LYS B CA 1
ATOM 5809 C C . LYS C 1 270 ? 11.26754 13.39970 46.49442 1.000 32.38883 1341 LYS B C 1
ATOM 5810 O O . LYS C 1 270 ? 10.49005 14.34274 46.66027 1.000 39.89394 1341 LYS B O 1
ATOM 5816 N N . ASP C 1 271 ? 12.51146 13.44494 46.93843 1.000 34.16340 1342 ASP B N 1
ATOM 5817 C CA . ASP C 1 271 ? 12.91406 14.54587 47.79970 1.000 38.41212 1342 ASP B CA 1
ATOM 5818 C C . ASP C 1 271 ? 13.57336 15.70289 47.04698 1.000 38.55997 1342 ASP B C 1
ATOM 5819 O O . ASP C 1 271 ? 14.07227 16.62741 47.69553 1.000 38.25732 1342 ASP B O 1
ATOM 5824 N N . ASP C 1 272 ? 13.55855 15.68847 45.70553 1.000 36.50626 1343 ASP B N 1
ATOM 5825 C CA . ASP C 1 272 ? 14.16469 16.76463 44.91704 1.000 36.40677 1343 ASP B CA 1
ATOM 5826 C C . ASP C 1 272 ? 13.61992 18.14053 45.27648 1.000 33.76657 1343 ASP B C 1
ATOM 5827 O O . ASP C 1 272 ? 12.40707 18.35572 45.31458 1.000 38.90995 1343 ASP B O 1
ATOM 5832 N N . LEU C 1 273 ? 14.52808 19.09810 45.45926 1.000 34.49701 1344 LEU B N 1
ATOM 5833 C CA . LEU C 1 273 ? 14.18450 20.51526 45.47377 1.000 30.30712 1344 LEU B CA 1
ATOM 5834 C C . LEU C 1 273 ? 14.75724 21.16351 44.21085 1.000 33.42425 1344 LEU B C 1
ATOM 5835 O O . LEU C 1 273 ? 15.97659 21.29137 44.07568 1.000 33.70682 1344 LEU B O 1
ATOM 5840 N N . TRP C 1 274 ? 13.88387 21.59206 43.30529 1.000 29.88346 1345 TRP B N 1
ATOM 5841 C CA . TRP C 1 274 ? 14.31418 22.21034 42.05053 1.000 32.18301 1345 TRP B CA 1
ATOM 5842 C C . TRP C 1 274 ? 14.02216 23.70227 42.06074 1.000 30.01589 1345 TRP B C 1
ATOM 5843 O O . TRP C 1 274 ? 12.89484 24.10616 42.33484 1.000 30.06276 1345 TRP B O 1
ATOM 5854 N N . ILE C 1 275 ? 15.02578 24.50575 41.69588 1.000 31.30394 1346 ILE B N 1
ATOM 5855 C CA . ILE C 1 275 ? 14.90269 25.94956 41.54332 1.000 30.04010 1346 ILE B CA 1
ATOM 5856 C C . ILE C 1 275 ? 15.40084 26.32187 40.15231 1.000 28.46023 1346 ILE B C 1
ATOM 5857 O O . ILE C 1 275 ? 16.54081 26.01726 39.80396 1.000 30.04543 1346 ILE B O 1
ATOM 5862 N N . PHE C 1 276 ? 14.56372 27.00325 39.38659 1.000 29.65744 1347 PHE B N 1
ATOM 5863 C CA . PHE C 1 276 ? 14.90375 27.45170 38.03825 1.000 26.87906 1347 PHE B CA 1
ATOM 5864 C C . PHE C 1 276 ? 15.04649 28.96149 38.06523 1.000 30.16873 1347 PHE B C 1
ATOM 5865 O O . PHE C 1 276 ? 14.09213 29.67521 38.40620 1.000 29.80603 1347 PHE B O 1
ATOM 5873 N N . ASN C 1 277 ? 16.24038 29.44334 37.75938 1.000 28.99393 1348 ASN B N 1
ATOM 5874 C CA . ASN C 1 277 ? 16.46758 30.87782 37.69810 1.000 29.70449 1348 ASN B CA 1
ATOM 5875 C C . ASN C 1 277 ? 16.04776 31.35722 36.31722 1.000 33.18237 1348 ASN B C 1
ATOM 5876 O O . ASN C 1 277 ? 16.65551 30.97085 35.30582 1.000 30.94343 1348 ASN B O 1
ATOM 5881 N N . ILE C 1 278 ? 14.99022 32.16303 36.25900 1.000 29.69565 1349 ILE B N 1
ATOM 5882 C CA . ILE C 1 278 ? 14.47049 32.64516 34.98349 1.000 30.25373 1349 ILE B CA 1
ATOM 5883 C C . ILE C 1 278 ? 14.85148 34.10240 34.73292 1.000 30.29919 1349 ILE B C 1
ATOM 5884 O O . ILE C 1 278 ? 14.18702 34.78487 33.94946 1.000 31.23306 1349 ILE B O 1
ATOM 5889 N N . ASP C 1 279 ? 15.93276 34.58312 35.35683 1.000 27.76891 1350 ASP B N 1
ATOM 5890 C CA . ASP C 1 279 ? 16.23580 36.00403 35.24836 1.000 30.83905 1350 ASP B CA 1
ATOM 5891 C C . ASP C 1 279 ? 16.65583 36.38022 33.82424 1.000 31.70848 1350 ASP B C 1
ATOM 5892 O O . ASP C 1 279 ? 16.44801 37.52157 33.39588 1.000 32.80914 1350 ASP B O 1
ATOM 5897 N N . ASN C 1 280 ? 17.25090 35.45121 33.07635 1.000 29.27316 1351 ASN B N 1
ATOM 5898 C CA . ASN C 1 280 ? 17.53011 35.74831 31.67224 1.000 27.98013 1351 ASN B CA 1
ATOM 5899 C C . ASN C 1 280 ? 16.26883 35.65724 30.83196 1.000 29.20021 1351 ASN B C 1
ATOM 5900 O O . ASN C 1 280 ? 16.11745 36.41406 29.86588 1.000 33.30757 1351 ASN B O 1
ATOM 5905 N N . GLU C 1 281 ? 15.36133 34.73664 31.17132 1.000 26.79166 1352 GLU B N 1
ATOM 5906 C CA . GLU C 1 281 ? 14.15432 34.55556 30.36586 1.000 27.24877 1352 GLU B CA 1
ATOM 5907 C C . GLU C 1 281 ? 13.20722 35.75225 30.46745 1.000 30.12738 1352 GLU B C 1
ATOM 5908 O O . GLU C 1 281 ? 12.44575 36.01947 29.53087 1.000 28.60491 1352 GLU B O 1
ATOM 5914 N N . VAL C 1 282 ? 13.21953 36.48460 31.58849 1.000 28.14706 1353 VAL B N 1
ATOM 5915 C CA . VAL C 1 282 ? 12.26340 37.57427 31.75751 1.000 27.82914 1353 VAL B CA 1
ATOM 5916 C C . VAL C 1 282 ? 12.80661 38.92140 31.30713 1.000 32.01491 1353 VAL B C 1
ATOM 5917 O O . VAL C 1 282 ? 12.06077 39.91203 31.32901 1.000 31.97741 1353 VAL B O 1
ATOM 5921 N N . ARG C 1 283 ? 14.06481 38.98541 30.86347 1.000 31.14283 1354 ARG B N 1
ATOM 5922 C CA . ARG C 1 283 ? 14.75987 40.23724 30.61684 1.000 30.44827 1354 ARG B CA 1
ATOM 5923 C C . ARG C 1 283 ? 15.25592 40.30917 29.18382 1.000 31.01939 1354 ARG B C 1
ATOM 5924 O O . ARG C 1 283 ? 15.55784 39.28424 28.55920 1.000 30.16667 1354 ARG B O 1
ATOM 5932 N N . GLU C 1 284 ? 15.36272 41.54309 28.68340 1.000 30.26047 1355 GLU B N 1
ATOM 5933 C CA . GLU C 1 284 ? 16.08139 41.79604 27.44394 1.000 29.56424 1355 GLU B CA 1
ATOM 5934 C C . GLU C 1 284 ? 17.49131 41.22951 27.52675 1.000 30.74978 1355 GLU B C 1
ATOM 5935 O O . GLU C 1 284 ? 18.17234 41.37212 28.54734 1.000 28.12839 1355 GLU B O 1
ATOM 5941 N N . ILE C 1 285 ? 17.93892 40.60810 26.42894 1.000 25.22401 1356 ILE B N 1
ATOM 5942 C CA . ILE C 1 285 ? 19.26837 40.02471 26.33503 1.000 26.73097 1356 ILE B CA 1
ATOM 5943 C C . ILE C 1 285 ? 19.89453 40.45371 25.01249 1.000 27.50101 1356 ILE B C 1
ATOM 5944 O O . ILE C 1 285 ? 19.22374 40.47231 23.97496 1.000 29.29783 1356 ILE B O 1
ATOM 5949 N N . SER C 1 286 ? 21.17994 40.78980 25.04917 1.000 28.23858 1357 SER B N 1
ATOM 5950 C CA . SER C 1 286 ? 21.98877 41.00274 23.85184 1.000 30.42808 1357 SER B CA 1
ATOM 5951 C C . SER C 1 286 ? 23.39012 40.48770 24.14788 1.000 33.72346 1357 SER B C 1
ATOM 5952 O O . SER C 1 286 ? 23.69705 40.10539 25.27419 1.000 30.18685 1357 SER B O 1
ATOM 5955 N N . ILE C 1 287 ? 24.24723 40.43937 23.13190 1.000 31.55425 1358 ILE B N 1
ATOM 5956 C CA . ILE C 1 287 ? 25.60521 39.92673 23.29802 1.000 34.34244 1358 ILE B CA 1
ATOM 5957 C C . ILE C 1 287 ? 26.59663 41.05263 23.09828 1.000 39.71481 1358 ILE B C 1
ATOM 5958 O O . ILE C 1 287 ? 26.56785 41.74809 22.07293 1.000 35.60938 1358 ILE B O 1
ATOM 5963 N N . GLU C 1 288 ? 27.51230 41.17932 24.05207 1.000 37.94047 1359 GLU B N 1
ATOM 5964 C CA . GLU C 1 288 ? 28.48938 42.25393 24.07353 1.000 39.19950 1359 GLU B CA 1
ATOM 5965 C C . GLU C 1 288 ? 29.80355 41.63859 24.52414 1.000 37.41806 1359 GLU B C 1
ATOM 5966 O O . GLU C 1 288 ? 29.86424 41.03317 25.59872 1.000 38.49055 1359 GLU B O 1
ATOM 5972 N N . ASN C 1 289 ? 30.83369 41.74333 23.68417 1.000 36.93485 1360 ASN B N 1
ATOM 5973 C CA . ASN C 1 289 ? 32.15518 41.19434 23.99333 1.000 39.99335 1360 ASN B CA 1
ATOM 5974 C C . ASN C 1 289 ? 32.09324 39.68999 24.26636 1.000 37.47983 1360 ASN B C 1
ATOM 5975 O O . ASN C 1 289 ? 32.81210 39.17279 25.12381 1.000 41.46639 1360 ASN B O 1
ATOM 5980 N N . GLY C 1 290 ? 31.22282 38.98213 23.54542 1.000 35.71130 1361 GLY B N 1
ATOM 5981 C CA . GLY C 1 290 ? 31.12936 37.53970 23.70671 1.000 35.43587 1361 GLY B CA 1
ATOM 5982 C C . GLY C 1 290 ? 30.41408 37.07582 24.95835 1.000 36.09473 1361 GLY B C 1
ATOM 5983 O O . GLY C 1 290 ? 30.44656 35.87898 25.27285 1.000 34.90978 1361 GLY B O 1
ATOM 5984 N N . THR C 1 291 ? 29.76164 37.97552 25.68371 1.000 33.39030 1362 THR B N 1
ATOM 5985 C CA . THR C 1 291 ? 29.00965 37.58783 26.86586 1.000 32.81007 1362 THR B CA 1
ATOM 5986 C C . THR C 1 291 ? 27.63147 38.23909 26.87099 1.000 34.33205 1362 THR B C 1
ATOM 5987 O O . THR C 1 291 ? 27.35971 39.19721 26.14975 1.000 34.88667 1362 THR B O 1
ATOM 5991 N N . ILE C 1 292 ? 26.75347 37.68980 27.70930 1.000 35.95990 1363 ILE B N 1
ATOM 5992 C CA . ILE C 1 292 ? 25.37876 38.15985 27.79432 1.000 34.42794 1363 ILE B CA 1
ATOM 5993 C C . ILE C 1 292 ? 25.35711 39.55177 28.40608 1.000 36.64510 1363 ILE B C 1
ATOM 5994 O O . ILE C 1 292 ? 26.14065 39.86115 29.31335 1.000 40.07180 1363 ILE B O 1
ATOM 5999 N N . LYS C 1 293 ? 24.46070 40.40412 27.91864 1.000 33.17061 1364 LYS B N 1
ATOM 6000 C CA . LYS C 1 293 ? 24.16432 41.66675 28.58567 1.000 34.96608 1364 LYS B CA 1
ATOM 6001 C C . LYS C 1 293 ? 22.67640 41.71034 28.89773 1.000 34.98539 1364 LYS B C 1
ATOM 6002 O O . LYS C 1 293 ? 21.85034 41.57856 27.99004 1.000 33.44466 1364 LYS B O 1
ATOM 6008 N N . LYS C 1 294 ? 22.33541 41.89210 30.17692 1.000 32.21034 1365 LYS B N 1
ATOM 6009 C CA . LYS C 1 294 ? 20.94594 41.89051 30.61476 1.000 33.92360 1365 LYS B CA 1
ATOM 6010 C C . LYS C 1 294 ? 20.38167 43.29900 30.68030 1.000 35.91809 1365 LYS B C 1
ATOM 6011 O O . LYS C 1 294 ? 21.01600 44.20587 31.22288 1.000 37.31236 1365 LYS B O 1
ATOM 6017 N N . GLY C 1 295 ? 19.15443 43.45813 30.18738 1.000 31.01075 1366 GLY B N 1
ATOM 6018 C CA . GLY C 1 295 ? 18.47081 44.73661 30.23459 1.000 37.39152 1366 GLY B CA 1
ATOM 6019 C C . GLY C 1 295 ? 17.15614 44.73043 30.98688 1.000 35.15391 1366 GLY B C 1
ATOM 6020 O O . GLY C 1 295 ? 16.97646 43.97059 31.94914 1.000 39.02238 1366 GLY B O 1
ATOM 6021 N N . LYS C 1 296 ? 16.22524 45.57631 30.55340 1.000 36.01366 1367 LYS B N 1
ATOM 6022 C CA . LYS C 1 296 ? 14.94944 45.75137 31.23597 1.000 35.19872 1367 LYS B CA 1
ATOM 6023 C C . LYS C 1 296 ? 14.08219 44.49677 31.12734 1.000 36.59596 1367 LYS B C 1
ATOM 6024 O O . LYS C 1 296 ? 14.26792 43.64548 30.25034 1.000 32.33314 1367 LYS B O 1
ATOM 6030 N N . LEU C 1 297 ? 13.12611 44.38561 32.04945 1.000 32.51948 1368 LEU B N 1
ATOM 6031 C CA . LEU C 1 297 ? 12.12374 43.33398 31.95022 1.000 35.60030 1368 LEU B CA 1
ATOM 6032 C C . LEU C 1 297 ? 11.33431 43.46482 30.65222 1.000 35.18847 1368 LEU B C 1
ATOM 6033 O O . LEU C 1 297 ? 11.14745 44.56550 30.11798 1.000 31.00922 1368 LEU B O 1
ATOM 6038 N N . ILE C 1 298 ? 10.83630 42.32586 30.17029 1.000 34.27727 1369 ILE B N 1
ATOM 6039 C CA . ILE C 1 298 ? 10.07887 42.24053 28.92575 1.000 36.11727 1369 ILE B CA 1
ATOM 6040 C C . ILE C 1 298 ? 8.59435 42.23469 29.25279 1.000 33.89940 1369 ILE B C 1
ATOM 6041 O O . ILE C 1 298 ? 8.12437 41.40405 30.04103 1.000 36.32916 1369 ILE B O 1
ATOM 6046 N N . LYS C 1 299 ? 7.85551 43.14850 28.63281 1.000 37.54582 1370 LYS B N 1
ATOM 6047 C CA . LYS C 1 299 ? 6.42621 43.26139 28.88097 1.000 37.51324 1370 LYS B CA 1
ATOM 6048 C C . LYS C 1 299 ? 5.69602 41.98186 28.48468 1.000 41.91731 1370 LYS B C 1
ATOM 6049 O O . LYS C 1 299 ? 5.89872 41.45020 27.38875 1.000 41.82959 1370 LYS B O 1
ATOM 6055 N N . ASP C 1 300 ? 4.84564 41.49286 29.38931 1.000 38.62167 1371 ASP B N 1
ATOM 6056 C CA . ASP C 1 300 ? 3.99084 40.32497 29.18057 1.000 43.61203 1371 ASP B CA 1
ATOM 6057 C C . ASP C 1 300 ? 4.78512 39.05254 28.93416 1.000 45.52717 1371 ASP B C 1
ATOM 6058 O O . ASP C 1 300 ? 4.24520 38.09341 28.38360 1.000 47.91693 1371 ASP B O 1
ATOM 6063 N N . VAL C 1 301 ? 6.05117 39.01415 29.35730 1.000 42.65342 1372 VAL B N 1
ATOM 6064 C CA . VAL C 1 301 ? 6.91999 37.89072 29.01082 1.000 41.24267 1372 VAL B CA 1
ATOM 6065 C C . VAL C 1 301 ? 6.39357 36.58011 29.58454 1.000 46.73264 1372 VAL B C 1
ATOM 6066 O O . VAL C 1 301 ? 6.58154 35.51326 28.98369 1.000 45.45765 1372 VAL B O 1
ATOM 6070 N N . LEU C 1 302 ? 5.69443 36.63585 30.72241 1.000 44.66819 1373 LEU B N 1
ATOM 6071 C CA . LEU C 1 302 ? 5.22008 35.44931 31.42102 1.000 46.29944 1373 LEU B CA 1
ATOM 6072 C C . LEU C 1 302 ? 3.72151 35.21849 31.26241 1.000 49.09197 1373 LEU B C 1
ATOM 6073 O O . LEU C 1 302 ? 3.13635 34.44404 32.02608 1.000 54.77247 1373 LEU B O 1
ATOM 6078 N N . SER C 1 303 ? 3.07298 35.87112 30.30219 1.000 49.79546 1374 SER B N 1
ATOM 6079 C CA . SER C 1 303 ? 1.62209 35.72612 30.25315 1.000 51.25221 1374 SER B CA 1
ATOM 6080 C C . SER C 1 303 ? 1.17744 34.36540 29.72669 1.000 51.09843 1374 SER B C 1
ATOM 6081 O O . SER C 1 303 ? -0.00702 34.03398 29.84434 1.000 51.15513 1374 SER B O 1
ATOM 6084 N N . LYS C 1 304 ? 2.08879 33.56338 29.17965 1.000 52.40851 1375 LYS B N 1
ATOM 6085 C CA . LYS C 1 304 ? 1.73672 32.30089 28.54522 1.000 49.52947 1375 LYS B CA 1
ATOM 6086 C C . LYS C 1 304 ? 1.97220 31.07709 29.43085 1.000 47.31559 1375 LYS B C 1
ATOM 6087 O O . LYS C 1 304 ? 2.02462 29.96121 28.90134 1.000 47.67306 1375 LYS B O 1
ATOM 6089 N N . ILE C 1 305 ? 2.10298 31.24297 30.75389 1.000 47.83915 1376 ILE B N 1
ATOM 6090 C CA . ILE C 1 305 ? 2.51281 30.11662 31.59471 1.000 45.21326 1376 ILE B CA 1
ATOM 6091 C C . ILE C 1 305 ? 1.53152 28.96574 31.45376 1.000 46.34188 1376 ILE B C 1
ATOM 6092 O O . ILE C 1 305 ? 0.31197 29.14861 31.54705 1.000 48.71976 1376 ILE B O 1
ATOM 6097 N N . ASP C 1 306 ? 2.06562 27.76945 31.22011 1.000 40.16355 1377 ASP B N 1
ATOM 6098 C CA . ASP C 1 306 ? 1.26681 26.55823 31.08320 1.000 41.75149 1377 ASP B CA 1
ATOM 6099 C C . ASP C 1 306 ? 1.86638 25.49750 31.98874 1.000 40.63420 1377 ASP B C 1
ATOM 6100 O O . ASP C 1 306 ? 3.04403 25.15631 31.84873 1.000 37.32601 1377 ASP B O 1
ATOM 6105 N N . ILE C 1 307 ? 1.05923 24.98285 32.91342 1.000 35.40850 1378 ILE B N 1
ATOM 6106 C CA . ILE C 1 307 ? 1.52471 24.10182 33.97582 1.000 38.90694 1378 ILE B CA 1
ATOM 6107 C C . ILE C 1 307 ? 0.75640 22.79009 33.87792 1.000 40.20824 1378 ILE B C 1
ATOM 6108 O O . ILE C 1 307 ? -0.48069 22.79079 33.90160 1.000 43.32578 1378 ILE B O 1
ATOM 6113 N N . ASN C 1 308 ? 1.49037 21.68295 33.75495 1.000 38.34612 1379 ASN B N 1
ATOM 6114 C CA . ASN C 1 308 ? 0.95879 20.32635 33.78502 1.000 37.57943 1379 ASN B CA 1
ATOM 6115 C C . ASN C 1 308 ? 1.95962 19.46153 34.52640 1.000 37.12463 1379 ASN B C 1
ATOM 6116 O O . ASN C 1 308 ? 3.11934 19.84461 34.69727 1.000 34.30254 1379 ASN B O 1
ATOM 6121 N N . LYS C 1 309 ? 1.51317 18.26603 34.93628 1.000 34.96364 1380 LYS B N 1
ATOM 6122 C CA . LYS C 1 309 ? 2.34779 17.44350 35.80718 1.000 31.56644 1380 LYS B CA 1
ATOM 6123 C C . LYS C 1 309 ? 3.62731 17.01467 35.10900 1.000 33.82214 1380 LYS B C 1
ATOM 6124 O O . LYS C 1 309 ? 4.64436 16.76815 35.76932 1.000 32.89245 1380 LYS B O 1
ATOM 6130 N N . ASN C 1 310 ? 3.61515 16.94519 33.77965 1.000 36.00142 1381 ASN B N 1
ATOM 6131 C CA . ASN C 1 310 ? 4.80763 16.52897 33.06093 1.000 33.03094 1381 ASN B CA 1
ATOM 6132 C C . ASN C 1 310 ? 5.39010 17.61512 32.16532 1.000 34.19900 1381 ASN B C 1
ATOM 6133 O O . ASN C 1 310 ? 6.31832 17.31484 31.41909 1.000 31.31759 1381 ASN B O 1
ATOM 6138 N N . LYS C 1 311 ? 4.90718 18.86144 32.23562 1.000 34.59778 1382 LYS B N 1
ATOM 6139 C CA . LYS C 1 311 ? 5.48277 19.90249 31.38022 1.000 31.36077 1382 LYS B CA 1
ATOM 6140 C C . LYS C 1 311 ? 5.18807 21.27620 31.95659 1.000 34.97647 1382 LYS B C 1
ATOM 6141 O O . LYS C 1 311 ? 4.04759 21.56229 32.32791 1.000 33.82654 1382 LYS B O 1
ATOM 6147 N N . LEU C 1 312 ? 6.21662 22.12196 32.00475 1.000 33.89102 1383 LEU B N 1
ATOM 6148 C CA . LEU C 1 312 ? 6.11062 23.52560 32.37488 1.000 32.45334 1383 LEU B CA 1
ATOM 6149 C C . LEU C 1 312 ? 6.55546 24.36521 31.18411 1.000 32.76575 1383 LEU B C 1
ATOM 6150 O O . LEU C 1 312 ? 7.64629 24.15280 30.65913 1.000 29.85780 1383 LEU B O 1
ATOM 6155 N N . ILE C 1 313 ? 5.71530 25.29529 30.75157 1.000 32.84686 1384 ILE B N 1
ATOM 6156 C CA . ILE C 1 313 ? 6.06254 26.23836 29.69112 1.000 32.98441 1384 ILE B CA 1
ATOM 6157 C C . ILE C 1 313 ? 6.12174 27.63092 30.30571 1.000 33.84561 1384 ILE B C 1
ATOM 6158 O O . ILE C 1 313 ? 5.11310 28.13809 30.81057 1.000 33.59621 1384 ILE B O 1
ATOM 6163 N N . ILE C 1 314 ? 7.30557 28.23944 30.28161 1.000 35.15486 1385 ILE B N 1
ATOM 6164 C CA . ILE C 1 314 ? 7.53876 29.57482 30.82891 1.000 33.76175 1385 ILE B CA 1
ATOM 6165 C C . ILE C 1 314 ? 8.16049 30.37675 29.69870 1.000 30.76280 1385 ILE B C 1
ATOM 6166 O O . ILE C 1 314 ? 9.37069 30.29287 29.50202 1.000 32.00025 1385 ILE B O 1
ATOM 6171 N N . GLY C 1 315 ? 7.37626 31.20640 29.01535 1.000 30.90019 1386 GLY B N 1
ATOM 6172 C CA . GLY C 1 315 ? 7.95564 31.98591 27.92295 1.000 30.16336 1386 GLY B CA 1
ATOM 6173 C C . GLY C 1 315 ? 8.53304 31.02429 26.89589 1.000 27.87750 1386 GLY B C 1
ATOM 6174 O O . GLY C 1 315 ? 7.85894 30.08813 26.45897 1.000 27.63329 1386 GLY B O 1
ATOM 6175 N N . ASN C 1 316 ? 9.80091 31.21595 26.54067 1.000 28.93398 1387 ASN B N 1
ATOM 6176 C CA . ASN C 1 316 ? 10.44399 30.34298 25.56636 1.000 25.90763 1387 ASN B CA 1
ATOM 6177 C C . ASN C 1 316 ? 11.03886 29.10292 26.18204 1.000 27.19280 1387 ASN B C 1
ATOM 6178 O O . ASN C 1 316 ? 11.69050 28.33395 25.46093 1.000 24.99033 1387 ASN B O 1
ATOM 6183 N N . GLN C 1 317 ? 10.81566 28.87161 27.47662 1.000 31.72972 1388 GLN B N 1
ATOM 6184 C CA . GLN C 1 317 ? 11.40790 27.74617 28.17739 1.000 32.99455 1388 GLN B CA 1
ATOM 6185 C C . GLN C 1 317 ? 10.36722 26.64293 28.25847 1.000 32.38222 1388 GLN B C 1
ATOM 6186 O O . GLN C 1 317 ? 9.20080 26.89980 28.56524 1.000 30.98593 1388 GLN B O 1
ATOM 6192 N N . THR C 1 318 ? 10.77551 25.43488 27.91341 1.000 29.87558 1389 THR B N 1
ATOM 6193 C CA . THR C 1 318 ? 9.92227 24.26525 28.03723 1.000 32.28663 1389 THR B CA 1
ATOM 6194 C C . THR C 1 318 ? 10.70708 23.25864 28.85274 1.000 32.45499 1389 THR B C 1
ATOM 6195 O O . THR C 1 318 ? 11.79725 22.84984 28.45102 1.000 31.71345 1389 THR B O 1
ATOM 6199 N N . ILE C 1 319 ? 10.19113 22.90164 30.02084 1.000 28.65780 1390 ILE B N 1
ATOM 6200 C CA . ILE C 1 319 ? 10.82805 21.90389 30.86345 1.000 30.85222 1390 ILE B CA 1
ATOM 6201 C C . ILE C 1 319 ? 9.88407 20.71837 30.96345 1.000 31.01341 1390 ILE B C 1
ATOM 6202 O O . ILE C 1 319 ? 8.75724 20.85513 31.44879 1.000 31.25927 1390 ILE B O 1
ATOM 6207 N N . ASP C 1 320 ? 10.34092 19.56364 30.50237 1.000 29.59153 1391 ASP B N 1
ATOM 6208 C CA . ASP C 1 320 ? 9.57083 18.33398 30.59622 1.000 30.60322 1391 ASP B CA 1
ATOM 6209 C C . ASP C 1 320 ? 9.92736 17.60712 31.88386 1.000 30.23204 1391 ASP B C 1
ATOM 6210 O O . ASP C 1 320 ? 11.06067 17.68583 32.37104 1.000 31.63010 1391 ASP B O 1
ATOM 6215 N N . PHE C 1 321 ? 8.94991 16.89360 32.44156 1.000 31.19557 1392 PHE B N 1
ATOM 6216 C CA . PHE C 1 321 ? 9.17150 16.18927 33.69388 1.000 30.60913 1392 PHE B CA 1
ATOM 6217 C C . PHE C 1 321 ? 8.75086 14.73778 33.57968 1.000 27.61749 1392 PHE B C 1
ATOM 6218 O O . PHE C 1 321 ? 7.70619 14.42902 33.00156 1.000 28.78894 1392 PHE B O 1
ATOM 6226 N N . SER C 1 322 ? 9.57291 13.85977 34.15111 1.000 30.95528 1393 SER B N 1
ATOM 6227 C CA . SER C 1 322 ? 9.31267 12.42829 34.21590 1.000 35.37584 1393 SER B CA 1
ATOM 6228 C C . SER C 1 322 ? 9.61025 11.93469 35.62526 1.000 33.99499 1393 SER B C 1
ATOM 6229 O O . SER C 1 322 ? 10.07740 12.68583 36.49278 1.000 35.77216 1393 SER B O 1
ATOM 6232 N N . GLY C 1 323 ? 9.34105 10.66008 35.85379 1.000 33.30268 1394 GLY B N 1
ATOM 6233 C CA . GLY C 1 323 ? 9.58923 10.06325 37.16352 1.000 35.61491 1394 GLY B CA 1
ATOM 6234 C C . GLY C 1 323 ? 8.40481 10.27920 38.09211 1.000 37.40475 1394 GLY B C 1
ATOM 6235 O O . GLY C 1 323 ? 7.27336 9.93453 37.73678 1.000 35.95718 1394 GLY B O 1
ATOM 6236 N N . ASP C 1 324 ? 8.66083 10.89786 39.24790 1.000 35.96554 1395 ASP B N 1
ATOM 6237 C CA . ASP C 1 324 ? 7.68523 10.98471 40.32843 1.000 34.00367 1395 ASP B CA 1
ATOM 6238 C C . ASP C 1 324 ? 6.66568 12.08030 40.02937 1.000 37.96025 1395 ASP B C 1
ATOM 6239 O O . ASP C 1 324 ? 6.39899 12.94101 40.87155 1.000 36.71967 1395 ASP B O 1
ATOM 6244 N N . ILE C 1 325 ? 6.07643 12.06915 38.83242 1.000 37.97834 1396 ILE B N 1
ATOM 6245 C CA . ILE C 1 325 ? 5.27030 13.20940 38.39062 1.000 36.62436 1396 ILE B CA 1
ATOM 6246 C C . ILE C 1 325 ? 3.86976 13.26422 38.97885 1.000 38.14238 1396 ILE B C 1
ATOM 6247 O O . ILE C 1 325 ? 3.18839 14.29061 38.82829 1.000 35.22587 1396 ILE B O 1
ATOM 6252 N N . ASP C 1 326 ? 3.40608 12.20567 39.64285 1.000 40.43945 1397 ASP B N 1
ATOM 6253 C CA . ASP C 1 326 ? 2.07514 12.22328 40.23065 1.000 41.39474 1397 ASP B CA 1
ATOM 6254 C C . ASP C 1 326 ? 2.09898 12.63452 41.69425 1.000 43.53641 1397 ASP B C 1
ATOM 6255 O O . ASP C 1 326 ? 1.06015 12.57617 42.36292 1.000 46.04821 1397 ASP B O 1
ATOM 6260 N N . ASN C 1 327 ? 3.25332 13.06730 42.19832 1.000 40.41409 1398 ASN B N 1
ATOM 6261 C CA . ASN C 1 327 ? 3.37845 13.48865 43.59050 1.000 39.49507 1398 ASN B CA 1
ATOM 6262 C C . ASN C 1 327 ? 2.65897 14.81506 43.79928 1.000 44.48814 1398 ASN B C 1
ATOM 6263 O O . ASN C 1 327 ? 3.13852 15.86277 43.36344 1.000 41.12083 1398 ASN B O 1
ATOM 6268 N N . LYS C 1 328 ? 1.53211 14.78984 44.51132 1.000 40.76444 1399 LYS B N 1
ATOM 6269 C CA . LYS C 1 328 ? 0.78012 16.01373 44.74063 1.000 39.61621 1399 LYS B CA 1
ATOM 6270 C C . LYS C 1 328 ? 1.49436 16.99388 45.66873 1.000 39.39194 1399 LYS B C 1
ATOM 6271 O O . LYS C 1 328 ? 1.11348 18.17093 45.69977 1.000 40.91991 1399 LYS B O 1
ATOM 6273 N N . ASP C 1 329 ? 2.51567 16.55337 46.40701 1.000 39.93121 1400 ASP B N 1
ATOM 6274 C CA . ASP C 1 329 ? 3.12638 17.38343 47.44147 1.000 43.07884 1400 ASP B CA 1
ATOM 6275 C C . ASP C 1 329 ? 4.25185 18.26718 46.93020 1.000 43.03430 1400 ASP B C 1
ATOM 6276 O O . ASP C 1 329 ? 4.62105 19.22990 47.61567 1.000 40.12765 1400 ASP B O 1
ATOM 6281 N N . ARG C 1 330 ? 4.81539 17.95935 45.76151 1.000 37.36347 1401 ARG B N 1
ATOM 6282 C CA . ARG C 1 330 ? 6.01249 18.64799 45.30353 1.000 38.81743 1401 ARG B CA 1
ATOM 6283 C C . ARG C 1 330 ? 5.71253 20.06283 44.84322 1.000 36.38700 1401 ARG B C 1
ATOM 6284 O O . ARG C 1 330 ? 4.80005 20.29501 44.04004 1.000 36.10246 1401 ARG B O 1
ATOM 6292 N N . TYR C 1 331 ? 6.53303 20.99823 45.29755 1.000 33.96511 1402 TYR B N 1
ATOM 6293 C CA . TYR C 1 331 ? 6.56295 22.33377 44.73345 1.000 37.19858 1402 TYR B CA 1
ATOM 6294 C C . TYR C 1 331 ? 7.91313 22.51923 44.05183 1.000 35.07003 1402 TYR B C 1
ATOM 6295 O O . TYR C 1 331 ? 8.93959 22.06325 44.57061 1.000 32.18278 1402 TYR B O 1
ATOM 6304 N N . ILE C 1 332 ? 7.90680 23.15960 42.88029 1.000 34.64476 1403 ILE B N 1
ATOM 6305 C CA . ILE C 1 332 ? 9.12833 23.66718 42.25724 1.000 33.67061 1403 ILE B CA 1
ATOM 6306 C C . ILE C 1 332 ? 9.07456 25.18911 42.28876 1.000 32.11262 1403 ILE B C 1
ATOM 6307 O O . ILE C 1 332 ? 8.01384 25.79682 42.45405 1.000 36.78723 1403 ILE B O 1
ATOM 6312 N N . PHE C 1 333 ? 10.23961 25.81146 42.14288 1.000 28.92511 1404 PHE B N 1
ATOM 6313 C CA . PHE C 1 333 ? 10.35841 27.24888 42.30544 1.000 29.06228 1404 PHE B CA 1
ATOM 6314 C C . PHE C 1 333 ? 11.05643 27.86938 41.10445 1.000 30.12172 1404 PHE B C 1
ATOM 6315 O O . PHE C 1 333 ? 12.05021 27.32652 40.60906 1.000 30.80713 1404 PHE B O 1
ATOM 6323 N N . LEU C 1 334 ? 10.50000 28.97951 40.61989 1.000 29.63525 1405 LEU B N 1
ATOM 6324 C CA . LEU C 1 334 ? 11.11503 29.83223 39.60732 1.000 27.71117 1405 LEU B CA 1
ATOM 6325 C C . LEU C 1 334 ? 11.51104 31.10669 40.32930 1.000 33.78070 1405 LEU B C 1
ATOM 6326 O O . LEU C 1 334 ? 10.79183 31.55059 41.23264 1.000 32.53107 1405 LEU B O 1
ATOM 6331 N N . THR C 1 335 ? 12.63630 31.70033 39.96211 1.000 30.26416 1406 THR B N 1
ATOM 6332 C CA . THR C 1 335 ? 13.00284 32.94080 40.62568 1.000 30.96267 1406 THR B CA 1
ATOM 6333 C C . THR C 1 335 ? 13.65684 33.89820 39.64864 1.000 34.32837 1406 THR B C 1
ATOM 6334 O O . THR C 1 335 ? 14.19996 33.50104 38.61117 1.000 30.10778 1406 THR B O 1
ATOM 6338 N N . CYS C 1 336 ? 13.57195 35.17961 39.98884 1.000 34.86415 1407 CYS B N 1
ATOM 6339 C CA . CYS C 1 336 ? 14.23468 36.22092 39.21993 1.000 35.39514 1407 CYS B CA 1
ATOM 6340 C C . CYS C 1 336 ? 14.24852 37.49455 40.04921 1.000 42.00173 1407 CYS B C 1
ATOM 6341 O O . CYS C 1 336 ? 13.72770 37.54490 41.16791 1.000 36.80870 1407 CYS B O 1
ATOM 6344 N N . GLU C 1 337 ? 14.85193 38.52763 39.47790 1.000 44.71369 1408 GLU B N 1
ATOM 6345 C CA . GLU C 1 337 ? 14.97322 39.83509 40.09803 1.000 46.15323 1408 GLU B CA 1
ATOM 6346 C C . GLU C 1 337 ? 13.92089 40.75111 39.49598 1.000 50.88301 1408 GLU B C 1
ATOM 6347 O O . GLU C 1 337 ? 13.98411 41.07005 38.30527 1.000 45.56830 1408 GLU B O 1
ATOM 6353 N N . LEU C 1 338 ? 12.95129 41.16449 40.31348 1.000 49.47134 1409 LEU B N 1
ATOM 6354 C CA . LEU C 1 338 ? 11.93715 42.10017 39.84258 1.000 53.12601 1409 LEU B CA 1
ATOM 6355 C C . LEU C 1 338 ? 12.45346 43.53563 39.83124 1.000 58.67648 1409 LEU B C 1
ATOM 6356 O O . LEU C 1 338 ? 11.95764 44.36778 39.06408 1.000 60.50994 1409 LEU B O 1
ATOM 6361 N N . ASP C 1 339 ? 13.44913 43.82893 40.66160 1.000 63.45469 1410 ASP B N 1
ATOM 6362 C CA . ASP C 1 339 ? 14.02424 45.15677 40.82289 1.000 68.79632 1410 ASP B CA 1
ATOM 6363 C C . ASP C 1 339 ? 15.35929 44.94404 41.52130 1.000 71.32188 1410 ASP B C 1
ATOM 6364 O O . ASP C 1 339 ? 15.68579 43.82891 41.93459 1.000 66.81948 1410 ASP B O 1
ATOM 6369 N N . ASP C 1 340 ? 16.14843 46.00803 41.61663 1.000 82.20086 1411 ASP B N 1
ATOM 6370 C CA . ASP C 1 340 ? 17.34247 45.94774 42.44545 1.000 88.42086 1411 ASP B CA 1
ATOM 6371 C C . ASP C 1 340 ? 16.93731 45.58458 43.86891 1.000 86.43086 1411 ASP B C 1
ATOM 6372 O O . ASP C 1 340 ? 16.19484 46.32703 44.52091 1.000 90.33086 1411 ASP B O 1
ATOM 6374 N N . LYS C 1 341 ? 17.37835 44.41165 44.31876 1.000 78.98086 1412 LYS B N 1
ATOM 6375 C CA . LYS C 1 341 ? 17.18471 43.83596 45.65107 1.000 77.54985 1412 LYS B CA 1
ATOM 6376 C C . LYS C 1 341 ? 15.78495 43.25362 45.88610 1.000 67.92312 1412 LYS B C 1
ATOM 6377 O O . LYS C 1 341 ? 15.54245 42.73504 46.97888 1.000 65.25690 1412 LYS B O 1
ATOM 6379 N N . ILE C 1 342 ? 14.86923 43.29909 44.92046 1.000 63.65688 1413 ILE B N 1
ATOM 6380 C CA . ILE C 1 342 ? 13.53459 42.72014 45.07255 1.000 58.64043 1413 ILE B CA 1
ATOM 6381 C C . ILE C 1 342 ? 13.47134 41.43444 44.25435 1.000 56.14527 1413 ILE B C 1
ATOM 6382 O O . ILE C 1 342 ? 13.53552 41.47384 43.01880 1.000 49.04712 1413 ILE B O 1
ATOM 6387 N N . SER C 1 343 ? 13.32214 40.29969 44.93492 1.000 44.95867 1414 SER B N 1
ATOM 6388 C CA . SER C 1 343 ? 13.28253 38.99491 44.28384 1.000 44.55443 1414 SER B CA 1
ATOM 6389 C C . SER C 1 343 ? 11.84869 38.50823 44.13202 1.000 41.17408 1414 SER B C 1
ATOM 6390 O O . SER C 1 343 ? 11.01869 38.68627 45.03078 1.000 38.69814 1414 SER B O 1
ATOM 6393 N N . LEU C 1 344 ? 11.56555 37.88730 42.99487 1.000 36.76145 1415 LEU B N 1
ATOM 6394 C CA . LEU C 1 344 ? 10.28641 37.24538 42.73798 1.000 35.27727 1415 LEU B CA 1
ATOM 6395 C C . LEU C 1 344 ? 10.48349 35.74621 42.83233 1.000 38.79166 1415 LEU B C 1
ATOM 6396 O O . LEU C 1 344 ? 11.40764 35.20020 42.21278 1.000 32.14550 1415 LEU B O 1
ATOM 6401 N N . ILE C 1 345 ? 9.62293 35.07996 43.59534 1.000 30.90266 1416 ILE B N 1
ATOM 6402 C CA . ILE C 1 345 ? 9.63454 33.62945 43.65458 1.000 35.20751 1416 ILE B CA 1
ATOM 6403 C C . ILE C 1 345 ? 8.27141 33.13652 43.19397 1.000 36.01379 1416 ILE B C 1
ATOM 6404 O O . ILE C 1 345 ? 7.23837 33.51919 43.76005 1.000 36.13969 1416 ILE B O 1
ATOM 6409 N N . ILE C 1 346 ? 8.26272 32.30988 42.15996 1.000 32.90410 1417 ILE B N 1
ATOM 6410 C CA . ILE C 1 346 ? 7.03196 31.71486 41.65238 1.000 34.34060 1417 ILE B CA 1
ATOM 6411 C C . ILE C 1 346 ? 7.00052 30.26511 42.11557 1.000 34.98333 1417 ILE B C 1
ATOM 6412 O O . ILE C 1 346 ? 7.77108 29.42765 41.62816 1.000 32.77368 1417 ILE B O 1
ATOM 6417 N N . GLU C 1 347 ? 6.11487 29.96991 43.06750 1.000 30.54883 1418 GLU B N 1
ATOM 6418 C CA . GLU C 1 347 ? 5.97178 28.62956 43.62397 1.000 28.98652 1418 GLU B CA 1
ATOM 6419 C C . GLU C 1 347 ? 4.97283 27.84946 42.77223 1.000 34.72588 1418 GLU B C 1
ATOM 6420 O O . GLU C 1 347 ? 3.80383 28.23560 42.67237 1.000 37.65019 1418 GLU B O 1
ATOM 6426 N N . ILE C 1 348 ? 5.42962 26.76655 42.14152 1.000 33.73943 1419 ILE B N 1
ATOM 6427 C CA . ILE C 1 348 ? 4.60783 25.99780 41.21482 1.000 33.65899 1419 ILE B CA 1
ATOM 6428 C C . ILE C 1 348 ? 4.38639 24.60310 41.77461 1.000 36.77593 1419 ILE B C 1
ATOM 6429 O O . ILE C 1 348 ? 5.33958 23.93672 42.19191 1.000 37.44673 1419 ILE B O 1
ATOM 6434 N N . ASN C 1 349 ? 3.13055 24.16351 41.77252 1.000 38.45894 1420 ASN B N 1
ATOM 6435 C CA . ASN C 1 349 ? 2.77385 22.77477 42.02592 1.000 36.43689 1420 ASN B CA 1
ATOM 6436 C C . ASN C 1 349 ? 2.34562 22.18790 40.68670 1.000 38.74317 1420 ASN B C 1
ATOM 6437 O O . ASN C 1 349 ? 1.28476 22.53918 40.15233 1.000 36.83536 1420 ASN B O 1
ATOM 6442 N N . LEU C 1 350 ? 3.19576 21.32488 40.13091 1.000 37.24219 1421 LEU B N 1
ATOM 6443 C CA . LEU C 1 350 ? 2.94935 20.79805 38.79560 1.000 36.50902 1421 LEU B CA 1
ATOM 6444 C C . LEU C 1 350 ? 1.64029 20.02179 38.73790 1.000 38.48859 1421 LEU B C 1
ATOM 6445 O O . LEU C 1 350 ? 0.88308 20.14524 37.76884 1.000 38.90721 1421 LEU B O 1
ATOM 6450 N N . VAL C 1 351 ? 1.34933 19.21943 39.76944 1.000 38.71832 1422 VAL B N 1
ATOM 6451 C CA . VAL C 1 351 ? 0.13981 18.40438 39.72452 1.000 35.00468 1422 VAL B CA 1
ATOM 6452 C C . VAL C 1 351 ? -1.09682 19.28511 39.84036 1.000 40.12221 1422 VAL B C 1
ATOM 6453 O O . VAL C 1 351 ? -2.07932 19.09861 39.11230 1.000 40.40898 1422 VAL B O 1
ATOM 6457 N N . ALA C 1 352 ? -1.06021 20.27694 40.73022 1.000 39.83452 1423 ALA B N 1
ATOM 6458 C CA . ALA C 1 352 ? -2.18799 21.18610 40.90323 1.000 39.52934 1423 ALA B CA 1
ATOM 6459 C C . ALA C 1 352 ? -2.35235 22.15312 39.73939 1.000 42.72179 1423 ALA B C 1
ATOM 6460 O O . ALA C 1 352 ? -3.38440 22.82759 39.66001 1.000 39.17288 1423 ALA B O 1
ATOM 6462 N N . LYS C 1 353 ? -1.36716 22.22843 38.83812 1.000 41.17191 1424 LYS B N 1
ATOM 6463 C CA . LYS C 1 353 ? -1.40747 23.14032 37.70187 1.000 40.50024 1424 LYS B CA 1
ATOM 6464 C C . LYS C 1 353 ? -1.56629 24.58262 38.17680 1.000 40.50903 1424 LYS B C 1
ATOM 6465 O O . LYS C 1 353 ? -2.29801 25.37313 37.58247 1.000 42.48578 1424 LYS B O 1
ATOM 6471 N N . SER C 1 354 ? -0.87047 24.92318 39.26877 1.000 38.57093 1425 SER B N 1
ATOM 6472 C CA . SER C 1 354 ? -1.07630 26.16881 39.98974 1.000 41.85282 1425 SER B CA 1
ATOM 6473 C C . SER C 1 354 ? 0.25047 26.85574 40.27767 1.000 41.75519 1425 SER B C 1
ATOM 6474 O O . SER C 1 354 ? 1.29549 26.20594 40.39380 1.000 40.66728 1425 SER B O 1
ATOM 6477 N N . TYR C 1 355 ? 0.19311 28.17790 40.43352 1.000 41.08288 1426 TYR B N 1
ATOM 6478 C CA . TYR C 1 355 ? 1.35500 28.93154 40.87260 1.000 37.44486 1426 TYR B CA 1
ATOM 6479 C C . TYR C 1 355 ? 0.93129 29.98666 41.87910 1.000 38.81302 1426 TYR B C 1
ATOM 6480 O O . TYR C 1 355 ? -0.19873 30.48147 41.85043 1.000 39.50679 1426 TYR B O 1
ATOM 6489 N N . SER C 1 356 ? 1.86052 30.30928 42.77539 1.000 33.26584 1427 SER B N 1
ATOM 6490 C CA . SER C 1 356 ? 1.71330 31.35734 43.77132 1.000 38.52249 1427 SER B CA 1
ATOM 6491 C C . SER C 1 356 ? 2.89214 32.30798 43.63375 1.000 37.80166 1427 SER B C 1
ATOM 6492 O O . SER C 1 356 ? 3.98665 31.89876 43.24010 1.000 37.12053 1427 SER B O 1
ATOM 6495 N N . LEU C 1 357 ? 2.67641 33.58265 43.94392 1.000 36.18432 1428 LEU B N 1
ATOM 6496 C CA . LEU C 1 357 ? 3.74221 34.57011 43.82163 1.000 35.20079 1428 LEU B CA 1
ATOM 6497 C C . LEU C 1 357 ? 4.19184 35.04714 45.19077 1.000 35.92476 1428 LEU B C 1
ATOM 6498 O O . LEU C 1 357 ? 3.36616 35.30605 46.07513 1.000 34.33320 1428 LEU B O 1
ATOM 6503 N N . LEU C 1 358 ? 5.50422 35.17020 45.35449 1.000 30.99149 1429 LEU B N 1
ATOM 6504 C CA . LEU C 1 358 ? 6.08687 35.74207 46.56098 1.000 33.06121 1429 LEU B CA 1
ATOM 6505 C C . LEU C 1 358 ? 7.13245 36.77198 46.16472 1.000 36.19752 1429 LEU B C 1
ATOM 6506 O O . LEU C 1 358 ? 8.00983 36.48428 45.34112 1.000 33.01599 1429 LEU B O 1
ATOM 6511 N N . LEU C 1 359 ? 7.02936 37.96815 46.74179 1.000 32.53507 1430 LEU B N 1
ATOM 6512 C CA . LEU C 1 359 ? 8.01923 39.02410 46.58675 1.000 35.67118 1430 LEU B CA 1
ATOM 6513 C C . LEU C 1 359 ? 8.77193 39.15789 47.90128 1.000 38.41821 1430 LEU B C 1
ATOM 6514 O O . LEU C 1 359 ? 8.15150 39.25641 48.97085 1.000 39.00030 1430 LEU B O 1
ATOM 6519 N N . SER C 1 360 ? 10.09884 39.10552 47.82606 1.000 35.80820 1431 SER B N 1
ATOM 6520 C CA . SER C 1 360 ? 10.96772 39.17219 48.99197 1.000 38.28727 1431 SER B CA 1
ATOM 6521 C C . SER C 1 360 ? 11.87311 40.38556 48.83518 1.000 45.57627 1431 SER B C 1
ATOM 6522 O O . SER C 1 360 ? 12.42185 40.61401 47.75259 1.000 42.98518 1431 SER B O 1
ATOM 6525 N N . GLY C 1 361 ? 11.99786 41.18246 49.89145 1.000 44.87633 1432 GLY B N 1
ATOM 6526 C CA . GLY C 1 361 ? 12.78512 42.39847 49.79797 1.000 43.94069 1432 GLY B CA 1
ATOM 6527 C C . GLY C 1 361 ? 12.70527 43.19406 51.08227 1.000 49.76851 1432 GLY B C 1
ATOM 6528 O O . GLY C 1 361 ? 12.11711 42.75689 52.07632 1.000 44.16510 1432 GLY B O 1
ATOM 6529 N N . ASP C 1 362 ? 13.31357 44.38019 51.04567 1.000 52.10291 1433 ASP B N 1
ATOM 6530 C CA . ASP C 1 362 ? 13.32529 45.25634 52.21608 1.000 55.24537 1433 ASP B CA 1
ATOM 6531 C C . ASP C 1 362 ? 11.91362 45.70202 52.58988 1.000 52.63155 1433 ASP B C 1
ATOM 6532 O O . ASP C 1 362 ? 11.13762 46.13264 51.72795 1.000 50.48744 1433 ASP B O 1
ATOM 6537 N N . LYS C 1 363 ? 11.59071 45.60207 53.88769 1.000 51.36604 1434 LYS B N 1
ATOM 6538 C CA . LYS C 1 363 ? 10.26220 45.96114 54.38121 1.000 50.27241 1434 LYS B CA 1
ATOM 6539 C C . LYS C 1 363 ? 9.83086 47.33700 53.89608 1.000 52.43783 1434 LYS B C 1
ATOM 6540 O O . LYS C 1 363 ? 8.80508 47.48626 53.22241 1.000 50.36651 1434 LYS B O 1
ATOM 6546 N N . ASN C 1 364 ? 10.61196 48.36001 54.24302 1.000 56.22144 1435 ASN B N 1
ATOM 6547 C CA . ASN C 1 364 ? 10.21255 49.73400 53.96175 1.000 54.46461 1435 ASN B CA 1
ATOM 6548 C C . ASN C 1 364 ? 9.98197 49.95461 52.47261 1.000 54.06713 1435 ASN B C 1
ATOM 6549 O O . ASN C 1 364 ? 8.97490 50.55521 52.07763 1.000 52.52090 1435 ASN B O 1
ATOM 6554 N N . TYR C 1 365 ? 10.89610 49.46352 51.63186 1.000 52.99043 1436 TYR B N 1
ATOM 6555 C CA . TYR C 1 365 ? 10.72808 49.60022 50.18634 1.000 52.75534 1436 TYR B CA 1
ATOM 6556 C C . TYR C 1 365 ? 9.42175 48.95717 49.72714 1.000 55.12621 1436 TYR B C 1
ATOM 6557 O O . TYR C 1 365 ? 8.64897 49.56232 48.97547 1.000 57.49919 1436 TYR B O 1
ATOM 6566 N N . LEU C 1 366 ? 9.15316 47.72707 50.17886 1.000 53.10648 1437 LEU B N 1
ATOM 6567 C CA . LEU C 1 366 ? 7.99446 46.98815 49.67995 1.000 52.07757 1437 LEU B CA 1
ATOM 6568 C C . LEU C 1 366 ? 6.67361 47.55531 50.19237 1.000 53.47061 1437 LEU B C 1
ATOM 6569 O O . LEU C 1 366 ? 5.66481 47.50392 49.47660 1.000 48.82522 1437 LEU B O 1
ATOM 6574 N N . ILE C 1 367 ? 6.64470 48.08172 51.42140 1.000 52.14749 1438 ILE B N 1
ATOM 6575 C CA . ILE C 1 367 ? 5.41610 48.69013 51.93162 1.000 52.71372 1438 ILE B CA 1
ATOM 6576 C C . ILE C 1 367 ? 5.04484 49.91609 51.10737 1.000 52.57454 1438 ILE B C 1
ATOM 6577 O O . ILE C 1 367 ? 3.91618 50.03664 50.61377 1.000 52.62209 1438 ILE B O 1
ATOM 6582 N N . SER C 1 368 ? 5.99596 50.83870 50.93086 1.000 51.72787 1439 SER B N 1
ATOM 6583 C CA . SER C 1 368 ? 5.70274 52.08628 50.23468 1.000 54.13932 1439 SER B CA 1
ATOM 6584 C C . SER C 1 368 ? 5.45161 51.88160 48.74546 1.000 56.54669 1439 SER B C 1
ATOM 6585 O O . SER C 1 368 ? 4.81470 52.73393 48.11395 1.000 55.41749 1439 SER B O 1
ATOM 6588 N N . ASN C 1 369 ? 5.91902 50.76750 48.17802 1.000 52.56857 1440 ASN B N 1
ATOM 6589 C CA . ASN C 1 369 ? 5.78440 50.48116 46.75616 1.000 54.43337 1440 ASN B CA 1
ATOM 6590 C C . ASN C 1 369 ? 4.76892 49.37415 46.48098 1.000 53.43973 1440 ASN B C 1
ATOM 6591 O O . ASN C 1 369 ? 4.86779 48.67601 45.46825 1.000 50.26607 1440 ASN B O 1
ATOM 6596 N N . LEU C 1 370 ? 3.78645 49.20733 47.37140 1.000 49.63709 1441 LEU B N 1
ATOM 6597 C CA . LEU C 1 370 ? 2.84102 48.10339 47.23672 1.000 51.18913 1441 LEU B CA 1
ATOM 6598 C C . LEU C 1 370 ? 2.14007 48.14773 45.88372 1.000 52.09154 1441 LEU B C 1
ATOM 6599 O O . LEU C 1 370 ? 2.03285 47.12788 45.19332 1.000 46.54531 1441 LEU B O 1
ATOM 6604 N N . SER C 1 371 ? 1.66074 49.32834 45.47990 1.000 50.73619 1442 SER B N 1
ATOM 6605 C CA . SER C 1 371 ? 0.93044 49.40452 44.22165 1.000 50.88063 1442 SER B CA 1
ATOM 6606 C C . SER C 1 371 ? 1.86569 49.34235 43.01803 1.000 47.67594 1442 SER B C 1
ATOM 6607 O O . SER C 1 371 ? 1.45088 48.88819 41.94742 1.000 51.75445 1442 SER B O 1
ATOM 6610 N N . ASN C 1 372 ? 3.12406 49.77287 43.17274 1.000 48.01268 1443 ASN B N 1
ATOM 6611 C CA . ASN C 1 372 ? 4.07892 49.67942 42.07081 1.000 48.06223 1443 ASN B CA 1
ATOM 6612 C C . ASN C 1 372 ? 4.45898 48.23148 41.78598 1.000 50.09402 1443 ASN B C 1
ATOM 6613 O O . ASN C 1 372 ? 4.70578 47.87074 40.62557 1.000 48.23499 1443 ASN B O 1
ATOM 6615 N N . THR C 1 373 ? 4.51199 47.38867 42.82571 1.000 47.85336 1444 THR B N 1
ATOM 6616 C CA . THR C 1 373 ? 4.85526 45.98672 42.60634 1.000 47.68049 1444 THR B CA 1
ATOM 6617 C C . THR C 1 373 ? 3.71178 45.24240 41.93069 1.000 45.00631 1444 THR B C 1
ATOM 6618 O O . THR C 1 373 ? 3.94945 44.37314 41.08145 1.000 44.14391 1444 THR B O 1
ATOM 6622 N N . ILE C 1 374 ? 2.46640 45.55728 42.30198 1.000 42.91805 1445 ILE B N 1
ATOM 6623 C CA . ILE C 1 374 ? 1.32118 44.95936 41.62180 1.000 43.90945 1445 ILE B CA 1
ATOM 6624 C C . ILE C 1 374 ? 1.35926 45.31861 40.14211 1.000 45.71717 1445 ILE B C 1
ATOM 6625 O O . ILE C 1 374 ? 1.07370 44.48415 39.27478 1.000 43.82753 1445 ILE B O 1
ATOM 6630 N N . GLU C 1 375 ? 1.74454 46.56015 39.83526 1.000 45.50724 1446 GLU B N 1
ATOM 6631 C CA . GLU C 1 375 ? 1.83769 46.99734 38.44430 1.000 47.46389 1446 GLU B CA 1
ATOM 6632 C C . GLU C 1 375 ? 2.94240 46.25717 37.70808 1.000 45.69850 1446 GLU B C 1
ATOM 6633 O O . GLU C 1 375 ? 2.77758 45.89217 36.54004 1.000 45.26001 1446 GLU B O 1
ATOM 6635 N N . LYS C 1 376 ? 4.07678 46.03368 38.37388 1.000 45.10734 1447 LYS B N 1
ATOM 6636 C CA . LYS C 1 376 ? 5.18502 45.33813 37.73211 1.000 46.83850 1447 LYS B CA 1
ATOM 6637 C C . LYS C 1 376 ? 4.85083 43.87182 37.49510 1.000 47.64036 1447 LYS B C 1
ATOM 6638 O O . LYS C 1 376 ? 5.17770 43.31793 36.43599 1.000 43.74942 1447 LYS B O 1
ATOM 6644 N N . ILE C 1 377 ? 4.20006 43.22895 38.46737 1.000 38.76244 1448 ILE B N 1
ATOM 6645 C CA . ILE C 1 377 ? 3.72617 41.86159 38.27068 1.000 40.97701 1448 ILE B CA 1
ATOM 6646 C C . ILE C 1 377 ? 2.74253 41.79212 37.10102 1.000 42.93517 1448 ILE B C 1
ATOM 6647 O O . ILE C 1 377 ? 2.85340 40.92098 36.22945 1.000 44.01384 1448 ILE B O 1
ATOM 6652 N N . ASN C 1 378 ? 1.75796 42.70049 37.06637 1.000 42.18914 1449 ASN B N 1
ATOM 6653 C CA . ASN C 1 378 ? 0.85545 42.75732 35.91585 1.000 46.33863 1449 ASN B CA 1
ATOM 6654 C C . ASN C 1 378 ? 1.63060 42.95627 34.61875 1.000 45.13454 1449 ASN B C 1
ATOM 6655 O O . ASN C 1 378 ? 1.31680 42.34362 33.59117 1.000 48.41743 1449 ASN B O 1
ATOM 6660 N N . THR C 1 379 ? 2.65354 43.80592 34.65139 1.000 44.94630 1450 THR B N 1
ATOM 6661 C CA . THR C 1 379 ? 3.39999 44.10335 33.43633 1.000 45.18404 1450 THR B CA 1
ATOM 6662 C C . THR C 1 379 ? 4.13674 42.86836 32.92197 1.000 44.35339 1450 THR B C 1
ATOM 6663 O O . THR C 1 379 ? 4.30790 42.70348 31.70640 1.000 42.98999 1450 THR B O 1
ATOM 6667 N N . LEU C 1 380 ? 4.52863 41.96946 33.82847 1.000 42.27395 1451 LEU B N 1
ATOM 6668 C CA . LEU C 1 380 ? 5.14474 40.69562 33.48706 1.000 41.98570 1451 LEU B CA 1
ATOM 6669 C C . LEU C 1 380 ? 4.16274 39.69775 32.88751 1.000 43.32063 1451 LEU B C 1
ATOM 6670 O O . LEU C 1 380 ? 4.59326 38.64341 32.40807 1.000 42.79262 1451 LEU B O 1
ATOM 6675 N N . GLY C 1 381 ? 2.86808 39.99373 32.90276 1.000 45.34998 1452 GLY B N 1
ATOM 6676 C CA . GLY C 1 381 ? 1.87200 39.05703 32.43034 1.000 45.54789 1452 GLY B CA 1
ATOM 6677 C C . GLY C 1 381 ? 1.30562 38.14879 33.49740 1.000 48.95810 1452 GLY B C 1
ATOM 6678 O O . GLY C 1 381 ? 0.53679 37.23847 33.16784 1.000 52.82125 1452 GLY B O 1
ATOM 6679 N N . LEU C 1 382 ? 1.65245 38.36746 34.75914 1.000 45.13954 1453 LEU B N 1
ATOM 6680 C CA . LEU C 1 382 ? 1.23582 37.49971 35.84969 1.000 49.05506 1453 LEU B CA 1
ATOM 6681 C C . LEU C 1 382 ? -0.05417 38.00155 36.48670 1.000 52.11531 1453 LEU B C 1
ATOM 6682 O O . LEU C 1 382 ? -0.40902 39.17847 36.39132 1.000 50.68162 1453 LEU B O 1
ATOM 6687 N N . ASP C 1 383 ? -0.74942 37.08634 37.15878 1.000 56.29231 1454 ASP B N 1
ATOM 6688 C CA . ASP C 1 383 ? -1.94714 37.43554 37.91635 1.000 56.13870 1454 ASP B CA 1
ATOM 6689 C C . ASP C 1 383 ? -1.50141 38.02410 39.25196 1.000 56.07556 1454 ASP B C 1
ATOM 6690 O O . ASP C 1 383 ? -0.94652 37.31253 40.09687 1.000 56.33832 1454 ASP B O 1
ATOM 6695 N N . SER C 1 384 ? -1.72311 39.32938 39.43906 1.000 54.36527 1455 SER B N 1
ATOM 6696 C CA . SER C 1 384 ? -1.31490 40.01862 40.65775 1.000 52.42968 1455 SER B CA 1
ATOM 6697 C C . SER C 1 384 ? -2.28730 39.81072 41.80729 1.000 56.03525 1455 SER B C 1
ATOM 6698 O O . SER C 1 384 ? -2.09224 40.39124 42.87996 1.000 56.25741 1455 SER B O 1
ATOM 6701 N N . LYS C 1 385 ? -3.32584 39.00865 41.61261 1.000 57.35561 1456 LYS B N 1
ATOM 6702 C CA . LYS C 1 385 ? -4.20336 38.66210 42.71501 1.000 58.02381 1456 LYS B CA 1
ATOM 6703 C C . LYS C 1 385 ? -3.43304 37.82033 43.72175 1.000 56.82480 1456 LYS B C 1
ATOM 6704 O O . LYS C 1 385 ? -2.76282 36.84918 43.35322 1.000 60.47811 1456 LYS B O 1
ATOM 6706 N N . ASN C 1 386 ? -3.48048 38.23785 44.98464 1.000 53.31069 1457 ASN B N 1
ATOM 6707 C CA . ASN C 1 386 ? -3.00563 37.43136 46.10691 1.000 53.72247 1457 ASN B CA 1
ATOM 6708 C C . ASN C 1 386 ? -1.48238 37.24629 46.09561 1.000 51.23382 1457 ASN B C 1
ATOM 6709 O O . ASN C 1 386 ? -0.97394 36.13499 46.25039 1.000 52.60037 1457 ASN B O 1
ATOM 6714 N N . ILE C 1 387 ? -0.75240 38.34875 45.95452 1.000 44.33487 1458 ILE B N 1
ATOM 6715 C CA . ILE C 1 387 ? 0.70048 38.30072 46.06903 1.000 42.67120 1458 ILE B CA 1
ATOM 6716 C C . ILE C 1 387 ? 1.07469 38.21818 47.54363 1.000 41.70442 1458 ILE B C 1
ATOM 6717 O O . ILE C 1 387 ? 0.50859 38.93404 48.38321 1.000 40.28658 1458 ILE B O 1
ATOM 6722 N N . ALA C 1 388 ? 2.01737 37.33460 47.87143 1.000 38.85491 1459 ALA B N 1
ATOM 6723 C CA . ALA C 1 388 ? 2.56012 37.25875 49.22110 1.000 35.85384 1459 ALA B CA 1
ATOM 6724 C C . ALA C 1 388 ? 3.87891 38.01310 49.27269 1.000 37.71627 1459 ALA B C 1
ATOM 6725 O O . ALA C 1 388 ? 4.65592 38.00556 48.31060 1.000 39.37604 1459 ALA B O 1
ATOM 6727 N N . TYR C 1 389 ? 4.11513 38.68444 50.38926 1.000 33.67092 1460 TYR B N 1
ATOM 6728 C CA . TYR C 1 389 ? 5.30092 39.50117 50.58923 1.000 34.78634 1460 TYR B CA 1
ATOM 6729 C C . TYR C 1 389 ? 6.09641 38.94823 51.75942 1.000 40.14843 1460 TYR B C 1
ATOM 6730 O O . TYR C 1 389 ? 5.52438 38.61284 52.81075 1.000 39.08719 1460 TYR B O 1
ATOM 6739 N N . ASN C 1 390 ? 7.40771 38.83115 51.56229 1.000 34.96842 1461 ASN B N 1
ATOM 6740 C CA . ASN C 1 390 ? 8.36011 38.46633 52.60466 1.000 37.18507 1461 ASN B CA 1
ATOM 6741 C C . ASN C 1 390 ? 9.22611 39.69863 52.86491 1.000 45.74397 1461 ASN B C 1
ATOM 6742 O O . ASN C 1 390 ? 10.08989 40.04529 52.05524 1.000 40.46249 1461 ASN B O 1
ATOM 6747 N N . TYR C 1 391 ? 8.98063 40.37483 53.98706 1.000 43.85405 1462 TYR B N 1
ATOM 6748 C CA . TYR C 1 391 ? 9.66196 41.62831 54.29417 1.000 47.24701 1462 TYR B CA 1
ATOM 6749 C C . TYR C 1 391 ? 10.92570 41.33872 55.09438 1.000 51.35072 1462 TYR B C 1
ATOM 6750 O O . TYR C 1 391 ? 10.85178 40.80470 56.20417 1.000 48.96375 1462 TYR B O 1
ATOM 6759 N N . THR C 1 392 ? 12.07508 41.71287 54.54942 1.000 50.09134 1463 THR B N 1
ATOM 6760 C CA . THR C 1 392 ? 13.35161 41.47817 55.20409 1.000 53.88716 1463 THR B CA 1
ATOM 6761 C C . THR C 1 392 ? 13.80066 42.72245 55.95800 1.000 59.57569 1463 THR B C 1
ATOM 6762 O O . THR C 1 392 ? 13.32220 43.83438 55.71565 1.000 57.94453 1463 THR B O 1
ATOM 6766 N N . ASP C 1 393 ? 14.75394 42.50770 56.86098 1.000 67.59827 1464 ASP B N 1
ATOM 6767 C CA . ASP C 1 393 ? 15.32923 43.52477 57.74254 1.000 75.09341 1464 ASP B CA 1
ATOM 6768 C C . ASP C 1 393 ? 15.36377 44.94000 57.16516 1.000 78.12443 1464 ASP B C 1
ATOM 6769 O O . ASP C 1 393 ? 16.19611 45.25422 56.31290 1.000 79.59275 1464 ASP B O 1
ATOM 6774 N N . GLN D 2 2 ? -7.41515 45.79851 18.45837 1.000 51.73332 1 GLN C N 1
ATOM 6775 C CA . GLN D 2 2 ? -6.73766 46.92605 17.82432 1.000 48.75979 1 GLN C CA 1
ATOM 6776 C C . GLN D 2 2 ? -5.28484 46.61776 17.44195 1.000 46.29180 1 GLN C C 1
ATOM 6777 O O . GLN D 2 2 ? -4.69846 47.32520 16.61811 1.000 48.59843 1 GLN C O 1
ATOM 6783 N N . VAL D 2 3 ? -4.70371 45.56851 18.02599 1.000 47.60541 2 VAL C N 1
ATOM 6784 C CA . VAL D 2 3 ? -3.34607 45.16952 17.66185 1.000 46.27277 2 VAL C CA 1
ATOM 6785 C C . VAL D 2 3 ? -3.33761 44.72199 16.20262 1.000 42.34466 2 VAL C C 1
ATOM 6786 O O . VAL D 2 3 ? -4.06522 43.79693 15.82171 1.000 41.17181 2 VAL C O 1
ATOM 6790 N N . GLN D 2 4 ? -2.51877 45.38087 15.37913 1.000 42.02726 3 GLN C N 1
ATOM 6791 C CA . GLN D 2 4 ? -2.35862 45.03394 13.97012 1.000 41.66826 3 GLN C CA 1
ATOM 6792 C C . GLN D 2 4 ? -0.87973 44.94662 13.61499 1.000 41.27759 3 GLN C C 1
ATOM 6793 O O . GLN D 2 4 ? -0.08058 45.79956 14.01206 1.000 43.31728 3 GLN C O 1
ATOM 6799 N N . LEU D 2 5 ? -0.52391 43.91863 12.84834 1.000 39.46423 4 LEU C N 1
ATOM 6800 C CA . LEU D 2 5 ? 0.84373 43.72838 12.38783 1.000 34.14595 4 LEU C CA 1
ATOM 6801 C C . LEU D 2 5 ? 0.73557 43.32499 10.92730 1.000 35.80764 4 LEU C C 1
ATOM 6802 O O . LEU D 2 5 ? 0.02388 42.36972 10.61546 1.000 36.14119 4 LEU C O 1
ATOM 6807 N N . VAL D 2 6 ? 1.37860 44.06740 10.02891 1.000 35.13401 5 VAL C N 1
ATOM 6808 C CA . VAL D 2 6 ? 1.24903 43.81079 8.59467 1.000 35.31666 5 VAL C CA 1
ATOM 6809 C C . VAL D 2 6 ? 2.62825 43.90068 7.94800 1.000 37.51748 5 VAL C C 1
ATOM 6810 O O . VAL D 2 6 ? 3.21665 44.98572 7.87968 1.000 35.03278 5 VAL C O 1
ATOM 6814 N N . GLU D 2 7 ? 3.12821 42.77476 7.44434 1.000 32.29718 6 GLU C N 1
ATOM 6815 C CA . GLU D 2 7 ? 4.43210 42.72398 6.80088 1.000 33.34940 6 GLU C CA 1
ATOM 6816 C C . GLU D 2 7 ? 4.32943 43.04129 5.31436 1.000 33.17505 6 GLU C C 1
ATOM 6817 O O . GLU D 2 7 ? 3.31090 42.77337 4.66912 1.000 31.92593 6 GLU C O 1
ATOM 6823 N N . SER D 2 8 ? 5.39646 43.63865 4.79070 1.000 31.64797 7 SER C N 1
ATOM 6824 C CA . SER D 2 8 ? 5.57032 43.91748 3.37037 1.000 30.76199 7 SER C CA 1
ATOM 6825 C C . SER D 2 8 ? 7.01315 43.62300 2.99042 1.000 32.38625 7 SER C C 1
ATOM 6826 O O . SER D 2 8 ? 7.88937 43.48247 3.84573 1.000 30.57201 7 SER C O 1
ATOM 6829 N N . GLY D 2 9 ? 7.26743 43.54136 1.68508 1.000 33.35632 8 GLY C N 1
ATOM 6830 C CA . GLY D 2 9 ? 8.62327 43.48558 1.17682 1.000 31.69352 8 GLY C CA 1
ATOM 6831 C C . GLY D 2 9 ? 9.03015 42.17439 0.54239 1.000 31.58038 8 GLY C C 1
ATOM 6832 O O . GLY D 2 9 ? 10.11333 42.11309 -0.04872 1.000 32.40781 8 GLY C O 1
ATOM 6833 N N . GLY D 2 10 ? 8.22984 41.11632 0.65948 1.000 34.07511 9 GLY C N 1
ATOM 6834 C CA . GLY D 2 10 ? 8.58609 39.87085 0.00778 1.000 31.61998 9 GLY C CA 1
ATOM 6835 C C . GLY D 2 10 ? 8.35980 39.93533 -1.49354 1.000 34.19908 9 GLY C C 1
ATOM 6836 O O . GLY D 2 10 ? 7.81468 40.89587 -2.03385 1.000 37.56800 9 GLY C O 1
ATOM 6837 N N . GLY D 2 11 ? 8.78881 38.88130 -2.17312 1.000 35.30410 10 GLY C N 1
ATOM 6838 C CA . GLY D 2 11 ? 8.61304 38.78266 -3.60790 1.000 36.85562 10 GLY C CA 1
ATOM 6839 C C . GLY D 2 11 ? 9.43452 37.63064 -4.14843 1.000 38.25201 10 GLY C C 1
ATOM 6840 O O . GLY D 2 11 ? 10.01731 36.84713 -3.38778 1.000 36.88492 10 GLY C O 1
ATOM 6841 N N . LEU D 2 12 ? 9.45318 37.53178 -5.47527 1.000 36.89996 11 LEU C N 1
ATOM 6842 C CA . LEU D 2 12 ? 10.34522 36.60708 -6.16170 1.000 36.02032 11 LEU C CA 1
ATOM 6843 C C . LEU D 2 12 ? 11.69162 37.28144 -6.33812 1.000 39.44343 11 LEU C C 1
ATOM 6844 O O . LEU D 2 12 ? 11.76115 38.41339 -6.82030 1.000 44.01450 11 LEU C O 1
ATOM 6849 N N . VAL D 2 13 ? 12.76210 36.58830 -5.98245 1.000 36.95121 12 VAL C N 1
ATOM 6850 C CA . VAL D 2 13 ? 14.08876 37.17567 -6.06431 1.000 40.70504 12 VAL C CA 1
ATOM 6851 C C . VAL D 2 13 ? 15.03018 36.12865 -6.64379 1.000 38.93549 12 VAL C C 1
ATOM 6852 O O . VAL D 2 13 ? 14.82465 34.91965 -6.48453 1.000 35.53176 12 VAL C O 1
ATOM 6856 N N . GLN D 2 14 ? 16.01896 36.59920 -7.39731 1.000 39.39428 13 GLN C N 1
ATOM 6857 C CA . GLN D 2 14 ? 17.02820 35.70452 -7.92823 1.000 41.23322 13 GLN C CA 1
ATOM 6858 C C . GLN D 2 14 ? 18.10108 35.49724 -6.86444 1.000 39.80793 13 GLN C C 1
ATOM 6859 O O . GLN D 2 14 ? 18.26454 36.33504 -5.97383 1.000 41.24549 13 GLN C O 1
ATOM 6861 N N . PRO D 2 15 ? 18.81866 34.37913 -6.90044 1.000 39.21033 14 PRO C N 1
ATOM 6862 C CA . PRO D 2 15 ? 19.85998 34.16232 -5.88808 1.000 39.35472 14 PRO C CA 1
ATOM 6863 C C . PRO D 2 15 ? 20.89371 35.28087 -5.92945 1.000 41.02338 14 PRO C C 1
ATOM 6864 O O . PRO D 2 15 ? 21.24654 35.78929 -6.99466 1.000 35.51055 14 PRO C O 1
ATOM 6868 N N . GLY D 2 16 ? 21.36050 35.67953 -4.74999 1.000 37.13939 15 GLY C N 1
ATOM 6869 C CA . GLY D 2 16 ? 22.23325 36.82108 -4.62448 1.000 37.30857 15 GLY C CA 1
ATOM 6870 C C . GLY D 2 16 ? 21.52525 38.14745 -4.44630 1.000 35.11288 15 GLY C C 1
ATOM 6871 O O . GLY D 2 16 ? 22.18740 39.14257 -4.12701 1.000 36.78986 15 GLY C O 1
ATOM 6872 N N . GLY D 2 17 ? 20.20730 38.19177 -4.62252 1.000 34.08618 16 GLY C N 1
ATOM 6873 C CA . GLY D 2 17 ? 19.45530 39.42134 -4.48393 1.000 36.78463 16 GLY C CA 1
ATOM 6874 C C . GLY D 2 17 ? 19.29835 39.87573 -3.03531 1.000 37.29197 16 GLY C C 1
ATOM 6875 O O . GLY D 2 17 ? 19.75790 39.23873 -2.08601 1.000 34.47725 16 GLY C O 1
ATOM 6876 N N . SER D 2 18 ? 18.61633 41.01890 -2.87980 1.000 34.20861 17 SER C N 1
ATOM 6877 C CA . SER D 2 18 ? 18.38812 41.65960 -1.58705 1.000 34.24868 17 SER C CA 1
ATOM 6878 C C . SER D 2 18 ? 16.91559 41.99560 -1.42133 1.000 36.10993 17 SER C C 1
ATOM 6879 O O . SER D 2 18 ? 16.21214 42.27255 -2.39770 1.000 35.77193 17 SER C O 1
ATOM 6882 N N . LEU D 2 19 ? 16.45583 41.98894 -0.16963 1.000 31.87096 18 LEU C N 1
ATOM 6883 C CA . LEU D 2 19 ? 15.13154 42.49141 0.16536 1.000 29.68277 18 LEU C CA 1
ATOM 6884 C C . LEU D 2 19 ? 15.23947 43.31319 1.43598 1.000 31.13582 18 LEU C C 1
ATOM 6885 O O . LEU D 2 19 ? 16.22160 43.21785 2.17399 1.000 30.80914 18 LEU C O 1
ATOM 6890 N N . ARG D 2 20 ? 14.22062 44.13760 1.67730 1.000 31.42793 19 ARG C N 1
ATOM 6891 C CA . ARG D 2 20 ? 14.04151 44.80976 2.96420 1.000 30.81072 19 ARG C CA 1
ATOM 6892 C C . ARG D 2 20 ? 12.60715 44.55456 3.40675 1.000 30.74256 19 ARG C C 1
ATOM 6893 O O . ARG D 2 20 ? 11.66993 45.21331 2.94312 1.000 31.20913 19 ARG C O 1
ATOM 6901 N N . LEU D 2 21 ? 12.42740 43.60037 4.31072 1.000 29.39986 20 LEU C N 1
ATOM 6902 C CA . LEU D 2 21 ? 11.10435 43.36832 4.86182 1.000 26.37009 20 LEU C CA 1
ATOM 6903 C C . LEU D 2 21 ? 10.77509 44.45003 5.87019 1.000 29.89361 20 LEU C C 1
ATOM 6904 O O . LEU D 2 21 ? 11.64800 44.94264 6.58742 1.000 26.88204 20 LEU C O 1
ATOM 6909 N N . SER D 2 22 ? 9.50910 44.82161 5.91631 1.000 28.78360 21 SER C N 1
ATOM 6910 C CA . SER D 2 22 ? 9.02284 45.78468 6.88841 1.000 28.77686 21 SER C CA 1
ATOM 6911 C C . SER D 2 22 ? 7.76760 45.23026 7.54200 1.000 30.76184 21 SER C C 1
ATOM 6912 O O . SER D 2 22 ? 7.06747 44.39148 6.97789 1.000 32.49400 21 SER C O 1
ATOM 6915 N N . CYS D 2 23 ? 7.47090 45.70635 8.74666 1.000 29.26430 22 CYS C N 1
ATOM 6916 C CA . CYS D 2 23 ? 6.23260 45.32874 9.41367 1.000 28.33567 22 CYS C CA 1
ATOM 6917 C C . CYS D 2 23 ? 5.63578 46.56484 10.05241 1.000 33.71566 22 CYS C C 1
ATOM 6918 O O . CYS D 2 23 ? 6.28525 47.19465 10.88802 1.000 29.58518 22 CYS C O 1
ATOM 6921 N N . ALA D 2 24 ? 4.41630 46.90520 9.64561 1.000 35.51042 23 ALA C N 1
ATOM 6922 C CA . ALA D 2 24 ? 3.67163 48.00796 10.24011 1.000 35.14102 23 ALA C CA 1
ATOM 6923 C C . ALA D 2 24 ? 3.08489 47.55579 11.56731 1.000 36.86784 23 ALA C C 1
ATOM 6924 O O . ALA D 2 24 ? 2.36973 46.54845 11.62318 1.000 37.73868 23 ALA C O 1
ATOM 6926 N N . ALA D 2 25 ? 3.38092 48.29250 12.63524 1.000 37.50503 24 ALA C N 1
ATOM 6927 C CA . ALA D 2 25 ? 2.87647 47.96840 13.96190 1.000 36.01405 24 ALA C CA 1
ATOM 6928 C C . ALA D 2 25 ? 1.97473 49.09293 14.44468 1.000 39.59101 24 ALA C C 1
ATOM 6929 O O . ALA D 2 25 ? 2.43110 50.22600 14.61752 1.000 37.67670 24 ALA C O 1
ATOM 6931 N N . SER D 2 26 ? 0.70613 48.77607 14.68078 1.000 44.50331 25 SER C N 1
ATOM 6932 C CA . SER D 2 26 ? -0.26330 49.77523 15.09911 1.000 46.01542 25 SER C CA 1
ATOM 6933 C C . SER D 2 26 ? -1.21720 49.15137 16.10055 1.000 46.67218 25 SER C C 1
ATOM 6934 O O . SER D 2 26 ? -1.41682 47.93378 16.12578 1.000 47.63964 25 SER C O 1
ATOM 6937 N N . GLY D 2 27 ? -1.80295 50.00001 16.94152 1.000 50.07071 26 GLY C N 1
ATOM 6938 C CA . GLY D 2 27 ? -2.73365 49.54492 17.95048 1.000 45.22531 26 GLY C CA 1
ATOM 6939 C C . GLY D 2 27 ? -2.13371 49.23772 19.30534 1.000 46.88014 26 GLY C C 1
ATOM 6940 O O . GLY D 2 27 ? -2.84007 48.70712 20.16949 1.000 50.01829 26 GLY C O 1
ATOM 6941 N N . PHE D 2 28 ? -0.85432 49.53609 19.51110 1.000 48.26526 27 PHE C N 1
ATOM 6942 C CA . PHE D 2 28 ? -0.18820 49.35700 20.79526 1.000 43.38320 27 PHE C CA 1
ATOM 6943 C C . PHE D 2 28 ? 1.05805 50.23585 20.78734 1.000 40.28736 27 PHE C C 1
ATOM 6944 O O . PHE D 2 28 ? 1.43832 50.79463 19.75543 1.000 43.49871 27 PHE C O 1
ATOM 6952 N N . THR D 2 29 ? 1.66470 50.38860 21.96613 1.000 44.49953 28 THR C N 1
ATOM 6953 C CA . THR D 2 29 ? 2.86406 51.21294 22.13065 1.000 41.57563 28 THR C CA 1
ATOM 6954 C C . THR D 2 29 ? 4.06170 50.40295 21.67444 1.000 41.58896 28 THR C C 1
ATOM 6955 O O . THR D 2 29 ? 4.65746 49.64812 22.44791 1.000 37.38053 28 THR C O 1
ATOM 6959 N N . PHE D 2 30 ? 4.40379 50.58521 20.39495 1.000 39.38781 29 PHE C N 1
ATOM 6960 C CA . PHE D 2 30 ? 5.48187 49.84094 19.74958 1.000 37.32299 29 PHE C CA 1
ATOM 6961 C C . PHE D 2 30 ? 6.77323 49.91066 20.55275 1.000 38.39384 29 PHE C C 1
ATOM 6962 O O . PHE D 2 30 ? 7.46412 48.90166 20.72439 1.000 37.05183 29 PHE C O 1
ATOM 6970 N N . SER D 2 31 ? 7.10428 51.09315 21.07616 1.000 39.37432 30 SER C N 1
ATOM 6971 C CA . SER D 2 31 ? 8.39566 51.28651 21.72678 1.000 39.78765 30 SER C CA 1
ATOM 6972 C C . SER D 2 31 ? 8.49206 50.54889 23.05517 1.000 37.15730 30 SER C C 1
ATOM 6973 O O . SER D 2 31 ? 9.60010 50.34138 23.55754 1.000 38.54917 30 SER C O 1
ATOM 6976 N N . ASP D 2 32 ? 7.36594 50.13410 23.62064 1.000 37.73995 31 ASP C N 1
ATOM 6977 C CA . ASP D 2 32 ? 7.35365 49.40269 24.87308 1.000 37.51386 31 ASP C CA 1
ATOM 6978 C C . ASP D 2 32 ? 7.68409 47.92866 24.69351 1.000 35.78864 31 ASP C C 1
ATOM 6979 O O . ASP D 2 32 ? 7.79053 47.20456 25.69441 1.000 34.35600 31 ASP C O 1
ATOM 6984 N N . TYR D 2 33 ? 7.82816 47.45901 23.45729 1.000 33.64153 32 TYR C N 1
ATOM 6985 C CA . TYR D 2 33 ? 7.86600 46.02868 23.19026 1.000 35.56961 32 TYR C CA 1
ATOM 6986 C C . TYR D 2 33 ? 9.15122 45.63604 22.48045 1.000 29.09647 32 TYR C C 1
ATOM 6987 O O . TYR D 2 33 ? 9.63610 46.36476 21.61118 1.000 29.48143 32 TYR C O 1
ATOM 6996 N N . VAL D 2 34 ? 9.70919 44.48793 22.86913 1.000 29.88400 33 VAL C N 1
ATOM 6997 C CA . VAL D 2 34 ? 10.67332 43.81603 22.00956 1.000 27.75884 33 VAL C CA 1
ATOM 6998 C C . VAL D 2 34 ? 9.88950 43.13824 20.89266 1.000 28.68668 33 VAL C C 1
ATOM 6999 O O . VAL D 2 34 ? 8.71299 42.79961 21.06272 1.000 27.18659 33 VAL C O 1
ATOM 7003 N N . MET D 2 35 ? 10.52149 42.97656 19.72033 1.000 26.43566 34 MET C N 1
ATOM 7004 C CA . MET D 2 35 ? 9.84942 42.42514 18.54730 1.000 27.81183 34 MET C CA 1
ATOM 7005 C C . MET D 2 35 ? 10.73746 41.43537 17.81094 1.000 25.86321 34 MET C C 1
ATOM 7006 O O . MET D 2 35 ? 11.96029 41.58022 17.77595 1.000 27.04225 34 MET C O 1
ATOM 7011 N N . THR D 2 36 ? 10.08594 40.45730 17.17654 1.000 26.14144 35 THR C N 1
ATOM 7012 C CA . THR D 2 36 ? 10.75522 39.28950 16.61340 1.000 25.13383 35 THR C CA 1
ATOM 7013 C C . THR D 2 36 ? 10.43810 39.11937 15.13099 1.000 26.89618 35 THR C C 1
ATOM 7014 O O . THR D 2 36 ? 9.32190 39.40185 14.69033 1.000 28.19169 35 THR C O 1
ATOM 7018 N N . TRP D 2 37 ? 11.41942 38.65382 14.35957 1.000 26.53273 36 TRP C N 1
ATOM 7019 C CA . TRP D 2 37 ? 11.16001 38.12427 13.02756 1.000 28.88899 36 TRP C CA 1
ATOM 7020 C C . TRP D 2 37 ? 11.25318 36.61226 13.09046 1.000 26.56634 36 TRP C C 1
ATOM 7021 O O . TRP D 2 37 ? 12.17575 36.06995 13.70567 1.000 23.78871 36 TRP C O 1
ATOM 7032 N N . VAL D 2 38 ? 10.30250 35.94606 12.42901 1.000 26.61399 37 VAL C N 1
ATOM 7033 C CA . VAL D 2 38 ? 10.28093 34.49658 12.29270 1.000 25.66535 37 VAL C CA 1
ATOM 7034 C C . VAL D 2 38 ? 10.18991 34.16984 10.80518 1.000 27.28036 37 VAL C C 1
ATOM 7035 O O . VAL D 2 38 ? 9.77742 34.99626 9.98798 1.000 27.44055 37 VAL C O 1
ATOM 7039 N N . ARG D 2 39 ? 10.60898 32.96332 10.43671 1.000 26.83753 38 ARG C N 1
ATOM 7040 C CA . ARG D 2 39 ? 10.26337 32.46340 9.11796 1.000 27.35633 38 ARG C CA 1
ATOM 7041 C C . ARG D 2 39 ? 9.77049 31.02903 9.22794 1.000 31.44160 38 ARG C C 1
ATOM 7042 O O . ARG D 2 39 ? 10.20012 30.26329 10.10539 1.000 25.39683 38 ARG C O 1
ATOM 7050 N N . GLN D 2 40 ? 8.83305 30.69133 8.34028 1.000 28.63976 39 GLN C N 1
ATOM 7051 C CA . GLN D 2 40 ? 8.21325 29.37351 8.32507 1.000 28.30201 39 GLN C CA 1
ATOM 7052 C C . GLN D 2 40 ? 8.28253 28.80225 6.91785 1.000 31.55227 39 GLN C C 1
ATOM 7053 O O . GLN D 2 40 ? 7.68559 29.35524 5.98945 1.000 29.76216 39 GLN C O 1
ATOM 7059 N N . ALA D 2 41 ? 8.98282 27.70034 6.76917 1.000 28.71221 40 ALA C N 1
ATOM 7060 C CA . ALA D 2 41 ? 9.02375 26.96256 5.52007 1.000 29.73081 40 ALA C CA 1
ATOM 7061 C C . ALA D 2 41 ? 8.24661 25.66396 5.67197 1.000 30.90305 40 ALA C C 1
ATOM 7062 O O . ALA D 2 41 ? 8.21245 25.08861 6.76430 1.000 32.00662 40 ALA C O 1
ATOM 7064 N N . PRO D 2 42 ? 7.58954 25.17801 4.62364 1.000 34.26658 41 PRO C N 1
ATOM 7065 C CA . PRO D 2 42 ? 6.94187 23.86182 4.73306 1.000 31.58437 41 PRO C CA 1
ATOM 7066 C C . PRO D 2 42 ? 7.97029 22.79841 5.10719 1.000 31.89928 41 PRO C C 1
ATOM 7067 O O . PRO D 2 42 ? 9.13049 22.85748 4.69013 1.000 32.66545 41 PRO C O 1
ATOM 7071 N N . GLY D 2 43 ? 7.54634 21.83491 5.92147 1.000 31.73776 42 GLY C N 1
ATOM 7072 C CA . GLY D 2 43 ? 8.39674 20.71325 6.27844 1.000 32.32308 42 GLY C CA 1
ATOM 7073 C C . GLY D 2 43 ? 9.38580 20.94516 7.40877 1.000 36.41966 42 GLY C C 1
ATOM 7074 O O . GLY D 2 43 ? 10.13196 20.01420 7.75317 1.000 37.81084 42 GLY C O 1
ATOM 7075 N N . LYS D 2 44 ? 9.40928 22.14016 8.00320 1.000 33.29789 43 LYS C N 1
ATOM 7076 C CA . LYS D 2 44 ? 10.26125 22.46741 9.13887 1.000 34.55490 43 LYS C CA 1
ATOM 7077 C C . LYS D 2 44 ? 9.41126 23.10188 10.23978 1.000 32.17811 43 LYS C C 1
ATOM 7078 O O . LYS D 2 44 ? 8.30062 23.57846 9.99521 1.000 29.72889 43 LYS C O 1
ATOM 7084 N N . GLY D 2 45 ? 9.94583 23.12032 11.45764 1.000 31.41775 44 GLY C N 1
ATOM 7085 C CA . GLY D 2 45 ? 9.37641 23.93424 12.50803 1.000 32.78012 44 GLY C CA 1
ATOM 7086 C C . GLY D 2 45 ? 9.61532 25.40333 12.20745 1.000 29.89880 44 GLY C C 1
ATOM 7087 O O . GLY D 2 45 ? 10.40748 25.75071 11.31862 1.000 28.30751 44 GLY C O 1
ATOM 7088 N N . PRO D 2 46 ? 8.91458 26.30144 12.89620 1.000 32.31313 45 PRO C N 1
ATOM 7089 C CA . PRO D 2 46 ? 9.19719 27.72758 12.70227 1.000 32.11483 45 PRO C CA 1
ATOM 7090 C C . PRO D 2 46 ? 10.61586 28.05635 13.13130 1.000 34.26888 45 PRO C C 1
ATOM 7091 O O . PRO D 2 46 ? 11.16041 27.47327 14.07347 1.000 29.72392 45 PRO C O 1
ATOM 7095 N N . GLU D 2 47 ? 11.21609 29.01575 12.43161 1.000 28.16362 46 GLU C N 1
ATOM 7096 C CA . GLU D 2 47 ? 12.61207 29.36847 12.65383 1.000 30.73724 46 GLU C CA 1
ATOM 7097 C C . GLU D 2 47 ? 12.67167 30.78759 13.19374 1.000 28.84425 46 GLU C C 1
ATOM 7098 O O . GLU D 2 47 ? 12.35428 31.75016 12.48106 1.000 28.25972 46 GLU C O 1
ATOM 7104 N N . TRP D 2 48 ? 13.08652 30.90986 14.44272 1.000 28.45210 47 TRP C N 1
ATOM 7105 C CA . TRP D 2 48 ? 13.35188 32.22313 15.00827 1.000 28.54495 47 TRP C CA 1
ATOM 7106 C C . TRP D 2 48 ? 14.56928 32.82658 14.32321 1.000 29.36513 47 TRP C C 1
ATOM 7107 O O . TRP D 2 48 ? 15.59913 32.15602 14.18524 1.000 27.69109 47 TRP C O 1
ATOM 7118 N N . ILE D 2 49 ? 14.45497 34.09066 13.88181 1.000 27.68397 48 ILE C N 1
ATOM 7119 C CA . ILE D 2 49 ? 15.55912 34.75909 13.19943 1.000 24.41342 48 ILE C CA 1
ATOM 7120 C C . ILE D 2 49 ? 16.27275 35.70706 14.15376 1.000 25.19182 48 ILE C C 1
ATOM 7121 O O . ILE D 2 49 ? 17.48999 35.59576 14.35017 1.000 26.06272 48 ILE C O 1
ATOM 7126 N N . ALA D 2 50 ? 15.53041 36.64424 14.75104 1.000 24.32654 49 ALA C N 1
ATOM 7127 C CA . ALA D 2 50 ? 16.14587 37.66215 15.58557 1.000 24.77827 49 ALA C CA 1
ATOM 7128 C C . ALA D 2 50 ? 15.06466 38.35881 16.39578 1.000 24.97590 49 ALA C C 1
ATOM 7129 O O . ALA D 2 50 ? 13.90031 38.41066 15.98677 1.000 25.80860 49 ALA C O 1
ATOM 7131 N N . THR D 2 51 ? 15.46804 38.90984 17.53327 1.000 25.66628 50 THR C N 1
ATOM 7132 C CA . THR D 2 51 ? 14.59868 39.73986 18.35753 1.000 23.15631 50 THR C CA 1
ATOM 7133 C C . THR D 2 51 ? 15.34260 41.03023 18.66449 1.000 27.86492 50 THR C C 1
ATOM 7134 O O . THR D 2 51 ? 16.53656 40.98949 18.97224 1.000 26.96363 50 THR C O 1
ATOM 7138 N N . ILE D 2 52 ? 14.65005 42.17336 18.58696 1.000 28.02821 51 ILE C N 1
ATOM 7139 C CA . ILE D 2 52 ? 15.26350 43.47390 18.87227 1.000 25.61270 51 ILE C CA 1
ATOM 7140 C C . ILE D 2 52 ? 14.64658 44.03739 20.15032 1.000 27.77710 51 ILE C C 1
ATOM 7141 O O . ILE D 2 52 ? 13.42409 44.05125 20.30507 1.000 25.94867 51 ILE C O 1
ATOM 7146 N N . ASN D 2 53 ? 15.49609 44.48696 21.06716 1.000 29.61707 52 ASN C N 1
ATOM 7147 C CA . ASN D 2 53 ? 15.03843 44.96301 22.36419 1.000 30.16014 52 ASN C CA 1
ATOM 7148 C C . ASN D 2 53 ? 14.59300 46.42313 22.26650 1.000 30.24789 52 ASN C C 1
ATOM 7149 O O . ASN D 2 53 ? 14.77165 47.09500 21.24172 1.000 29.71534 52 ASN C O 1
ATOM 7154 N N . THR D 2 54 ? 14.00239 46.91806 23.35138 1.000 28.91547 53 THR C N 1
ATOM 7155 C CA . THR D 2 54 ? 13.49566 48.28623 23.32996 1.000 32.51711 53 THR C CA 1
ATOM 7156 C C . THR D 2 54 ? 14.60968 49.31459 23.23924 1.000 32.92518 53 THR C C 1
ATOM 7157 O O . THR D 2 54 ? 14.33066 50.47466 22.92578 1.000 37.10973 53 THR C O 1
ATOM 7161 N N . ASP D 2 55 ? 15.85464 48.93316 23.52468 1.000 32.70388 54 ASP C N 1
ATOM 7162 C CA . ASP D 2 55 ? 16.98974 49.82644 23.34909 1.000 32.98812 54 ASP C CA 1
ATOM 7163 C C . ASP D 2 55 ? 17.69229 49.60329 22.01412 1.000 34.79357 54 ASP C C 1
ATOM 7164 O O . ASP D 2 55 ? 18.76466 50.16355 21.78235 1.000 36.28137 54 ASP C O 1
ATOM 7169 N N . GLY D 2 56 ? 17.10343 48.80390 21.12906 1.000 33.97100 55 GLY C N 1
ATOM 7170 C CA . GLY D 2 56 ? 17.67530 48.54794 19.82611 1.000 31.98664 55 GLY C CA 1
ATOM 7171 C C . GLY D 2 56 ? 18.78009 47.51726 19.79669 1.000 34.10972 55 GLY C C 1
ATOM 7172 O O . GLY D 2 56 ? 19.23356 47.15987 18.70588 1.000 33.07679 55 GLY C O 1
ATOM 7173 N N . SER D 2 57 ? 19.23815 47.02822 20.94743 1.000 33.32609 56 SER C N 1
ATOM 7174 C CA . SER D 2 57 ? 20.15175 45.89969 20.93261 1.000 28.55773 56 SER C CA 1
ATOM 7175 C C . SER D 2 57 ? 19.38852 44.66508 20.46014 1.000 29.18139 56 SER C C 1
ATOM 7176 O O . SER D 2 57 ? 18.16228 44.66760 20.36737 1.000 28.51570 56 SER C O 1
ATOM 7179 N N . THR D 2 58 ? 20.11183 43.59851 20.14579 1.000 28.45143 57 THR C N 1
ATOM 7180 C CA . THR D 2 58 ? 19.45016 42.47048 19.50914 1.000 31.82625 57 THR C CA 1
ATOM 7181 C C . THR D 2 58 ? 19.90153 41.14711 20.09520 1.000 32.04896 57 THR C C 1
ATOM 7182 O O . THR D 2 58 ? 21.01114 41.02042 20.61576 1.000 31.68945 57 THR C O 1
ATOM 7186 N N . MET D 2 59 ? 19.01790 40.16109 19.96876 1.000 30.61793 58 MET C N 1
ATOM 7187 C CA . MET D 2 59 ? 19.33459 38.75053 20.09264 1.000 32.38206 58 MET C CA 1
ATOM 7188 C C . MET D 2 59 ? 19.14280 38.13580 18.71324 1.000 25.85161 58 MET C C 1
ATOM 7189 O O . MET D 2 59 ? 18.13354 38.40552 18.06110 1.000 29.48281 58 MET C O 1
ATOM 7194 N N . ARG D 2 60 ? 20.07919 37.30286 18.25737 1.000 26.98310 59 ARG C N 1
ATOM 7195 C CA . ARG D 2 60 ? 19.91683 36.75584 16.91212 1.000 29.24284 59 ARG C CA 1
ATOM 7196 C C . ARG D 2 60 ? 20.50959 35.36112 16.79203 1.000 32.58685 59 ARG C C 1
ATOM 7197 O O . ARG D 2 60 ? 21.40403 34.96869 17.54892 1.000 32.35065 59 ARG C O 1
ATOM 7205 N N . ASP D 2 61 ? 20.01201 34.63156 15.78589 1.000 33.09035 60 ASP C N 1
ATOM 7206 C CA . ASP D 2 61 ? 20.62391 33.37771 15.36389 1.000 31.82703 60 ASP C CA 1
ATOM 7207 C C . ASP D 2 61 ? 21.88033 33.71721 14.58090 1.000 36.13594 60 ASP C C 1
ATOM 7208 O O . ASP D 2 61 ? 21.80219 34.36299 13.53280 1.000 33.34863 60 ASP C O 1
ATOM 7213 N N . ASP D 2 62 ? 23.04120 33.30950 15.08138 1.000 35.92625 61 ASP C N 1
ATOM 7214 C CA . ASP D 2 62 ? 24.26603 33.68090 14.38565 1.000 35.72108 61 ASP C CA 1
ATOM 7215 C C . ASP D 2 62 ? 24.41016 33.01109 13.03066 1.000 38.25338 61 ASP C C 1
ATOM 7216 O O . ASP D 2 62 ? 25.29784 33.39964 12.27001 1.000 39.14075 61 ASP C O 1
ATOM 7221 N N . SER D 2 63 ? 23.56251 32.04625 12.68765 1.000 36.15091 62 SER C N 1
ATOM 7222 C CA . SER D 2 63 ? 23.65513 31.52113 11.32930 1.000 40.09499 62 SER C CA 1
ATOM 7223 C C . SER D 2 63 ? 23.09947 32.51861 10.30725 1.000 40.52388 62 SER C C 1
ATOM 7224 O O . SER D 2 63 ? 23.47045 32.45906 9.13069 1.000 44.05473 62 SER C O 1
ATOM 7227 N N . THR D 2 64 ? 22.24878 33.45204 10.74000 1.000 43.01493 63 THR C N 1
ATOM 7228 C CA . THR D 2 64 ? 21.71332 34.51042 9.89038 1.000 40.24732 63 THR C CA 1
ATOM 7229 C C . THR D 2 64 ? 22.64303 35.71814 9.81779 1.000 45.12672 63 THR C C 1
ATOM 7230 O O . THR D 2 64 ? 22.36620 36.65197 9.05533 1.000 43.96581 63 THR C O 1
ATOM 7234 N N . LYS D 2 65 ? 23.75873 35.69074 10.55699 1.000 48.69354 64 LYS C N 1
ATOM 7235 C CA . LYS D 2 65 ? 24.47404 36.91006 10.94101 1.000 50.11485 64 LYS C CA 1
ATOM 7236 C C . LYS D 2 65 ? 24.86300 37.75447 9.73657 1.000 48.81536 64 LYS C C 1
ATOM 7237 O O . LYS D 2 65 ? 24.55382 38.95113 9.66741 1.000 52.15843 64 LYS C O 1
ATOM 7239 N N . GLY D 2 66 ? 25.55005 37.14684 8.77384 1.000 48.97851 65 GLY C N 1
ATOM 7240 C CA . GLY D 2 66 ? 26.06476 37.92690 7.66415 1.000 53.99469 65 GLY C CA 1
ATOM 7241 C C . GLY D 2 66 ? 24.98930 38.59978 6.83348 1.000 50.32079 65 GLY C C 1
ATOM 7242 O O . GLY D 2 66 ? 25.23934 39.63758 6.21726 1.000 53.74621 65 GLY C O 1
ATOM 7243 N N . ARG D 2 67 ? 23.77616 38.04678 6.82373 1.000 48.25221 66 ARG C N 1
ATOM 7244 C CA . ARG D 2 67 ? 22.83570 38.37097 5.76245 1.000 45.58518 66 ARG C CA 1
ATOM 7245 C C . ARG D 2 67 ? 21.48518 38.90478 6.21114 1.000 42.17540 66 ARG C C 1
ATOM 7246 O O . ARG D 2 67 ? 20.84904 39.61564 5.42533 1.000 36.84950 66 ARG C O 1
ATOM 7254 N N . PHE D 2 68 ? 21.01384 38.57033 7.41366 1.000 35.77024 67 PHE C N 1
ATOM 7255 C CA . PHE D 2 68 ? 19.75067 39.07584 7.94085 1.000 36.32951 67 PHE C CA 1
ATOM 7256 C C . PHE D 2 68 ? 20.05178 40.05736 9.06475 1.000 35.86622 67 PHE C C 1
ATOM 7257 O O . PHE D 2 68 ? 20.86897 39.76008 9.93883 1.000 33.12031 67 PHE C O 1
ATOM 7265 N N . THR D 2 69 ? 19.40984 41.22675 9.03810 1.000 29.99945 68 THR C N 1
ATOM 7266 C CA . THR D 2 69 ? 19.64618 42.25724 10.04992 1.000 32.01391 68 THR C CA 1
ATOM 7267 C C . THR D 2 69 ? 18.31186 42.82324 10.50884 1.000 30.57450 68 THR C C 1
ATOM 7268 O O . THR D 2 69 ? 17.60892 43.48291 9.73693 1.000 28.07521 68 THR C O 1
ATOM 7272 N N . ILE D 2 70 ? 17.96356 42.59543 11.75848 1.000 27.62331 69 ILE C N 1
ATOM 7273 C CA . ILE D 2 70 ? 16.76029 43.20881 12.30132 1.000 26.61495 69 ILE C CA 1
ATOM 7274 C C . ILE D 2 70 ? 17.06079 44.65413 12.68773 1.000 29.76688 69 ILE C C 1
ATOM 7275 O O . ILE D 2 70 ? 18.16849 44.97053 13.13797 1.000 31.04288 69 ILE C O 1
ATOM 7280 N N . SER D 2 71 ? 16.07341 45.53761 12.52842 1.000 27.37710 70 SER C N 1
ATOM 7281 C CA . SER D 2 71 ? 16.16425 46.90626 13.03682 1.000 29.68351 70 SER C CA 1
ATOM 7282 C C . SER D 2 71 ? 14.75820 47.43236 13.29916 1.000 29.57569 70 SER C C 1
ATOM 7283 O O . SER D 2 71 ? 13.76000 46.82812 12.89709 1.000 29.92180 70 SER C O 1
ATOM 7286 N N . ARG D 2 72 ? 14.67655 48.55975 14.00514 1.000 28.35376 71 ARG C N 1
ATOM 7287 C CA . ARG D 2 72 ? 13.38547 49.15356 14.30943 1.000 28.92982 71 ARG C CA 1
ATOM 7288 C C . ARG D 2 72 ? 13.46903 50.66576 14.13748 1.000 33.01017 71 ARG C C 1
ATOM 7289 O O . ARG D 2 72 ? 14.51762 51.26982 14.35165 1.000 31.64247 71 ARG C O 1
ATOM 7297 N N . ASP D 2 73 ? 12.35762 51.26925 13.73076 1.000 32.38355 72 ASP C N 1
ATOM 7298 C CA . ASP D 2 73 ? 12.24469 52.72667 13.65536 1.000 32.56317 72 ASP C CA 1
ATOM 7299 C C . ASP D 2 73 ? 11.01185 53.08316 14.47546 1.000 34.55471 72 ASP C C 1
ATOM 7300 O O . ASP D 2 73 ? 9.87967 52.95980 13.99783 1.000 33.97793 72 ASP C O 1
ATOM 7305 N N . ASN D 2 74 ? 11.23586 53.49372 15.72977 1.000 33.17179 73 ASN C N 1
ATOM 7306 C CA . ASN D 2 74 ? 10.11896 53.76675 16.63118 1.000 37.69703 73 ASN C CA 1
ATOM 7307 C C . ASN D 2 74 ? 9.28162 54.94956 16.16294 1.000 35.88003 73 ASN C C 1
ATOM 7308 O O . ASN D 2 74 ? 8.06208 54.95540 16.35939 1.000 38.28231 73 ASN C O 1
ATOM 7313 N N . ALA D 2 75 ? 9.91059 55.95269 15.55537 1.000 35.58188 74 ALA C N 1
ATOM 7314 C CA . ALA D 2 75 ? 9.15018 57.08942 15.04458 1.000 39.94577 74 ALA C CA 1
ATOM 7315 C C . ALA D 2 75 ? 8.13544 56.65921 13.99045 1.000 41.39944 74 ALA C C 1
ATOM 7316 O O . ALA D 2 75 ? 7.04182 57.23320 13.91397 1.000 43.62376 74 ALA C O 1
ATOM 7318 N N . LYS D 2 76 ? 8.47478 55.65245 13.17879 1.000 40.60650 75 LYS C N 1
ATOM 7319 C CA . LYS D 2 76 ? 7.60422 55.13628 12.12543 1.000 36.76615 75 LYS C CA 1
ATOM 7320 C C . LYS D 2 76 ? 6.77231 53.92828 12.55540 1.000 37.32235 75 LYS C C 1
ATOM 7321 O O . LYS D 2 76 ? 6.01051 53.40667 11.73554 1.000 34.51335 75 LYS C O 1
ATOM 7327 N N . ASN D 2 77 ? 6.88910 53.48321 13.80921 1.000 34.37167 76 ASN C N 1
ATOM 7328 C CA . ASN D 2 77 ? 6.26802 52.24561 14.29215 1.000 32.62040 76 ASN C CA 1
ATOM 7329 C C . ASN D 2 77 ? 6.42637 51.09699 13.29285 1.000 30.06605 76 ASN C C 1
ATOM 7330 O O . ASN D 2 77 ? 5.48037 50.37086 12.97960 1.000 30.75699 76 ASN C O 1
ATOM 7335 N N . THR D 2 78 ? 7.64881 50.90881 12.82985 1.000 30.74386 77 THR C N 1
ATOM 7336 C CA . THR D 2 78 ? 7.93610 49.89119 11.83182 1.000 28.48424 77 THR C CA 1
ATOM 7337 C C . THR D 2 78 ? 9.15862 49.07567 12.22535 1.000 29.76373 77 THR C C 1
ATOM 7338 O O . THR D 2 78 ? 10.13673 49.60746 12.76004 1.000 29.44404 77 THR C O 1
ATOM 7342 N N . LEU D 2 79 ? 9.07931 47.77446 11.97085 1.000 28.66664 78 LEU C N 1
ATOM 7343 C CA . LEU D 2 79 ? 10.16799 46.83577 12.17463 1.000 27.86620 78 LEU C CA 1
ATOM 7344 C C . LEU D 2 79 ? 10.68688 46.42545 10.80403 1.000 25.44289 78 LEU C C 1
ATOM 7345 O O . LEU D 2 79 ? 9.92439 46.39131 9.83754 1.000 28.05770 78 LEU C O 1
ATOM 7350 N N . TYR D 2 80 ? 11.97988 46.12952 10.71387 1.000 24.64734 79 TYR C N 1
ATOM 7351 C CA . TYR D 2 80 ? 12.60218 45.79199 9.43667 1.000 27.47200 79 TYR C CA 1
ATOM 7352 C C . TYR D 2 80 ? 13.45972 44.54081 9.54347 1.000 28.27925 79 TYR C C 1
ATOM 7353 O O . TYR D 2 80 ? 14.06486 44.26653 10.58311 1.000 27.91740 79 TYR C O 1
ATOM 7362 N N . LEU D 2 81 ? 13.55233 43.81859 8.42668 1.000 29.34469 80 LEU C N 1
ATOM 7363 C CA . LEU D 2 81 ? 14.53772 42.75460 8.24777 1.000 27.34048 80 LEU C CA 1
ATOM 7364 C C . LEU D 2 81 ? 15.25381 42.99822 6.91778 1.000 28.35837 80 LEU C C 1
ATOM 7365 O O . LEU D 2 81 ? 14.68762 42.74014 5.85212 1.000 26.31563 80 LEU C O 1
ATOM 7370 N N . GLN D 2 82 ? 16.48991 43.50038 6.98812 1.000 27.69708 81 GLN C N 1
ATOM 7371 C CA . GLN D 2 82 ? 17.36134 43.61142 5.82279 1.000 28.54755 81 GLN C CA 1
ATOM 7372 C C . GLN D 2 82 ? 17.92970 42.23623 5.50124 1.000 31.63752 81 GLN C C 1
ATOM 7373 O O . GLN D 2 82 ? 18.40530 41.52462 6.39514 1.000 31.56800 81 GLN C O 1
ATOM 7379 N N . MET D 2 83 ? 17.89812 41.87598 4.22129 1.000 28.95422 82 MET C N 1
ATOM 7380 C CA . MET D 2 83 ? 18.10502 40.50540 3.77166 1.000 30.65199 82 MET C CA 1
ATOM 7381 C C . MET D 2 83 ? 19.03243 40.61692 2.56983 1.000 34.27914 82 MET C C 1
ATOM 7382 O O . MET D 2 83 ? 18.63216 41.19871 1.55748 1.000 31.74765 82 MET C O 1
ATOM 7387 N N . THR D 2 84 ? 20.26604 40.11483 2.66571 1.000 33.24954 83 THR C N 1
ATOM 7388 C CA . THR D 2 84 ? 21.18864 40.21240 1.53849 1.000 34.11546 83 THR C CA 1
ATOM 7389 C C . THR D 2 84 ? 21.73644 38.83929 1.18601 1.000 36.61710 83 THR C C 1
ATOM 7390 O O . THR D 2 84 ? 21.67268 37.89904 1.98102 1.000 35.41745 83 THR C O 1
ATOM 7394 N N . SER D 2 85 ? 22.26066 38.73632 -0.03778 1.000 33.48576 84 SER C N 1
ATOM 7395 C CA . SER D 2 85 ? 22.85028 37.50156 -0.53876 1.000 35.53901 84 SER C CA 1
ATOM 7396 C C . SER D 2 85 ? 21.88146 36.32902 -0.41471 1.000 35.59489 84 SER C C 1
ATOM 7397 O O . SER D 2 85 ? 22.24625 35.24362 0.04297 1.000 38.68251 84 SER C O 1
ATOM 7400 N N . LEU D 2 86 ? 20.62581 36.55772 -0.80554 1.000 34.58439 85 LEU C N 1
ATOM 7401 C CA . LEU D 2 86 ? 19.61218 35.52060 -0.64457 1.000 34.46242 85 LEU C CA 1
ATOM 7402 C C . LEU D 2 86 ? 19.95260 34.29201 -1.47629 1.000 35.90769 85 LEU C C 1
ATOM 7403 O O . LEU D 2 86 ? 20.60843 34.37568 -2.52067 1.000 38.62598 85 LEU C O 1
ATOM 7408 N N . LYS D 2 87 ? 19.50552 33.14594 -0.98575 1.000 31.30737 86 LYS C N 1
ATOM 7409 C CA . LYS D 2 87 ? 19.74133 31.82939 -1.55052 1.000 35.00906 86 LYS C CA 1
ATOM 7410 C C . LYS D 2 87 ? 18.41255 31.09405 -1.58863 1.000 37.64851 86 LYS C C 1
ATOM 7411 O O . LYS D 2 87 ? 17.48239 31.45146 -0.85559 1.000 36.16346 86 LYS C O 1
ATOM 7413 N N . PRO D 2 88 ? 18.27424 30.08249 -2.45133 1.000 36.54991 87 PRO C N 1
ATOM 7414 C CA . PRO D 2 88 ? 16.97740 29.38432 -2.53939 1.000 34.27386 87 PRO C CA 1
ATOM 7415 C C . PRO D 2 88 ? 16.53058 28.76462 -1.22737 1.000 34.34252 87 PRO C C 1
ATOM 7416 O O . PRO D 2 88 ? 15.32478 28.59007 -1.01455 1.000 35.52253 87 PRO C O 1
ATOM 7420 N N . GLU D 2 89 ? 17.46939 28.44023 -0.33698 1.000 34.77000 88 GLU C N 1
ATOM 7421 C CA . GLU D 2 89 ? 17.14170 27.87806 0.96630 1.000 35.77344 88 GLU C CA 1
ATOM 7422 C C . GLU D 2 89 ? 16.45386 28.88811 1.87729 1.000 35.52006 88 GLU C C 1
ATOM 7423 O O . GLU D 2 89 ? 15.88333 28.49643 2.90030 1.000 33.12970 88 GLU C O 1
ATOM 7429 N N . ASP D 2 90 ? 16.48723 30.16434 1.52152 1.000 36.23860 89 ASP C N 1
ATOM 7430 C CA . ASP D 2 90 ? 15.83972 31.21995 2.28924 1.000 31.31061 89 ASP C CA 1
ATOM 7431 C C . ASP D 2 90 ? 14.36726 31.39674 1.93619 1.000 33.25311 89 ASP C C 1
ATOM 7432 O O . ASP D 2 90 ? 13.68870 32.22704 2.55818 1.000 31.46500 89 ASP C O 1
ATOM 7437 N N . THR D 2 91 ? 13.85465 30.63076 0.97404 1.000 30.35245 90 THR C N 1
ATOM 7438 C CA . THR D 2 91 ? 12.43959 30.68264 0.61105 1.000 30.98744 90 THR C CA 1
ATOM 7439 C C . THR D 2 91 ? 11.55627 30.28646 1.79654 1.000 29.19140 90 THR C C 1
ATOM 7440 O O . THR D 2 91 ? 11.70084 29.19695 2.34700 1.000 28.66245 90 THR C O 1
ATOM 7444 N N . ALA D 2 92 ? 10.62541 31.15878 2.17338 1.000 28.13988 91 ALA C N 1
ATOM 7445 C CA . ALA D 2 92 ? 9.79535 30.94482 3.35511 1.000 28.65225 91 ALA C CA 1
ATOM 7446 C C . ALA D 2 92 ? 8.78481 32.07916 3.44307 1.000 29.27173 91 ALA C C 1
ATOM 7447 O O . ALA D 2 92 ? 8.89321 33.09769 2.75597 1.000 28.47596 91 ALA C O 1
ATOM 7449 N N . LEU D 2 93 ? 7.80600 31.89053 4.31145 1.000 26.46536 92 LEU C N 1
ATOM 7450 C CA . LEU D 2 93 ? 6.95191 32.97420 4.75997 1.000 26.48035 92 LEU C CA 1
ATOM 7451 C C . LEU D 2 93 ? 7.66279 33.64434 5.93275 1.000 30.32250 92 LEU C C 1
ATOM 7452 O O . LEU D 2 93 ? 7.93116 32.99204 6.95065 1.000 31.08784 92 LEU C O 1
ATOM 7457 N N . TYR D 2 94 ? 7.97522 34.92905 5.79646 1.000 27.98288 93 TYR C N 1
ATOM 7458 C CA . TYR D 2 94 ? 8.60400 35.68124 6.87713 1.000 26.32971 93 TYR C CA 1
ATOM 7459 C C . TYR D 2 94 ? 7.52813 36.47053 7.61091 1.000 29.46795 93 TYR C C 1
ATOM 7460 O O . TYR D 2 94 ? 6.66768 37.09397 6.98041 1.000 28.59563 93 TYR C O 1
ATOM 7469 N N . TYR D 2 95 ? 7.54388 36.41175 8.93481 1.000 27.25911 94 TYR C N 1
ATOM 7470 C CA . TYR D 2 95 ? 6.53966 37.17787 9.65292 1.000 27.72244 94 TYR C CA 1
ATOM 7471 C C . TYR D 2 95 ? 7.07962 37.71015 10.96397 1.000 29.21610 94 TYR C C 1
ATOM 7472 O O . TYR D 2 95 ? 8.03542 37.18716 11.54733 1.000 28.86187 94 TYR C O 1
ATOM 7481 N N . CYS D 2 96 ? 6.42691 38.77531 11.40179 1.000 30.17165 95 CYS C N 1
ATOM 7482 C CA . CYS D 2 96 ? 6.77779 39.52434 12.58780 1.000 30.21127 95 CYS C CA 1
ATOM 7483 C C . CYS D 2 96 ? 5.86344 39.11567 13.73106 1.000 28.92379 95 CYS C C 1
ATOM 7484 O O . CYS D 2 96 ? 4.66832 38.88428 13.52643 1.000 29.15575 95 CYS C O 1
ATOM 7487 N N . ALA D 2 97 ? 6.43637 39.00670 14.92611 1.000 28.27949 96 ALA C N 1
ATOM 7488 C CA . ALA D 2 97 ? 5.67284 38.67917 16.12302 1.000 28.35861 96 ALA C CA 1
ATOM 7489 C C . ALA D 2 97 ? 6.02125 39.66958 17.22622 1.000 31.40210 96 ALA C C 1
ATOM 7490 O O . ALA D 2 97 ? 7.15599 40.14877 17.31475 1.000 30.83403 96 ALA C O 1
ATOM 7492 N N . ARG D 2 98 ? 5.03046 40.00236 18.04983 1.000 31.34416 97 ARG C N 1
ATOM 7493 C CA . ARG D 2 98 ? 5.27137 40.88876 19.18029 1.000 32.26663 97 ARG C CA 1
ATOM 7494 C C . ARG D 2 98 ? 5.91990 40.11303 20.31886 1.000 28.98909 97 ARG C C 1
ATOM 7495 O O . ARG D 2 98 ? 5.56156 38.96486 20.58257 1.000 31.41876 97 ARG C O 1
ATOM 7503 N N . GLY D 2 99 ? 6.88685 40.73238 20.98060 1.000 29.39478 98 GLY C N 1
ATOM 7504 C CA . GLY D 2 99 ? 7.59033 40.06036 22.05703 1.000 28.44716 98 GLY C CA 1
ATOM 7505 C C . GLY D 2 99 ? 8.81112 39.30894 21.55647 1.000 27.69761 98 GLY C C 1
ATOM 7506 O O . GLY D 2 99 ? 9.24902 39.44409 20.40351 1.000 28.86412 98 GLY C O 1
ATOM 7507 N N . ARG D 2 100 ? 9.37654 38.49998 22.45471 1.000 27.04744 99 ARG C N 1
ATOM 7508 C CA . ARG D 2 100 ? 10.49791 37.61599 22.12656 1.000 30.17025 99 ARG C CA 1
ATOM 7509 C C . ARG D 2 100 ? 9.96911 36.19407 22.08214 1.000 29.47404 99 ARG C C 1
ATOM 7510 O O . ARG D 2 100 ? 9.78242 35.55993 23.12727 1.000 28.55451 99 ARG C O 1
ATOM 7518 N N . VAL D 2 101 ? 9.74152 35.67014 20.87558 1.000 25.79922 100 VAL C N 1
ATOM 7519 C CA . VAL D 2 101 ? 9.15069 34.34460 20.73078 1.000 26.66287 100 VAL C CA 1
ATOM 7520 C C . VAL D 2 101 ? 10.11081 33.48868 19.91778 1.000 27.40492 100 VAL C C 1
ATOM 7521 O O . VAL D 2 101 ? 10.45693 33.83400 18.78034 1.000 25.01769 100 VAL C O 1
ATOM 7525 N N . ILE D 2 102 ? 10.57214 32.39595 20.52463 1.000 26.16844 101 ILE C N 1
ATOM 7526 C CA . ILE D 2 102 ? 11.69627 31.63296 19.99380 1.000 25.20692 101 ILE C CA 1
ATOM 7527 C C . ILE D 2 102 ? 11.36964 30.14626 19.94043 1.000 25.35895 101 ILE C C 1
ATOM 7528 O O . ILE D 2 102 ? 11.68523 29.46939 18.95429 1.000 24.37886 101 ILE C O 1
ATOM 7533 N N . SER D 2 103 ? 10.76426 29.61631 21.01019 1.000 23.40405 102 SER C N 1
ATOM 7534 C CA . SER D 2 103 ? 10.34483 28.22056 20.97302 1.000 24.33348 102 SER C CA 1
ATOM 7535 C C . SER D 2 103 ? 9.13525 28.05890 20.05647 1.000 28.64338 102 SER C C 1
ATOM 7536 O O . SER D 2 103 ? 8.39189 29.00726 19.79917 1.000 28.73806 102 SER C O 1
ATOM 7539 N N . ALA D 2 104 ? 8.94163 26.82676 19.55898 1.000 30.34910 103 ALA C N 1
ATOM 7540 C CA . ALA D 2 104 ? 7.86891 26.58682 18.59657 1.000 31.12373 103 ALA C CA 1
ATOM 7541 C C . ALA D 2 104 ? 6.51153 26.92702 19.19403 1.000 29.98075 103 ALA C C 1
ATOM 7542 O O . ALA D 2 104 ? 5.68390 27.57986 18.55367 1.000 33.62355 103 ALA C O 1
ATOM 7544 N N . SER D 2 105 ? 6.26049 26.50535 20.43377 1.000 35.05941 104 SER C N 1
ATOM 7545 C CA . SER D 2 105 ? 4.97329 26.82188 21.03802 1.000 31.52674 104 SER C CA 1
ATOM 7546 C C . SER D 2 105 ? 4.81218 28.32689 21.25228 1.000 32.19940 104 SER C C 1
ATOM 7547 O O . SER D 2 105 ? 3.75321 28.88916 20.94967 1.000 30.09838 104 SER C O 1
ATOM 7550 N N . ALA D 2 106 ? 5.85666 29.00187 21.74465 1.000 30.51785 105 ALA C N 1
ATOM 7551 C CA . ALA D 2 106 ? 5.78935 30.45353 21.88237 1.000 31.80657 105 ALA C CA 1
ATOM 7552 C C . ALA D 2 106 ? 5.51559 31.11992 20.54118 1.000 31.68660 105 ALA C C 1
ATOM 7553 O O . ALA D 2 106 ? 4.74360 32.08391 20.46082 1.000 30.16251 105 ALA C O 1
ATOM 7555 N N . ILE D 2 107 ? 6.13954 30.62471 19.47225 1.000 29.70079 106 ILE C N 1
ATOM 7556 C CA . ILE D 2 107 ? 5.91581 31.23302 18.16195 1.000 30.93835 106 ILE C CA 1
ATOM 7557 C C . ILE D 2 107 ? 4.50189 30.93232 17.66721 1.000 32.50856 106 ILE C C 1
ATOM 7558 O O . ILE D 2 107 ? 3.80202 31.82373 17.18320 1.000 32.64986 106 ILE C O 1
ATOM 7563 N N . ARG D 2 108 ? 4.04134 29.68346 17.80487 1.000 33.76396 107 ARG C N 1
ATOM 7564 C CA . ARG D 2 108 ? 2.70353 29.37862 17.28978 1.000 33.68869 107 ARG C CA 1
ATOM 7565 C C . ARG D 2 108 ? 1.60135 30.10379 18.05213 1.000 35.85395 107 ARG C C 1
ATOM 7566 O O . ARG D 2 108 ? 0.53687 30.36496 17.48106 1.000 35.90769 107 ARG C O 1
ATOM 7574 N N . GLY D 2 109 ? 1.82413 30.43857 19.32102 1.000 32.54612 108 GLY C N 1
ATOM 7575 C CA . GLY D 2 109 ? 0.85242 31.19357 20.08616 1.000 31.74661 108 GLY C CA 1
ATOM 7576 C C . GLY D 2 109 ? 1.05460 32.69541 20.11390 1.000 37.64791 108 GLY C C 1
ATOM 7577 O O . GLY D 2 109 ? 0.41062 33.37436 20.92107 1.000 34.57283 108 GLY C O 1
ATOM 7578 N N . ALA D 2 110 ? 1.90210 33.24370 19.24018 1.000 34.32055 109 ALA C N 1
ATOM 7579 C CA . ALA D 2 110 ? 2.30778 34.63714 19.32073 1.000 35.25668 109 ALA C CA 1
ATOM 7580 C C . ALA D 2 110 ? 1.27007 35.56361 18.69799 1.000 35.59198 109 ALA C C 1
ATOM 7581 O O . ALA D 2 110 ? 0.44010 35.15844 17.87481 1.000 37.07617 109 ALA C O 1
ATOM 7583 N N . VAL D 2 111 ? 1.33807 36.83053 19.10122 1.000 34.66749 110 VAL C N 1
ATOM 7584 C CA . VAL D 2 111 ? 0.68014 37.91270 18.37893 1.000 32.15370 110 VAL C CA 1
ATOM 7585 C C . VAL D 2 111 ? 1.52866 38.20267 17.15177 1.000 33.49780 110 VAL C C 1
ATOM 7586 O O . VAL D 2 111 ? 2.67551 38.64546 17.27649 1.000 33.31843 110 VAL C O 1
ATOM 7590 N N . ARG D 2 112 ? 0.97101 37.96054 15.96889 1.000 29.99960 111 ARG C N 1
ATOM 7591 C CA . ARG D 2 112 ? 1.78874 37.93801 14.76587 1.000 32.36714 111 ARG C CA 1
ATOM 7592 C C . ARG D 2 112 ? 1.00846 38.49136 13.58878 1.000 33.07011 111 ARG C C 1
ATOM 7593 O O . ARG D 2 112 ? -0.22359 38.52366 13.58988 1.000 39.49022 111 ARG C O 1
ATOM 7601 N N . GLY D 2 113 ? 1.75347 38.92779 12.57416 1.000 29.59620 112 GLY C N 1
ATOM 7602 C CA . GLY D 2 113 ? 1.17157 39.33812 11.32683 1.000 31.86740 112 GLY C CA 1
ATOM 7603 C C . GLY D 2 113 ? 1.03390 38.17196 10.36877 1.000 33.77269 112 GLY C C 1
ATOM 7604 O O . GLY D 2 113 ? 1.58116 37.08278 10.58515 1.000 35.41089 112 GLY C O 1
ATOM 7605 N N . PRO D 2 114 ? 0.27405 38.38356 9.29296 1.000 31.48688 113 PRO C N 1
ATOM 7606 C CA . PRO D 2 114 ? 0.05075 37.30494 8.32363 1.000 34.54061 113 PRO C CA 1
ATOM 7607 C C . PRO D 2 114 ? 1.30354 36.92444 7.56206 1.000 34.47796 113 PRO C C 1
ATOM 7608 O O . PRO D 2 114 ? 1.35849 35.82285 7.00031 1.000 32.55395 113 PRO C O 1
ATOM 7612 N N . GLY D 2 115 ? 2.30186 37.79998 7.50713 1.000 32.22731 114 GLY C N 1
ATOM 7613 C CA . GLY D 2 115 ? 3.57698 37.46685 6.91233 1.000 33.02637 114 GLY C CA 1
ATOM 7614 C C . GLY D 2 115 ? 3.68452 37.92127 5.46880 1.000 32.70314 114 GLY C C 1
ATOM 7615 O O . GLY D 2 115 ? 2.71410 38.33981 4.83195 1.000 33.17756 114 GLY C O 1
ATOM 7616 N N . THR D 2 116 ? 4.90636 37.82374 4.94742 1.000 31.41099 115 THR C N 1
ATOM 7617 C CA . THR D 2 116 ? 5.20248 38.17812 3.56306 1.000 29.92882 115 THR C CA 1
ATOM 7618 C C . THR D 2 116 ? 6.05957 37.07968 2.94952 1.000 30.14692 115 THR C C 1
ATOM 7619 O O . THR D 2 116 ? 7.05394 36.63912 3.54662 1.000 29.14864 115 THR C O 1
ATOM 7623 N N . GLN D 2 117 ? 5.65626 36.61537 1.77077 1.000 32.22747 116 GLN C N 1
ATOM 7624 C CA . GLN D 2 117 ? 6.32235 35.47686 1.15883 1.000 30.35104 116 GLN C CA 1
ATOM 7625 C C . GLN D 2 117 ? 7.57854 35.90410 0.41628 1.000 31.33757 116 GLN C C 1
ATOM 7626 O O . GLN D 2 117 ? 7.54106 36.79905 -0.43911 1.000 30.54698 116 GLN C O 1
ATOM 7632 N N . VAL D 2 118 ? 8.68446 35.23125 0.72187 1.000 29.87302 117 VAL C N 1
ATOM 7633 C CA . VAL D 2 118 ? 9.95982 35.42141 0.04634 1.000 30.87602 117 VAL C CA 1
ATOM 7634 C C . VAL D 2 118 ? 10.24408 34.14653 -0.72966 1.000 32.02950 117 VAL C C 1
ATOM 7635 O O . VAL D 2 118 ? 10.26009 33.05516 -0.14905 1.000 31.40449 117 VAL C O 1
ATOM 7639 N N . THR D 2 119 ? 10.43647 34.27266 -2.03755 1.000 28.92060 118 THR C N 1
ATOM 7640 C CA . THR D 2 119 ? 10.75055 33.12380 -2.88440 1.000 33.61991 118 THR C CA 1
ATOM 7641 C C . THR D 2 119 ? 12.01873 33.42543 -3.66949 1.000 32.72376 118 THR C C 1
ATOM 7642 O O . THR D 2 119 ? 12.03915 34.35000 -4.48747 1.000 32.96071 118 THR C O 1
ATOM 7646 N N . VAL D 2 120 ? 13.07057 32.64686 -3.40303 1.000 35.46530 119 VAL C N 1
ATOM 7647 C CA . VAL D 2 120 ? 14.38025 32.77189 -4.03343 1.000 33.50807 119 VAL C CA 1
ATOM 7648 C C . VAL D 2 120 ? 14.55880 31.55008 -4.92477 1.000 37.26865 119 VAL C C 1
ATOM 7649 O O . VAL D 2 120 ? 14.50268 30.41313 -4.44104 1.000 33.92317 119 VAL C O 1
ATOM 7653 N N . SER D 2 121 ? 14.77561 31.76022 -6.21641 1.000 36.48785 120 SER C N 1
ATOM 7654 C CA . SER D 2 121 ? 14.78932 30.59183 -7.07897 1.000 37.67664 120 SER C CA 1
ATOM 7655 C C . SER D 2 121 ? 15.72428 30.82756 -8.24958 1.000 39.12476 120 SER C C 1
ATOM 7656 O O . SER D 2 121 ? 15.90683 31.96568 -8.68354 1.000 37.93574 120 SER C O 1
ATOM 7659 N N . SER D 2 122 ? 16.33654 29.74032 -8.72710 1.000 35.63790 121 SER C N 1
ATOM 7660 C CA . SER D 2 122 ? 17.09798 29.74106 -9.97798 1.000 38.89897 121 SER C CA 1
ATOM 7661 C C . SER D 2 122 ? 16.20966 29.36383 -11.16603 1.000 40.15282 121 SER C C 1
ATOM 7662 O O . SER D 2 122 ? 14.98272 29.38639 -11.05467 1.000 43.41012 121 SER C O 1
#

CATH classification: 2.60.40.10

Nearest PDB structures (foldseek):
  7ubx-assembly2_C  TM=1.008E+00  e=1.814E-24  Camelidae
  6osv-assembly1_H  TM=9.401E-01  e=1.189E-17  Oryctolagus cuniculus
  8im0-assembly1_B-2  TM=9.245E-01  e=5.024E-17  Camelus bactrianus
  7kn6-assembly1_C  TM=8.990E-01  e=3.107E-17  Vicugna pacos
  8cyd-assembly1_E  TM=8.933E-01  e=1.006E-16  Lama glama

Solvent-accessible surface area: 40752 Å² total; per-residue (Å²): 121,39,75,54,1,46,68,60,153,155,31,60,11,15,9,91,69,2,21,57,3,60,61,77,137,88,77,20,19,12,33,92,131,9,77,39,0,1,87,3,0,38,19,0,18,51,1,126,138,119,18,3,23,67,68,69,92,107,36,0,9,22,12,6,20,14,1,0,0,28,29,2,12,9,94,109,55,8,1,96,48,22,53,2,25,0,12,0,4,87,64,38,54,50,78,75,76,82,77,67,13,3,39,16,179,53,47,10,70,48,11,45,171,53,112,34,8,32,0,15,71,22,15,48,17,63,37,117,141,29,102,9,70,59,75,48,3,16,1,1,21,0,0,13,0,26,0,104,9,74,49,22,73,25,113,77,15,108,110,52,127,40,46,0,3,120,11,0,18,44,0,24,91,87,42,107,34,92,0,15,2,16,6,73,15,162,118,26,58,0,0,30,17,0,25,7,78,20,70,122,10,78,0,50,0,66,3,24,154,57,70,12,44,2,27,6,2,12,3,3,2,20,37,17,7,102,64,5,29,1,14,0,38,12,33,15,7,38,0,10,0,37,1,1,2,1,21,7,65,2,42,0,50,5,37,144,102,11,39,1,2,0,28,0,9,16,1,0,33,7,0,12,54,76,107,17,26,44,35,110,28,47,22,7,78,55,25,2,58,156,28,73,20,30,32,81,76,0,34,0,21,2,2,37,1,44,7,39,49,49,48,124,24,72,80,24,112,1,37,0,6,1,74,4,25,135,44,1,15,0,1,0,15,0,4,9,50,61,138,50,57,44,4,30,0,9,6,70,38,71,62,0,104,85,39,64,97,48,5,40,57,67,0,79,55,0,23,9,98,39,87,98,39,53,84,54,101,136,182,51,99,11,81,12,61,37,29,30,98,25,72,63,55,25,70,30,139,0,28,1,56,11,55,34,36,77,5,20,31,19,2,0,0,0,0,26,45,9,130,89,111,41,18,48,5,2,4,0,5,2,24,68,37,34,45,1,86,4,26,24,14,44,53,50,7,74,10,47,37,44,58,100,136,56,15,0,25,0,66,0,54,57,3,22,64,57,1,42,3,52,0,7,0,0,49,12,16,15,12,19,51,51,22,1,164,45,21,64,96,1,95,17,16,90,0,51,3,69,142,146,38,76,63,10,39,38,38,10,62,39,6,38,132,48,83,34,72,10,14,10,90,69,2,21,56,3,60,54,74,134,87,75,16,18,10,33,108,45,8,80,37,0,1,84,2,0,33,19,0,17,68,1,142,133,132,18,3,23,32,66,82,94,118,36,0,8,24,12,16,22,14,0,0,0,27,14,0,9,8,92,100,57,16,5,86,49,20,54,2,25,0,11,0,2,79,65,35,43,54,74,78,75,87,77,68,15,4,39,12,176,49,49,8,63,48,12,45,170,46,113,34,7,33,0,16,77,16,6,50,20,66,32,111,138,29,104,9,62,54,74,24,4,16,2,1,22,0,0,10,0,25,0,104,9,77,46,21,73,26,114,78,15,109,109,51,124,39,48,0,2,123,10,0,18,40,0,20,86,107,45,105,38,89,0,16,1,16,2,73,12,161,121,27,56,0,0,28,17,0,23,8,79,13,71,119,10,77,0,21,0,38,2,25,140,52,67,11,25,1,15,7,2,14,3,2,3,17,64,16,8,106,51,4,31,0,26,0,54,12,38,9,8,38,0,2,0,16,1,3,2,0,21,7,68,2,39,0,40,4,35,84,83,10,54,0,2,0,2,0,3,19,0,0,33,6,1,10,58,90,149,14,30,44,98,81,27,152,38,6,72,50,21,1,71,65,33,65,17,48,50,44,69,0,28,0,11,3,3,40,1,48,7,10,12,37,10,82,23,66,95,20,98,0,31,0,4,2,56,2,45,90,84,2,12,0,4,0,62,0,7,7,53,62,137,48,66,63,8,32,0,8,4,57,109,118,85,0,92,94,46,82,89,46,4,62,53,68,0,70,58,0,23,8,90,22,71,149,23,53,47,50,79,63,176,188,67,105,11,75,12,61,33,30,30,163,27,67,60,56,22,67,30,119,0,27,0,53,6,56,32,39,80,2,49,77,17,2,0,0,0,0,31,46,10,131,90,124,43,18,43,5,2,4,0,5,1,43,94,34,35,42,0,94,7,24,22,13,32,75,46,8,78,11,38,36,44,61,99,136,66,19,0,24,0,59,0,49,65,3,23,60,70,3,44,3,52,0,7,0,0,46,10,14,18,12,19,49,54,22,0,165,69,21,64,96,1,92,16,17,89,0,40,4,65,132

Sequence (1005 aa):
TVASIVGIFLLPIAGISAGIPSLVNNELILHDKATSVVNYFNHLSESKKYGPLKTEDDKILVPIDDLVISEIDFNNNSIKLGTCNILAMEGGSGHTVTGNIDHFFSSPSISSHIPSLSIYSAIGIETENLDFSKKIMMLPNAPSRVFWWETGAVPGLRSLENDGTRLLDSIRDLYPGKFYWRFYAFFDYAITTLKPVYEDTNIKIKLDKDTRNFIMPTITTNEIRNKLSYSFDGAGGTYSLLLSSYPISTNINLSKDDLWIFNIDNEVREISIENGTIKKGKLIKDVLSKIDINKNKLIIGNQTIDFSGDIDNKDRYIFLTCELDDKISLIIEINLVAKSYSLLLSGDKNYLISNLSNTIEKINTLGLDSKNIAYNYTQVQLVESGGGLVQPGGSLRLSCAASGFTFSDYVMTWVRQAPGKGPEWIATINTDGSTMRDDSTKGRFTISRDNAKNTLYLQMTSLKPEDTALYYCARGRVISASAIRGAVRGPGTQVTVSSTVASIVGIGAEVTIFLLPIAGISAGIPSLVNNELILHDKATSVVNYFNHLSESKKYGPLKTEDDKILVPIDDLVISEIDFNNNSIKLGTCNILAMEGGSGHTVTGNIDHFFSSPSISSHIPSLSIYSAIGIETENLDFSKKIMMLPNAPSRVFWWETGAVPGLRSLENDGTRLLDSIRDLYPGKFYWRFYAFFDYAITTLKPVYEDTNIKIKLDKDTRNFIMPTITTNEIRNKLSYSFDGAGGTYSLLLSSYPISTNINLSKDDLWIFNIDNEVREISIENGTIKKGKLIKDVLSKIDINKNKLIIGNQTIDFSGDIDNKDRYIFLTCELDDKISLIIEINLVAKSYSLLLSGDKNYLISNLSNTIEKINTLGLDSKNIAYNYTDQVQLVESGGGLVQPGGSLRLSCAASGFTFSDYVMTWVRQAPGKGPEWIATINTDGSTMRDDSTKGRFTISRDNAKNTLYLQMTSLKPEDTALYYCARGRVISASAIRGAVRGPGTQVTVSS

B-factor: mean 37.31, std 10.29, range [20.75, 100.84]

Foldseek 3Di:
DVVVLVVFDFDFFAAPQLADWDQDPRFTWRFFALVNQLSNLLLVLVCLVQNQWDQPPVAETEGRRQFAWQEQAPPFRFTDGAADWEFWWADFADWDADLNAIEGQGDTDTDPVDDTFGLVVLNVGDTGPHDPVRQEYEDHQHFHWYKYWDKDFDPDCSPDDDSSVVSQVSRCVVDPRIGDAWHDNVTIMGIRTTTIDGAQGEHEYEDEAERHEYEYHRRPDPVSQASYEYEYEDHQHEYEYEAACRHHHYEYEDDDNYAYEYECANVQFDWDADPRGIDTHAGDFQQQQDFWAALQWTDRRPYIYGYHHPSQDQPDWYWYWHDNDPFKIKIWTDGRHVRDTAIEIEGAPVVCVVCVVVSVVSCVRNNDDHPHYHYHHD/DKDKAKDWADEDEAFDKTKIKIAIDDDQLLQWKKWKWWDDPPDFIATAKIAHSVRDIDGDCVCPPQWDWGDDNVRNMIMIIGGRDDQVPWTFMKMFIHDAGDRVSVVPTHIHPGDTHGYDD/DVVVLVVLVVVQVPDFDFFAAPQQADFDQDVNFTWRFFALVSLLSNLLLVLVCLVPNQWDQPPVAETEGRRQFAWQEAAPPFQFTDGAAAWEFWWADFACWDADPNAIEGLHGIDTDPVDDTFGLVVLSVGDGGPHDPVHQEYEDHQHFHWYKYWDKDFDPDCSPDDDSSVVSQVSSCVVDPRIHDAWHDNVGIMGIRTTTIDGAQGEHEYEDEAEEHEYEYHHRPDPVSQASYEYEYEDDQHEYEYEAACSHHHYEYEDDDNYAYEYECANQQFDWDADPRGIDTHHGDFQQQQPWWAALAWTDGRPYIYGYHHPSQDQPDWYWYWHALDVFKIWIWIDRRHVRDTAIEIEGAQVVCVVCVVVVLVSCVRNNHDSPPYHYHHDD/DWAKAKDWADEDEAQAKIKIKIATDDDQLLQWKKWKWWADPPDFIATAKIAHSVRDIDGDCVCVPAWDWGDDNVRNMIIIIGGRDDQVPWTFMWMFIHDAGDRVSVVPTHIHPGDTHGYDD

Organism: Clostridioides difficile (NCBI:txid1496)

InterPro domains:
  IPR018337 Cell wall/choline-binding repeat [PF01473] (1852-1865)
  IPR018337 Cell wall/choline-binding repeat [PF01473] (1876-1891)
  IPR018337 Cell wall/choline-binding repeat [PF01473] (2059-2073)
  IPR018337 Cell wall/choline-binding repeat [PF01473] (2120-2135)
  IPR018337 Cell wall/choline-binding repeat [PF01473] (2460-2475)
  IPR018337 Cell wall/choline-binding repeat [PF01473] (2481-2496)
  IPR018337 Cell wall/choline-binding repeat [PF01473] (2573-2588)
  IPR018337 Cell wall/choline-binding repeat [PF01473] (2664-2676)
  IPR018337 Cell wall/choline-binding repeat [PF19127] (1928-1960)
  IPR018337 Cell wall/choline-binding repeat [PF19127] (1965-2001)
  IPR018337 Cell wall/choline-binding repeat [PF19127] (2077-2115)
  IPR018337 Cell wall/choline-binding repeat [PF19127] (2196-2228)
  IPR018337 Cell wall/choline-binding repeat [PF19127] (2310-2344)
  IPR018337 Cell wall/choline-binding repeat [PF19127] (2346-2383)
  IPR018337 Cell wall/choline-binding repeat [PS51170] (1851-1870)
  IPR018337 Cell wall/choline-binding repeat [PS51170] (1872-1891)
  IPR018337 Cell wall/choline-binding repeat [PS51170] (1943-1962)
  IPR018337 Cell wall/choline-binding repeat [PS51170] (1985-2004)
  IPR018337 Cell wall/choline-binding repeat [PS51170] (2098-2117)
  IPR018337 Cell wall/choline-binding repeat [PS51170] (2119-2138)

Secondary structure (DSSP, 8-state):
-HHHHHH---PBPTTTTT---EEETTEEESB-SHHHHHHHHHHHTHHHHH-SEEEETTTEEEEPTT--EEEEETTTTEEEE--EEE-EEE--BS-EEETTEEE-SB--EEESSS--EEHHHHH----SS-----SEEEPP----EEEEEEEEE--S-TT--SHHHHHHHHHHHHSTTT--SEEEESEEEEEEEEEEEE--EEEEEE--SSEEEEE------HHHHTTEEEEEE--SSEEEEE--SS--EEEEEE-TT-EEEEE-TTTTEEEEEETTEEEEEEEPTTTTTT-EEETTEEEETTEEEEEEESTT-TT--EEEEEESSSS-EEEEEEETTTTEEEEEEEE-HHHHHHTHHHHHHHHHHTT---SSEEEEE-/-HHHHHHHHHHHHT--PBPTTTTT---EEETTEEESB-SHHHHHHHHHHHHHHHHH-SEEEETTTEEEEPTT--EEEEETTTTEEEE--EEE--EE--BS-EEETTEEE-SB--EE-SSS--EEHHHHH----SS----SSEEEPP----EEEEEEEEE-TT-TT--SHHHHHHHHHHHHSTTS--SEEEESEEEEEEEEEEEE--EEEEEE--SSEEEEE------HHHHTTEEEEEE--SSEEEEE--SS--EEEEEE-TT-EEEEE-TTTTEEEEEETTEEEEEEEPTTTTTT-EEETTEEEETTEEEEEEESTT-TT--EEEEEEEETTEEEEEEEETTTTEEEEEEEEEHHHHHHTHHHHHHHHHHTT---TT-EEEEE-/--EEEEE--EEE-TT--EEEEEEEESS-GGGS-EEEEEE-TTS--EEEEEE-TTS-EEE-GGGTTTEEEEEEGGGTEEEEEE-S--GGG-EEEEEEES---SHHHHHTS-B---EEEEE--/--EEEEE--EEE-TT--EEEEEEEESS-GGGS-EEEEEE-TTS--EEEEEE-TTS-EEE-GGGTTTEEEEEEGGGTEEEEEE-S--GGG-EEEEEEES---SHHHHHTS-B---EEEEE--